Protein AF-A0A2V7U5W6-F1 (afdb_monomer)

Mean predicted aligned error: 21.58 Å

Secondary structure (DSSP, 8-state):
-PPP-PPPPP--PPPPHHHHHS-TT-TTSHHHHHHHHHHHHHHHHHHHHHHHHHH-STHHHHHHHHHHHHHHT--HHHHHHHHHHHHTTSHHHHHHHHHHHHHHHHHTT-HHHHHHHHHHHHHHHHHHHHHHHHH-PPPPS--SS---S--SS-HHHHHHHHHHHHHHHHHHHH-TT-HHHHHHHHHHHHHHHHHHHHHHHHTTSS-HHHHHHHHHHHHHHHHHHHHHHHHHHHHHHHHHHHHHHHHHHHHHHHHHHHHHTS-----------PPPPPP---PPPPPP-GGGEEEE--HHHHHHHHHSSS--TT-EEEEETT-TTHHHHHHHHHHTT-EEEEEEESTTS-TTSHHHHHHHHHHHHHHHHH-TTSEEEEE--HHHHHHHHTTT-TTT-SEEEESS---TT--TTSS-EEEEP-S-SSHHHHHHHHHHTTT-EEEEE---HHHHHHHHTTTTTS-TT-EE-TTSEEEEE-SSS--TTSSEEEEEEE-TTT--EEEEEEESSSS-EEEEESTTSEEEEEES-SS-TTS-EEEEEES---S-GGGS----------PPPHHHHHHHHHHHHHHHHHH-S-EEEEEEEEEEE--TT-SS-EEEEEEEEE-----------S-------PPPPSS-TTS--SS--EEEEEEEEEEETTEEEEEEEEEESSTTS-EEEEEEEEETTT--EEEEEEEEES--SSEEEEEEEEEEEEEEETTEEEEEEEEEEEEEEEEETTEEEEEEEEEEEEEEEES-TTHHHHHHHHHHSS---EEEETTEEEEEEE---TTPPSPPTTPPP--EEEPPP-SEEEEEEEEEE--TTSSS-EEEEEEEEEEEEETTTTEEEEEEEETTEEEEEEEES-STTSS-EEEEEEEEE--SS-SEEEEEEEEEEEEE-SSSEEEEEEEEEEEEEE---TTS-SS--PPP-EEEEEEEEEEEEEETTEEEEEEEEEEEES-------

Nearest PDB structures (foldseek):
  5jki-assembly1_A  TM=9.352E-01  e=6.582E-09  Bacillus subtilis subsp. subtilis str. 168
  7tt6-assembly1_A  TM=4.485E-01  e=2.209E-02  Escherichia coli
  8q0g-assembly1_A  TM=5.290E-01  e=1.185E-01  Escherichia coli
  7tt4-assembly1_A  TM=5.179E-01  e=2.174E-01  Escherichia coli
  7tt5-assembly1_A  TM=4.720E-01  e=2.386E-01  Escherichia coli

Foldseek 3Di:
DDDDDDDDDDPPPDPDPVVLADDPLHLNYDLLVVLVVQLVVLVVVLVVLLCCVQPHPPCVVVLVVLLVVLVVPDDPVVLVVLVVLLVCLDPVNLVVVLVVVLVVCVVVVVVLLNQLLCQLQVVLLVVQVVQQVASVADFFPQAQDDDDGHAAAPSSLLSLLSRLVSVLVCCPVPVPPDPVVSVVSNVVSVVSSVSNLSSCSSRRGHTNSNNSSSNSSSSSSSSCSNSVSSSVVSVVVVVVVVVVVVVVVVVVVVVVVVVVVPDDDDDDDDDDDDDDDDDDDPDAFFAFFLQLEAEEEEPVLLVVLLPDDAALAAHHYEYELVDPPCLVSVVSNVVSHYQYAYEYELPPDDALDLRSLLVLQVSLVVVCVSPVRHFYEYEDEPVRLLSSLVVQSLVSGQEYEYEDDDDDPPPSNVHAYEYEDDDDLAQVVNRVVCRVNRNHRYYYYSPDSVSSRVSSVCCQLRHPPWAWDVQKDKWKAAPDDDDIPPFWDKTWTQRPPPRWIKMWIFGPDLGTDMAIPPRPWDWDKAFSDPPDSRGIIMITTPDDDDDDPPDPPDDPDCPDDDDDFLVRLLSLLQVLVVVLCVQFVFKKFKDKKKKWKDDPPDPGIDIDMDIDIDGADDADDDDDDDFDDAPDDFFDQPDAPSYPDSDCQWDKGFPDWDDDPNFIWTKIWIDGPDPQGFYWGWIWTAGPPNRYTAKTWIWTPNTDAFWLTKIKIWGWDWDDGDPGTHTHTQKIWMWIWGRAFVDTMIMIMITGTPDMDGPDVCSVVVVLVVLLDPDWDWHQDSGGIFTKDFDDDPDDDPDDPPDDRRDIHTYDRCQKGKDWDWDWDDDPQFPDIHTWIWIWIWGCQVVVQRKTWTWIDIDQWIKIKIKRCDDVNDNKMKIKMWIWGRDDQRQKTKTKIKIWIKHDPDSFKIKIKIKMKMWIDGDAHPPHDPPFDIFPGWIKIKMKIKMKGDDRNDIDIDMDMDIDISDDDDGDD

Sequence (973 aa):
MPHPVTAPHEPAPRPSFYRRWLSPEGYLGLHLVIGFFVASACLIAFDFIADKVFATPDIRHVDAQAQMIARRLVSPRLTIIMQTISMFGTLPALVSLSLAVIAWLLKVKSHRRLYAFVATMAGGALLNGLMKLYYHRARPTSSLVLAHGYSFPSGHAMGSICFFASLAYVIFFTIERRHVLRIVAAIACGLTVLAIGASRVYLGVHYFTDVVAGYAAGLAWLAVCFTGVEAWVRWSDYRAARRKAGEKAAITRAGLLLLAAIGGARVAAATPPPYPLPQGGEGLPAAPCAECVAWETTVPQAEALLAADSELGGLDVLLPAASAAAGDLLHRLRQRGARPGLLLTTADAPAGTDAEAFLLKMRATELRSQHADVTIALDVPAARLSGLASRGLGVYFDVVVADGAAEPGASAMGLPVWHRYAGPPAIPPLLAATSDAAGARLLAPANDPALVLEIARLRDLLPSGLSPLPEVRVGCIAEATVAPGAACASAVFLNPRTLEAVAVVTPRTPQFSVAVTPPTARVERRSLDPGDPLAPFLLRISAWTGAEEGRFASEVDVTDTRSLSVEEVIARHQAAAARQRRQIRSLIASGTTVLTFQIPGLAAPMTISSEIRLNGLDYETENGGVPRLPIVEPERVSEPPLAISLTEAYRYRLEGREKRQGRDAYVVSFAPRAEGRSLFRGRAWIDASSFDMLRVDASQTALRGAVISSQQEDEFVPVPIAGGTAWLLGRSETHQVYAGAGHRTPIHRVLTLTAHEPNPPDFAARLEAAHASASVMLQETPAGFRYLKRTRSEGDRPASPGAASPARVAAGKAQRVRTIAAGVLVDPNIDHPLPFAGLSYLDFDFLRSGAQVNAFFGGAFAQLAFAVPSLGGTRLQLHGAGFAIYDEDVRQRPARFAIGLLQPLGPRWRARADYELSYTRYRRAGFADPAFVPPASTPVHGVRLALEAQEGPWSASLWWGAARRQRWPEWGR

Radius of gyration: 45.56 Å; Cα contacts (8 Å, |Δi|>4): 1710; chains: 1; bounding box: 123×90×122 Å

Solvent-accessible surface area (backbone atoms only — not comparable to full-atom values): 54189 Å² total; per-residue (Å²): 136,84,82,82,83,77,74,84,77,74,83,72,76,78,76,52,75,66,64,49,38,69,28,86,83,37,49,76,6,40,64,49,57,52,26,48,53,50,20,50,52,21,46,51,53,26,48,53,52,46,49,37,68,77,76,43,74,67,55,53,54,58,35,49,50,52,44,55,56,29,61,76,64,70,41,77,71,55,47,54,52,33,50,60,47,33,46,62,25,32,71,70,45,46,48,56,53,46,52,54,54,48,53,49,31,59,76,68,63,37,59,71,61,41,52,28,49,52,49,24,49,56,49,48,54,50,49,46,50,52,41,22,76,66,62,61,31,75,54,54,89,69,45,76,56,95,75,83,78,52,20,29,44,21,54,38,19,21,48,25,40,33,48,33,54,45,50,31,51,51,48,52,76,67,51,79,92,42,69,68,61,39,53,53,45,38,52,52,29,51,52,50,31,52,50,24,30,51,24,36,33,53,37,18,54,29,49,53,63,19,29,55,34,8,40,23,51,20,50,20,49,40,28,48,33,47,33,53,50,54,30,51,50,43,45,52,53,51,51,54,54,54,50,56,53,50,57,50,57,52,53,58,54,55,58,57,56,58,60,64,75,68,75,81,86,86,88,83,90,86,85,85,88,86,87,82,82,89,78,91,76,98,65,82,79,62,58,48,23,42,61,34,53,28,32,40,33,56,72,71,44,50,53,52,49,66,72,48,98,64,79,38,71,65,39,42,37,31,32,58,67,82,51,90,66,46,76,62,53,45,50,54,41,38,73,43,39,26,41,36,27,33,36,41,69,64,79,94,42,65,81,93,37,73,62,32,58,47,52,52,49,53,50,38,51,52,49,43,73,78,38,79,91,46,47,36,29,38,40,44,59,54,91,49,45,62,72,43,26,80,68,68,49,42,87,59,43,63,34,34,34,30,65,64,89,70,62,97,81,70,48,64,46,80,41,57,64,30,32,61,59,84,73,71,99,46,60,63,61,54,31,49,56,24,18,77,49,76,77,46,32,33,36,34,74,49,82,47,58,65,61,57,51,53,43,52,75,36,28,88,73,22,36,74,74,50,40,77,35,86,80,54,44,72,43,34,47,46,94,60,100,69,66,89,60,67,33,28,51,65,51,37,25,35,32,80,85,78,73,33,39,34,33,47,34,36,43,70,42,76,62,62,49,80,48,55,39,73,77,76,38,50,77,47,80,45,67,59,42,90,86,46,71,54,42,43,28,41,33,46,38,35,76,68,92,77,84,74,87,86,79,82,83,75,78,97,61,84,88,69,83,82,75,76,50,54,66,54,53,46,52,48,22,44,52,32,53,51,50,49,52,69,72,45,83,43,61,44,38,33,35,40,38,37,43,36,34,46,54,90,92,53,96,59,68,47,74,48,77,45,79,49,74,49,64,88,80,82,82,63,80,73,84,78,93,72,86,68,77,83,85,83,62,56,71,50,53,87,63,60,85,83,53,98,58,101,58,78,61,55,47,74,43,64,78,51,75,48,78,53,99,91,40,59,19,37,30,38,34,39,34,58,61,62,88,75,54,53,33,54,36,38,39,33,33,30,33,68,85,70,26,40,62,45,34,38,42,37,34,50,37,63,55,71,78,45,34,66,30,42,35,38,38,37,35,36,37,87,39,85,48,96,93,52,70,40,66,42,79,29,35,39,43,34,46,32,32,36,53,53,42,70,41,74,30,52,34,40,35,41,38,39,46,78,47,76,42,69,52,51,93,55,46,70,61,54,50,51,52,53,53,68,42,90,69,88,45,64,35,78,49,90,70,33,74,27,46,47,35,70,58,75,78,94,78,73,68,91,72,63,96,83,68,77,79,57,54,65,24,44,36,79,85,74,55,58,42,67,46,80,52,68,54,69,50,76,50,99,86,41,102,60,71,46,68,32,51,26,47,37,43,37,28,61,42,43,93,79,66,61,21,27,38,39,36,36,47,21,74,40,39,38,38,39,23,27,21,32,73,45,52,97,82,43,72,42,22,44,28,29,40,36,39,38,49,66,58,91,79,56,60,59,32,50,34,39,37,34,44,31,42,37,39,70,76,53,98,45,34,34,41,38,43,32,45,38,42,36,35,41,44,52,57,75,55,96,87,53,59,94,73,56,42,58,56,79,61,44,51,35,41,30,46,36,40,36,44,33,41,46,58,84,90,48,72,51,75,51,74,51,75,54,71,52,62,84,69,82,78,91,60,80,88

Structure (mmCIF, N/CA/C/O backbone):
data_AF-A0A2V7U5W6-F1
#
_entry.id   AF-A0A2V7U5W6-F1
#
loop_
_atom_site.group_PDB
_atom_site.id
_atom_site.type_symbol
_atom_site.label_atom_id
_atom_site.label_alt_id
_atom_site.label_comp_id
_atom_site.label_asym_id
_atom_site.label_entity_id
_atom_site.label_seq_id
_atom_site.pdbx_PDB_ins_code
_atom_site.Cartn_x
_atom_site.Cartn_y
_atom_site.Cartn_z
_atom_site.occupancy
_atom_site.B_iso_or_equiv
_atom_site.auth_seq_id
_atom_site.auth_comp_id
_atom_site.auth_asym_id
_atom_site.auth_atom_id
_atom_site.pdbx_PDB_model_num
ATOM 1 N N . MET A 1 1 ? -19.864 60.430 -6.471 1.00 33.66 1 MET A N 1
ATOM 2 C CA . MET A 1 1 ? -19.574 59.411 -7.505 1.00 33.66 1 MET A CA 1
ATOM 3 C C . MET A 1 1 ? -19.167 58.123 -6.803 1.00 33.66 1 MET A C 1
ATOM 5 O O . MET A 1 1 ? -18.296 58.213 -5.947 1.00 33.66 1 MET A O 1
ATOM 9 N N . PRO A 1 2 ? -19.774 56.964 -7.103 1.00 34.12 2 PRO A N 1
ATOM 10 C CA . PRO A 1 2 ? -19.266 55.671 -6.655 1.00 34.12 2 PRO A CA 1
ATOM 11 C C . PRO A 1 2 ? -18.179 55.158 -7.615 1.00 34.12 2 PRO A C 1
ATOM 13 O O . PRO A 1 2 ? -18.280 55.356 -8.826 1.00 34.12 2 PRO A O 1
ATOM 16 N N . HIS A 1 3 ? -17.159 54.469 -7.097 1.00 31.22 3 HIS A N 1
ATOM 17 C CA . HIS A 1 3 ? -16.262 53.684 -7.950 1.00 31.22 3 HIS A CA 1
ATOM 18 C C . HIS A 1 3 ? -17.005 52.437 -8.463 1.00 31.22 3 HIS A C 1
ATOM 20 O O . HIS A 1 3 ? -17.685 51.781 -7.669 1.00 31.22 3 HIS A O 1
ATOM 26 N N . PRO A 1 4 ? -16.890 52.077 -9.754 1.00 34.09 4 PRO A N 1
ATOM 27 C CA . PRO A 1 4 ? -17.518 50.870 -10.273 1.00 34.09 4 PRO A CA 1
ATOM 28 C C . PRO A 1 4 ? -16.824 49.630 -9.700 1.00 34.09 4 PRO A C 1
ATOM 30 O O . PRO A 1 4 ? -15.618 49.447 -9.866 1.00 34.09 4 PRO A O 1
ATOM 33 N N . VAL A 1 5 ? -17.596 48.760 -9.047 1.00 35.00 5 VAL A N 1
ATOM 34 C CA . VAL A 1 5 ? -17.122 47.435 -8.631 1.00 35.00 5 VAL A CA 1
ATOM 35 C C . VAL A 1 5 ? -16.878 46.608 -9.890 1.00 35.00 5 VAL A C 1
ATOM 37 O O . VAL A 1 5 ? -17.815 46.269 -10.611 1.00 35.00 5 VAL A O 1
ATOM 40 N N . THR A 1 6 ? -15.618 46.285 -10.171 1.00 33.41 6 THR A N 1
ATOM 41 C CA . THR A 1 6 ? -15.271 45.377 -11.264 1.00 33.41 6 THR A CA 1
ATOM 42 C C . THR A 1 6 ? -15.751 43.968 -10.933 1.00 33.41 6 THR A C 1
ATOM 44 O O . THR A 1 6 ? -15.380 43.387 -9.912 1.00 33.41 6 THR A O 1
ATOM 47 N N . ALA A 1 7 ? -16.591 43.410 -11.807 1.00 33.62 7 ALA A N 1
ATOM 48 C CA . ALA A 1 7 ? -17.049 42.031 -11.690 1.00 33.62 7 ALA A CA 1
ATOM 49 C C . ALA A 1 7 ? -15.850 41.057 -11.684 1.00 33.62 7 ALA A C 1
ATOM 51 O O . ALA A 1 7 ? -14.841 41.323 -12.348 1.00 33.62 7 ALA A O 1
ATOM 52 N N . PRO A 1 8 ? -15.933 39.920 -10.967 1.00 33.72 8 PRO A N 1
ATOM 53 C CA . PRO A 1 8 ? -14.878 38.916 -10.998 1.00 33.72 8 PRO A CA 1
ATOM 54 C C . PRO A 1 8 ? -14.697 38.404 -12.431 1.00 33.72 8 PRO A C 1
ATOM 56 O O . PRO A 1 8 ? -15.637 37.885 -13.029 1.00 33.72 8 PRO A O 1
ATOM 59 N N . HIS A 1 9 ? -13.487 38.548 -12.978 1.00 32.53 9 HIS A N 1
ATOM 60 C CA . HIS A 1 9 ? -13.160 38.058 -14.317 1.00 32.53 9 HIS A CA 1
ATOM 61 C C . HIS A 1 9 ? -13.518 36.574 -14.457 1.00 32.53 9 HIS A C 1
ATOM 63 O O . HIS A 1 9 ? -12.961 35.727 -13.750 1.00 32.53 9 HIS A O 1
ATOM 69 N N . GLU A 1 10 ? -14.377 36.252 -15.426 1.00 31.64 10 GLU A N 1
ATOM 70 C CA . GLU A 1 10 ? -14.547 34.871 -15.864 1.00 31.64 10 GLU A CA 1
ATOM 71 C C . GLU A 1 10 ? -13.189 34.286 -16.295 1.00 31.64 10 GLU A C 1
ATOM 73 O O . GLU A 1 10 ? -12.394 34.964 -16.961 1.00 31.64 10 GLU A O 1
ATOM 78 N N . PRO A 1 11 ? -12.888 33.022 -15.946 1.00 33.94 11 PRO A N 1
ATOM 79 C CA . PRO A 1 11 ? -11.664 32.377 -16.388 1.00 33.94 11 PRO A CA 1
ATOM 80 C C . PRO A 1 11 ? -11.718 32.174 -17.905 1.00 33.94 11 PRO A C 1
ATOM 82 O O . PRO A 1 11 ? -12.447 31.311 -18.393 1.00 33.94 11 PRO A O 1
ATOM 85 N N . ALA A 1 12 ? -10.923 32.966 -18.634 1.00 33.03 12 ALA A N 1
ATOM 86 C CA . ALA A 1 12 ? -10.910 33.007 -20.096 1.00 33.03 12 ALA A CA 1
ATOM 87 C C . ALA A 1 12 ? -10.946 31.598 -20.733 1.00 33.03 12 ALA A C 1
ATOM 89 O O . ALA A 1 12 ? -10.224 30.697 -20.278 1.00 33.03 12 ALA A O 1
ATOM 90 N N . PRO A 1 13 ? -11.767 31.387 -21.783 1.00 34.47 13 PRO A N 1
ATOM 91 C CA . PRO A 1 13 ? -12.071 30.059 -22.300 1.00 34.47 13 PRO A CA 1
ATOM 92 C C . PRO A 1 13 ? -10.798 29.304 -22.682 1.00 34.47 13 PRO A C 1
ATOM 94 O O . PRO A 1 13 ? -9.943 29.809 -23.414 1.00 34.47 13 PRO A O 1
ATOM 97 N N . ARG A 1 14 ? -10.671 28.070 -22.172 1.00 40.22 14 ARG A N 1
ATOM 98 C CA . ARG A 1 14 ? -9.480 27.226 -22.364 1.00 40.22 14 ARG A CA 1
ATOM 99 C C . ARG A 1 14 ? -9.154 27.148 -23.863 1.00 40.22 14 ARG A C 1
ATOM 101 O O . ARG A 1 14 ? -9.976 26.609 -24.606 1.00 40.22 14 ARG A O 1
ATOM 108 N N . PRO A 1 15 ? -7.972 27.605 -24.325 1.00 38.25 15 PRO A N 1
ATOM 109 C CA . PRO A 1 15 ? -7.668 27.641 -25.751 1.00 38.25 15 PRO A CA 1
ATOM 110 C C . PRO A 1 15 ? -7.774 26.239 -26.349 1.00 38.25 15 PRO A C 1
ATOM 112 O O . PRO A 1 15 ? -7.322 25.261 -25.736 1.00 38.25 15 PRO A O 1
ATOM 115 N N . SER A 1 16 ? -8.387 26.146 -27.531 1.00 45.19 16 SER A N 1
ATOM 116 C CA . SER A 1 16 ? -8.678 24.879 -28.207 1.00 45.19 16 SER A CA 1
ATOM 117 C C . SER A 1 16 ? -7.426 24.007 -28.358 1.00 45.19 16 SER A C 1
ATOM 119 O O . SER A 1 16 ? -6.297 24.503 -28.378 1.00 45.19 16 SER A O 1
ATOM 121 N N . PHE A 1 17 ? -7.628 22.689 -28.445 1.00 48.34 17 PHE A N 1
ATOM 122 C CA . PHE A 1 17 ? -6.553 21.693 -28.547 1.00 48.34 17 PHE A CA 1
ATOM 123 C C . PHE A 1 17 ? -5.499 22.085 -29.600 1.00 48.34 17 PHE A C 1
ATOM 125 O O . PHE A 1 17 ? -4.310 22.167 -29.294 1.00 48.34 17 PHE A O 1
ATOM 132 N N . TYR A 1 18 ? -5.959 22.475 -30.791 1.00 44.34 18 TYR A N 1
ATOM 133 C CA . TYR A 1 18 ? -5.126 22.898 -31.918 1.00 44.34 18 TYR A CA 1
ATOM 134 C C . TYR A 1 18 ? -4.287 24.162 -31.637 1.00 44.34 18 TYR A C 1
ATOM 136 O O . TYR A 1 18 ? -3.097 24.184 -31.956 1.00 44.34 18 TYR A O 1
ATOM 144 N N . ARG A 1 19 ? -4.839 25.185 -30.956 1.00 45.62 19 ARG A N 1
ATOM 145 C CA . ARG A 1 19 ? -4.077 26.398 -30.574 1.00 45.62 19 ARG A CA 1
ATOM 146 C C . ARG A 1 19 ? -2.947 26.120 -29.573 1.00 45.62 19 ARG A C 1
ATOM 148 O O . ARG A 1 19 ? -2.015 26.912 -29.497 1.00 45.62 19 ARG A O 1
ATOM 155 N N . ARG A 1 20 ? -3.002 25.012 -28.820 1.00 49.88 20 ARG A N 1
ATOM 156 C CA . ARG A 1 20 ? -1.922 24.578 -27.909 1.00 49.88 20 ARG A CA 1
ATOM 157 C C . ARG A 1 20 ? -0.854 23.702 -28.571 1.00 49.88 20 ARG A C 1
ATOM 159 O O . ARG A 1 20 ? 0.220 23.555 -27.998 1.00 49.88 20 ARG A O 1
ATOM 166 N N . TRP A 1 21 ? -1.134 23.142 -29.747 1.00 43.25 21 TRP A N 1
ATOM 167 C CA . TRP A 1 21 ? -0.174 22.362 -30.539 1.00 43.25 21 TRP A CA 1
ATOM 168 C C . TRP A 1 21 ? 0.696 23.262 -31.430 1.00 43.25 21 TRP A C 1
ATOM 170 O O . TRP A 1 21 ? 1.904 23.065 -31.535 1.00 43.25 21 TRP A O 1
ATOM 180 N N . LEU A 1 22 ? 0.085 24.289 -32.030 1.00 44.47 22 LEU A N 1
ATOM 181 C CA . LEU A 1 22 ? 0.743 25.189 -32.984 1.00 44.47 22 LEU A CA 1
ATOM 182 C C . LEU A 1 22 ? 1.450 26.399 -32.345 1.00 44.47 22 LEU A C 1
ATOM 184 O O . LEU A 1 22 ? 2.112 27.149 -33.059 1.00 44.47 22 LEU A O 1
ATOM 188 N N . SER A 1 23 ? 1.345 26.619 -31.028 1.00 47.09 23 SER A N 1
ATOM 189 C CA . SER A 1 23 ? 2.005 27.762 -30.382 1.00 47.09 23 SER A CA 1
ATOM 190 C C . SER A 1 23 ? 3.516 27.524 -30.174 1.00 47.09 23 SER A C 1
ATOM 192 O O . SER A 1 23 ? 3.901 26.497 -29.605 1.00 47.09 23 SER A O 1
ATOM 194 N N . PRO A 1 24 ? 4.398 28.473 -30.560 1.00 47.59 24 PRO A N 1
ATOM 195 C CA . PRO A 1 24 ? 5.842 28.377 -30.296 1.00 47.59 24 PRO A CA 1
ATOM 196 C C . PRO A 1 24 ? 6.196 28.338 -28.802 1.00 47.59 24 PRO A C 1
ATOM 198 O O . PRO A 1 24 ? 7.226 27.791 -28.413 1.00 47.59 24 PRO A O 1
ATOM 201 N N . GLU A 1 25 ? 5.330 28.904 -27.961 1.00 45.25 25 GLU A N 1
ATOM 202 C CA . GLU A 1 25 ? 5.499 29.036 -26.509 1.00 45.25 25 GLU A CA 1
ATOM 203 C C . GLU A 1 25 ? 5.035 27.793 -25.726 1.00 45.25 25 GLU A C 1
ATOM 205 O O . GLU A 1 25 ? 5.342 27.643 -24.544 1.00 45.25 25 GLU A O 1
ATOM 210 N N . GLY A 1 26 ? 4.310 26.867 -26.366 1.00 46.81 26 GLY A N 1
ATOM 211 C CA . GLY A 1 26 ? 3.821 25.654 -25.714 1.00 46.81 26 GLY A CA 1
ATOM 212 C C . GLY A 1 26 ? 4.956 24.727 -25.255 1.00 46.81 26 GLY A C 1
ATOM 213 O O . GLY A 1 26 ? 5.917 24.487 -25.988 1.00 46.81 26 GLY A O 1
ATOM 214 N N . TYR A 1 27 ? 4.821 24.129 -24.063 1.00 52.47 27 TYR A N 1
ATOM 215 C CA . TYR A 1 27 ? 5.746 23.081 -23.593 1.00 52.47 27 TYR A CA 1
ATOM 216 C C . TYR A 1 27 ? 5.615 21.764 -24.378 1.00 52.47 27 TYR A C 1
ATOM 218 O O . TYR A 1 27 ? 6.527 20.944 -24.363 1.00 52.47 27 TYR A O 1
ATOM 226 N N . LEU A 1 28 ? 4.486 21.586 -25.071 1.00 51.34 28 LEU A N 1
ATOM 227 C CA . LEU A 1 28 ? 4.162 20.449 -25.935 1.00 51.34 28 LEU A CA 1
ATOM 228 C C . LEU A 1 28 ? 4.010 20.873 -27.415 1.00 51.34 28 LEU A C 1
ATOM 230 O O . LEU A 1 28 ? 3.371 20.172 -28.192 1.00 51.34 28 LEU A O 1
ATOM 234 N N . GLY A 1 29 ? 4.502 22.070 -27.762 1.00 59.41 29 GLY A N 1
ATOM 235 C CA . GLY A 1 29 ? 4.214 22.747 -29.028 1.00 59.41 29 GLY A CA 1
ATOM 236 C C . GLY A 1 29 ? 5.130 22.365 -30.195 1.00 59.41 29 GLY A C 1
ATOM 237 O O . GLY A 1 29 ? 5.859 21.371 -30.160 1.00 59.41 29 GLY A O 1
ATOM 238 N N . LEU A 1 30 ? 5.115 23.224 -31.218 1.00 60.69 30 LEU A N 1
ATOM 239 C CA . LEU A 1 30 ? 5.687 23.034 -32.558 1.00 60.69 30 LEU A CA 1
ATOM 240 C C . LEU A 1 30 ? 7.075 22.360 -32.618 1.00 60.69 30 LEU A C 1
ATOM 242 O O . LEU A 1 30 ? 7.313 21.546 -33.506 1.00 60.69 30 LEU A O 1
ATOM 246 N N . HIS A 1 31 ? 7.989 22.647 -31.686 1.00 65.81 31 HIS A N 1
ATOM 247 C CA . HIS A 1 31 ? 9.329 22.040 -31.681 1.00 65.81 31 HIS A CA 1
ATOM 248 C C . HIS A 1 31 ? 9.307 20.512 -31.530 1.00 65.81 31 HIS A C 1
ATOM 250 O O . HIS A 1 31 ? 10.096 19.831 -32.182 1.00 65.81 31 HIS A O 1
ATOM 256 N N . LEU A 1 32 ? 8.405 19.971 -30.701 1.00 67.12 32 LEU A N 1
ATOM 257 C CA . LEU A 1 32 ? 8.271 18.525 -30.500 1.00 67.12 32 LEU A CA 1
ATOM 258 C C . LEU A 1 32 ? 7.669 17.857 -31.742 1.00 67.12 32 LEU A C 1
ATOM 260 O O . LEU A 1 32 ? 8.113 16.781 -32.127 1.00 67.12 32 LEU A O 1
ATOM 264 N N . VAL A 1 33 ? 6.736 18.535 -32.416 1.00 66.69 33 VAL A N 1
ATOM 265 C CA . VAL A 1 33 ? 6.154 18.094 -33.694 1.00 66.69 33 VAL A CA 1
ATOM 266 C C . VAL A 1 33 ? 7.222 18.053 -34.794 1.00 66.69 33 VAL A C 1
ATOM 268 O O . VAL A 1 33 ? 7.380 17.031 -35.458 1.00 66.69 33 VAL A O 1
ATOM 271 N N . ILE A 1 34 ? 8.012 19.124 -34.948 1.00 73.56 34 ILE A N 1
ATOM 272 C CA . ILE A 1 34 ? 9.103 19.192 -35.934 1.00 73.56 34 ILE A CA 1
ATOM 273 C C . ILE A 1 34 ? 10.151 18.107 -35.665 1.00 73.56 34 ILE A C 1
ATOM 275 O O . ILE A 1 34 ? 10.502 17.366 -36.578 1.00 73.56 34 ILE A O 1
ATOM 279 N N . GLY A 1 35 ? 10.645 17.979 -34.429 1.00 76.00 35 GLY A N 1
ATOM 280 C CA . GLY A 1 35 ? 11.670 16.980 -34.120 1.00 76.00 35 GLY A CA 1
ATOM 281 C C . GLY A 1 35 ? 11.160 15.539 -34.174 1.00 76.00 35 GLY A C 1
ATOM 282 O O . GLY A 1 35 ? 11.937 14.664 -34.540 1.00 76.00 35 GLY A O 1
ATOM 283 N N . PHE A 1 36 ? 9.870 15.291 -33.911 1.00 73.00 36 PHE A N 1
ATOM 284 C CA . PHE A 1 36 ? 9.237 14.000 -34.186 1.00 73.00 36 PHE A CA 1
ATOM 285 C C . PHE A 1 36 ? 9.288 13.677 -35.683 1.00 73.00 36 PHE A C 1
ATOM 287 O O . PHE A 1 36 ? 9.845 12.649 -36.053 1.00 73.00 36 PHE A O 1
ATOM 294 N N . PHE A 1 37 ? 8.809 14.572 -36.557 1.00 73.31 37 PHE A N 1
ATOM 295 C CA . PHE A 1 37 ? 8.847 14.332 -38.005 1.00 73.31 37 PHE A CA 1
ATOM 296 C C . PHE A 1 37 ? 10.274 14.208 -38.558 1.00 73.31 37 PHE A C 1
ATOM 298 O O . PHE A 1 37 ? 10.519 13.335 -39.386 1.00 73.31 37 PHE A O 1
ATOM 305 N N . VAL A 1 38 ? 11.230 15.013 -38.078 1.00 79.50 38 VAL A N 1
ATOM 306 C CA . VAL A 1 38 ? 12.649 14.894 -38.461 1.00 79.50 38 VAL A CA 1
ATOM 307 C C . VAL A 1 38 ? 13.234 13.559 -37.993 1.00 79.50 38 VAL A C 1
ATOM 309 O O . VAL A 1 38 ? 13.860 12.865 -38.790 1.00 79.50 38 VAL A O 1
ATOM 312 N N . ALA A 1 39 ? 12.993 13.148 -36.743 1.00 77.56 39 ALA A N 1
ATOM 313 C CA . ALA A 1 39 ? 13.458 11.859 -36.238 1.00 77.56 39 ALA A CA 1
ATOM 314 C C . ALA A 1 39 ? 12.837 10.689 -37.016 1.00 77.56 39 ALA A C 1
ATOM 316 O O . ALA A 1 39 ? 13.566 9.803 -37.452 1.00 77.56 39 ALA A O 1
ATOM 317 N N . SER A 1 40 ? 11.523 10.707 -37.257 1.00 66.69 40 SER A N 1
ATOM 318 C CA . SER A 1 40 ? 10.826 9.692 -38.052 1.00 66.69 40 SER A CA 1
ATOM 319 C C . SER A 1 40 ? 11.347 9.624 -39.487 1.00 66.69 40 SER A C 1
ATOM 321 O O . SER A 1 40 ? 11.644 8.532 -39.957 1.00 66.69 40 SER A O 1
ATOM 323 N N . ALA A 1 41 ? 11.529 10.757 -40.173 1.00 73.44 41 ALA A N 1
ATOM 324 C CA . ALA A 1 41 ? 12.073 10.782 -41.531 1.00 73.44 41 ALA A CA 1
ATOM 325 C C . ALA A 1 41 ? 13.511 10.236 -41.586 1.00 73.44 41 ALA A C 1
ATOM 327 O O . ALA A 1 41 ? 13.838 9.441 -42.466 1.00 73.44 41 ALA A O 1
ATOM 328 N N . CYS A 1 42 ? 14.360 10.600 -40.620 1.00 82.06 42 CYS A N 1
ATOM 329 C CA . CYS A 1 42 ? 15.720 10.075 -40.519 1.00 82.06 42 CYS A CA 1
ATOM 330 C C . CYS A 1 42 ? 15.759 8.577 -40.165 1.00 82.06 42 CYS A C 1
ATOM 332 O O . CYS A 1 42 ? 16.602 7.858 -40.698 1.00 82.06 42 CYS A O 1
ATOM 334 N N . LEU A 1 43 ? 14.842 8.081 -39.327 1.00 73.75 43 LEU A N 1
ATOM 335 C CA . LEU A 1 43 ? 14.712 6.652 -39.021 1.00 73.75 43 LEU A CA 1
ATOM 336 C C . LEU A 1 43 ? 14.199 5.852 -40.225 1.00 73.75 43 LEU A C 1
ATOM 338 O O . LEU A 1 43 ? 14.761 4.804 -40.516 1.00 73.75 43 LEU A O 1
ATOM 342 N N . ILE A 1 44 ? 13.208 6.360 -40.963 1.00 68.44 44 ILE A N 1
ATOM 343 C CA . ILE A 1 44 ? 12.708 5.740 -42.202 1.00 68.44 44 ILE A CA 1
ATOM 344 C C . ILE A 1 44 ? 13.817 5.691 -43.261 1.00 68.44 44 ILE A C 1
ATOM 346 O O . ILE A 1 44 ? 14.012 4.660 -43.899 1.00 68.44 44 ILE A O 1
ATOM 350 N N . ALA A 1 45 ? 14.597 6.767 -43.418 1.00 75.12 45 ALA A N 1
ATOM 351 C CA . ALA A 1 45 ? 15.745 6.780 -44.323 1.00 75.12 45 ALA A CA 1
ATOM 352 C C . ALA A 1 45 ? 16.839 5.782 -43.894 1.00 75.12 45 ALA A C 1
ATOM 354 O O . ALA A 1 45 ? 17.410 5.096 -44.740 1.00 75.12 45 ALA A O 1
ATOM 355 N N . PHE A 1 46 ? 17.118 5.668 -42.591 1.00 85.38 46 PHE A N 1
ATOM 356 C CA . PHE A 1 46 ? 18.066 4.689 -42.055 1.00 85.38 46 PHE A CA 1
ATOM 357 C C . PHE A 1 46 ? 17.603 3.243 -42.284 1.00 85.38 46 PHE A C 1
ATOM 359 O O . PHE A 1 46 ? 18.392 2.427 -42.756 1.00 85.38 46 PHE A O 1
ATOM 366 N N . ASP A 1 47 ? 16.338 2.944 -41.985 1.00 73.62 47 ASP A N 1
ATOM 367 C CA . ASP A 1 47 ? 15.735 1.617 -42.137 1.00 73.62 47 ASP A CA 1
ATOM 368 C C . ASP A 1 47 ? 15.666 1.200 -43.613 1.00 73.62 47 ASP A C 1
ATOM 370 O O . ASP A 1 47 ? 16.096 0.105 -43.961 1.00 73.62 47 ASP A O 1
ATOM 374 N N . PHE A 1 48 ? 15.276 2.113 -44.511 1.00 76.38 48 PHE A N 1
ATOM 375 C CA . PHE A 1 48 ? 15.319 1.890 -45.958 1.00 76.38 48 PHE A CA 1
ATOM 376 C C . PHE A 1 48 ? 16.738 1.586 -46.463 1.00 76.38 48 PHE A C 1
ATOM 378 O O . PHE A 1 48 ? 16.931 0.646 -47.233 1.00 76.38 48 PHE A O 1
ATOM 385 N N . ILE A 1 49 ? 17.756 2.340 -46.023 1.00 82.00 49 ILE A N 1
ATOM 386 C CA . ILE A 1 49 ? 19.152 2.059 -46.397 1.00 82.00 49 ILE A CA 1
ATOM 387 C C . ILE A 1 49 ? 19.599 0.704 -45.829 1.00 82.00 49 ILE A C 1
ATOM 389 O O . ILE A 1 49 ? 20.275 -0.050 -46.528 1.00 82.00 49 ILE A O 1
ATOM 393 N N . ALA A 1 50 ? 19.221 0.371 -44.593 1.00 80.31 50 ALA A N 1
ATOM 394 C CA . ALA A 1 50 ? 19.555 -0.903 -43.967 1.00 80.31 50 ALA A CA 1
ATOM 395 C C . ALA A 1 50 ? 18.905 -2.091 -44.700 1.00 80.31 50 ALA A C 1
ATOM 397 O O . ALA A 1 50 ? 19.623 -2.989 -45.140 1.00 80.31 50 ALA A O 1
ATOM 398 N N . ASP A 1 51 ? 17.585 -2.081 -44.907 1.00 73.25 51 ASP A N 1
ATOM 399 C CA . ASP A 1 51 ? 16.870 -3.109 -45.675 1.00 73.25 51 ASP A CA 1
ATOM 400 C C . ASP A 1 51 ? 17.508 -3.293 -47.057 1.00 73.25 51 ASP A C 1
ATOM 402 O O . ASP A 1 51 ? 17.922 -4.400 -47.411 1.00 73.25 51 ASP A O 1
ATOM 406 N N . LYS A 1 52 ? 17.748 -2.198 -47.793 1.00 76.88 52 LYS A N 1
ATOM 407 C CA . LYS A 1 52 ? 18.384 -2.289 -49.110 1.00 76.88 52 LYS A CA 1
ATOM 408 C C . LYS A 1 52 ? 19.798 -2.869 -49.073 1.00 76.88 52 LYS A C 1
ATOM 410 O O . LYS A 1 52 ? 20.136 -3.635 -49.974 1.00 76.88 52 LYS A O 1
ATOM 415 N N . VAL A 1 53 ? 20.608 -2.563 -48.055 1.00 81.62 53 VAL A N 1
ATOM 416 C CA . VAL A 1 53 ? 21.979 -3.094 -47.897 1.00 81.62 53 VAL A CA 1
ATOM 417 C C . VAL A 1 53 ? 21.998 -4.580 -47.513 1.00 81.62 53 VAL A C 1
ATOM 419 O O . VAL A 1 53 ? 22.893 -5.310 -47.953 1.00 81.62 53 VAL A O 1
ATOM 422 N N . PHE A 1 54 ? 21.044 -5.045 -46.699 1.00 75.88 54 PHE A N 1
ATOM 423 C CA . PHE A 1 54 ? 21.081 -6.390 -46.110 1.00 75.88 54 PHE A CA 1
ATOM 424 C C . PHE A 1 54 ? 20.126 -7.413 -46.744 1.00 75.88 54 PHE A C 1
ATOM 426 O O . PHE A 1 54 ? 20.403 -8.613 -46.600 1.00 75.88 54 PHE A O 1
ATOM 433 N N . ALA A 1 55 ? 19.081 -6.968 -47.456 1.00 65.06 55 ALA A N 1
ATOM 434 C CA . ALA A 1 55 ? 18.059 -7.808 -48.094 1.00 65.06 55 ALA A CA 1
ATOM 435 C C . ALA A 1 55 ? 18.106 -7.825 -49.639 1.00 65.06 55 ALA A C 1
ATOM 437 O O . ALA A 1 55 ? 17.823 -8.870 -50.221 1.00 65.06 55 ALA A O 1
ATOM 438 N N . THR A 1 56 ? 18.499 -6.736 -50.319 1.00 60.34 56 THR A N 1
ATOM 439 C CA . THR A 1 56 ? 18.573 -6.684 -51.802 1.00 60.34 56 THR A CA 1
ATOM 440 C C . THR A 1 56 ? 20.006 -6.614 -52.355 1.00 60.34 56 THR A C 1
ATOM 442 O O . THR A 1 56 ? 20.880 -6.022 -51.719 1.00 60.34 56 THR A O 1
ATOM 445 N N . PRO A 1 57 ? 20.290 -7.163 -53.556 1.00 57.81 57 PRO A N 1
ATOM 446 C CA . PRO A 1 57 ? 21.597 -7.005 -54.202 1.00 57.81 57 PRO A CA 1
ATOM 447 C C . PRO A 1 57 ? 21.879 -5.572 -54.683 1.00 57.81 57 PRO A C 1
ATOM 449 O O . PRO A 1 57 ? 23.027 -5.133 -54.659 1.00 57.81 57 PRO A O 1
ATOM 452 N N . ASP A 1 58 ? 20.847 -4.844 -55.114 1.00 60.97 58 ASP A N 1
ATOM 453 C CA . ASP A 1 58 ? 20.989 -3.720 -56.051 1.00 60.97 58 ASP A CA 1
ATOM 454 C C . ASP A 1 58 ? 21.830 -2.558 -55.520 1.00 60.97 58 ASP A C 1
ATOM 456 O O . ASP A 1 58 ? 22.686 -2.039 -56.238 1.00 60.97 58 ASP A O 1
ATOM 460 N N . ILE A 1 59 ? 21.664 -2.181 -54.247 1.00 70.06 59 ILE A N 1
ATOM 461 C CA . ILE A 1 59 ? 22.375 -1.031 -53.663 1.00 70.06 59 ILE A CA 1
ATOM 462 C C . ILE A 1 59 ? 23.897 -1.252 -53.568 1.00 70.06 59 ILE A C 1
ATOM 464 O O . ILE A 1 59 ? 24.660 -0.293 -53.445 1.00 70.06 59 ILE A O 1
ATOM 468 N N . ARG A 1 60 ? 24.367 -2.503 -53.706 1.00 68.62 60 ARG A N 1
ATOM 469 C CA . ARG A 1 60 ? 25.800 -2.821 -53.805 1.00 68.62 60 ARG A CA 1
ATOM 470 C C . ARG A 1 60 ? 26.440 -2.189 -55.045 1.00 68.62 60 ARG A C 1
ATOM 472 O O . ARG A 1 60 ? 27.626 -1.880 -54.999 1.00 68.62 60 ARG A O 1
ATOM 479 N N . HIS A 1 61 ? 25.673 -1.934 -56.110 1.00 77.50 61 HIS A N 1
ATOM 480 C CA . HIS A 1 61 ? 26.158 -1.213 -57.291 1.00 77.50 61 HIS A CA 1
ATOM 481 C C . HIS A 1 61 ? 26.478 0.253 -56.973 1.00 77.50 61 HIS A C 1
ATOM 483 O O . HIS A 1 61 ? 27.521 0.741 -57.396 1.00 77.50 61 HIS A O 1
ATOM 489 N N . VAL A 1 62 ? 25.646 0.930 -56.170 1.00 83.50 62 VAL A N 1
ATOM 490 C CA . VAL A 1 62 ? 25.887 2.319 -55.727 1.00 83.50 62 VAL A CA 1
ATOM 491 C C . VAL A 1 62 ? 27.163 2.396 -54.886 1.00 83.50 62 VAL A C 1
ATOM 493 O O . VAL A 1 62 ? 28.020 3.249 -55.109 1.00 83.50 62 VAL A O 1
ATOM 496 N N . ASP A 1 63 ? 27.330 1.453 -53.959 1.00 87.88 63 ASP A N 1
ATOM 497 C CA . ASP A 1 63 ? 28.536 1.340 -53.138 1.00 87.88 63 ASP A CA 1
ATOM 498 C C . ASP A 1 63 ? 29.799 1.022 -53.965 1.00 87.88 63 ASP A C 1
ATOM 500 O O . ASP A 1 63 ? 30.862 1.595 -53.713 1.00 87.88 63 ASP A O 1
ATOM 504 N N . ALA A 1 64 ? 29.692 0.156 -54.979 1.00 83.56 64 ALA A N 1
ATOM 505 C CA . ALA A 1 64 ? 30.789 -0.167 -55.891 1.00 83.56 64 ALA A CA 1
ATOM 506 C C . ALA A 1 64 ? 31.158 1.012 -56.810 1.00 83.56 64 ALA A C 1
ATOM 508 O O . ALA A 1 64 ? 32.342 1.287 -57.006 1.00 83.56 64 ALA A O 1
ATOM 509 N N . GLN A 1 65 ? 30.171 1.752 -57.328 1.00 87.69 65 GLN A N 1
ATOM 510 C CA . GLN A 1 65 ? 30.381 2.976 -58.108 1.00 87.69 65 GLN A CA 1
ATOM 511 C C . GLN A 1 65 ? 31.078 4.054 -57.269 1.00 87.69 65 GLN A C 1
ATOM 513 O O . GLN A 1 65 ? 32.088 4.608 -57.704 1.00 87.69 65 GLN A O 1
ATOM 518 N N . ALA A 1 66 ? 30.609 4.298 -56.041 1.00 87.69 66 ALA A N 1
ATOM 519 C CA . ALA A 1 66 ? 31.232 5.251 -55.124 1.00 87.69 66 ALA A CA 1
ATOM 520 C C . ALA A 1 66 ? 32.695 4.884 -54.814 1.00 87.69 66 ALA A C 1
ATOM 522 O O . ALA A 1 66 ? 33.562 5.758 -54.805 1.00 87.69 66 ALA A O 1
ATOM 523 N N . GLN A 1 67 ? 33.002 3.593 -54.635 1.00 86.56 67 GLN A N 1
ATOM 524 C CA . GLN A 1 67 ? 34.381 3.125 -54.463 1.00 86.56 67 GLN A CA 1
ATOM 525 C C . GLN A 1 67 ? 35.221 3.213 -55.740 1.00 86.56 67 GLN A C 1
ATOM 527 O O . GLN A 1 67 ? 36.408 3.522 -55.657 1.00 86.56 67 GLN A O 1
ATOM 532 N N . MET A 1 68 ? 34.643 2.988 -56.922 1.00 87.38 68 MET A N 1
ATOM 533 C CA . MET A 1 68 ? 35.356 3.162 -58.190 1.00 87.38 68 MET A CA 1
ATOM 534 C C . MET A 1 68 ? 35.744 4.630 -58.413 1.00 87.38 68 MET A C 1
ATOM 536 O O . MET A 1 68 ? 36.881 4.909 -58.790 1.00 87.38 68 MET A O 1
ATOM 540 N N . ILE A 1 69 ? 34.832 5.566 -58.124 1.00 88.81 69 ILE A N 1
ATOM 541 C CA . ILE A 1 69 ? 35.098 7.011 -58.165 1.00 88.81 69 ILE A CA 1
ATOM 542 C C . ILE A 1 69 ? 36.182 7.373 -57.142 1.00 88.81 69 ILE A C 1
ATOM 544 O O . ILE A 1 69 ? 37.172 8.002 -57.506 1.00 88.81 69 ILE A O 1
ATOM 548 N N . ALA A 1 70 ? 36.049 6.914 -55.893 1.00 87.44 70 ALA A N 1
ATOM 549 C CA . ALA A 1 70 ? 37.043 7.138 -54.845 1.00 87.44 70 ALA A CA 1
ATOM 550 C C . ALA A 1 70 ? 38.449 6.660 -55.250 1.00 87.44 70 ALA A C 1
ATOM 552 O O . ALA A 1 70 ? 39.405 7.422 -55.133 1.00 87.44 70 ALA A O 1
ATOM 553 N N . ARG A 1 71 ? 38.575 5.440 -55.799 1.00 85.69 71 ARG A N 1
ATOM 554 C CA . ARG A 1 71 ? 39.857 4.879 -56.264 1.00 85.69 71 ARG A CA 1
ATOM 555 C C . ARG A 1 71 ? 40.509 5.710 -57.373 1.00 85.69 71 ARG A C 1
ATOM 557 O O . ARG A 1 71 ? 41.725 5.858 -57.357 1.00 85.69 71 ARG A O 1
ATOM 564 N N . ARG A 1 72 ? 39.730 6.290 -58.298 1.00 89.25 72 ARG A N 1
ATOM 565 C CA . ARG A 1 72 ? 40.252 7.172 -59.367 1.00 89.25 72 ARG A CA 1
ATOM 566 C C . ARG A 1 72 ? 40.835 8.493 -58.848 1.00 89.25 72 ARG A C 1
ATOM 568 O O . ARG A 1 72 ? 41.589 9.132 -59.569 1.00 89.25 72 ARG A O 1
ATOM 575 N N . LEU A 1 73 ? 40.497 8.900 -57.623 1.00 89.69 73 LEU A N 1
ATOM 576 C CA . LEU A 1 73 ? 40.997 10.127 -56.992 1.00 89.69 73 LEU A CA 1
ATOM 577 C C . LEU A 1 73 ? 42.248 9.896 -56.123 1.00 89.69 73 LEU A C 1
ATOM 579 O O . LEU A 1 73 ? 42.805 10.861 -55.596 1.00 89.69 73 LEU A O 1
ATOM 583 N N . VAL A 1 74 ? 42.689 8.646 -55.931 1.00 89.88 74 VAL A N 1
ATOM 584 C CA . VAL A 1 74 ? 43.760 8.326 -54.975 1.00 89.88 74 VAL A CA 1
ATOM 585 C C . VAL A 1 74 ? 45.103 8.896 -55.431 1.00 89.88 74 VAL A C 1
ATOM 587 O O . VAL A 1 74 ? 45.657 8.499 -56.451 1.00 89.88 74 VAL A O 1
ATOM 590 N N . SER A 1 75 ? 45.665 9.797 -54.624 1.00 90.62 75 SER A N 1
ATOM 591 C CA . SER A 1 75 ? 47.019 10.336 -54.798 1.00 90.62 75 SER A CA 1
ATOM 592 C C . SER A 1 75 ? 47.683 10.585 -53.437 1.00 90.62 75 SER A C 1
ATOM 594 O O . SER A 1 75 ? 46.970 10.839 -52.464 1.00 90.62 75 SER A O 1
ATOM 596 N N . PRO A 1 76 ? 49.028 10.568 -53.319 1.00 89.38 76 PRO A N 1
ATOM 597 C CA . PRO A 1 76 ? 49.701 10.727 -52.025 1.00 89.38 76 PRO A CA 1
ATOM 598 C C . PRO A 1 76 ? 49.308 12.014 -51.284 1.00 89.38 76 PRO A C 1
ATOM 600 O O . PRO A 1 76 ? 48.982 11.972 -50.099 1.00 89.38 76 PRO A O 1
ATOM 603 N N . ARG A 1 77 ? 49.249 13.150 -51.998 1.00 91.69 77 ARG A N 1
ATOM 604 C CA . ARG A 1 77 ? 48.861 14.453 -51.430 1.00 91.69 77 ARG A CA 1
ATOM 605 C C . ARG A 1 77 ? 47.419 14.447 -50.913 1.00 91.69 77 ARG A C 1
ATOM 607 O O . ARG A 1 77 ? 47.178 14.869 -49.785 1.00 91.69 77 ARG A O 1
ATOM 614 N N . LEU A 1 78 ? 46.468 13.939 -51.704 1.00 90.69 78 LEU A N 1
ATOM 615 C CA . LEU A 1 78 ? 45.061 13.894 -51.296 1.00 90.69 78 LEU A CA 1
ATOM 616 C C . LEU A 1 78 ? 44.818 12.868 -50.178 1.00 90.69 78 LEU A C 1
ATOM 618 O O . LEU A 1 78 ? 43.980 13.104 -49.313 1.00 90.69 78 LEU A O 1
ATOM 622 N N . THR A 1 79 ? 45.594 11.782 -50.123 1.00 91.00 79 THR A N 1
ATOM 623 C CA . THR A 1 79 ? 45.514 10.798 -49.034 1.00 91.00 79 THR A CA 1
ATOM 624 C C . THR A 1 79 ? 45.940 11.384 -47.694 1.00 91.00 79 THR A C 1
ATOM 626 O O . THR A 1 79 ? 45.233 11.162 -46.715 1.00 91.00 79 THR A O 1
ATOM 629 N N . ILE A 1 80 ? 47.009 12.189 -47.642 1.00 90.50 80 ILE A N 1
ATOM 630 C CA . ILE A 1 80 ? 47.397 12.908 -46.415 1.00 90.50 80 ILE A CA 1
ATOM 631 C C . ILE A 1 80 ? 46.260 13.842 -45.973 1.00 90.50 80 ILE A C 1
ATOM 633 O O . ILE A 1 80 ? 45.805 13.758 -44.835 1.00 90.50 80 ILE A O 1
ATOM 637 N N . ILE A 1 81 ? 45.725 14.657 -46.890 1.00 92.12 81 ILE A N 1
ATOM 638 C CA . ILE A 1 81 ? 44.603 15.573 -46.612 1.00 92.12 81 ILE A CA 1
ATOM 639 C C . ILE A 1 81 ? 43.380 14.811 -46.070 1.00 92.12 81 ILE A C 1
ATOM 641 O O . ILE A 1 81 ? 42.792 15.212 -45.066 1.00 92.12 81 ILE A O 1
ATOM 645 N N . MET A 1 82 ? 43.014 13.682 -46.683 1.00 92.00 82 MET A N 1
ATOM 646 C CA . MET A 1 82 ? 41.873 12.864 -46.257 1.00 92.00 82 MET A CA 1
ATOM 647 C C . MET A 1 82 ? 42.117 12.146 -44.923 1.00 92.00 82 MET A C 1
ATOM 649 O O . MET A 1 82 ? 41.177 11.990 -44.144 1.00 92.00 82 MET A O 1
ATOM 653 N N . GLN A 1 83 ? 43.357 11.765 -44.602 1.00 89.75 83 GLN A N 1
ATOM 654 C CA . GLN A 1 83 ? 43.722 11.269 -43.270 1.00 89.75 83 GLN A CA 1
ATOM 655 C C . GLN A 1 83 ? 43.592 12.373 -42.208 1.00 89.75 83 GLN A C 1
ATOM 657 O O . GLN A 1 83 ? 42.962 12.139 -41.175 1.00 89.75 83 GLN A O 1
ATOM 662 N N . THR A 1 84 ? 44.085 13.590 -42.473 1.00 91.19 84 THR A N 1
ATOM 663 C CA . THR A 1 84 ? 43.941 14.744 -41.566 1.00 91.19 84 THR A CA 1
ATOM 664 C C . THR A 1 84 ? 42.474 15.115 -41.341 1.00 91.19 84 THR A C 1
ATOM 666 O O . THR A 1 84 ? 42.055 15.273 -40.196 1.00 91.19 84 THR A O 1
ATOM 669 N N . ILE A 1 85 ? 41.659 15.177 -42.400 1.00 92.31 85 ILE A N 1
ATOM 670 C CA . ILE A 1 85 ? 40.205 15.399 -42.296 1.00 92.31 85 ILE A CA 1
ATOM 671 C C . ILE A 1 85 ? 39.554 14.283 -41.469 1.00 92.31 85 ILE A C 1
ATOM 673 O O . ILE A 1 85 ? 38.794 14.559 -40.540 1.00 92.31 85 ILE A O 1
ATOM 677 N N . SER A 1 86 ? 39.893 13.019 -41.744 1.00 90.81 86 SER A N 1
ATOM 678 C CA . SER A 1 86 ? 39.364 11.882 -40.989 1.00 90.81 86 SER A CA 1
ATOM 679 C C . SER A 1 86 ? 39.759 11.899 -39.508 1.00 90.81 86 SER A C 1
ATOM 681 O O . SER A 1 86 ? 39.039 11.295 -38.710 1.00 90.81 86 SER A O 1
ATOM 683 N N . MET A 1 87 ? 40.860 12.557 -39.119 1.00 90.94 87 MET A N 1
ATOM 684 C CA . MET A 1 87 ? 41.318 12.623 -37.727 1.00 90.94 87 MET A CA 1
ATOM 685 C C . MET A 1 87 ? 40.262 13.263 -36.814 1.00 90.94 87 MET A C 1
ATOM 687 O O . MET A 1 87 ? 40.003 12.756 -35.723 1.00 90.94 87 MET A O 1
ATOM 691 N N . PHE A 1 88 ? 39.573 14.306 -37.291 1.00 89.12 88 PHE A N 1
ATOM 692 C CA . PHE A 1 88 ? 38.491 14.982 -36.563 1.00 89.12 88 PHE A CA 1
ATOM 693 C C . PHE A 1 88 ? 37.240 14.108 -36.357 1.00 89.12 88 PHE A C 1
ATOM 695 O O . PHE A 1 88 ? 36.424 14.408 -35.490 1.00 89.12 88 PHE A O 1
ATOM 702 N N . GLY A 1 89 ? 37.092 13.014 -37.113 1.00 87.56 89 GLY A N 1
ATOM 703 C CA . GLY A 1 89 ? 36.045 12.004 -36.916 1.00 87.56 89 GLY A CA 1
ATOM 704 C C . GLY A 1 89 ? 36.429 10.861 -35.966 1.00 87.56 89 GLY A C 1
ATOM 705 O O . GLY A 1 89 ? 35.611 9.970 -35.732 1.00 87.56 89 GLY A O 1
ATOM 706 N N . THR A 1 90 ? 37.660 10.838 -35.441 1.00 88.44 90 THR A N 1
ATOM 707 C CA . THR A 1 90 ? 38.125 9.771 -34.538 1.00 88.44 90 THR A CA 1
ATOM 708 C C . THR A 1 90 ? 37.557 9.926 -33.127 1.00 88.44 90 THR A C 1
ATOM 710 O O . THR A 1 90 ? 37.300 11.036 -32.662 1.00 88.44 90 THR A O 1
ATOM 713 N N . LEU A 1 91 ? 37.393 8.808 -32.409 1.00 85.44 91 LEU A N 1
ATOM 714 C CA . LEU A 1 91 ? 36.859 8.829 -31.043 1.00 85.44 91 LEU A CA 1
ATOM 715 C C . LEU A 1 91 ? 37.698 9.698 -30.077 1.00 85.44 91 LEU A C 1
ATOM 717 O O . LEU A 1 91 ? 37.083 10.497 -29.374 1.00 85.44 91 LEU A O 1
ATOM 721 N N . PRO A 1 92 ? 39.050 9.648 -30.057 1.00 86.81 92 PRO A N 1
ATOM 722 C CA . PRO A 1 92 ? 39.841 10.524 -29.188 1.00 86.81 92 PRO A CA 1
ATOM 723 C C . PRO A 1 92 ? 39.659 12.012 -29.513 1.00 86.81 92 PRO A C 1
ATOM 725 O O . PRO A 1 92 ? 39.480 12.813 -28.599 1.00 86.81 92 PRO A O 1
ATOM 728 N N . ALA A 1 93 ? 39.633 12.388 -30.799 1.00 89.88 93 ALA A N 1
ATOM 729 C CA . ALA A 1 93 ? 39.411 13.777 -31.201 1.00 89.88 93 ALA A CA 1
ATOM 730 C C . ALA A 1 93 ? 38.018 14.272 -30.780 1.00 89.88 93 ALA A C 1
ATOM 732 O O . ALA A 1 93 ? 37.899 15.324 -30.154 1.00 89.88 93 ALA A O 1
ATOM 733 N N . LEU A 1 94 ? 36.970 13.487 -31.054 1.00 91.25 94 LEU A N 1
ATOM 734 C CA . LEU A 1 94 ? 35.594 13.827 -30.684 1.00 91.25 94 LEU A CA 1
ATOM 735 C C . LEU A 1 94 ? 35.400 13.901 -29.161 1.00 91.25 94 LEU A C 1
ATOM 737 O O . LEU A 1 94 ? 34.664 14.770 -28.697 1.00 91.25 94 LEU A O 1
ATOM 741 N N . VAL A 1 95 ? 36.072 13.053 -28.372 1.00 89.88 95 VAL A N 1
ATOM 742 C CA . VAL A 1 95 ? 36.051 13.122 -26.898 1.00 89.88 95 VAL A CA 1
ATOM 743 C C . VAL A 1 95 ? 36.748 14.388 -26.397 1.00 89.88 95 VAL A C 1
ATOM 745 O O . VAL A 1 95 ? 36.135 15.146 -25.647 1.00 89.88 95 VAL A O 1
ATOM 748 N N . SER A 1 96 ? 37.973 14.678 -26.845 1.00 91.44 96 SER A N 1
ATOM 749 C CA . SER A 1 96 ? 38.714 15.878 -26.423 1.00 91.44 96 SER A CA 1
ATOM 750 C C . SER A 1 96 ? 37.983 17.176 -26.788 1.00 91.44 96 SER A C 1
ATOM 752 O O . SER A 1 96 ? 37.855 18.076 -25.956 1.00 91.44 96 SER A O 1
ATOM 754 N N . LEU A 1 97 ? 37.420 17.253 -27.998 1.00 93.69 97 LEU A N 1
ATOM 755 C CA . LEU A 1 97 ? 36.593 18.383 -28.427 1.00 93.69 97 LEU A CA 1
ATOM 756 C C . LEU A 1 97 ? 35.284 18.475 -27.622 1.00 93.69 97 LEU A C 1
ATOM 758 O O . LEU A 1 97 ? 34.859 19.573 -27.261 1.00 93.69 97 LEU A O 1
ATOM 762 N N . SER A 1 98 ? 34.665 17.342 -27.271 1.00 93.06 98 SER A N 1
ATOM 763 C CA . SER A 1 98 ? 33.472 17.315 -26.411 1.00 93.06 98 SER A CA 1
ATOM 764 C C . SER A 1 98 ? 33.759 17.819 -24.999 1.00 93.06 98 SER A C 1
ATOM 766 O O . SER A 1 98 ? 32.957 18.579 -24.463 1.00 93.06 98 SER A O 1
ATOM 768 N N . LEU A 1 99 ? 34.903 17.462 -24.408 1.00 93.62 99 LEU A N 1
ATOM 769 C CA . LEU A 1 99 ? 35.317 17.960 -23.092 1.00 93.62 99 LEU A CA 1
ATOM 770 C C . LEU A 1 99 ? 35.524 19.483 -23.101 1.00 93.62 99 LEU A C 1
ATOM 772 O O . LEU A 1 99 ? 35.073 20.160 -22.177 1.00 93.62 99 LEU A O 1
ATOM 776 N N . ALA A 1 100 ? 36.105 20.041 -24.168 1.00 94.75 100 ALA A N 1
ATOM 777 C CA . ALA A 1 100 ? 36.235 21.490 -24.334 1.00 94.75 100 ALA A CA 1
ATOM 778 C C . ALA A 1 100 ? 34.865 22.199 -24.428 1.00 94.75 100 ALA A C 1
ATOM 780 O O . ALA A 1 100 ? 34.645 23.217 -23.765 1.00 94.75 100 ALA A O 1
ATOM 781 N N . VAL A 1 101 ? 33.912 21.640 -25.185 1.00 93.12 101 VAL A N 1
ATOM 782 C CA . VAL A 1 101 ? 32.539 22.178 -25.283 1.00 93.12 101 VAL A CA 1
ATOM 783 C C . VAL A 1 101 ? 31.785 22.051 -23.953 1.00 93.12 101 VAL A C 1
ATOM 785 O O . VAL A 1 101 ? 31.092 22.986 -23.554 1.00 93.12 101 VAL A O 1
ATOM 788 N N . ILE A 1 102 ? 31.958 20.948 -23.220 1.00 92.69 102 ILE A N 1
ATOM 789 C CA . ILE A 1 102 ? 31.391 20.741 -21.878 1.00 92.69 102 ILE A CA 1
ATOM 790 C C . ILE A 1 102 ? 31.940 21.774 -20.884 1.00 92.69 102 ILE A C 1
ATOM 792 O O . ILE A 1 102 ? 31.158 22.408 -20.174 1.00 92.69 102 ILE A 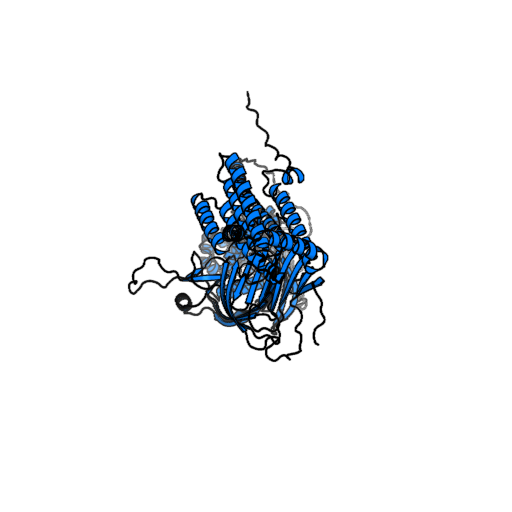O 1
ATOM 796 N N . ALA A 1 103 ? 33.255 22.009 -20.868 1.00 92.19 103 ALA A N 1
ATOM 797 C CA . ALA A 1 103 ? 33.883 23.019 -20.016 1.00 92.19 103 ALA A CA 1
ATOM 798 C C . ALA A 1 103 ? 33.386 24.442 -20.340 1.00 92.19 103 ALA A C 1
ATOM 800 O O . ALA A 1 103 ? 33.093 25.225 -19.432 1.00 92.19 103 ALA A O 1
ATOM 801 N N . TRP A 1 104 ? 33.210 24.769 -21.624 1.00 92.12 104 TRP A N 1
ATOM 802 C CA . TRP A 1 104 ? 32.610 26.036 -22.052 1.00 92.12 104 TRP A CA 1
ATOM 803 C C . TRP A 1 104 ? 31.143 26.172 -21.609 1.00 92.12 104 TRP A C 1
ATOM 805 O O . TRP A 1 104 ? 30.764 27.201 -21.048 1.00 92.12 104 TRP A O 1
ATOM 815 N N . LEU A 1 105 ? 30.328 25.127 -21.780 1.00 90.00 105 LEU A N 1
ATOM 816 C CA . LEU A 1 105 ? 28.922 25.105 -21.360 1.00 90.00 105 LEU A CA 1
ATOM 817 C C . LEU A 1 105 ? 28.749 25.241 -19.840 1.00 90.00 105 LEU A C 1
ATOM 819 O O . LEU A 1 105 ? 27.832 25.936 -19.393 1.00 90.00 105 LEU A O 1
ATOM 823 N N . LEU A 1 106 ? 29.647 24.635 -19.057 1.00 89.88 106 LEU A N 1
ATOM 824 C CA . LEU A 1 106 ? 29.737 24.815 -17.606 1.00 89.88 106 LEU A CA 1
ATOM 825 C C . LEU A 1 106 ? 30.118 26.259 -17.243 1.00 89.88 106 LEU A C 1
ATOM 827 O O . LEU A 1 106 ? 29.446 26.872 -16.415 1.00 89.88 106 LEU A O 1
ATOM 831 N N . LYS A 1 107 ? 31.126 26.845 -17.909 1.00 90.12 107 LYS A N 1
ATOM 832 C CA . LYS A 1 107 ? 31.545 28.246 -17.700 1.00 90.12 107 LYS A CA 1
ATOM 833 C C . LYS A 1 107 ? 30.425 29.251 -18.002 1.00 90.12 107 LYS A C 1
ATOM 835 O O . LYS A 1 107 ? 30.278 30.233 -17.282 1.00 90.12 107 LYS A O 1
ATOM 840 N N . VAL A 1 108 ? 29.609 28.989 -19.026 1.00 85.88 108 VAL A N 1
ATOM 841 C CA . VAL A 1 108 ? 28.434 29.807 -19.399 1.00 85.88 108 VAL A CA 1
ATOM 842 C C . VAL A 1 108 ? 27.172 29.416 -18.596 1.00 85.88 108 VAL A C 1
ATOM 844 O O . VAL A 1 108 ? 26.097 29.969 -18.811 1.00 85.88 108 VAL A O 1
ATOM 847 N N . LYS A 1 109 ? 27.277 28.477 -17.640 1.00 84.81 109 LYS A N 1
ATOM 848 C CA . LYS A 1 109 ? 26.183 27.980 -16.775 1.00 84.81 109 LYS A CA 1
ATOM 849 C C . LYS A 1 109 ? 24.944 27.490 -17.546 1.00 84.81 109 LYS A C 1
ATOM 851 O O . LYS A 1 109 ? 23.829 27.474 -17.026 1.00 84.81 109 LYS A O 1
ATOM 856 N N . SER A 1 110 ? 25.114 27.061 -18.799 1.00 81.62 110 SER A N 1
ATOM 857 C CA . SER A 1 110 ? 24.001 26.705 -19.688 1.00 81.62 110 SER A CA 1
ATOM 858 C C . SER A 1 110 ? 23.594 25.237 -19.520 1.00 81.62 110 SER A C 1
ATOM 860 O O . SER A 1 110 ? 23.705 24.422 -20.437 1.00 81.62 110 SER A O 1
ATOM 862 N N . HIS A 1 111 ? 23.121 24.888 -18.319 1.00 79.75 111 HIS A N 1
ATOM 863 C CA . HIS A 1 111 ? 22.816 23.507 -17.918 1.00 79.75 111 HIS A CA 1
ATOM 864 C C . HIS A 1 111 ? 21.885 22.774 -18.905 1.00 79.75 111 HIS A C 1
ATOM 866 O O . HIS A 1 111 ? 22.133 21.616 -19.228 1.00 79.75 111 HIS A O 1
ATOM 872 N N . ARG A 1 112 ? 20.875 23.455 -19.474 1.00 81.06 112 ARG A N 1
ATOM 873 C CA . ARG A 1 112 ? 19.975 22.860 -20.485 1.00 81.06 112 ARG A CA 1
ATOM 874 C C . ARG A 1 112 ? 20.724 22.404 -21.745 1.00 81.06 112 ARG A C 1
ATOM 876 O O . ARG A 1 112 ? 20.480 21.309 -22.241 1.00 81.06 112 ARG A O 1
ATOM 883 N N . ARG A 1 113 ? 21.663 23.219 -22.239 1.00 83.94 113 ARG A N 1
ATOM 884 C CA . ARG A 1 113 ? 22.483 22.904 -23.423 1.00 83.94 113 ARG A CA 1
ATOM 885 C C . ARG A 1 113 ? 23.527 21.831 -23.104 1.00 83.94 113 ARG A C 1
ATOM 887 O O . ARG A 1 113 ? 23.752 20.952 -23.928 1.00 83.94 113 ARG A O 1
ATOM 894 N N . LEU A 1 114 ? 24.084 21.846 -21.889 1.00 86.25 114 LEU A N 1
ATOM 895 C CA . LEU A 1 114 ? 24.978 20.801 -21.377 1.00 86.25 114 LEU A CA 1
ATOM 896 C C . LEU A 1 114 ? 24.313 19.416 -21.375 1.00 86.25 114 LEU A C 1
ATOM 898 O O . LEU A 1 114 ? 24.889 18.475 -21.916 1.00 86.25 114 LEU A O 1
ATOM 902 N N . TYR A 1 115 ? 23.103 19.283 -20.822 1.00 84.31 115 TYR A N 1
ATOM 903 C CA . TYR A 1 115 ? 22.405 17.992 -20.782 1.00 84.31 115 TYR A CA 1
ATOM 904 C C . TYR A 1 115 ? 22.081 17.461 -22.186 1.00 84.31 115 TYR A C 1
ATOM 906 O O . TYR A 1 115 ? 22.330 16.288 -22.460 1.00 84.31 115 TYR A O 1
ATOM 914 N N . ALA A 1 116 ? 21.606 18.322 -23.094 1.00 85.81 116 ALA A N 1
ATOM 915 C CA . ALA A 1 116 ? 21.353 17.948 -24.488 1.00 85.81 116 ALA A CA 1
ATOM 916 C C . ALA A 1 116 ? 22.635 17.497 -25.214 1.00 85.81 116 ALA A C 1
ATOM 918 O O . ALA A 1 116 ? 22.632 16.465 -25.886 1.00 85.81 116 ALA A O 1
ATOM 919 N N . PHE A 1 117 ? 23.743 18.226 -25.041 1.00 89.94 117 PHE A N 1
ATOM 920 C CA . PHE A 1 117 ? 25.035 17.900 -25.650 1.00 89.94 117 PHE A CA 1
ATOM 921 C C . PHE A 1 117 ? 25.585 16.553 -25.151 1.00 89.94 117 PHE A C 1
ATOM 923 O O . PHE A 1 117 ? 25.929 15.685 -25.954 1.00 89.94 117 PHE A O 1
ATOM 930 N N . VAL A 1 118 ? 25.605 16.336 -23.829 1.00 90.31 118 VAL A N 1
ATOM 931 C CA . VAL A 1 118 ? 26.106 15.091 -23.220 1.00 90.31 118 VAL A CA 1
ATOM 932 C C . VAL A 1 118 ? 25.247 13.886 -23.618 1.00 90.31 118 VAL A C 1
ATOM 934 O O . VAL A 1 118 ? 25.801 12.853 -23.993 1.00 90.31 118 VAL A O 1
ATOM 937 N N . ALA A 1 119 ? 23.914 14.014 -23.614 1.00 88.38 119 ALA A N 1
ATOM 938 C CA . ALA A 1 119 ? 23.012 12.949 -24.059 1.00 88.38 119 ALA A CA 1
ATOM 939 C C . ALA A 1 119 ? 23.209 12.599 -25.546 1.00 88.38 119 ALA A C 1
ATOM 941 O O . ALA A 1 119 ? 23.247 11.421 -25.910 1.00 88.38 119 ALA A O 1
ATOM 942 N N . THR A 1 120 ? 23.408 13.611 -26.398 1.00 92.44 120 THR A N 1
ATOM 943 C CA . THR A 1 120 ? 23.644 13.411 -27.836 1.00 92.44 120 THR A CA 1
ATOM 944 C C . THR A 1 120 ? 24.963 12.673 -28.079 1.00 92.44 120 THR A C 1
ATOM 946 O O . THR A 1 120 ? 24.980 11.681 -28.806 1.00 92.44 120 THR A O 1
ATOM 949 N N . MET A 1 121 ? 26.055 13.085 -27.423 1.00 93.06 121 MET A N 1
ATOM 950 C CA . MET A 1 121 ? 27.374 12.466 -27.609 1.00 93.06 121 MET A CA 1
ATOM 951 C C . MET A 1 121 ? 27.479 11.062 -26.999 1.00 93.06 121 MET A C 1
ATOM 953 O O . MET A 1 121 ? 27.876 10.126 -27.694 1.00 93.06 121 MET A O 1
ATOM 957 N N . ALA A 1 122 ? 27.103 10.886 -25.729 1.00 87.62 122 ALA A N 1
ATOM 958 C CA . ALA A 1 122 ? 27.209 9.589 -25.054 1.00 87.62 122 ALA A CA 1
ATOM 959 C C . ALA A 1 122 ? 26.225 8.562 -25.640 1.00 87.62 122 ALA A C 1
ATOM 961 O O . ALA A 1 122 ? 26.608 7.432 -25.946 1.00 87.62 122 ALA A O 1
ATOM 962 N N . GLY A 1 123 ? 24.972 8.975 -25.865 1.00 85.19 123 GLY A N 1
ATOM 963 C CA . GLY A 1 123 ? 23.955 8.132 -26.488 1.00 85.19 123 GLY A CA 1
ATOM 964 C C . GLY A 1 123 ? 24.274 7.800 -27.945 1.00 85.19 123 GLY A C 1
ATOM 965 O O . GLY A 1 123 ? 24.121 6.651 -28.345 1.00 85.19 123 GLY A O 1
ATOM 966 N N . GLY A 1 124 ? 24.804 8.752 -28.721 1.00 87.75 124 GLY A N 1
ATOM 967 C CA . GLY A 1 124 ? 25.189 8.525 -30.115 1.00 87.75 124 GLY A CA 1
ATOM 968 C C . GLY A 1 124 ? 26.355 7.543 -30.257 1.00 87.75 124 GLY A C 1
ATOM 969 O O . GLY A 1 124 ? 26.327 6.677 -31.132 1.00 87.75 124 GLY A O 1
ATOM 970 N N . ALA A 1 125 ? 27.349 7.619 -29.365 1.00 85.31 125 ALA A N 1
ATOM 971 C CA . ALA A 1 125 ? 28.455 6.663 -29.318 1.00 85.31 125 ALA A CA 1
ATOM 972 C C . ALA A 1 125 ? 27.974 5.241 -28.969 1.00 85.31 125 ALA A C 1
ATOM 974 O O . ALA A 1 125 ? 28.337 4.285 -29.663 1.00 85.31 125 ALA A O 1
ATOM 975 N N . LEU A 1 126 ? 27.115 5.113 -27.948 1.00 86.12 126 LEU A N 1
ATOM 976 C CA . LEU A 1 126 ? 26.493 3.847 -27.551 1.00 86.12 126 LEU A CA 1
ATOM 977 C C . LEU A 1 126 ? 25.628 3.263 -28.679 1.00 86.12 126 LEU A C 1
ATOM 979 O O . LEU A 1 126 ? 25.790 2.097 -29.032 1.00 86.12 126 LEU A O 1
ATOM 983 N N . LEU A 1 127 ? 24.758 4.076 -29.285 1.00 86.25 127 LEU A N 1
ATOM 984 C CA . LEU A 1 127 ? 23.848 3.663 -30.352 1.00 86.25 127 LEU A CA 1
ATOM 985 C C . LEU A 1 127 ? 24.609 3.195 -31.599 1.00 86.25 127 LEU A C 1
ATOM 987 O O . LEU A 1 127 ? 24.300 2.132 -32.128 1.00 86.25 127 LEU A O 1
ATOM 991 N N . ASN A 1 128 ? 25.662 3.907 -32.016 1.00 89.25 128 ASN A N 1
ATOM 992 C CA . ASN A 1 128 ? 26.570 3.446 -33.072 1.00 89.25 128 ASN A CA 1
ATOM 993 C C . ASN A 1 128 ? 27.236 2.099 -32.720 1.00 89.25 128 ASN A C 1
ATOM 995 O O . ASN A 1 128 ? 27.368 1.235 -33.587 1.00 89.25 128 ASN A O 1
ATOM 999 N N . GLY A 1 129 ? 27.656 1.908 -31.464 1.00 78.38 129 GLY A N 1
ATOM 1000 C CA . GLY A 1 129 ? 28.229 0.644 -30.993 1.00 78.38 129 GLY A CA 1
ATOM 1001 C C . GLY A 1 129 ? 27.235 -0.516 -31.101 1.00 78.38 129 GLY A C 1
ATOM 1002 O O . GLY A 1 129 ? 27.542 -1.538 -31.713 1.00 78.38 129 GLY A O 1
ATOM 1003 N N . LEU A 1 130 ? 26.019 -0.319 -30.587 1.00 76.81 130 LEU A N 1
ATOM 1004 C CA . LEU A 1 130 ? 24.923 -1.288 -30.662 1.00 76.81 130 LEU A CA 1
ATOM 1005 C C . LEU A 1 130 ? 24.521 -1.587 -32.114 1.00 76.81 130 LEU A C 1
ATOM 1007 O O . LEU A 1 130 ? 24.388 -2.751 -32.476 1.00 76.81 130 LEU A O 1
ATOM 1011 N N . MET A 1 131 ? 24.406 -0.572 -32.976 1.00 82.69 131 MET A N 1
ATOM 1012 C CA . MET A 1 131 ? 24.104 -0.760 -34.400 1.00 82.69 131 MET A CA 1
ATOM 1013 C C . MET A 1 131 ? 25.199 -1.556 -35.124 1.00 82.69 131 MET A C 1
ATOM 1015 O O . MET A 1 131 ? 24.881 -2.423 -35.935 1.00 82.69 131 MET A O 1
ATOM 1019 N N . LYS A 1 132 ? 26.482 -1.346 -34.808 1.00 80.38 132 LYS A N 1
ATOM 1020 C CA . LYS A 1 132 ? 27.572 -2.167 -35.364 1.00 80.38 132 LYS A CA 1
ATOM 1021 C C . LYS A 1 132 ? 27.505 -3.623 -34.911 1.00 80.38 132 LYS A C 1
ATOM 1023 O O . LYS A 1 132 ? 27.720 -4.517 -35.727 1.00 80.38 132 LYS A O 1
ATOM 1028 N N . LEU A 1 133 ? 27.183 -3.851 -33.637 1.00 73.69 133 LEU A N 1
ATOM 1029 C CA . LEU A 1 133 ? 26.941 -5.180 -33.062 1.00 73.69 133 LEU A CA 1
ATOM 1030 C C . LEU A 1 133 ? 25.611 -5.807 -33.516 1.00 73.69 133 LEU A C 1
ATOM 1032 O O . LEU A 1 133 ? 25.404 -6.996 -33.309 1.00 73.69 133 LEU A O 1
ATOM 1036 N N . TYR A 1 134 ? 24.730 -5.045 -34.158 1.00 72.56 134 TYR A N 1
ATOM 1037 C CA . TYR A 1 134 ? 23.532 -5.553 -34.818 1.00 72.56 134 TYR A CA 1
ATOM 1038 C C . TYR A 1 134 ? 23.865 -5.972 -36.258 1.00 72.56 134 TYR A C 1
ATOM 1040 O O . TYR A 1 134 ? 23.783 -7.147 -36.606 1.00 72.56 134 TYR A O 1
ATOM 1048 N N . TYR A 1 135 ? 24.335 -5.027 -37.077 1.00 79.38 135 TYR A N 1
ATOM 1049 C CA . TYR A 1 135 ? 24.438 -5.184 -38.531 1.00 79.38 135 TYR A CA 1
ATOM 1050 C C . TYR A 1 135 ? 25.642 -5.988 -39.038 1.00 79.38 135 TYR A C 1
ATOM 1052 O O . TYR A 1 135 ? 25.605 -6.452 -40.176 1.00 79.38 135 TYR A O 1
ATOM 1060 N N . HIS A 1 136 ? 26.715 -6.147 -38.250 1.00 80.12 136 HIS A N 1
ATOM 1061 C CA . HIS A 1 136 ? 27.855 -7.039 -38.550 1.00 80.12 136 HIS A CA 1
ATOM 1062 C C . HIS A 1 136 ? 28.545 -6.862 -39.929 1.00 80.12 136 HIS A C 1
ATOM 1064 O O . HIS A 1 136 ? 29.340 -7.708 -40.342 1.00 80.12 136 HIS A O 1
ATOM 1070 N N . ARG A 1 137 ? 28.287 -5.768 -40.663 1.00 82.00 137 ARG A N 1
ATOM 1071 C CA . ARG A 1 137 ? 28.766 -5.595 -42.046 1.00 82.00 137 ARG A C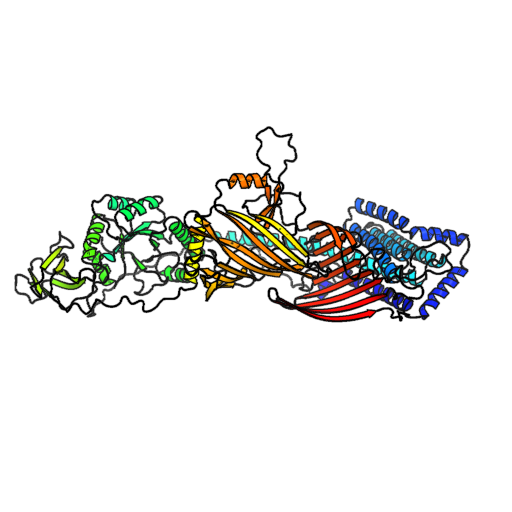A 1
ATOM 1072 C C . ARG A 1 137 ? 30.294 -5.624 -42.108 1.00 82.00 137 ARG A C 1
ATOM 1074 O O . ARG A 1 137 ? 30.954 -4.821 -41.441 1.00 82.00 137 ARG A O 1
ATOM 1081 N N . ALA A 1 138 ? 30.846 -6.496 -42.950 1.00 82.44 138 ALA A N 1
ATOM 1082 C CA . ALA A 1 138 ? 32.260 -6.471 -43.312 1.00 82.44 138 ALA A CA 1
ATOM 1083 C C . ALA A 1 138 ? 32.645 -5.112 -43.929 1.00 82.44 138 ALA A C 1
ATOM 1085 O O . ALA A 1 138 ? 31.798 -4.416 -44.489 1.00 82.44 138 ALA A O 1
ATOM 1086 N N . ARG A 1 139 ? 33.918 -4.725 -43.818 1.00 82.94 139 ARG A N 1
ATOM 1087 C CA . ARG A 1 139 ? 34.466 -3.515 -44.459 1.00 82.94 139 ARG A CA 1
ATOM 1088 C C . ARG A 1 139 ? 34.778 -3.759 -45.945 1.00 82.94 139 ARG A C 1
ATOM 1090 O O . ARG A 1 139 ? 34.757 -4.912 -46.382 1.00 82.94 139 ARG A O 1
ATOM 1097 N N . PRO A 1 140 ? 35.065 -2.713 -46.738 1.00 83.19 140 PRO A N 1
ATOM 1098 C CA . PRO A 1 140 ? 35.660 -2.888 -48.059 1.00 83.19 140 PRO A CA 1
ATOM 1099 C C . PRO A 1 140 ? 37.073 -3.481 -47.950 1.00 83.19 140 PRO A C 1
ATOM 1101 O O . PRO A 1 140 ? 37.773 -3.258 -46.964 1.00 83.19 140 PRO A O 1
ATOM 1104 N N . THR A 1 141 ? 37.507 -4.222 -48.969 1.00 74.38 141 THR A N 1
ATOM 1105 C CA . THR A 1 141 ? 38.822 -4.893 -48.982 1.00 74.38 141 THR A CA 1
ATOM 1106 C C . THR A 1 141 ? 39.982 -3.979 -49.387 1.00 74.38 141 THR A C 1
ATOM 1108 O O . THR A 1 141 ? 41.126 -4.260 -49.050 1.00 74.38 141 THR A O 1
ATOM 1111 N N . SER A 1 142 ? 39.716 -2.865 -50.076 1.00 67.06 142 SER A N 1
ATOM 1112 C CA . SER A 1 142 ? 40.739 -1.913 -50.541 1.00 67.06 142 SER A CA 1
ATOM 1113 C C . SER A 1 142 ? 40.970 -0.771 -49.547 1.00 67.06 142 SER A C 1
ATOM 1115 O O . SER A 1 142 ? 40.737 0.392 -49.880 1.00 67.06 142 SER A O 1
ATOM 1117 N N . SER A 1 143 ? 41.361 -1.100 -48.317 1.00 74.62 143 SER A N 1
ATOM 1118 C CA . SER A 1 143 ? 41.543 -0.116 -47.244 1.00 74.62 143 SER A CA 1
ATOM 1119 C C . SER A 1 143 ? 42.919 0.558 -47.314 1.00 74.62 143 SER A C 1
ATOM 1121 O O . SER A 1 143 ? 43.938 -0.125 -47.287 1.00 74.62 143 SER A O 1
ATOM 1123 N N . LEU A 1 144 ? 42.963 1.895 -47.346 1.00 73.12 144 LEU A N 1
ATOM 1124 C CA . LEU A 1 144 ? 44.208 2.687 -47.324 1.00 73.12 144 LEU A CA 1
ATOM 1125 C C . LEU A 1 144 ? 44.734 2.958 -45.900 1.00 73.12 144 LEU A C 1
ATOM 1127 O O . LEU A 1 144 ? 45.788 3.566 -45.731 1.00 73.12 144 LEU A O 1
ATOM 1131 N N . VAL A 1 145 ? 43.983 2.554 -44.870 1.00 71.81 145 VAL A N 1
ATOM 1132 C CA . VAL A 1 145 ? 44.324 2.690 -43.443 1.00 71.81 145 VAL A CA 1
ATOM 1133 C C . VAL A 1 145 ? 43.815 1.453 -42.697 1.00 71.81 145 VAL A C 1
ATOM 1135 O O . VAL A 1 145 ? 42.756 0.921 -43.035 1.00 71.81 145 VAL A O 1
ATOM 1138 N N . LEU A 1 146 ? 44.529 0.991 -41.668 1.00 68.00 146 LEU A N 1
ATOM 1139 C CA . LEU A 1 146 ? 44.076 -0.125 -40.832 1.00 68.00 146 LEU A CA 1
ATOM 1140 C C . LEU A 1 146 ? 42.824 0.274 -40.024 1.00 68.00 146 LEU A C 1
ATOM 1142 O O . LEU A 1 146 ? 42.803 1.315 -39.367 1.00 68.00 146 LEU A O 1
ATOM 1146 N N . ALA A 1 147 ? 41.762 -0.537 -40.074 1.00 64.25 147 ALA A N 1
ATOM 1147 C CA . ALA A 1 147 ? 40.501 -0.241 -39.391 1.00 64.25 147 ALA A CA 1
ATOM 1148 C C . ALA A 1 147 ? 39.794 -1.514 -38.898 1.00 64.25 147 ALA A C 1
ATOM 1150 O O . ALA A 1 147 ? 39.274 -2.300 -39.686 1.00 64.25 147 ALA A O 1
ATOM 1151 N N . HIS A 1 148 ? 39.719 -1.685 -37.578 1.00 66.06 148 HIS A N 1
ATOM 1152 C CA . HIS A 1 148 ? 39.106 -2.856 -36.941 1.00 66.06 148 HIS A CA 1
ATOM 1153 C C . HIS A 1 148 ? 37.580 -2.709 -36.758 1.00 66.06 148 HIS A C 1
ATOM 1155 O O . HIS A 1 148 ? 37.022 -1.607 -36.842 1.00 66.06 148 HIS A O 1
ATOM 1161 N N . GLY A 1 149 ? 36.894 -3.828 -36.500 1.00 74.50 149 GLY A N 1
ATOM 1162 C CA . GLY A 1 149 ? 35.445 -3.887 -36.254 1.00 74.50 149 GLY A CA 1
ATOM 1163 C C . GLY A 1 149 ? 34.562 -3.581 -37.473 1.00 74.50 149 GLY A C 1
ATOM 1164 O O . GLY A 1 149 ? 35.050 -3.252 -38.553 1.00 74.50 149 GLY A O 1
ATOM 1165 N N . TYR A 1 150 ? 33.243 -3.687 -37.290 1.00 83.75 150 TYR A N 1
ATOM 1166 C CA . TYR A 1 150 ? 32.255 -3.652 -38.379 1.00 83.75 150 TYR A CA 1
ATOM 1167 C C . TYR A 1 150 ? 32.086 -2.283 -39.053 1.00 83.75 150 TYR A C 1
ATOM 1169 O O . TYR A 1 150 ? 32.397 -1.229 -38.483 1.00 83.75 150 TYR A O 1
ATOM 1177 N N . SER A 1 151 ? 31.568 -2.311 -40.282 1.00 85.69 151 SER A N 1
ATOM 1178 C CA . SER A 1 151 ? 31.494 -1.163 -41.189 1.00 85.69 151 SER A CA 1
ATOM 1179 C C . SER A 1 151 ? 30.217 -0.327 -41.028 1.00 85.69 151 SER A C 1
ATOM 1181 O O . SER A 1 151 ? 30.307 0.899 -41.008 1.00 85.69 151 SER A O 1
ATOM 1183 N N . PHE A 1 152 ? 29.051 -0.955 -40.847 1.00 86.12 152 PHE A N 1
ATOM 1184 C CA . PHE A 1 152 ? 27.750 -0.269 -40.832 1.00 86.12 152 PHE A CA 1
ATOM 1185 C C . PHE A 1 152 ? 27.225 -0.033 -39.402 1.00 86.12 152 PHE A C 1
ATOM 1187 O O . PHE A 1 152 ? 27.201 -0.993 -38.629 1.00 86.12 152 PHE A O 1
ATOM 1194 N N . PRO A 1 153 ? 26.741 1.175 -39.051 1.00 92.38 153 PRO A N 1
ATOM 1195 C CA . PRO A 1 153 ? 26.934 2.450 -39.748 1.00 92.38 153 PRO A CA 1
ATOM 1196 C C . PRO A 1 153 ? 28.350 3.019 -39.531 1.00 92.38 153 PRO A C 1
ATOM 1198 O O . PRO A 1 153 ? 29.118 2.565 -38.678 1.00 92.38 153 PRO A O 1
ATOM 1201 N N . SER A 1 154 ? 28.725 4.050 -40.289 1.00 94.69 154 SER A N 1
ATOM 1202 C CA . SER A 1 154 ? 30.035 4.695 -40.153 1.00 94.69 154 SER A CA 1
ATOM 1203 C C . SER A 1 154 ? 30.105 5.567 -38.897 1.00 94.69 154 SER A C 1
ATOM 1205 O O . SER A 1 154 ? 29.630 6.699 -38.870 1.00 94.69 154 SER A O 1
ATOM 1207 N N . GLY A 1 155 ? 30.766 5.064 -37.852 1.00 90.00 155 GLY A N 1
ATOM 1208 C CA . GLY A 1 155 ? 30.918 5.785 -36.581 1.00 90.00 155 GLY A CA 1
ATOM 1209 C C . GLY A 1 155 ? 31.683 7.113 -36.656 1.00 90.00 155 GLY A C 1
ATOM 1210 O O . GLY A 1 155 ? 31.465 7.964 -35.804 1.00 90.00 155 GLY A O 1
ATOM 1211 N N . HIS A 1 156 ? 32.523 7.338 -37.677 1.00 91.62 156 HIS A N 1
ATOM 1212 C CA . HIS A 1 156 ? 33.097 8.674 -37.920 1.00 91.62 156 HIS A CA 1
ATOM 1213 C C . HIS A 1 156 ? 32.043 9.652 -38.464 1.00 91.62 156 HIS A C 1
ATOM 1215 O O . HIS A 1 156 ? 32.080 10.822 -38.111 1.00 91.62 156 HIS A O 1
ATOM 1221 N N . ALA A 1 157 ? 31.099 9.181 -39.289 1.00 94.12 157 ALA A N 1
ATOM 1222 C CA . ALA A 1 157 ? 30.009 9.989 -39.839 1.00 94.12 157 ALA A CA 1
ATOM 1223 C C . ALA A 1 157 ? 28.918 10.270 -38.787 1.00 94.12 157 ALA A C 1
ATOM 1225 O O . ALA A 1 157 ? 28.480 11.407 -38.630 1.00 94.12 157 ALA A O 1
ATOM 1226 N N . MET A 1 158 ? 28.532 9.249 -38.013 1.00 95.25 158 MET A N 1
ATOM 1227 C CA . MET A 1 158 ? 27.570 9.391 -36.915 1.00 95.25 158 MET A CA 1
ATOM 1228 C C . MET A 1 158 ? 28.151 10.207 -35.748 1.00 95.25 158 MET A C 1
ATOM 1230 O O . MET A 1 158 ? 27.474 11.068 -35.194 1.00 95.25 158 MET A O 1
ATOM 1234 N N . GLY A 1 159 ? 29.423 9.989 -35.400 1.00 93.06 159 GLY A N 1
ATOM 1235 C CA . GLY A 1 159 ? 30.115 10.765 -34.371 1.00 93.06 159 GLY A CA 1
ATOM 1236 C C . GLY A 1 159 ? 30.327 12.228 -34.767 1.00 93.06 159 GLY A C 1
ATOM 1237 O O . GLY A 1 159 ? 30.081 13.115 -33.949 1.00 93.06 159 GLY A O 1
ATOM 1238 N N . SER A 1 160 ? 30.719 12.499 -36.020 1.00 94.50 160 SER A N 1
ATOM 1239 C CA . SER A 1 160 ? 30.901 13.874 -36.492 1.00 94.50 160 SER A CA 1
ATOM 1240 C C . SER A 1 160 ? 29.577 14.628 -36.572 1.00 94.50 160 SER A C 1
ATOM 1242 O O . SER A 1 160 ? 29.523 15.758 -36.093 1.00 94.50 160 SER A O 1
ATOM 1244 N N . ILE A 1 161 ? 28.494 14.031 -37.090 1.00 94.88 161 ILE A N 1
ATOM 1245 C CA . ILE A 1 161 ? 27.207 14.736 -37.172 1.00 94.88 161 ILE A CA 1
ATOM 1246 C C . ILE A 1 161 ? 26.630 15.022 -35.780 1.00 94.88 161 ILE A C 1
ATOM 1248 O O . ILE A 1 161 ? 26.215 16.152 -35.531 1.00 94.88 161 ILE A O 1
ATOM 1252 N N . CYS A 1 162 ? 26.710 14.070 -34.839 1.00 94.69 162 CYS A N 1
ATOM 1253 C CA . CYS A 1 162 ? 26.323 14.298 -33.444 1.00 94.69 162 CYS A CA 1
ATOM 1254 C C . CYS A 1 162 ? 27.126 15.441 -32.804 1.00 94.69 162 CYS A C 1
ATOM 1256 O O . CYS A 1 162 ? 26.532 16.296 -32.147 1.00 94.69 162 CYS A O 1
ATOM 1258 N N . PHE A 1 163 ? 28.446 15.502 -33.016 1.00 95.44 163 PHE A N 1
ATOM 1259 C CA . PHE A 1 163 ? 29.289 16.555 -32.442 1.00 95.44 163 PHE A CA 1
ATOM 1260 C C . PHE A 1 163 ? 29.079 17.916 -33.114 1.00 95.44 163 PHE A C 1
ATOM 1262 O O . PHE A 1 163 ? 28.711 18.882 -32.448 1.00 95.44 163 PHE A O 1
ATOM 1269 N N . PHE A 1 164 ? 29.294 18.017 -34.427 1.00 94.19 164 PHE A N 1
ATOM 1270 C CA . PHE A 1 164 ? 29.337 19.298 -35.136 1.00 94.19 164 PHE A CA 1
ATOM 1271 C C . PHE A 1 164 ? 27.956 19.948 -35.275 1.00 94.19 164 PHE A C 1
ATOM 1273 O O . PHE A 1 164 ? 27.863 21.170 -35.166 1.00 94.19 164 PHE A O 1
ATOM 1280 N N . ALA A 1 165 ? 26.870 19.181 -35.427 1.00 91.44 165 ALA A N 1
ATOM 1281 C CA . ALA A 1 165 ? 25.526 19.765 -35.384 1.00 91.44 165 ALA A CA 1
ATOM 1282 C C . ALA A 1 165 ? 25.149 20.220 -33.961 1.00 91.44 165 ALA A C 1
ATOM 1284 O O . ALA A 1 165 ? 24.502 21.258 -33.804 1.00 91.44 165 ALA A O 1
ATOM 1285 N N . SER A 1 166 ? 25.624 19.530 -32.914 1.00 91.31 166 SER A N 1
ATOM 1286 C CA . SER A 1 166 ? 25.461 20.001 -31.531 1.00 91.31 166 SER A CA 1
ATOM 1287 C C . SER A 1 166 ? 26.304 21.237 -31.225 1.00 91.31 166 SER A C 1
ATOM 1289 O O . SER A 1 166 ? 25.822 22.149 -30.557 1.00 91.31 166 SER A O 1
ATOM 1291 N N . LEU A 1 167 ? 27.524 21.325 -31.756 1.00 91.62 167 LEU A N 1
ATOM 1292 C CA . LEU A 1 167 ? 28.358 22.521 -31.667 1.00 91.62 167 LEU A CA 1
ATOM 1293 C C . LEU A 1 167 ? 27.694 23.707 -32.383 1.00 91.62 167 LEU A C 1
ATOM 1295 O O . LEU A 1 167 ? 27.587 24.783 -31.797 1.00 91.62 167 LEU A O 1
ATOM 1299 N N . ALA A 1 168 ? 27.171 23.503 -33.597 1.00 89.19 168 ALA A N 1
ATOM 1300 C CA . ALA A 1 168 ? 26.417 24.517 -34.330 1.00 89.19 168 ALA A CA 1
ATOM 1301 C C . ALA A 1 168 ? 25.171 24.983 -33.553 1.00 89.19 168 ALA A C 1
ATOM 1303 O O . ALA A 1 168 ? 24.955 26.186 -33.422 1.00 89.19 168 ALA A O 1
ATOM 1304 N N . TYR A 1 169 ? 24.397 24.060 -32.967 1.00 86.31 169 TYR A N 1
ATOM 1305 C CA . TYR A 1 169 ? 23.259 24.377 -32.093 1.00 86.31 169 TYR A CA 1
ATOM 1306 C C . TYR A 1 169 ? 23.678 25.211 -30.871 1.00 86.31 169 TYR A C 1
ATOM 1308 O O . TYR A 1 169 ? 23.096 26.267 -30.609 1.00 86.31 169 TYR A O 1
ATOM 1316 N N . VAL A 1 170 ? 24.723 24.799 -30.145 1.00 87.06 170 VAL A N 1
ATOM 1317 C CA . VAL A 1 170 ? 25.214 25.547 -28.979 1.00 87.06 170 VAL A CA 1
ATOM 1318 C C . VAL A 1 170 ? 25.708 26.937 -29.390 1.00 87.06 170 VAL A C 1
ATOM 1320 O O . VAL A 1 170 ? 25.342 27.912 -28.735 1.00 87.06 170 VAL A O 1
ATOM 1323 N N . ILE A 1 171 ? 26.463 27.071 -30.484 1.00 85.19 171 ILE A N 1
ATOM 1324 C CA . ILE A 1 171 ? 26.893 28.372 -31.028 1.00 85.19 171 ILE A CA 1
ATOM 1325 C C . ILE A 1 171 ? 25.678 29.242 -31.373 1.00 85.19 171 ILE A C 1
ATOM 1327 O O . ILE A 1 171 ? 25.611 30.398 -30.946 1.00 85.19 171 ILE A O 1
ATOM 1331 N N . PHE A 1 172 ? 24.693 28.685 -32.084 1.00 82.62 172 PHE A N 1
ATOM 1332 C CA . PHE A 1 172 ? 23.513 29.409 -32.550 1.00 82.62 172 PHE A CA 1
ATOM 1333 C C . PHE A 1 172 ? 22.695 30.011 -31.401 1.00 82.62 172 PHE A C 1
ATOM 1335 O O . PHE A 1 172 ? 22.226 31.142 -31.515 1.00 82.62 172 PHE A O 1
ATOM 1342 N N . PHE A 1 173 ? 22.548 29.278 -30.293 1.00 77.06 173 PHE A N 1
ATOM 1343 C CA . PHE A 1 173 ? 21.787 29.728 -29.125 1.00 77.06 173 PHE A CA 1
ATOM 1344 C C . PHE A 1 173 ? 22.630 30.430 -28.046 1.00 77.06 173 PHE A C 1
ATOM 1346 O O . PHE A 1 173 ? 22.058 30.969 -27.104 1.00 77.06 173 PHE A O 1
ATOM 1353 N N . THR A 1 174 ? 23.965 30.444 -28.147 1.00 76.06 174 THR A N 1
ATOM 1354 C CA . THR A 1 174 ? 24.849 31.081 -27.142 1.00 76.06 174 THR A CA 1
ATOM 1355 C C . THR A 1 174 ? 25.502 32.376 -27.639 1.00 76.06 174 THR A C 1
ATOM 1357 O O . THR A 1 174 ? 25.886 33.207 -26.822 1.00 76.06 174 THR A O 1
ATOM 1360 N N . ILE A 1 175 ? 25.597 32.603 -28.956 1.00 77.06 175 ILE A N 1
ATOM 1361 C CA . ILE A 1 175 ? 26.172 33.832 -29.536 1.00 77.06 175 ILE A CA 1
ATOM 1362 C C . ILE A 1 175 ? 25.056 34.706 -30.125 1.00 77.06 175 ILE A C 1
ATOM 1364 O O . ILE A 1 175 ? 24.800 34.745 -31.334 1.00 77.06 175 ILE A O 1
ATOM 1368 N N . GLU A 1 176 ? 24.358 35.416 -29.241 1.00 66.69 176 GLU A N 1
ATOM 1369 C CA . GLU A 1 176 ? 23.082 36.054 -29.578 1.00 66.69 176 GLU A CA 1
ATOM 1370 C C . GLU A 1 176 ? 23.210 37.251 -30.541 1.00 66.69 176 GLU A C 1
ATOM 1372 O O . GLU A 1 176 ? 22.357 37.417 -31.405 1.00 66.69 176 GLU A O 1
ATOM 1377 N N . ARG A 1 177 ? 24.300 38.032 -30.500 1.00 70.75 177 ARG A N 1
ATOM 1378 C CA . ARG A 1 177 ? 24.417 39.304 -31.255 1.00 70.75 177 ARG A CA 1
ATOM 1379 C C . ARG A 1 177 ? 25.134 39.239 -32.621 1.00 70.75 177 ARG A C 1
ATOM 1381 O O . ARG A 1 177 ? 25.482 40.283 -33.160 1.00 70.75 177 ARG A O 1
ATOM 1388 N N . ARG A 1 178 ? 25.415 38.056 -33.192 1.00 76.56 178 ARG A N 1
ATOM 1389 C CA . ARG A 1 178 ? 26.188 37.925 -34.458 1.00 76.56 178 ARG A CA 1
ATOM 1390 C C . ARG A 1 178 ? 25.584 36.911 -35.442 1.00 76.56 178 ARG A C 1
ATOM 1392 O O . ARG A 1 178 ? 26.088 35.802 -35.581 1.00 76.56 178 ARG A O 1
ATOM 1399 N N . HIS A 1 179 ? 24.520 37.296 -36.150 1.00 75.50 179 HIS A N 1
ATOM 1400 C CA . HIS A 1 179 ? 23.770 36.405 -37.056 1.00 75.50 179 HIS A CA 1
ATOM 1401 C C . HIS A 1 179 ? 24.629 35.770 -38.165 1.00 75.50 179 HIS A C 1
ATOM 1403 O O . HIS A 1 179 ? 24.596 34.551 -38.325 1.00 75.50 179 HIS A O 1
ATOM 1409 N N . VAL A 1 180 ? 25.454 36.561 -38.865 1.00 82.12 180 VAL A N 1
ATOM 1410 C CA . VAL A 1 180 ? 26.362 36.062 -39.923 1.00 82.12 180 VAL A CA 1
ATOM 1411 C C . VAL A 1 180 ? 27.296 34.973 -39.387 1.00 82.12 180 VAL A C 1
ATOM 1413 O O . VAL A 1 180 ? 27.433 33.919 -40.001 1.00 82.12 180 VAL A O 1
ATOM 1416 N N . LEU A 1 181 ? 27.869 35.174 -38.194 1.00 80.00 181 LEU A N 1
ATOM 1417 C CA . LEU A 1 181 ? 28.768 34.206 -37.559 1.00 80.00 181 LEU A CA 1
ATOM 1418 C C . LEU A 1 181 ? 28.069 32.873 -37.250 1.00 80.00 181 LEU A C 1
ATOM 1420 O O . LEU A 1 181 ? 28.696 31.826 -37.381 1.00 80.00 181 LEU A O 1
ATOM 1424 N N . ARG A 1 182 ? 26.775 32.883 -36.890 1.00 81.81 182 ARG A N 1
ATOM 1425 C CA . ARG A 1 182 ? 26.000 31.644 -36.690 1.00 81.81 182 ARG A CA 1
ATOM 1426 C C . ARG A 1 182 ? 25.814 30.873 -38.000 1.00 81.81 182 ARG A C 1
ATOM 1428 O O . ARG A 1 182 ? 25.960 29.656 -38.004 1.00 81.81 182 ARG A O 1
ATOM 1435 N N . ILE A 1 183 ? 25.501 31.575 -39.092 1.00 82.44 183 ILE A N 1
ATOM 1436 C CA . ILE A 1 183 ? 25.290 30.974 -40.420 1.00 82.44 183 ILE A CA 1
ATOM 1437 C C . ILE A 1 183 ? 26.607 30.381 -40.936 1.00 82.44 183 ILE A C 1
ATOM 1439 O O . ILE A 1 183 ? 26.648 29.208 -41.299 1.00 82.44 183 ILE A O 1
ATOM 1443 N N . VAL A 1 184 ? 27.703 31.145 -40.869 1.00 87.00 184 VAL A N 1
ATOM 1444 C CA . VAL A 1 184 ? 29.050 30.676 -41.234 1.00 87.00 184 VAL A CA 1
ATOM 1445 C C . VAL A 1 184 ? 29.473 29.475 -40.380 1.00 87.00 184 VAL A C 1
ATOM 1447 O O . VAL A 1 184 ? 29.953 28.487 -40.928 1.00 87.00 184 VAL A O 1
ATOM 1450 N N . ALA A 1 185 ? 29.240 29.500 -39.062 1.00 85.94 185 ALA A N 1
ATOM 1451 C CA . ALA A 1 185 ? 29.556 28.372 -38.185 1.00 85.94 185 ALA A CA 1
ATOM 1452 C C . ALA A 1 185 ? 28.732 27.114 -38.513 1.00 85.94 185 ALA A C 1
ATOM 1454 O O . ALA A 1 185 ? 29.285 26.016 -38.526 1.00 85.94 185 ALA A O 1
ATOM 1455 N N . ALA A 1 186 ? 27.437 27.255 -38.817 1.00 86.25 186 ALA A N 1
ATOM 1456 C CA . ALA A 1 186 ? 26.582 26.137 -39.212 1.00 86.25 186 ALA A CA 1
ATOM 1457 C C . ALA A 1 186 ? 27.014 25.524 -40.557 1.00 86.25 186 ALA A C 1
ATOM 1459 O O . ALA A 1 186 ? 27.122 24.302 -40.661 1.00 86.25 186 ALA A O 1
ATOM 1460 N N . ILE A 1 187 ? 27.337 26.359 -41.552 1.00 89.50 187 ILE A N 1
ATOM 1461 C CA . ILE A 1 187 ? 27.865 25.920 -42.853 1.00 89.50 187 ILE A CA 1
ATOM 1462 C C . ILE A 1 187 ? 29.215 25.210 -42.672 1.00 89.50 187 ILE A C 1
ATOM 1464 O O . ILE A 1 187 ? 29.385 24.099 -43.166 1.00 89.50 187 ILE A O 1
ATOM 1468 N N . ALA A 1 188 ? 30.149 25.789 -41.910 1.00 91.88 188 ALA A N 1
ATOM 1469 C CA . ALA A 1 188 ? 31.453 25.184 -41.634 1.00 91.88 188 ALA A CA 1
ATOM 1470 C C . ALA A 1 188 ? 31.332 23.834 -40.905 1.00 91.88 188 ALA A C 1
ATOM 1472 O O . ALA A 1 188 ? 32.015 22.875 -41.266 1.00 91.88 188 ALA A O 1
ATOM 1473 N N . CYS A 1 189 ? 30.425 23.722 -39.929 1.00 92.75 189 CYS A N 1
ATOM 1474 C CA . CYS A 1 189 ? 30.115 22.455 -39.267 1.00 92.75 189 CYS A CA 1
ATOM 1475 C C . CYS A 1 189 ? 29.558 21.422 -40.261 1.00 92.75 189 CYS A C 1
ATOM 1477 O O . CYS A 1 189 ? 30.043 20.293 -40.294 1.00 92.75 189 CYS A O 1
ATOM 1479 N N . GLY A 1 190 ? 28.598 21.805 -41.112 1.00 91.69 190 GLY A N 1
ATOM 1480 C CA . GLY A 1 190 ? 28.018 20.918 -42.127 1.00 91.69 190 GLY A CA 1
ATOM 1481 C C . GLY A 1 190 ? 29.042 20.423 -43.153 1.00 91.69 190 GLY A C 1
ATOM 1482 O O . GLY A 1 190 ? 29.144 19.221 -43.393 1.00 91.69 190 GLY A O 1
ATOM 1483 N N . LEU A 1 191 ? 29.864 21.326 -43.696 1.00 93.12 191 LEU A N 1
ATOM 1484 C CA . LEU A 1 191 ? 30.962 20.984 -44.607 1.00 93.12 191 LEU A CA 1
ATOM 1485 C C . LEU A 1 191 ? 31.993 20.060 -43.940 1.00 93.12 191 LEU A C 1
ATOM 1487 O O . LEU A 1 191 ? 32.447 19.108 -44.569 1.00 93.12 191 LEU A O 1
ATOM 1491 N N . THR A 1 192 ? 32.314 20.284 -42.661 1.00 93.25 192 THR A N 1
ATOM 1492 C CA . THR A 1 192 ? 33.236 19.425 -41.897 1.00 93.25 192 THR A CA 1
ATOM 1493 C C . THR A 1 192 ? 32.679 18.011 -41.720 1.00 93.25 192 THR A C 1
ATOM 1495 O O . THR A 1 192 ? 33.399 17.037 -41.935 1.00 93.25 192 THR A O 1
ATOM 1498 N N . VAL A 1 193 ? 31.386 17.874 -41.398 1.00 95.00 193 VAL A N 1
ATOM 1499 C CA . VAL A 1 193 ? 30.701 16.570 -41.324 1.00 95.00 193 VAL A CA 1
ATOM 1500 C C . VAL A 1 193 ? 30.786 15.841 -42.664 1.00 95.00 193 VAL A C 1
ATOM 1502 O O . VAL A 1 193 ? 31.255 14.702 -42.700 1.00 95.00 193 VAL A O 1
ATOM 1505 N N . LEU A 1 194 ? 30.410 16.511 -43.761 1.00 94.75 194 LEU A N 1
ATOM 1506 C CA . LEU A 1 194 ? 30.433 15.946 -45.113 1.00 94.75 194 LEU A CA 1
ATOM 1507 C C . LEU A 1 194 ? 31.843 15.516 -45.546 1.00 94.75 194 LEU A C 1
ATOM 1509 O O . LEU A 1 194 ? 32.009 14.399 -46.042 1.00 94.75 194 LEU A O 1
ATOM 1513 N N . ALA A 1 195 ? 32.857 16.352 -45.304 1.00 93.75 195 ALA A N 1
ATOM 1514 C CA . ALA A 1 195 ? 34.255 16.046 -45.598 1.00 93.75 195 ALA A CA 1
ATOM 1515 C C . ALA A 1 195 ? 34.765 14.838 -44.791 1.00 93.75 195 ALA A C 1
ATOM 1517 O O . ALA A 1 195 ? 35.425 13.957 -45.349 1.00 93.75 195 ALA A O 1
ATOM 1518 N N . ILE A 1 196 ? 34.401 14.736 -43.505 1.00 95.06 196 ILE A N 1
ATOM 1519 C CA . ILE A 1 196 ? 34.712 13.563 -42.678 1.00 95.06 196 ILE A CA 1
ATOM 1520 C C . ILE A 1 196 ? 34.104 12.301 -43.297 1.00 95.06 196 ILE A C 1
ATOM 1522 O O . ILE A 1 196 ? 34.834 11.330 -43.482 1.00 95.06 196 ILE A O 1
ATOM 1526 N N . GLY A 1 197 ? 32.824 12.281 -43.682 1.00 93.12 197 GLY A N 1
ATOM 1527 C CA . GLY A 1 197 ? 32.237 11.095 -44.319 1.00 93.12 197 GLY A CA 1
ATOM 1528 C C . GLY A 1 197 ? 32.865 10.749 -45.671 1.00 93.12 197 GLY A C 1
ATOM 1529 O O . GLY A 1 197 ? 33.186 9.582 -45.903 1.00 93.12 197 GLY A O 1
ATOM 1530 N N . ALA A 1 198 ? 33.119 11.747 -46.523 1.00 93.19 198 ALA A N 1
ATOM 1531 C CA . ALA A 1 198 ? 33.795 11.561 -47.809 1.00 93.19 198 ALA A CA 1
ATOM 1532 C C . ALA A 1 198 ? 35.183 10.920 -47.635 1.00 93.19 198 ALA A C 1
ATOM 1534 O O . ALA A 1 198 ? 35.511 9.962 -48.339 1.00 93.19 198 ALA A O 1
ATOM 1535 N N . SER A 1 199 ? 35.953 11.351 -46.626 1.00 94.31 199 SER A N 1
ATOM 1536 C CA . SER A 1 199 ? 37.255 10.752 -46.304 1.00 94.31 199 SER A CA 1
ATOM 1537 C C . SER A 1 199 ? 37.166 9.255 -45.971 1.00 94.31 199 SER A C 1
ATOM 1539 O O . SER A 1 199 ? 38.081 8.501 -46.291 1.00 94.31 199 SER A O 1
ATOM 1541 N N . ARG A 1 200 ? 36.055 8.774 -45.390 1.00 93.69 200 ARG A N 1
ATOM 1542 C CA . ARG A 1 200 ? 35.884 7.347 -45.047 1.00 93.69 200 ARG A CA 1
ATOM 1543 C C . ARG A 1 200 ? 35.590 6.465 -46.262 1.00 93.69 200 ARG A C 1
ATOM 1545 O O . ARG A 1 200 ? 35.944 5.288 -46.230 1.00 93.69 200 ARG A O 1
ATOM 1552 N N . VAL A 1 201 ? 34.990 7.026 -47.313 1.00 92.62 201 VAL A N 1
ATOM 1553 C CA . VAL A 1 201 ? 34.823 6.344 -48.608 1.00 92.62 201 VAL A CA 1
ATOM 1554 C C . VAL A 1 201 ? 36.135 6.400 -49.398 1.00 92.62 201 VAL A C 1
ATOM 1556 O O . VAL A 1 201 ? 36.589 5.369 -49.885 1.00 92.62 201 VAL A O 1
ATOM 1559 N N . TYR A 1 202 ? 36.798 7.565 -49.440 1.00 92.31 202 TYR A N 1
ATOM 1560 C CA . TYR A 1 202 ? 38.111 7.745 -50.077 1.00 92.31 202 TYR A CA 1
ATOM 1561 C C . TYR A 1 202 ? 39.173 6.786 -49.514 1.00 92.31 202 TYR A C 1
ATOM 1563 O O . TYR A 1 202 ? 39.863 6.108 -50.269 1.00 92.31 202 TYR A O 1
ATOM 1571 N N . LEU A 1 203 ? 39.279 6.676 -48.185 1.00 90.31 203 LEU A N 1
ATOM 1572 C CA . LEU A 1 203 ? 40.253 5.804 -47.518 1.00 90.31 203 LEU A CA 1
ATOM 1573 C C . LEU A 1 203 ? 39.884 4.306 -47.583 1.00 90.31 203 LEU A C 1
ATOM 1575 O O . LEU A 1 203 ? 40.580 3.490 -46.981 1.00 90.31 203 LEU A O 1
ATOM 1579 N N . GLY A 1 204 ? 38.797 3.927 -48.269 1.00 87.62 204 GLY A N 1
ATOM 1580 C CA . GLY A 1 204 ? 38.393 2.529 -48.476 1.00 87.62 204 GLY A CA 1
ATOM 1581 C C . GLY A 1 204 ? 37.950 1.781 -4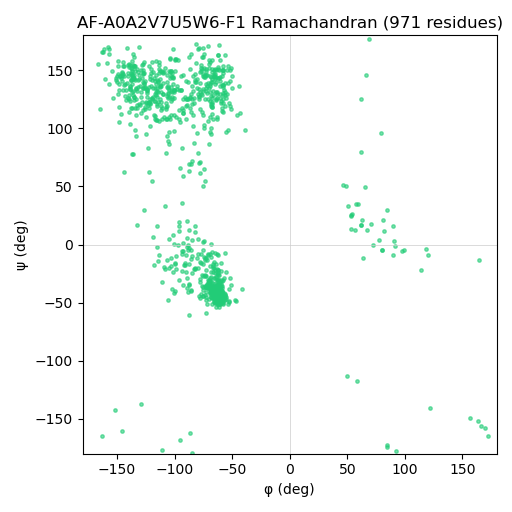7.213 1.00 87.62 204 GLY A C 1
ATOM 1582 O O . GLY A 1 204 ? 37.818 0.563 -47.226 1.00 87.62 204 GLY A O 1
ATOM 1583 N N . VAL A 1 205 ? 37.715 2.501 -46.115 1.00 88.06 205 VAL A N 1
ATOM 1584 C CA . VAL A 1 205 ? 37.423 1.947 -44.781 1.00 88.06 205 VAL A CA 1
ATOM 1585 C C . VAL A 1 205 ? 35.927 1.747 -44.525 1.00 88.06 205 VAL A C 1
ATOM 1587 O O . VAL A 1 205 ? 35.569 1.023 -43.594 1.00 88.06 205 VAL A O 1
ATOM 1590 N N . HIS A 1 206 ? 35.062 2.394 -45.309 1.00 91.88 206 HIS A N 1
ATOM 1591 C CA . HIS A 1 206 ? 33.601 2.315 -45.230 1.00 91.88 206 HIS A CA 1
ATOM 1592 C C . HIS A 1 206 ? 32.962 2.375 -46.626 1.00 91.88 206 HIS A C 1
ATOM 1594 O O . HIS A 1 206 ? 33.517 2.957 -47.558 1.00 91.88 206 HIS A O 1
ATOM 1600 N N . TYR A 1 207 ? 31.771 1.798 -46.753 1.00 92.25 207 TYR A N 1
ATOM 1601 C CA . TYR A 1 207 ? 30.898 1.959 -47.915 1.00 92.25 207 TYR A CA 1
ATOM 1602 C C . TYR A 1 207 ? 30.193 3.329 -47.897 1.00 92.25 207 TYR A C 1
ATOM 1604 O O . TYR A 1 207 ? 30.098 3.972 -46.849 1.00 92.25 207 TYR A O 1
ATOM 1612 N N . PHE A 1 208 ? 29.672 3.786 -49.040 1.00 93.00 208 PHE A N 1
ATOM 1613 C CA . PHE A 1 208 ? 28.940 5.056 -49.116 1.00 93.00 208 PHE A CA 1
ATOM 1614 C C . PHE A 1 208 ? 27.640 4.984 -48.305 1.00 93.00 208 PHE A C 1
ATOM 1616 O O . PHE A 1 208 ? 27.354 5.871 -47.499 1.00 93.00 208 PHE A O 1
ATOM 1623 N N . THR A 1 209 ? 26.912 3.872 -48.415 1.00 92.12 209 THR A N 1
ATOM 1624 C CA . THR A 1 209 ? 25.709 3.610 -47.611 1.00 92.12 209 THR A CA 1
ATOM 1625 C C . THR A 1 209 ? 25.985 3.570 -46.101 1.00 92.12 209 THR A C 1
ATOM 1627 O O . THR A 1 209 ? 25.141 4.035 -45.339 1.00 92.12 209 THR A O 1
ATOM 1630 N N . ASP A 1 210 ? 27.167 3.122 -45.640 1.00 93.12 210 ASP A N 1
ATOM 1631 C CA . ASP A 1 210 ? 27.544 3.182 -44.212 1.00 93.12 210 ASP A CA 1
ATOM 1632 C C . ASP A 1 210 ? 27.599 4.633 -43.707 1.00 93.12 210 ASP A C 1
ATOM 1634 O O . ASP A 1 210 ? 27.255 4.915 -42.557 1.00 93.12 210 ASP A O 1
ATOM 1638 N N . VAL A 1 211 ? 28.087 5.549 -44.550 1.00 95.31 211 VAL A N 1
ATOM 1639 C CA . VAL A 1 211 ? 28.244 6.973 -44.231 1.00 95.31 211 VAL A CA 1
ATOM 1640 C C . VAL A 1 211 ? 26.883 7.661 -44.198 1.00 95.31 211 VAL A C 1
ATOM 1642 O O . VAL A 1 211 ? 26.574 8.319 -43.206 1.00 95.31 211 VAL A O 1
ATOM 1645 N N . VAL A 1 212 ? 26.040 7.447 -45.214 1.00 94.69 212 VAL A N 1
ATOM 1646 C CA . VAL A 1 212 ? 24.685 8.025 -45.257 1.00 94.69 212 VAL A CA 1
ATOM 1647 C C . VAL A 1 212 ? 23.811 7.480 -44.119 1.00 94.69 212 VAL A C 1
ATOM 1649 O O . VAL A 1 212 ? 23.144 8.258 -43.439 1.00 94.69 212 VAL A O 1
ATOM 1652 N N . ALA A 1 213 ? 23.881 6.177 -43.823 1.00 90.69 213 ALA A N 1
ATOM 1653 C CA . ALA A 1 213 ? 23.206 5.590 -42.665 1.00 90.69 213 ALA A CA 1
ATOM 1654 C C . ALA A 1 213 ? 23.733 6.159 -41.332 1.00 90.69 213 ALA A C 1
ATOM 1656 O O . ALA A 1 213 ? 22.950 6.433 -40.425 1.00 90.69 213 ALA A O 1
ATOM 1657 N N . GLY A 1 214 ? 25.044 6.404 -41.217 1.00 93.56 214 GLY A N 1
ATOM 1658 C CA . GLY A 1 214 ? 25.633 7.073 -40.053 1.00 93.56 214 GLY A CA 1
ATOM 1659 C C . GLY A 1 214 ? 25.090 8.487 -39.835 1.00 93.56 214 GLY A C 1
ATOM 1660 O O . GLY A 1 214 ? 24.791 8.857 -38.699 1.00 93.56 214 GLY A O 1
ATOM 1661 N N . TYR A 1 215 ? 24.890 9.256 -40.909 1.00 95.62 215 TYR A N 1
ATOM 1662 C CA . TYR A 1 215 ? 24.239 10.565 -40.821 1.00 95.62 215 TYR A CA 1
ATOM 1663 C C . TYR A 1 215 ? 22.766 10.461 -40.419 1.00 95.62 215 TYR A C 1
ATOM 1665 O O . TYR A 1 215 ? 22.336 11.183 -39.522 1.00 95.62 215 TYR A O 1
ATOM 1673 N N . ALA A 1 216 ? 22.006 9.551 -41.033 1.00 92.00 216 ALA A N 1
ATOM 1674 C CA . ALA A 1 216 ? 20.587 9.359 -40.738 1.00 92.00 216 ALA A CA 1
ATOM 1675 C C . ALA A 1 216 ? 20.355 8.958 -39.267 1.00 92.00 216 ALA A C 1
ATOM 1677 O O . ALA A 1 216 ? 19.569 9.597 -38.568 1.00 92.00 216 ALA A O 1
ATOM 1678 N N . ALA A 1 217 ? 21.108 7.978 -38.755 1.00 90.31 217 ALA A N 1
ATOM 1679 C CA . ALA A 1 217 ? 21.045 7.571 -37.350 1.00 90.31 217 ALA A CA 1
ATOM 1680 C C . ALA A 1 217 ? 21.470 8.693 -36.382 1.00 90.31 217 ALA A C 1
ATOM 1682 O O . ALA A 1 217 ? 20.837 8.885 -35.342 1.00 90.31 217 ALA A O 1
ATOM 1683 N N . GLY A 1 218 ? 22.515 9.458 -36.721 1.00 93.19 218 GLY A N 1
ATOM 1684 C CA . GLY A 1 218 ? 22.980 10.583 -35.905 1.00 93.19 218 GLY A CA 1
ATOM 1685 C C . GLY A 1 218 ? 21.979 11.742 -35.842 1.00 93.19 218 GLY A C 1
ATOM 1686 O O . GLY A 1 218 ? 21.723 12.270 -34.762 1.00 93.19 218 GLY A O 1
ATOM 1687 N N . LEU A 1 219 ? 21.357 12.099 -36.972 1.00 92.75 219 LEU A N 1
ATOM 1688 C CA . LEU A 1 219 ? 20.311 13.128 -37.034 1.00 92.75 219 LEU A CA 1
ATOM 1689 C C . LEU A 1 219 ? 19.039 12.708 -36.291 1.00 92.75 219 LEU A C 1
ATOM 1691 O O . LEU A 1 219 ? 18.482 13.518 -35.552 1.00 92.75 219 LEU A O 1
ATOM 1695 N N . ALA A 1 220 ? 18.619 11.445 -36.424 1.00 88.75 220 ALA A N 1
ATOM 1696 C CA . ALA A 1 220 ? 17.497 10.903 -35.660 1.00 88.75 220 ALA A CA 1
ATOM 1697 C C . ALA A 1 220 ? 17.743 11.002 -34.145 1.00 88.75 220 ALA A C 1
ATOM 1699 O O . ALA A 1 220 ? 16.890 11.499 -33.409 1.00 88.75 220 ALA A O 1
ATOM 1700 N N . TRP A 1 221 ? 18.928 10.585 -33.682 1.00 93.19 221 TRP A N 1
ATOM 1701 C CA . TRP A 1 221 ? 19.297 10.660 -32.267 1.00 93.19 221 TRP A CA 1
ATOM 1702 C C . TRP A 1 221 ? 19.344 12.105 -31.750 1.00 93.19 221 TRP A C 1
ATOM 1704 O O . TRP A 1 221 ? 18.760 12.415 -30.711 1.00 93.19 221 TRP A O 1
ATOM 1714 N N . LEU A 1 222 ? 19.970 13.012 -32.503 1.00 90.81 222 LEU A N 1
ATOM 1715 C CA . LEU A 1 222 ? 20.079 14.429 -32.154 1.00 90.81 222 LEU A CA 1
ATOM 1716 C C . LEU A 1 222 ? 18.705 15.122 -32.075 1.00 90.81 222 LEU A C 1
ATOM 1718 O O . LEU A 1 222 ? 18.455 15.878 -31.134 1.00 90.81 222 LEU A O 1
ATOM 1722 N N . ALA A 1 223 ? 17.788 14.827 -33.003 1.00 87.06 223 ALA A N 1
ATOM 1723 C CA . ALA A 1 223 ? 16.420 15.350 -32.977 1.00 87.06 223 ALA A CA 1
ATOM 1724 C C . ALA A 1 223 ? 15.647 14.903 -31.717 1.00 87.06 223 ALA A C 1
ATOM 1726 O O . ALA A 1 223 ? 14.970 15.721 -31.080 1.00 87.06 223 ALA A O 1
ATOM 1727 N N . VAL A 1 224 ? 15.805 13.637 -31.309 1.00 86.25 224 VAL A N 1
ATOM 1728 C CA . VAL A 1 224 ? 15.232 13.095 -30.064 1.00 86.25 224 VAL A CA 1
ATOM 1729 C C . VAL A 1 224 ? 15.850 13.758 -28.828 1.00 86.25 224 VAL A C 1
ATOM 1731 O O . VAL A 1 224 ? 15.115 14.246 -27.968 1.00 86.25 224 VAL A O 1
ATOM 1734 N N . CYS A 1 225 ? 17.182 13.845 -28.736 1.00 87.81 225 CYS A N 1
ATOM 1735 C CA . CYS A 1 225 ? 17.850 14.476 -27.595 1.00 87.81 225 CYS A CA 1
ATOM 1736 C C . CYS A 1 225 ? 17.459 15.950 -27.420 1.00 87.81 225 CYS A C 1
ATOM 1738 O O . CYS A 1 225 ? 17.203 16.385 -26.295 1.00 87.81 225 CYS A O 1
ATOM 1740 N N . PHE A 1 226 ? 17.387 16.723 -28.507 1.00 85.25 226 PHE A N 1
ATOM 1741 C CA . PHE A 1 226 ? 17.086 18.152 -28.411 1.00 85.25 226 PHE A CA 1
ATOM 1742 C C . PHE A 1 226 ? 15.619 18.401 -28.053 1.00 85.25 226 PHE A C 1
ATOM 1744 O O . PHE A 1 226 ? 15.354 19.179 -27.137 1.00 85.25 226 PHE A O 1
ATOM 1751 N N . THR A 1 227 ? 14.664 17.715 -28.691 1.00 81.88 227 THR A N 1
ATOM 1752 C CA . THR A 1 227 ? 13.241 17.873 -28.337 1.00 81.88 227 THR A CA 1
ATOM 1753 C C . THR A 1 227 ? 12.909 17.356 -26.943 1.00 81.88 227 THR A C 1
ATOM 1755 O O . THR A 1 227 ? 12.151 18.015 -26.232 1.00 81.88 227 THR A O 1
ATOM 1758 N N . GLY A 1 228 ? 13.509 16.242 -26.509 1.00 79.81 228 GLY A N 1
ATOM 1759 C CA . GLY A 1 228 ? 13.312 15.705 -25.162 1.00 79.81 228 GLY A CA 1
ATOM 1760 C C . GLY A 1 228 ? 13.745 16.687 -24.071 1.00 79.81 228 GLY A C 1
ATOM 1761 O O . GLY A 1 228 ? 12.986 16.950 -23.138 1.00 79.81 228 GLY A O 1
ATOM 1762 N N . VAL A 1 229 ? 14.930 17.292 -24.207 1.00 77.81 229 VAL A N 1
ATOM 1763 C CA . VAL A 1 229 ? 15.441 18.273 -23.231 1.00 77.81 229 VAL A CA 1
ATOM 1764 C C . VAL A 1 229 ? 14.694 19.612 -23.308 1.00 77.81 229 VAL A C 1
ATOM 1766 O O . VAL A 1 229 ? 14.435 20.228 -22.272 1.00 77.81 229 VAL A O 1
ATOM 1769 N N . GLU A 1 230 ? 14.299 20.054 -24.505 1.00 73.50 230 GLU A N 1
ATOM 1770 C CA . GLU A 1 230 ? 13.493 21.267 -24.702 1.00 73.50 230 GLU A CA 1
ATOM 1771 C C . GLU A 1 230 ? 12.113 21.140 -24.029 1.00 73.50 230 GLU A C 1
ATOM 1773 O O . GLU A 1 230 ? 11.699 22.032 -23.284 1.00 73.50 230 GLU A O 1
ATOM 1778 N N . ALA A 1 231 ? 11.427 20.009 -24.229 1.00 72.25 231 ALA A N 1
ATOM 1779 C CA . ALA A 1 231 ? 10.127 19.725 -23.623 1.00 72.25 231 ALA A CA 1
ATOM 1780 C C . ALA A 1 231 ? 10.220 19.519 -22.101 1.00 72.25 231 ALA A C 1
ATOM 1782 O O . ALA A 1 231 ? 9.380 20.036 -21.362 1.00 72.25 231 ALA A O 1
ATOM 1783 N N . TRP A 1 232 ? 11.254 18.818 -21.614 1.00 72.00 232 TRP A N 1
ATOM 1784 C CA . TRP A 1 232 ? 11.458 18.558 -20.182 1.00 72.00 232 TRP A CA 1
ATOM 1785 C C . TRP A 1 232 ? 11.551 19.846 -19.356 1.00 72.00 232 TRP A C 1
ATOM 1787 O O . TRP A 1 232 ? 10.878 19.958 -18.330 1.00 72.00 232 TRP A O 1
ATOM 1797 N N . VAL A 1 233 ? 12.319 20.839 -19.821 1.00 69.88 233 VAL A N 1
ATOM 1798 C CA . VAL A 1 233 ? 12.486 22.107 -19.089 1.00 69.88 233 VAL A CA 1
ATOM 1799 C C . VAL A 1 233 ? 11.236 22.983 -19.177 1.00 69.88 233 VAL A C 1
ATOM 1801 O O . VAL A 1 233 ? 10.750 23.460 -18.154 1.00 69.88 233 VAL A O 1
ATOM 1804 N N . ARG A 1 234 ? 10.614 23.114 -20.358 1.00 68.81 234 ARG A N 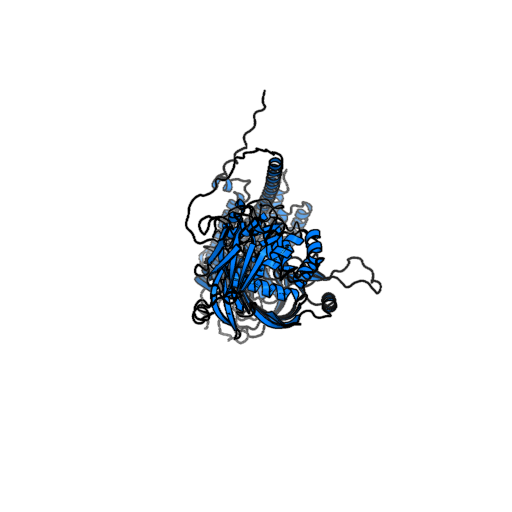1
ATOM 1805 C CA . ARG A 1 234 ? 9.337 23.848 -20.470 1.00 68.81 234 ARG A CA 1
ATOM 1806 C C . ARG A 1 234 ? 8.239 23.223 -19.590 1.00 68.81 234 ARG A C 1
ATOM 1808 O O . ARG A 1 234 ? 7.380 23.933 -19.067 1.00 68.81 234 ARG A O 1
ATOM 1815 N N . TRP A 1 235 ? 8.281 21.905 -19.372 1.00 65.69 235 TRP A N 1
ATOM 1816 C CA . TRP A 1 235 ? 7.395 21.199 -18.442 1.00 65.69 235 TRP A CA 1
ATOM 1817 C C . TRP A 1 235 ? 7.758 21.406 -16.960 1.00 65.69 235 TRP A C 1
ATOM 1819 O O . TRP A 1 235 ? 6.846 21.523 -16.134 1.00 65.69 235 TRP A O 1
ATOM 1829 N N . SER A 1 236 ? 9.044 21.498 -16.589 1.00 68.50 236 SER A N 1
ATOM 1830 C CA . SER A 1 236 ? 9.430 21.863 -15.215 1.00 68.50 236 SER A CA 1
ATOM 1831 C C . SER A 1 236 ? 8.995 23.284 -14.864 1.00 68.50 236 SER A C 1
ATOM 1833 O O . SER A 1 236 ? 8.447 23.501 -13.782 1.00 68.50 236 SER A O 1
ATOM 1835 N N . ASP A 1 237 ? 9.141 24.218 -15.803 1.00 67.50 237 ASP A N 1
ATOM 1836 C CA . ASP A 1 237 ? 8.762 25.620 -15.625 1.00 67.50 237 ASP A CA 1
ATOM 1837 C C . ASP A 1 237 ? 7.233 25.756 -15.502 1.00 67.50 237 ASP A C 1
ATOM 1839 O O . ASP A 1 237 ? 6.727 26.412 -14.587 1.00 67.50 237 ASP A O 1
ATOM 1843 N N . TYR A 1 238 ? 6.478 25.022 -16.332 1.00 63.59 238 TYR A N 1
ATOM 1844 C CA . TYR A 1 238 ? 5.022 24.899 -16.212 1.00 63.59 238 TYR A CA 1
ATOM 1845 C C . TYR A 1 238 ? 4.580 24.305 -14.858 1.00 63.59 238 TYR A C 1
ATOM 1847 O O . TYR A 1 238 ? 3.655 24.835 -14.230 1.00 63.59 238 TYR A O 1
ATOM 1855 N N . ARG A 1 239 ? 5.242 23.246 -14.354 1.00 65.38 239 ARG A N 1
ATOM 1856 C CA . ARG A 1 239 ? 4.957 22.700 -13.009 1.00 65.38 239 ARG A CA 1
ATOM 1857 C C . ARG A 1 239 ? 5.248 23.725 -11.908 1.00 65.38 239 ARG A C 1
ATOM 1859 O O . ARG A 1 239 ? 4.432 23.865 -10.997 1.00 65.38 239 ARG A O 1
ATOM 1866 N N . ALA A 1 240 ? 6.359 24.457 -11.994 1.00 66.12 240 ALA A N 1
ATOM 1867 C CA . ALA A 1 240 ? 6.730 25.476 -11.012 1.00 66.12 240 ALA A CA 1
ATOM 1868 C C . ALA A 1 240 ? 5.724 26.642 -10.974 1.00 66.12 240 ALA A C 1
ATOM 1870 O O . ALA A 1 240 ? 5.283 27.042 -9.893 1.00 66.12 240 ALA A O 1
ATOM 1871 N N . ALA A 1 241 ? 5.296 27.138 -12.140 1.00 61.81 241 ALA A N 1
ATOM 1872 C CA . ALA A 1 241 ? 4.269 28.173 -12.246 1.00 61.81 241 ALA A CA 1
ATOM 1873 C C . ALA A 1 241 ? 2.917 27.704 -11.674 1.00 61.81 241 ALA A C 1
ATOM 1875 O O . ALA A 1 241 ? 2.299 28.407 -10.870 1.00 61.81 241 ALA A O 1
ATOM 1876 N N . ARG A 1 242 ? 2.480 26.484 -12.021 1.00 58.59 242 ARG A N 1
ATOM 1877 C CA . ARG A 1 242 ? 1.210 25.921 -11.534 1.00 58.59 242 ARG A CA 1
ATOM 1878 C C . ARG A 1 242 ? 1.208 25.674 -10.022 1.00 58.59 242 ARG A C 1
ATOM 1880 O O . ARG A 1 242 ? 0.171 25.867 -9.392 1.00 58.59 242 ARG A O 1
ATOM 1887 N N . ARG A 1 243 ? 2.348 25.300 -9.428 1.00 59.72 243 ARG A N 1
ATOM 1888 C CA . ARG A 1 243 ? 2.490 25.177 -7.969 1.00 59.72 243 ARG A CA 1
ATOM 1889 C C . ARG A 1 243 ? 2.277 26.527 -7.270 1.00 59.72 243 ARG A C 1
ATOM 1891 O O . ARG A 1 243 ? 1.422 26.607 -6.393 1.00 59.72 243 ARG A O 1
ATOM 1898 N N . LYS A 1 244 ? 2.957 27.590 -7.723 1.00 57.19 244 LYS A N 1
ATOM 1899 C CA . LYS A 1 244 ? 2.790 28.954 -7.177 1.00 57.19 244 LYS A CA 1
ATOM 1900 C C . LYS A 1 244 ? 1.353 29.479 -7.304 1.00 57.19 244 LYS A C 1
ATOM 1902 O O . LYS A 1 244 ? 0.878 30.200 -6.430 1.00 57.19 244 LYS A O 1
ATOM 1907 N N . ALA A 1 245 ? 0.642 29.108 -8.372 1.00 49.91 245 ALA A N 1
ATOM 1908 C CA . ALA A 1 245 ? -0.775 29.442 -8.533 1.00 49.91 245 ALA A CA 1
ATOM 1909 C C . ALA A 1 245 ? -1.677 28.717 -7.511 1.00 49.91 245 ALA A C 1
ATOM 1911 O O . ALA A 1 245 ? -2.602 29.325 -6.975 1.00 49.91 245 ALA A O 1
ATOM 1912 N N . GLY A 1 246 ? -1.388 27.447 -7.201 1.00 41.00 246 GLY A N 1
ATOM 1913 C CA . GLY A 1 246 ? -2.092 26.689 -6.159 1.00 41.00 246 GLY A CA 1
ATOM 1914 C C . GLY A 1 246 ? -1.854 27.243 -4.751 1.00 41.00 246 GLY A C 1
ATOM 1915 O O . GLY A 1 246 ? -2.807 27.413 -3.996 1.00 41.00 246 GLY A O 1
ATOM 1916 N N . GLU A 1 247 ? -0.604 27.596 -4.432 1.00 54.81 247 GLU A N 1
ATOM 1917 C CA . GLU A 1 247 ? -0.225 28.227 -3.157 1.00 54.81 247 GLU A CA 1
ATOM 1918 C C . GLU A 1 247 ? -0.990 29.551 -2.941 1.00 54.81 247 GLU A C 1
ATOM 1920 O O . GLU A 1 247 ? -1.576 29.754 -1.878 1.00 54.81 247 GLU A O 1
ATOM 1925 N N . LYS A 1 248 ? -1.107 30.409 -3.971 1.00 47.78 248 LYS A N 1
ATOM 1926 C CA . LYS A 1 248 ? -1.936 31.630 -3.898 1.00 47.78 248 LYS A CA 1
ATOM 1927 C C . LYS A 1 248 ? -3.427 31.341 -3.679 1.00 47.78 248 LYS A C 1
ATOM 1929 O O . LYS A 1 248 ? -4.047 31.984 -2.837 1.00 47.78 248 LYS A O 1
ATOM 1934 N N . ALA A 1 249 ? -4.003 30.380 -4.405 1.00 45.00 249 ALA A N 1
ATOM 1935 C CA . ALA A 1 249 ? -5.433 30.070 -4.317 1.00 45.00 249 ALA A CA 1
ATOM 1936 C C . ALA A 1 249 ? -5.861 29.524 -2.938 1.00 45.00 249 ALA A C 1
ATOM 1938 O O . ALA A 1 249 ? -7.001 29.738 -2.521 1.00 45.00 249 ALA A O 1
ATOM 1939 N N . ALA A 1 250 ? -4.958 28.849 -2.218 1.00 46.00 250 ALA A N 1
ATOM 1940 C CA . ALA A 1 250 ? -5.195 28.417 -0.841 1.00 46.00 250 ALA A CA 1
ATOM 1941 C C . ALA A 1 250 ? -5.283 29.612 0.128 1.00 46.00 250 ALA A C 1
ATOM 1943 O O . ALA A 1 250 ? -6.227 29.701 0.912 1.00 46.00 250 ALA A O 1
ATOM 1944 N N . ILE A 1 251 ? -4.351 30.568 0.017 1.00 54.69 251 ILE A N 1
ATOM 1945 C CA . ILE A 1 251 ? -4.294 31.769 0.868 1.00 54.69 251 ILE A CA 1
ATOM 1946 C C . ILE A 1 251 ? -5.565 32.621 0.706 1.00 54.69 251 ILE A C 1
ATOM 1948 O O . ILE A 1 251 ? -6.161 33.033 1.699 1.00 54.69 251 ILE A O 1
ATOM 1952 N N . THR A 1 252 ? -6.042 32.826 -0.528 1.00 45.69 252 THR A N 1
ATOM 1953 C CA . THR A 1 252 ? -7.277 33.593 -0.782 1.00 45.69 252 THR A CA 1
ATOM 1954 C C . THR A 1 252 ? -8.518 32.941 -0.157 1.00 45.69 252 THR A C 1
ATOM 1956 O O . THR A 1 252 ? -9.400 33.650 0.322 1.00 45.69 252 THR A O 1
ATOM 1959 N N . ARG A 1 253 ? -8.591 31.602 -0.106 1.00 41.16 253 ARG A N 1
ATOM 1960 C CA . ARG A 1 253 ? -9.706 30.890 0.548 1.00 41.16 253 ARG A CA 1
ATOM 1961 C C . ARG A 1 253 ? -9.657 30.983 2.074 1.00 41.16 253 ARG A C 1
ATOM 1963 O O . ARG A 1 253 ? -10.710 31.126 2.687 1.00 41.16 253 ARG A O 1
ATOM 1970 N N . ALA A 1 254 ? -8.467 30.950 2.674 1.00 46.34 254 ALA A N 1
ATOM 1971 C CA . ALA A 1 254 ? -8.309 31.126 4.119 1.00 46.34 254 ALA A CA 1
ATOM 1972 C C . ALA A 1 254 ? -8.765 32.524 4.581 1.00 46.34 254 ALA A C 1
ATOM 1974 O O . ALA A 1 254 ? -9.514 32.636 5.549 1.00 46.34 254 ALA A O 1
ATOM 1975 N N . GLY A 1 255 ? -8.393 33.581 3.846 1.00 42.22 255 GLY A N 1
ATOM 1976 C CA . GLY A 1 255 ? -8.818 34.951 4.161 1.00 42.22 255 GLY A CA 1
ATOM 1977 C C . GLY A 1 255 ? -10.334 35.172 4.064 1.00 42.22 255 GLY A C 1
ATOM 1978 O O . GLY A 1 255 ? -10.900 35.901 4.875 1.00 42.22 255 GLY A O 1
ATOM 1979 N N . LEU A 1 256 ? -11.010 34.509 3.117 1.00 43.84 256 LEU A N 1
ATOM 1980 C CA . LEU A 1 256 ? -12.461 34.644 2.942 1.00 43.84 256 LEU A CA 1
ATOM 1981 C C . LEU A 1 256 ? -13.260 33.993 4.086 1.00 43.84 256 LEU A C 1
ATOM 1983 O O . LEU A 1 256 ? -14.296 34.516 4.486 1.00 43.84 256 LEU A O 1
ATOM 1987 N N . LEU A 1 257 ? -12.762 32.881 4.640 1.00 43.78 257 LEU A N 1
ATOM 1988 C CA . LEU A 1 257 ? -13.369 32.212 5.798 1.00 43.78 257 LEU A CA 1
ATOM 1989 C C . LEU A 1 257 ? -13.213 33.028 7.090 1.00 43.78 257 LEU A C 1
ATOM 1991 O O . LEU A 1 257 ? -14.120 33.031 7.917 1.00 43.78 257 LEU A O 1
ATOM 1995 N N . LEU A 1 258 ? -12.103 33.758 7.246 1.00 42.19 258 LEU A N 1
ATOM 1996 C CA . LEU A 1 258 ? -11.858 34.596 8.424 1.00 42.19 258 LEU A CA 1
ATOM 1997 C C . LEU A 1 258 ? -12.852 35.769 8.524 1.00 42.19 258 LEU A C 1
ATOM 1999 O O . LEU A 1 258 ? -13.300 36.105 9.616 1.00 42.19 258 LEU A O 1
ATOM 2003 N N . LEU A 1 259 ? -13.243 36.355 7.387 1.00 44.56 259 LEU A N 1
ATOM 2004 C CA . LEU A 1 259 ? -14.240 37.433 7.331 1.00 44.56 259 LEU A CA 1
ATOM 2005 C C . LEU A 1 259 ? -15.659 36.958 7.685 1.00 44.56 259 LEU A C 1
ATOM 2007 O O . LEU A 1 259 ? -16.429 37.719 8.267 1.00 44.56 259 LEU A O 1
ATOM 2011 N N . ALA A 1 260 ? -15.999 35.701 7.385 1.00 45.25 260 ALA A N 1
ATOM 2012 C CA . ALA A 1 260 ? -17.311 35.135 7.700 1.00 45.25 260 ALA A CA 1
ATOM 2013 C C . ALA A 1 260 ? -17.545 34.953 9.214 1.00 45.25 260 ALA A C 1
ATOM 2015 O O . ALA A 1 260 ? -18.688 34.955 9.661 1.00 45.25 260 ALA A O 1
ATOM 2016 N N . ALA A 1 261 ? -16.477 34.840 10.012 1.00 41.78 261 ALA A N 1
ATOM 2017 C CA . ALA A 1 261 ? -16.552 34.625 11.459 1.00 41.78 261 ALA A CA 1
ATOM 2018 C C . ALA A 1 261 ? -16.895 35.887 12.281 1.00 41.78 261 ALA A C 1
ATOM 2020 O O . ALA A 1 261 ? -17.105 35.788 13.487 1.00 41.78 261 ALA A O 1
ATOM 2021 N N . ILE A 1 262 ? -16.931 37.071 11.656 1.00 44.41 262 ILE A N 1
ATOM 2022 C CA . ILE A 1 262 ? -17.067 38.369 12.348 1.00 44.41 262 ILE A CA 1
ATOM 2023 C C . ILE A 1 262 ? -18.525 38.886 12.325 1.00 44.41 262 ILE A C 1
ATOM 2025 O O . ILE A 1 262 ? -18.921 39.687 13.169 1.00 44.41 262 ILE A O 1
ATOM 2029 N N . GLY A 1 263 ? -19.353 38.412 11.387 1.00 35.31 263 GLY A N 1
ATOM 2030 C CA . GLY A 1 263 ? -20.736 38.868 11.184 1.00 35.31 263 GLY A CA 1
ATOM 2031 C C . GLY A 1 263 ? -21.770 38.176 12.079 1.00 35.31 263 GLY A C 1
ATOM 2032 O O . GLY A 1 263 ? -22.558 37.371 11.591 1.00 35.31 263 GLY A O 1
ATOM 2033 N N . GLY A 1 264 ? -21.783 38.481 13.378 1.00 34.38 264 GLY A N 1
ATOM 2034 C CA . GLY A 1 264 ? -22.776 37.942 14.317 1.00 34.38 264 GLY A CA 1
ATOM 2035 C C . GLY A 1 264 ? -24.149 38.631 14.243 1.00 34.38 264 GLY A C 1
ATOM 2036 O O . GLY A 1 264 ? -24.229 39.856 14.188 1.00 34.38 264 GLY A O 1
ATOM 2037 N N . ALA A 1 265 ? -25.233 37.852 14.327 1.00 28.69 265 ALA A N 1
ATOM 2038 C CA . ALA A 1 265 ? -26.606 38.346 14.477 1.00 28.69 265 ALA A CA 1
ATOM 2039 C C . ALA A 1 265 ? -27.388 37.496 15.496 1.00 28.69 265 ALA A C 1
ATOM 2041 O O . ALA A 1 265 ? -27.234 36.276 15.542 1.00 28.69 265 ALA A O 1
ATOM 2042 N N . ARG A 1 266 ? -28.232 38.139 16.315 1.00 30.14 266 ARG A N 1
ATOM 2043 C CA . ARG A 1 266 ? -29.148 37.496 17.277 1.00 30.14 266 ARG A CA 1
ATOM 2044 C C . ARG A 1 266 ? -30.600 37.787 16.891 1.00 30.14 266 ARG A C 1
ATOM 2046 O O . ARG A 1 266 ? -30.903 38.895 16.463 1.00 30.14 266 ARG A O 1
ATOM 2053 N N . VAL A 1 267 ? -31.488 36.828 17.142 1.00 27.45 267 VAL A N 1
ATOM 2054 C CA . VAL A 1 267 ? -32.954 36.993 17.184 1.00 27.45 267 VAL A CA 1
ATOM 2055 C C . VAL A 1 267 ? -33.446 36.304 18.464 1.00 27.45 267 VAL A C 1
ATOM 2057 O O . VAL A 1 267 ? -32.778 35.389 18.947 1.00 27.45 267 VAL A O 1
ATOM 2060 N N . ALA A 1 268 ? -34.549 36.767 19.059 1.00 27.62 268 ALA A N 1
ATOM 2061 C CA . ALA A 1 268 ? -34.961 36.371 20.407 1.00 27.62 268 ALA A CA 1
ATOM 2062 C C . ALA A 1 268 ? -36.457 36.029 20.532 1.00 27.62 268 ALA A C 1
ATOM 2064 O O . ALA A 1 268 ? -37.281 36.608 19.834 1.00 27.62 268 ALA A O 1
ATOM 2065 N N . ALA A 1 269 ? -36.736 35.167 21.518 1.00 28.19 269 ALA A N 1
ATOM 2066 C CA . ALA A 1 269 ? -37.981 34.985 22.277 1.00 28.19 269 ALA A CA 1
ATOM 2067 C C . ALA A 1 269 ? -39.287 34.561 21.563 1.00 28.19 269 ALA A C 1
ATOM 2069 O O . ALA A 1 269 ? -39.833 35.276 20.731 1.00 28.19 269 ALA A O 1
ATOM 2070 N N . ALA A 1 270 ? -39.875 33.467 22.067 1.00 25.70 270 ALA A N 1
ATOM 2071 C CA . ALA A 1 270 ? -41.322 33.294 22.232 1.00 25.70 270 ALA A CA 1
ATOM 2072 C C . ALA A 1 270 ? -41.613 32.231 23.317 1.00 25.70 270 ALA A C 1
ATOM 2074 O O . ALA A 1 270 ? -40.976 31.180 23.335 1.00 25.70 270 ALA A O 1
ATOM 2075 N N . THR A 1 271 ? -42.593 32.488 24.185 1.00 36.00 271 THR A N 1
ATOM 2076 C CA . THR A 1 271 ? -43.244 31.522 25.095 1.00 36.00 271 THR A CA 1
ATOM 2077 C C . THR A 1 271 ? -44.761 31.668 24.948 1.00 36.00 271 THR A C 1
ATOM 2079 O O . THR A 1 271 ? -45.233 32.783 24.716 1.00 36.00 271 THR A O 1
ATOM 2082 N N . PRO A 1 272 ? -45.529 30.563 25.001 1.00 29.08 272 PRO A N 1
ATOM 2083 C CA . PRO A 1 272 ? -46.760 30.522 25.814 1.00 29.08 272 PRO A CA 1
ATOM 2084 C C . PRO A 1 272 ? -46.978 29.091 26.427 1.00 29.08 272 PRO A C 1
ATOM 2086 O O . PRO A 1 272 ? -45.972 28.414 26.627 1.00 29.08 272 PRO A O 1
ATOM 2089 N N . PRO A 1 273 ? -48.176 28.640 26.887 1.00 30.70 273 PRO A N 1
ATOM 2090 C CA . PRO A 1 273 ? -48.453 28.637 28.328 1.00 30.70 273 PRO A CA 1
ATOM 2091 C C . PRO A 1 273 ? -48.977 27.241 28.831 1.00 30.70 273 PRO A C 1
ATOM 2093 O O . PRO A 1 273 ? -48.322 26.266 28.472 1.00 30.70 273 PRO A O 1
ATOM 2096 N N . PRO A 1 274 ? -50.002 27.034 29.708 1.00 30.64 274 PRO A N 1
ATOM 2097 C CA . PRO A 1 274 ? -49.980 25.911 30.660 1.00 30.64 274 PRO A CA 1
ATOM 2098 C C . PRO A 1 274 ? -50.831 24.678 30.279 1.00 30.64 274 PRO A C 1
ATOM 2100 O O . PRO A 1 274 ? -51.685 24.722 29.394 1.00 30.64 274 PRO A O 1
ATOM 2103 N N . TYR A 1 275 ? -50.613 23.580 31.012 1.00 26.75 275 TYR A N 1
ATOM 2104 C CA . TYR A 1 275 ? -51.306 22.292 30.868 1.00 26.75 275 TYR A CA 1
ATOM 2105 C C . TYR A 1 275 ? -52.801 22.329 31.256 1.00 26.75 275 TYR A C 1
ATOM 2107 O O . TYR A 1 275 ? -53.144 22.912 32.287 1.00 26.75 275 TYR A O 1
ATOM 2115 N N . PRO A 1 276 ? -53.674 21.602 30.531 1.00 29.36 276 PRO A N 1
ATOM 2116 C CA . PRO A 1 276 ? -54.954 21.118 31.041 1.00 29.36 276 PRO A CA 1
ATOM 2117 C C . PRO A 1 276 ? -54.801 19.764 31.767 1.00 29.36 276 PRO A C 1
ATOM 2119 O O . PRO A 1 276 ? -53.955 18.946 31.407 1.00 29.36 276 PRO A O 1
ATOM 2122 N N . LEU A 1 277 ? -55.663 19.498 32.753 1.00 29.94 277 LEU A N 1
ATOM 2123 C CA . LEU A 1 277 ? -55.801 18.176 33.379 1.00 29.94 277 LEU A CA 1
ATOM 2124 C C . LEU A 1 277 ? -56.681 17.253 32.509 1.00 29.94 277 LEU A C 1
ATOM 2126 O O . LEU A 1 277 ? -57.761 17.690 32.099 1.00 29.94 277 LEU A O 1
ATOM 2130 N N . PRO A 1 278 ? -56.303 15.983 32.272 1.00 32.69 278 PRO A N 1
ATOM 2131 C CA . PRO A 1 278 ? -57.205 14.994 31.687 1.00 32.69 278 PRO A CA 1
ATOM 2132 C C . PRO A 1 278 ? -58.317 14.608 32.673 1.00 32.69 278 PRO A C 1
ATOM 2134 O O . PRO A 1 278 ? -58.051 14.317 33.839 1.00 32.69 278 PRO A O 1
ATOM 2137 N N . GLN A 1 279 ? -59.561 14.546 32.197 1.00 29.30 279 GLN A N 1
ATOM 2138 C CA . GLN A 1 279 ? -60.662 13.879 32.898 1.00 29.30 279 GLN A CA 1
ATOM 2139 C C . GLN A 1 279 ? -60.950 12.519 32.253 1.00 29.30 279 GLN A C 1
ATOM 2141 O O . GLN A 1 279 ? -60.945 12.414 31.031 1.00 29.30 279 GLN A O 1
ATOM 2146 N N . GLY A 1 280 ? -61.321 11.534 33.076 1.00 28.95 280 GLY A N 1
ATOM 2147 C CA . GLY A 1 280 ? -62.163 10.406 32.661 1.00 28.95 280 GLY A CA 1
ATOM 2148 C C . GLY A 1 280 ? -61.479 9.271 31.892 1.00 28.95 280 GLY A C 1
ATOM 2149 O O . GLY A 1 280 ? -61.425 9.276 30.667 1.00 28.95 280 GLY A O 1
ATOM 2150 N N . GLY A 1 281 ? -61.091 8.221 32.618 1.00 28.23 281 GLY A N 1
ATOM 2151 C CA . GLY A 1 281 ? -60.791 6.906 32.052 1.00 28.23 281 GLY A CA 1
ATOM 2152 C C . GLY A 1 281 ? -60.741 5.848 33.152 1.00 28.23 281 GLY A C 1
ATOM 2153 O O . GLY A 1 281 ? -59.897 5.933 34.039 1.00 28.23 281 GLY A O 1
ATOM 2154 N N . GLU A 1 282 ? -61.639 4.860 33.114 1.00 38.88 282 GLU A N 1
ATOM 2155 C CA . GLU A 1 282 ? -61.675 3.753 34.085 1.00 38.88 282 GLU A CA 1
ATOM 2156 C C . GLU A 1 282 ? -60.610 2.692 33.753 1.00 38.88 282 GLU A C 1
ATOM 2158 O O . GLU A 1 282 ? -60.904 1.587 33.300 1.00 38.88 282 GLU A O 1
ATOM 2163 N N . GLY A 1 283 ? -59.340 3.054 33.948 1.00 45.22 283 GLY A N 1
ATOM 2164 C CA . GLY A 1 283 ? -58.219 2.114 33.985 1.00 45.22 283 GLY A CA 1
ATOM 2165 C C . GLY A 1 283 ? -57.988 1.555 35.393 1.00 45.22 283 GLY A C 1
ATOM 2166 O O . GLY A 1 283 ? -58.412 2.151 36.385 1.00 45.22 283 GLY A O 1
ATOM 2167 N N . LEU A 1 284 ? -57.274 0.428 35.501 1.00 56.91 284 LEU A N 1
ATOM 2168 C CA . LEU A 1 284 ? -56.762 -0.017 36.803 1.00 56.91 284 LEU A CA 1
ATOM 2169 C C . LEU A 1 284 ? -55.769 1.027 37.356 1.00 56.91 284 LEU A C 1
ATOM 2171 O O . LEU A 1 284 ? -55.006 1.599 36.574 1.00 56.91 284 LEU A O 1
ATOM 2175 N N . PRO A 1 285 ? -55.746 1.274 38.680 1.00 63.75 285 PRO A N 1
ATOM 2176 C CA . PRO A 1 285 ? -54.851 2.263 39.271 1.00 63.75 285 PRO A CA 1
ATOM 2177 C C . PRO A 1 285 ? -53.386 1.870 39.052 1.00 63.75 285 PRO A C 1
ATOM 2179 O O . PRO A 1 285 ? -52.985 0.744 39.353 1.00 63.75 285 PRO A O 1
ATOM 2182 N N . ALA A 1 286 ? -52.583 2.807 38.550 1.00 70.12 286 ALA A N 1
ATOM 2183 C CA . ALA A 1 286 ? -51.148 2.614 38.395 1.00 70.12 286 ALA A CA 1
ATOM 2184 C C . ALA A 1 286 ? -50.454 2.560 39.767 1.00 70.12 286 ALA A C 1
ATOM 2186 O O . ALA A 1 286 ? -50.778 3.331 40.674 1.00 70.12 286 ALA A O 1
ATOM 2187 N N . ALA A 1 287 ? -49.501 1.642 39.926 1.00 79.38 287 ALA A N 1
ATOM 2188 C CA . ALA A 1 287 ? -48.823 1.426 41.199 1.00 79.38 287 ALA A CA 1
ATOM 2189 C C . ALA A 1 287 ? -47.648 2.407 41.398 1.00 79.38 287 ALA A C 1
ATOM 2191 O O . ALA A 1 287 ? -46.814 2.532 40.497 1.00 79.38 287 ALA A O 1
ATOM 2192 N N . PRO A 1 288 ? -47.526 3.075 42.562 1.00 85.69 288 PRO A N 1
ATOM 2193 C CA . PRO A 1 288 ? -46.358 3.891 42.876 1.00 85.69 288 PRO A CA 1
ATOM 2194 C C . PRO A 1 288 ? -45.141 3.011 43.191 1.00 85.69 288 PRO A C 1
ATOM 2196 O O . PRO A 1 288 ? -45.264 1.943 43.788 1.00 85.69 288 PRO A O 1
ATOM 2199 N N . CYS A 1 289 ? -43.948 3.474 42.822 1.00 86.88 289 CYS A N 1
ATOM 2200 C CA . CYS A 1 289 ? -42.721 2.683 42.828 1.00 86.88 289 CYS A CA 1
ATOM 2201 C C . CYS A 1 289 ? -41.561 3.470 43.463 1.00 86.88 289 CYS A C 1
ATOM 2203 O O . CYS A 1 289 ? -40.891 4.260 42.797 1.00 86.88 289 CYS A O 1
ATOM 2205 N N . ALA A 1 290 ? -41.265 3.221 44.743 1.00 88.00 290 ALA A N 1
ATOM 2206 C CA . ALA A 1 290 ? -40.148 3.871 45.442 1.00 88.00 290 ALA A CA 1
ATOM 2207 C C . ALA A 1 290 ? -38.783 3.502 44.824 1.00 88.00 290 ALA A C 1
ATOM 2209 O O . ALA A 1 290 ? -37.856 4.305 44.803 1.00 88.00 290 ALA A O 1
ATOM 2210 N N . GLU A 1 291 ? -38.672 2.300 44.254 1.00 86.00 291 GLU A N 1
ATOM 2211 C CA . GLU A 1 291 ? -37.488 1.835 43.519 1.00 86.00 291 GLU A CA 1
ATOM 2212 C C . GLU A 1 291 ? -37.306 2.481 42.128 1.00 86.00 291 GLU A C 1
ATOM 2214 O O . GLU A 1 291 ? -36.247 2.349 41.508 1.00 86.00 291 GLU A O 1
ATOM 2219 N N . CYS A 1 292 ? -38.318 3.188 41.623 1.00 87.62 292 CYS A N 1
ATOM 2220 C CA . CYS A 1 292 ? -38.259 3.893 40.345 1.00 87.62 292 CYS A CA 1
ATOM 2221 C C . CYS A 1 292 ? -37.702 5.322 40.486 1.00 87.62 292 CYS A C 1
ATOM 2223 O O . CYS A 1 292 ? -37.518 6.000 39.474 1.00 87.62 292 CYS A O 1
ATOM 2225 N N . VAL A 1 293 ? -37.402 5.766 41.715 1.00 89.50 293 VAL A N 1
ATOM 2226 C CA . VAL A 1 293 ? -36.757 7.051 42.015 1.00 89.50 293 VAL A CA 1
ATOM 2227 C C . VAL A 1 293 ? -35.239 6.868 42.102 1.00 89.50 293 VAL A C 1
ATOM 2229 O O . VAL A 1 293 ? -34.720 6.222 43.013 1.00 89.50 293 VAL A O 1
ATOM 2232 N N . ALA A 1 294 ? -34.528 7.468 41.152 1.00 91.81 294 ALA A N 1
ATOM 2233 C CA . ALA A 1 294 ? -33.087 7.673 41.180 1.00 91.81 294 ALA A CA 1
ATOM 2234 C C . ALA A 1 294 ? -32.756 9.107 41.624 1.00 91.81 294 ALA A C 1
ATOM 2236 O O . ALA A 1 294 ? -33.587 10.012 41.518 1.00 91.81 294 ALA A O 1
ATOM 2237 N N . TRP A 1 295 ? -31.528 9.325 42.088 1.00 92.69 295 TRP A N 1
ATOM 2238 C CA . TRP A 1 295 ? -31.126 10.563 42.754 1.00 92.69 295 TRP A CA 1
ATOM 2239 C C . TRP A 1 295 ? -29.956 11.255 42.058 1.00 92.69 295 TRP A C 1
ATOM 2241 O O . TRP A 1 295 ? -28.883 10.677 41.920 1.00 92.69 295 TRP A O 1
ATOM 2251 N N . GLU A 1 296 ? -30.135 12.509 41.652 1.00 91.81 296 GLU A N 1
ATOM 2252 C CA . GLU A 1 296 ? -29.048 13.385 41.205 1.00 91.81 296 GLU A CA 1
ATOM 2253 C C . GLU A 1 296 ? -28.439 14.094 42.418 1.00 91.81 296 GLU A C 1
ATOM 2255 O O . GLU A 1 296 ? -29.158 14.718 43.199 1.00 91.81 296 GLU A O 1
ATOM 2260 N N . THR A 1 297 ? -27.119 14.005 42.590 1.00 89.75 297 THR A N 1
ATOM 2261 C CA . THR A 1 297 ? -26.425 14.534 43.770 1.00 89.75 297 THR A CA 1
ATOM 2262 C C . THR A 1 297 ? -25.162 15.304 43.406 1.00 89.75 297 THR A C 1
ATOM 2264 O O . THR A 1 297 ? -24.378 14.908 42.546 1.00 89.75 297 THR A O 1
ATOM 2267 N N . THR A 1 298 ? -24.901 16.392 44.126 1.00 89.25 298 THR A N 1
ATOM 2268 C CA . THR A 1 298 ? -23.574 17.019 44.174 1.00 89.25 298 THR A CA 1
ATOM 2269 C C . THR A 1 298 ? -22.636 16.248 45.114 1.00 89.25 298 THR A C 1
ATOM 2271 O O . THR A 1 298 ? -23.071 15.380 45.875 1.00 89.25 298 THR A O 1
ATOM 2274 N N . VAL A 1 299 ? -21.337 16.571 45.092 1.00 85.81 299 VAL A N 1
ATOM 2275 C CA . VAL A 1 299 ? -20.342 15.966 46.002 1.00 85.81 299 VAL A CA 1
ATOM 2276 C C . VAL A 1 299 ? -20.683 16.205 47.489 1.00 85.81 299 VAL A C 1
ATOM 2278 O O . VAL A 1 299 ? -20.707 15.223 48.226 1.00 85.81 299 VAL A O 1
ATOM 2281 N N . PRO A 1 300 ? -21.028 17.428 47.958 1.00 86.44 300 PRO A N 1
ATOM 2282 C CA . PRO A 1 300 ? -21.413 17.638 49.360 1.00 86.44 300 PRO A CA 1
ATOM 2283 C C . PRO A 1 300 ? -22.671 16.868 49.788 1.00 86.44 300 PRO A C 1
ATOM 2285 O O . PRO A 1 300 ? -22.724 16.361 50.905 1.00 86.44 300 PRO A O 1
ATOM 2288 N N . GLN A 1 301 ? -23.666 16.742 48.904 1.00 89.19 301 GLN A N 1
ATOM 2289 C CA . GLN A 1 301 ? -24.885 15.964 49.168 1.00 89.19 301 GLN A CA 1
ATOM 2290 C C . GLN A 1 301 ? -24.587 14.457 49.277 1.00 89.19 301 GLN A C 1
ATOM 2292 O O . GLN A 1 301 ? -25.121 13.785 50.155 1.00 89.19 301 GLN A O 1
ATOM 2297 N N . ALA A 1 302 ? -23.671 13.936 48.455 1.00 87.75 302 ALA A N 1
ATOM 2298 C CA . ALA A 1 302 ? -23.245 12.539 48.518 1.00 87.75 302 ALA A CA 1
ATOM 2299 C C . ALA A 1 302 ? -22.450 12.222 49.799 1.00 87.75 302 ALA A C 1
ATOM 2301 O O . ALA A 1 302 ? -22.658 11.171 50.402 1.00 87.75 302 ALA A O 1
ATOM 2302 N N . GLU A 1 303 ? -21.588 13.136 50.257 1.00 88.38 303 GLU A N 1
ATOM 2303 C CA . GLU A 1 303 ? -20.909 13.004 51.555 1.00 88.38 303 GLU A CA 1
ATOM 2304 C C . GLU A 1 303 ? -21.907 13.072 52.728 1.00 88.38 303 GLU A C 1
ATOM 2306 O O . GLU A 1 303 ? -21.799 12.295 53.676 1.00 88.38 303 GLU A O 1
ATOM 2311 N N . ALA A 1 304 ? -22.938 13.923 52.647 1.00 87.44 304 ALA A N 1
ATOM 2312 C CA . ALA A 1 304 ? -24.003 13.978 53.653 1.00 87.44 304 ALA A CA 1
ATOM 2313 C C . ALA A 1 304 ? -24.836 12.678 53.716 1.00 87.44 304 ALA A C 1
ATOM 2315 O O . ALA A 1 304 ? -25.197 12.235 54.806 1.00 87.44 304 ALA A O 1
ATOM 2316 N N . LEU A 1 305 ? -25.086 12.026 52.573 1.00 86.50 305 LEU A N 1
ATOM 2317 C CA . LEU A 1 305 ? -25.724 10.702 52.512 1.00 86.50 305 LEU A CA 1
ATOM 2318 C C . LEU A 1 305 ? -24.848 9.594 53.122 1.00 86.50 305 LEU A C 1
ATOM 2320 O O . LEU A 1 305 ? -25.372 8.685 53.765 1.00 86.50 305 LEU A O 1
ATOM 2324 N N . LEU A 1 306 ? -23.523 9.669 52.958 1.00 85.81 306 LEU A N 1
ATOM 2325 C CA . LEU A 1 306 ? -22.579 8.729 53.578 1.00 85.81 306 LEU A CA 1
ATOM 2326 C C . LEU A 1 306 ? -22.451 8.920 55.098 1.00 85.81 306 LEU A C 1
ATOM 2328 O O . LEU A 1 306 ? -22.206 7.945 55.811 1.00 85.81 306 LEU A O 1
ATOM 2332 N N . ALA A 1 307 ? -22.629 10.149 55.591 1.00 85.06 307 ALA A N 1
ATOM 2333 C CA . ALA A 1 307 ? -22.531 10.496 57.010 1.00 85.06 307 ALA A CA 1
ATOM 2334 C C . ALA A 1 307 ? -23.741 10.054 57.860 1.00 85.06 307 ALA A C 1
ATOM 2336 O O . ALA A 1 307 ? -23.638 10.009 59.085 1.00 85.06 307 ALA A O 1
ATOM 2337 N N . ALA A 1 308 ? -24.878 9.726 57.241 1.00 79.38 308 ALA A N 1
ATOM 2338 C CA . ALA A 1 308 ? -26.050 9.203 57.943 1.00 79.38 308 ALA A CA 1
ATOM 2339 C C . ALA A 1 308 ? -25.860 7.737 58.375 1.00 79.38 308 ALA A C 1
ATOM 2341 O O . ALA A 1 308 ? -25.170 6.970 57.703 1.00 79.38 308 ALA A O 1
ATOM 2342 N N . ASP A 1 309 ? -26.520 7.310 59.453 1.00 67.88 309 ASP A N 1
ATOM 2343 C CA . ASP A 1 309 ? -26.414 5.945 59.994 1.00 67.88 309 ASP A CA 1
ATOM 2344 C C . ASP A 1 309 ? -27.545 5.033 59.465 1.00 67.88 309 ASP A C 1
ATOM 2346 O O . ASP A 1 309 ? -28.492 4.676 60.166 1.00 67.88 309 ASP A O 1
ATOM 2350 N N . SER A 1 310 ? -27.545 4.768 58.153 1.00 75.00 310 SER A N 1
ATOM 2351 C CA . SER A 1 310 ? -28.539 3.920 57.463 1.00 75.00 310 SER A CA 1
ATOM 2352 C C . SER A 1 310 ? -28.022 3.417 56.107 1.00 75.00 310 SER A C 1
ATOM 2354 O O . SER A 1 310 ? -27.345 4.147 55.382 1.00 75.00 310 SER A O 1
ATOM 2356 N N . GLU A 1 311 ? -28.336 2.176 55.734 1.00 72.81 311 GLU A N 1
ATOM 2357 C CA . GLU A 1 311 ? -27.915 1.598 54.448 1.00 72.81 311 GLU A CA 1
ATOM 2358 C C . GLU A 1 311 ? -28.560 2.300 53.239 1.00 72.81 311 GLU A C 1
ATOM 2360 O O . GLU A 1 311 ? -29.722 2.700 53.277 1.00 72.81 311 GLU A O 1
ATOM 2365 N N . LEU A 1 312 ? -27.819 2.409 52.130 1.00 79.75 312 LEU A N 1
ATOM 2366 C CA . LEU A 1 312 ? -28.266 3.059 50.887 1.00 79.75 312 LEU A CA 1
ATOM 2367 C C . LEU A 1 312 ? -28.867 2.042 49.895 1.00 79.75 312 LEU A C 1
ATOM 2369 O O . LEU A 1 312 ? -28.655 2.147 48.685 1.00 79.75 312 LEU A O 1
ATOM 2373 N N . GLY A 1 313 ? -29.568 1.029 50.420 1.00 70.94 313 GLY A N 1
ATOM 2374 C CA . GLY A 1 313 ? -29.949 -0.226 49.755 1.00 70.94 313 GLY A CA 1
ATOM 2375 C C . GLY A 1 313 ? -30.357 -0.101 48.282 1.00 70.94 313 GLY A C 1
ATOM 2376 O O . GLY A 1 313 ? -31.490 0.246 47.949 1.00 70.94 313 GLY A O 1
ATOM 2377 N N . GLY A 1 314 ? -29.414 -0.398 47.383 1.00 75.75 314 GLY A N 1
ATOM 2378 C CA . GLY A 1 314 ? -29.603 -0.422 45.935 1.00 75.75 314 GLY A CA 1
ATOM 2379 C C . GLY A 1 314 ? -29.994 0.912 45.292 1.00 75.75 314 GLY A C 1
ATOM 2380 O O . GLY A 1 314 ? -30.548 0.880 44.191 1.00 75.75 314 GLY A O 1
ATOM 2381 N N . LEU A 1 315 ? -29.826 2.060 45.965 1.00 87.44 315 LEU A N 1
ATOM 2382 C CA . LEU A 1 315 ? -30.212 3.387 45.455 1.00 87.44 315 LEU A CA 1
ATOM 2383 C C . LEU A 1 315 ? -29.403 3.760 44.213 1.00 87.44 315 LEU A C 1
ATOM 2385 O O . LEU A 1 315 ? -28.178 3.803 44.278 1.00 87.44 315 LEU A O 1
ATOM 2389 N N . ASP A 1 316 ? -30.075 4.080 43.109 1.00 90.56 316 ASP A N 1
ATOM 2390 C CA . ASP A 1 316 ? -29.425 4.624 41.915 1.00 90.56 316 ASP A CA 1
ATOM 2391 C C . ASP A 1 316 ? -29.072 6.108 42.164 1.00 90.56 316 ASP A C 1
ATOM 2393 O O . ASP A 1 316 ? -29.967 6.934 42.353 1.00 90.56 316 ASP A O 1
ATOM 2397 N N . VAL A 1 317 ? -27.775 6.445 42.218 1.00 91.25 317 VAL A N 1
ATOM 2398 C CA . VAL A 1 317 ? -27.259 7.767 42.645 1.00 91.25 317 VAL A CA 1
ATOM 2399 C C . VAL A 1 317 ? -26.269 8.322 41.616 1.00 91.25 317 VAL A C 1
ATOM 2401 O O . VAL A 1 317 ? -25.177 7.780 41.452 1.00 91.25 317 VAL A O 1
ATOM 2404 N N . LEU A 1 318 ? -26.623 9.411 40.930 1.00 91.81 318 LEU A N 1
ATOM 2405 C CA . LEU A 1 318 ? -25.843 10.019 39.848 1.00 91.81 318 LEU A CA 1
ATOM 2406 C C . LEU A 1 318 ? -25.073 11.271 40.303 1.00 91.81 318 LEU A C 1
ATOM 2408 O O . LEU A 1 318 ? -25.665 12.238 40.781 1.00 91.81 318 LEU A O 1
ATOM 2412 N N . LEU A 1 319 ? -23.758 11.275 40.075 1.00 90.88 319 LEU A N 1
ATOM 2413 C CA . LEU A 1 319 ? -22.844 12.402 40.307 1.00 90.88 319 LEU A CA 1
ATOM 2414 C C . LEU A 1 319 ? -22.451 13.086 38.978 1.00 90.88 319 LEU A C 1
ATOM 2416 O O . LEU A 1 319 ? -22.214 12.390 37.991 1.00 90.88 319 LEU A O 1
ATOM 2420 N N . PRO A 1 320 ? -22.291 14.421 38.909 1.00 88.88 320 PRO A N 1
ATOM 2421 C CA . PRO A 1 320 ? -21.792 15.094 37.709 1.00 88.88 320 PRO A CA 1
ATOM 2422 C C . PRO A 1 320 ? -20.401 14.604 37.269 1.00 88.88 320 PRO A C 1
ATOM 2424 O O . PRO A 1 320 ? -19.436 14.646 38.037 1.00 88.88 320 PRO A O 1
ATOM 2427 N N . ALA A 1 321 ? -20.263 14.228 35.995 1.00 82.75 321 ALA A N 1
ATOM 2428 C CA . ALA A 1 321 ? -19.042 13.671 35.394 1.00 82.75 321 ALA A CA 1
ATOM 2429 C C . ALA A 1 321 ? -17.845 14.648 35.268 1.00 82.75 321 ALA A C 1
ATOM 2431 O O . ALA A 1 321 ? -16.780 14.281 34.758 1.00 82.75 321 ALA A O 1
ATOM 2432 N N . ALA A 1 322 ? -18.017 15.892 35.724 1.00 72.62 322 ALA A N 1
ATOM 2433 C CA . ALA A 1 322 ? -16.965 16.897 35.881 1.00 72.62 322 ALA A CA 1
ATOM 2434 C C . ALA A 1 322 ? -16.342 16.911 37.297 1.00 72.62 322 ALA A C 1
ATOM 2436 O O . ALA A 1 322 ? -15.381 17.640 37.540 1.00 72.62 322 ALA A O 1
ATOM 2437 N N . SER A 1 323 ? -16.873 16.132 38.248 1.00 67.25 323 SER A N 1
ATOM 2438 C CA . SER A 1 323 ? -16.400 16.129 39.638 1.00 67.25 323 SER A CA 1
ATOM 2439 C C . SER A 1 323 ? -15.066 15.382 39.805 1.00 67.25 323 SER A C 1
ATOM 2441 O O . SER A 1 323 ? -14.985 14.160 39.712 1.00 67.25 323 SER A O 1
ATOM 2443 N N . ALA A 1 324 ? -13.995 16.121 40.114 1.00 52.81 324 ALA A N 1
ATOM 2444 C CA . ALA A 1 324 ? -12.647 15.561 40.287 1.00 52.81 324 ALA A CA 1
ATOM 2445 C C . ALA A 1 324 ? -12.511 14.573 41.471 1.00 52.81 324 ALA A C 1
ATOM 2447 O O . ALA A 1 324 ? -11.554 13.807 41.523 1.00 52.81 324 ALA A O 1
ATOM 2448 N N . ALA A 1 325 ? -13.467 14.573 42.407 1.00 55.19 325 ALA A N 1
ATOM 2449 C CA . ALA A 1 325 ? -13.494 13.699 43.584 1.00 55.19 325 ALA A CA 1
ATOM 2450 C C . ALA A 1 325 ? -14.185 12.335 43.351 1.00 55.19 325 ALA A C 1
ATOM 2452 O O . ALA A 1 325 ? -14.275 11.532 44.278 1.00 55.19 325 ALA A O 1
ATOM 2453 N N . ALA A 1 326 ? -14.690 12.061 42.141 1.00 63.00 326 ALA A N 1
ATOM 2454 C CA . ALA A 1 326 ? -15.596 10.938 41.893 1.00 63.00 326 ALA A CA 1
ATOM 2455 C C . ALA A 1 326 ? -15.045 9.558 42.311 1.00 63.00 326 ALA A C 1
ATOM 2457 O O . ALA A 1 326 ? -15.778 8.773 42.901 1.00 63.00 326 ALA A O 1
ATOM 2458 N N . GLY A 1 327 ? -13.773 9.244 42.040 1.00 67.75 327 GLY A N 1
ATOM 2459 C CA . GLY A 1 327 ? -13.258 7.869 42.152 1.00 67.75 327 GLY A CA 1
ATOM 2460 C C . GLY A 1 327 ? -13.407 7.207 43.529 1.00 67.75 327 GLY A C 1
ATOM 2461 O O . GLY A 1 327 ? -13.843 6.059 43.604 1.00 67.75 327 GLY A O 1
ATOM 2462 N N . ASP A 1 328 ? -13.082 7.925 44.604 1.00 80.44 328 ASP A N 1
ATOM 2463 C CA . ASP A 1 328 ? -13.229 7.434 45.983 1.00 80.44 328 ASP A CA 1
ATOM 2464 C C . ASP A 1 328 ? -14.695 7.478 46.453 1.00 80.44 328 ASP A C 1
ATOM 2466 O O . ASP A 1 328 ? -15.215 6.509 47.009 1.00 80.44 328 ASP A O 1
ATOM 2470 N N . LEU A 1 329 ? -15.396 8.570 46.140 1.00 85.25 329 LEU A N 1
ATOM 2471 C CA . LEU A 1 329 ? -16.790 8.795 46.522 1.00 85.25 329 LEU A CA 1
ATOM 2472 C C . LEU A 1 329 ? -17.738 7.734 45.934 1.00 85.25 329 LEU A C 1
ATOM 2474 O O . LEU A 1 329 ? -18.557 7.166 46.655 1.00 85.25 329 LEU A O 1
ATOM 2478 N N . LEU A 1 330 ? -17.581 7.403 44.646 1.00 86.81 330 LEU A N 1
ATOM 2479 C CA . LEU A 1 330 ? -18.309 6.316 43.978 1.00 86.81 330 LEU A CA 1
ATOM 2480 C C . LEU A 1 330 ? -18.042 4.966 44.675 1.00 86.81 330 LEU A C 1
ATOM 2482 O O . LEU A 1 330 ? -18.955 4.152 44.816 1.00 86.81 330 LEU A O 1
ATOM 2486 N N . HIS A 1 331 ? -16.813 4.720 45.145 1.00 85.06 331 HIS A N 1
ATOM 2487 C CA . HIS A 1 331 ? -16.472 3.483 45.847 1.00 85.06 331 HIS A CA 1
ATOM 2488 C C . HIS A 1 331 ? -17.132 3.407 47.232 1.00 85.06 331 HIS A C 1
ATOM 2490 O O . HIS A 1 331 ? -17.760 2.394 47.543 1.00 85.06 331 HIS A O 1
ATOM 2496 N N . ARG A 1 332 ? -17.071 4.482 48.033 1.00 88.44 332 ARG A N 1
ATOM 2497 C CA . ARG A 1 332 ? -17.728 4.554 49.353 1.00 88.44 332 ARG A CA 1
ATOM 2498 C C . ARG A 1 332 ? -19.254 4.438 49.255 1.00 88.44 332 ARG A C 1
ATOM 2500 O O . ARG A 1 332 ? -19.852 3.693 50.029 1.00 88.44 332 ARG A O 1
ATOM 2507 N N . LEU A 1 333 ? -19.879 5.066 48.254 1.00 87.88 333 LEU A N 1
ATOM 2508 C CA . LEU A 1 333 ? -21.309 4.887 47.957 1.00 87.88 333 LEU A CA 1
ATOM 2509 C C . LEU A 1 333 ? -21.652 3.417 47.660 1.00 87.88 333 LEU A C 1
ATOM 2511 O O . LEU A 1 333 ? -22.620 2.895 48.216 1.00 87.88 333 LEU A O 1
ATOM 2515 N N . ARG A 1 334 ? -20.837 2.716 46.855 1.00 88.19 334 ARG A N 1
ATOM 2516 C CA . ARG A 1 334 ? -21.059 1.288 46.561 1.00 88.19 334 ARG A CA 1
ATOM 2517 C C . ARG A 1 334 ? -20.853 0.389 47.782 1.00 88.19 334 ARG A C 1
ATOM 2519 O O . ARG A 1 334 ? -21.608 -0.563 47.952 1.00 88.19 334 ARG A O 1
ATOM 2526 N N . GLN A 1 335 ? -19.878 0.687 48.647 1.00 86.00 335 GLN A N 1
ATOM 2527 C CA . GLN A 1 335 ? -19.691 -0.033 49.917 1.00 86.00 335 GLN A CA 1
ATOM 2528 C C . GLN A 1 335 ? -20.910 0.100 50.845 1.00 86.00 335 GLN A C 1
ATOM 2530 O O . GLN A 1 335 ? -21.256 -0.853 51.533 1.00 86.00 335 GLN A O 1
ATOM 2535 N N . ARG A 1 336 ? -21.596 1.251 50.825 1.00 86.38 336 ARG A N 1
ATOM 2536 C CA . ARG A 1 336 ? -22.842 1.502 51.574 1.00 86.38 336 ARG A CA 1
ATOM 2537 C C . ARG A 1 336 ? -24.114 0.982 50.884 1.00 86.38 336 ARG A C 1
ATOM 2539 O O . ARG A 1 336 ? -25.216 1.296 51.332 1.00 86.38 336 ARG A O 1
ATOM 2546 N N . GLY A 1 337 ? -23.971 0.184 49.824 1.00 84.31 337 GLY A N 1
ATOM 2547 C CA . GLY A 1 337 ? -25.065 -0.513 49.140 1.00 84.31 337 GLY A CA 1
ATOM 2548 C C . GLY A 1 337 ? -25.700 0.237 47.966 1.00 84.31 337 GLY A C 1
ATOM 2549 O O . GLY A 1 337 ? -26.592 -0.318 47.324 1.00 84.31 337 GLY A O 1
ATOM 2550 N N . ALA A 1 338 ? -25.260 1.459 47.650 1.00 88.44 338 ALA A N 1
ATOM 2551 C CA . ALA A 1 338 ? -25.802 2.224 46.528 1.00 88.44 338 ALA A CA 1
ATOM 2552 C C . ALA A 1 338 ? -25.321 1.695 45.161 1.00 88.44 338 ALA A C 1
ATOM 2554 O O . ALA A 1 338 ? -24.318 0.987 45.042 1.00 88.44 338 ALA A O 1
ATOM 2555 N N . ARG A 1 339 ? -26.026 2.109 44.107 1.00 90.38 339 ARG A N 1
ATOM 2556 C CA . ARG A 1 339 ? -25.683 1.956 42.689 1.00 90.38 339 ARG A CA 1
ATOM 2557 C C . ARG A 1 339 ? -25.206 3.312 42.149 1.00 90.38 339 ARG A C 1
ATOM 2559 O O . ARG A 1 339 ? -26.012 4.107 41.664 1.00 90.38 339 ARG A O 1
ATOM 2566 N N . PRO A 1 340 ? -23.911 3.630 42.293 1.00 90.56 340 PRO A N 1
ATOM 2567 C CA . PRO A 1 340 ? -23.378 4.915 41.872 1.00 90.56 340 PRO A CA 1
ATOM 2568 C C . PRO A 1 340 ? -23.289 5.026 40.342 1.00 90.56 340 PRO A C 1
ATOM 2570 O O . PRO A 1 340 ? -22.955 4.065 39.642 1.00 90.56 340 PRO A O 1
ATOM 2573 N N . GLY A 1 341 ? -23.515 6.233 39.834 1.00 90.62 341 GLY A N 1
ATOM 2574 C CA . GLY A 1 341 ? -23.417 6.584 38.424 1.00 90.62 341 GLY A CA 1
ATOM 2575 C C . GLY A 1 341 ? -22.805 7.964 38.187 1.00 90.62 341 GLY A C 1
ATOM 2576 O O . GLY A 1 341 ? -22.637 8.764 39.107 1.00 90.62 341 GLY A O 1
ATOM 2577 N N . LEU A 1 342 ? -22.480 8.243 36.927 1.00 91.62 342 LEU A N 1
ATOM 2578 C CA . LEU A 1 342 ? -21.944 9.511 36.451 1.00 91.62 342 LEU A CA 1
ATOM 2579 C C . LEU A 1 342 ? -22.842 10.101 35.364 1.00 91.62 342 LEU A C 1
ATOM 2581 O O . LEU A 1 342 ? -23.068 9.471 34.331 1.00 91.62 342 LEU A O 1
ATOM 2585 N N . LEU A 1 343 ? -23.318 11.325 35.591 1.00 90.81 343 LEU A N 1
ATOM 2586 C CA . LEU A 1 343 ? -24.144 12.083 34.657 1.00 90.81 343 LEU A CA 1
ATOM 2587 C C . LEU A 1 343 ? -23.266 12.993 33.790 1.00 90.81 343 LEU A C 1
ATOM 2589 O O . LEU A 1 343 ? -22.578 13.884 34.297 1.00 90.81 343 LEU A O 1
ATOM 2593 N N . LEU A 1 344 ? -23.283 12.761 32.479 1.00 89.50 344 LEU A N 1
ATOM 2594 C CA . LEU A 1 344 ? -22.601 13.566 31.469 1.00 89.50 344 LEU A CA 1
ATOM 2595 C C . LEU A 1 344 ? -23.619 14.465 30.762 1.00 89.50 344 LEU A C 1
ATOM 2597 O O . LEU A 1 344 ? -24.605 13.958 30.241 1.00 89.50 344 LEU A O 1
ATOM 2601 N N . THR A 1 345 ? -23.381 15.775 30.699 1.00 85.06 345 THR A N 1
ATOM 2602 C CA . THR A 1 345 ? -24.313 16.727 30.072 1.00 85.06 345 THR A CA 1
ATOM 2603 C C . THR A 1 345 ? -23.885 17.115 28.654 1.00 85.06 345 THR A C 1
ATOM 2605 O O . THR A 1 345 ? -22.719 17.019 28.274 1.00 85.06 345 THR A O 1
ATOM 2608 N N . THR A 1 346 ? -24.838 17.599 27.856 1.00 75.56 346 THR A N 1
ATOM 2609 C CA . THR A 1 346 ? -24.617 18.112 26.485 1.00 75.56 346 THR A CA 1
ATOM 2610 C C . THR A 1 346 ? -24.276 19.617 26.428 1.00 75.56 346 THR A C 1
ATOM 2612 O O . THR A 1 346 ? -24.452 20.263 25.389 1.00 75.56 346 THR A O 1
ATOM 2615 N N . ALA A 1 347 ? -23.807 20.194 27.543 1.00 66.19 347 ALA A N 1
ATOM 2616 C CA . ALA A 1 347 ? -23.639 21.641 27.720 1.00 66.19 347 ALA A CA 1
ATOM 2617 C C . ALA A 1 347 ? -22.462 22.247 26.928 1.00 66.19 347 ALA A C 1
ATOM 2619 O O . ALA A 1 347 ? -22.612 23.314 26.336 1.00 66.19 347 ALA A O 1
ATOM 2620 N N . ASP A 1 348 ? -21.318 21.559 26.873 1.00 54.34 348 ASP A N 1
ATOM 2621 C CA . ASP A 1 348 ? -20.057 22.107 26.338 1.00 54.34 348 ASP A CA 1
ATOM 2622 C C . ASP A 1 348 ? -19.862 21.902 24.818 1.00 54.34 348 ASP A C 1
ATOM 2624 O O . ASP A 1 348 ? -18.793 22.189 24.274 1.00 54.34 348 ASP A O 1
ATOM 2628 N N . ALA A 1 349 ? -20.868 21.371 24.112 1.00 58.91 349 ALA A N 1
ATOM 2629 C CA . ALA A 1 349 ? -20.731 20.890 22.735 1.00 58.91 349 ALA A CA 1
ATOM 2630 C C . ALA A 1 349 ? -21.609 21.649 21.711 1.00 58.91 349 ALA A C 1
ATOM 2632 O O . ALA A 1 349 ? -22.758 21.991 22.003 1.00 58.91 349 ALA A O 1
ATOM 2633 N N . PRO A 1 350 ? -21.121 21.875 20.470 1.00 59.81 350 PRO A N 1
ATOM 2634 C CA . PRO A 1 350 ? -21.905 22.506 19.408 1.00 59.81 350 PRO A CA 1
ATOM 2635 C C . PRO A 1 350 ? -23.015 21.566 18.906 1.00 59.81 350 PRO A C 1
ATOM 2637 O O . PRO A 1 350 ? -22.757 20.592 18.193 1.00 59.81 350 PRO A O 1
ATOM 2640 N N . ALA A 1 351 ? -24.252 21.887 19.287 1.00 60.50 351 ALA A N 1
ATOM 2641 C CA . ALA A 1 351 ? -25.437 21.045 19.137 1.00 60.50 351 ALA A CA 1
ATOM 2642 C C . ALA A 1 351 ? -25.705 20.535 17.705 1.00 60.50 351 ALA A C 1
ATOM 2644 O O . ALA A 1 351 ? -25.613 21.276 16.727 1.00 60.50 351 ALA A O 1
ATOM 2645 N N . GLY A 1 352 ? -26.112 19.268 17.597 1.00 58.00 352 GLY A N 1
ATOM 2646 C CA . GLY A 1 352 ? -26.546 18.609 16.362 1.00 58.00 352 GLY A CA 1
ATOM 2647 C C . GLY A 1 352 ? -25.415 18.180 15.422 1.00 58.00 352 GLY A C 1
ATOM 2648 O O . GLY A 1 352 ? -25.690 17.685 14.323 1.00 58.00 352 GLY A O 1
ATOM 2649 N N . THR A 1 353 ? -24.154 18.358 15.825 1.00 67.56 353 THR A N 1
ATOM 2650 C CA . THR A 1 353 ? -22.973 18.094 14.991 1.00 67.56 353 THR A CA 1
ATOM 2651 C C . THR A 1 353 ? -22.331 16.737 15.277 1.00 67.56 353 THR A C 1
ATOM 2653 O O . THR A 1 353 ? -22.459 16.163 16.358 1.00 67.56 353 THR A O 1
ATOM 2656 N N . ASP A 1 354 ? -21.546 16.240 14.322 1.00 70.56 354 ASP A N 1
ATOM 2657 C CA . ASP A 1 354 ? -20.745 15.025 14.522 1.00 70.56 354 ASP A CA 1
ATOM 2658 C C . ASP A 1 354 ? -19.637 15.239 15.578 1.00 70.56 354 ASP A C 1
ATOM 2660 O O . ASP A 1 354 ? -19.162 14.278 16.178 1.00 70.56 354 ASP A O 1
ATOM 2664 N N . ALA A 1 355 ? -19.268 16.499 15.855 1.00 71.19 355 ALA A N 1
ATOM 2665 C CA . ALA A 1 355 ? -18.334 16.872 16.915 1.00 71.19 355 ALA A CA 1
ATOM 2666 C C . ALA A 1 355 ? -18.939 16.704 18.323 1.00 71.19 355 ALA A C 1
ATOM 2668 O O . ALA A 1 355 ? -18.241 16.234 19.218 1.00 71.19 355 ALA A O 1
ATOM 2669 N N . GLU A 1 356 ? -20.229 17.009 18.515 1.00 80.00 356 GLU A N 1
ATOM 2670 C CA . GLU A 1 356 ? -20.957 16.706 19.760 1.00 80.00 356 GLU A CA 1
ATOM 2671 C C . GLU A 1 356 ? -20.964 15.193 20.019 1.00 80.00 356 GLU A C 1
ATOM 2673 O O . GLU A 1 356 ? -20.503 14.736 21.065 1.00 80.00 356 GLU A O 1
ATOM 2678 N N . ALA A 1 357 ? -21.368 14.394 19.026 1.00 78.38 357 ALA A N 1
ATOM 2679 C CA . ALA A 1 357 ? -21.363 12.937 19.150 1.00 78.38 357 ALA A CA 1
ATOM 2680 C C . ALA A 1 357 ? -19.953 12.347 19.363 1.00 78.38 357 ALA A C 1
ATOM 2682 O O . ALA A 1 357 ? -19.805 11.364 20.087 1.00 78.38 357 ALA A O 1
ATOM 2683 N N . PHE A 1 358 ? -18.912 12.941 18.773 1.00 74.69 358 PHE A N 1
ATOM 2684 C CA . PHE A 1 358 ? -17.517 12.560 19.010 1.00 74.69 358 PHE A CA 1
ATOM 2685 C C . PHE A 1 358 ? -17.072 12.829 20.458 1.00 74.69 358 PHE A C 1
ATOM 2687 O O . PHE A 1 358 ? -16.549 11.920 21.106 1.00 74.69 358 PHE A O 1
ATOM 2694 N N . LEU A 1 359 ? -17.301 14.040 20.980 1.00 79.62 359 LEU A N 1
ATOM 2695 C CA . LEU A 1 359 ? -16.902 14.421 22.340 1.00 79.62 359 LEU A CA 1
ATOM 2696 C C . LEU A 1 359 ? -17.603 13.557 23.398 1.00 79.62 359 LEU A C 1
ATOM 2698 O O . LEU A 1 359 ? -16.947 13.049 24.308 1.00 79.62 359 LEU A O 1
ATOM 2702 N N . LEU A 1 360 ? -18.908 13.315 23.230 1.00 84.12 360 LEU A N 1
ATOM 2703 C CA . LEU A 1 360 ? -19.691 12.452 24.117 1.00 84.12 360 LEU A CA 1
ATOM 2704 C C . LEU A 1 360 ? -19.163 11.006 24.124 1.00 84.12 360 LEU A C 1
ATOM 2706 O O . LEU A 1 360 ? -18.961 10.441 25.198 1.00 84.12 360 LEU A O 1
ATOM 2710 N N . LYS A 1 361 ? -18.855 10.422 22.953 1.00 85.38 361 LYS A N 1
ATOM 2711 C CA . LYS A 1 361 ? -18.249 9.076 22.859 1.00 85.38 361 LYS A CA 1
ATOM 2712 C C . LYS A 1 361 ? -16.878 9.010 23.522 1.00 85.38 361 LYS A C 1
ATOM 2714 O O . LYS A 1 361 ? -16.605 8.052 24.246 1.00 85.38 361 LYS A O 1
ATOM 2719 N N . MET A 1 362 ? -16.023 10.009 23.295 1.00 79.62 362 MET A N 1
ATOM 2720 C CA . MET A 1 362 ? -14.699 10.079 23.918 1.00 79.62 362 MET A CA 1
ATOM 2721 C C . MET A 1 362 ? -14.807 10.123 25.441 1.00 79.62 362 MET A C 1
ATOM 2723 O O . MET A 1 362 ? -14.196 9.290 26.108 1.00 79.62 362 MET A O 1
ATOM 2727 N N . ARG A 1 363 ? -15.620 11.034 25.990 1.00 82.31 363 ARG A N 1
ATOM 2728 C CA . ARG A 1 363 ? -15.746 11.201 27.442 1.00 82.31 363 ARG A CA 1
ATOM 2729 C C . ARG A 1 363 ? -16.428 10.002 28.104 1.00 82.31 363 ARG A C 1
ATOM 2731 O O . ARG A 1 363 ? -15.935 9.537 29.122 1.00 82.31 363 ARG A O 1
ATOM 2738 N N . ALA A 1 364 ? -17.475 9.426 27.511 1.00 83.69 364 ALA A N 1
ATOM 2739 C CA . ALA A 1 364 ? -18.082 8.192 28.023 1.00 83.69 364 ALA A CA 1
ATOM 2740 C C . ALA A 1 364 ? -17.097 7.006 28.019 1.00 83.69 364 ALA A C 1
ATOM 2742 O O . ALA A 1 364 ? -17.012 6.264 28.998 1.00 83.69 364 ALA A O 1
ATOM 2743 N N . THR A 1 365 ? -16.291 6.864 26.959 1.00 78.88 365 THR A N 1
ATOM 2744 C CA . THR A 1 365 ? -15.236 5.836 26.887 1.00 78.88 365 THR A CA 1
ATOM 2745 C C . THR A 1 365 ? -14.161 6.064 27.952 1.00 78.88 365 THR A C 1
ATOM 2747 O O . THR A 1 365 ? -13.735 5.113 28.603 1.00 78.88 365 THR A O 1
ATOM 2750 N N . GLU A 1 366 ? -13.736 7.312 28.163 1.00 79.88 366 GLU A N 1
ATOM 2751 C CA . GLU A 1 366 ? -12.763 7.693 29.192 1.00 79.88 366 GLU A CA 1
ATOM 2752 C C . GLU A 1 366 ? -13.273 7.353 30.602 1.00 79.88 366 GLU A C 1
ATOM 2754 O O . GLU A 1 366 ? -12.579 6.665 31.354 1.00 79.88 366 GLU A O 1
ATOM 2759 N N . LEU A 1 367 ? -14.507 7.748 30.926 1.00 82.88 367 LEU A N 1
ATOM 2760 C CA . LEU A 1 367 ? -15.142 7.479 32.217 1.00 82.88 367 LEU A CA 1
ATOM 2761 C C . LEU A 1 367 ? -15.308 5.976 32.458 1.00 82.88 367 LEU A C 1
ATOM 2763 O O . LEU A 1 367 ? -14.915 5.496 33.516 1.00 82.88 367 LEU A O 1
ATOM 2767 N N . ARG A 1 368 ? -15.766 5.198 31.464 1.00 82.62 368 ARG A N 1
ATOM 2768 C CA . ARG A 1 368 ? -15.823 3.725 31.565 1.00 82.62 368 ARG A CA 1
ATOM 2769 C C . ARG A 1 368 ? -14.438 3.103 31.746 1.00 82.62 368 ARG A C 1
ATOM 2771 O O . ARG A 1 368 ? -14.286 2.062 32.380 1.00 82.62 368 ARG A O 1
ATOM 2778 N N . SER A 1 369 ? -13.404 3.736 31.191 1.00 76.81 369 SER A N 1
ATOM 2779 C CA . SER A 1 369 ? -12.023 3.282 31.344 1.00 76.81 369 SER A CA 1
ATOM 2780 C C . SER A 1 369 ? -11.512 3.456 32.785 1.00 76.81 369 SER A C 1
ATOM 2782 O O . SER A 1 369 ? -10.706 2.636 33.237 1.00 76.81 369 SER A O 1
ATOM 2784 N N . GLN A 1 370 ? -11.990 4.485 33.492 1.00 76.94 370 GLN A N 1
ATOM 2785 C CA . GLN A 1 370 ? -11.651 4.816 34.880 1.00 76.94 370 GLN A CA 1
ATOM 2786 C C . GLN A 1 370 ? -12.563 4.078 35.881 1.00 76.94 370 GLN A C 1
ATOM 2788 O O . GLN A 1 370 ? -12.101 3.641 36.934 1.00 76.94 370 GLN A O 1
ATOM 2793 N N . HIS A 1 371 ? -13.834 3.876 35.523 1.00 81.19 371 HIS A N 1
ATOM 2794 C CA . HIS A 1 371 ? -14.885 3.309 36.365 1.00 81.19 371 HIS A CA 1
ATOM 2795 C C . HIS A 1 371 ? -15.663 2.232 35.588 1.00 81.19 371 HIS A C 1
ATOM 2797 O O . HIS A 1 371 ? -16.607 2.525 34.856 1.00 81.19 371 HIS A O 1
ATOM 2803 N N . ALA A 1 372 ? -15.244 0.971 35.726 1.00 67.94 372 ALA A N 1
ATOM 2804 C CA . ALA A 1 372 ? -15.808 -0.142 34.953 1.00 67.94 372 ALA A CA 1
ATOM 2805 C C . ALA A 1 372 ? -17.255 -0.498 35.353 1.00 67.94 372 ALA A C 1
ATOM 2807 O O . ALA A 1 372 ? -18.069 -0.805 34.485 1.00 67.94 372 ALA A O 1
ATOM 2808 N N . ASP A 1 373 ? -17.570 -0.401 36.649 1.00 75.81 373 ASP A N 1
ATOM 2809 C CA . ASP A 1 373 ? -18.806 -0.909 37.264 1.00 75.81 373 ASP A CA 1
ATOM 2810 C C . ASP A 1 373 ? -19.772 0.227 37.680 1.00 75.81 373 ASP A C 1
ATOM 2812 O O . ASP A 1 373 ? -20.421 0.149 38.725 1.00 75.81 373 ASP A O 1
ATOM 2816 N N . VAL A 1 374 ? -19.793 1.333 36.931 1.00 85.56 374 VAL A N 1
ATOM 2817 C CA . VAL A 1 374 ? -20.522 2.571 37.270 1.00 85.56 374 VAL A CA 1
ATOM 2818 C C . VAL A 1 374 ? -21.446 2.958 36.118 1.00 85.56 374 VAL A C 1
ATOM 2820 O O . VAL A 1 374 ? -21.030 2.925 34.958 1.00 85.56 374 VAL A O 1
ATOM 2823 N N . THR A 1 375 ? -22.688 3.327 36.440 1.00 89.12 375 THR A N 1
ATOM 2824 C CA . THR A 1 375 ? -23.720 3.709 35.463 1.00 89.12 375 THR A CA 1
ATOM 2825 C C . THR A 1 375 ? -23.352 5.025 34.779 1.00 89.12 375 THR A C 1
ATOM 2827 O O . THR A 1 375 ? -23.266 6.048 35.449 1.00 89.12 375 THR A O 1
ATOM 2830 N N . ILE A 1 376 ? -23.163 5.048 33.460 1.00 90.62 376 ILE A N 1
ATOM 2831 C CA . ILE A 1 376 ? -22.893 6.285 32.709 1.00 90.62 376 ILE A CA 1
ATOM 2832 C C . ILE A 1 376 ? -24.194 6.771 32.069 1.00 90.62 376 ILE A C 1
ATOM 2834 O O . ILE A 1 376 ? -24.704 6.156 31.131 1.00 90.62 376 ILE A O 1
ATOM 2838 N N . ALA A 1 377 ? -24.719 7.883 32.576 1.00 90.06 377 ALA A N 1
ATOM 2839 C CA . ALA A 1 377 ? -25.949 8.510 32.111 1.00 90.06 377 ALA A CA 1
ATOM 2840 C C . ALA A 1 377 ? -25.655 9.727 31.216 1.00 90.06 377 ALA A C 1
ATOM 2842 O O . ALA A 1 377 ? -24.716 10.482 31.479 1.00 90.06 377 ALA A O 1
ATOM 2843 N N . LEU A 1 378 ? -26.465 9.934 30.175 1.00 90.06 378 LEU A N 1
ATOM 2844 C CA . LEU A 1 378 ? -26.395 11.105 29.292 1.00 90.06 378 LEU A CA 1
ATOM 2845 C C . LEU A 1 378 ? -27.575 12.049 29.546 1.00 90.06 378 LEU A C 1
ATOM 2847 O O . LEU A 1 378 ? -28.706 11.665 29.270 1.00 90.06 378 LEU A O 1
ATOM 2851 N N . ASP A 1 379 ? -27.313 13.275 29.996 1.00 88.38 379 ASP A N 1
ATOM 2852 C CA . ASP A 1 379 ? -28.308 14.350 30.085 1.00 88.38 379 ASP A CA 1
ATOM 2853 C C . ASP A 1 379 ? -28.411 15.107 28.751 1.00 88.38 379 ASP A C 1
ATOM 2855 O O . ASP A 1 379 ? -27.456 15.751 28.282 1.00 88.38 379 ASP A O 1
ATOM 2859 N N . VAL A 1 380 ? -29.570 14.981 28.106 1.00 82.38 380 VAL A N 1
ATOM 2860 C CA . VAL A 1 380 ? -29.813 15.455 26.746 1.00 82.38 380 VAL A CA 1
ATOM 2861 C C . VAL A 1 380 ? -31.231 16.028 26.602 1.00 82.38 380 VAL A C 1
ATOM 2863 O O . VAL A 1 380 ? -32.214 15.314 26.809 1.00 82.38 380 VAL A O 1
ATOM 2866 N N . PRO A 1 381 ? -31.380 17.290 26.149 1.00 79.94 381 PRO A N 1
ATOM 2867 C CA . PRO A 1 381 ? -32.690 17.849 25.832 1.00 79.94 381 PRO A CA 1
ATOM 2868 C C . PRO A 1 381 ? -33.410 16.986 24.791 1.00 79.94 381 PRO A C 1
ATOM 2870 O O . PRO A 1 381 ? -32.823 16.661 23.754 1.00 79.94 381 PRO A O 1
ATOM 2873 N N . ALA A 1 382 ? -34.688 16.664 25.018 1.00 72.69 382 ALA A N 1
ATOM 2874 C CA . ALA A 1 382 ? -35.448 15.712 24.197 1.00 72.69 382 ALA A CA 1
ATOM 2875 C C . ALA A 1 382 ? -35.387 16.009 22.680 1.00 72.69 382 ALA A C 1
ATOM 2877 O O . ALA A 1 382 ? -35.278 15.095 21.864 1.00 72.69 382 ALA A O 1
ATOM 2878 N N . ALA A 1 383 ? -35.336 17.288 22.292 1.00 72.25 383 ALA A N 1
ATOM 2879 C CA . ALA A 1 383 ? -35.195 17.725 20.899 1.00 72.25 383 ALA A CA 1
ATOM 2880 C C . ALA A 1 383 ? -33.873 17.307 20.206 1.00 72.25 383 ALA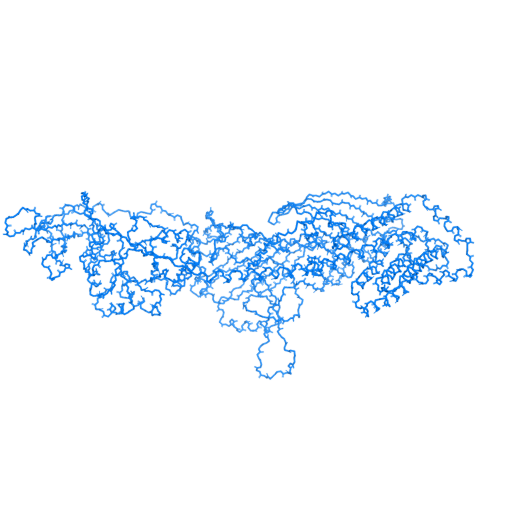 A C 1
ATOM 2882 O O . ALA A 1 383 ? -33.820 17.275 18.978 1.00 72.25 383 ALA A O 1
ATOM 2883 N N . ARG A 1 384 ? -32.802 16.981 20.951 1.00 75.62 384 ARG A N 1
ATOM 2884 C CA . ARG A 1 384 ? -31.534 16.451 20.399 1.00 75.62 384 ARG A CA 1
ATOM 2885 C C . ARG A 1 384 ? -31.496 14.917 20.343 1.00 75.62 384 ARG A C 1
ATOM 2887 O O . ARG A 1 384 ? -30.672 14.362 19.615 1.00 75.62 384 ARG A O 1
ATOM 2894 N N . LEU A 1 385 ? -32.375 14.235 21.085 1.00 73.88 385 LEU A N 1
ATOM 2895 C CA . LEU A 1 385 ? -32.340 12.787 21.333 1.00 73.88 385 LEU A CA 1
ATOM 2896 C C . LEU A 1 385 ? -32.259 11.960 20.035 1.00 73.88 385 LEU A C 1
ATOM 2898 O O . LEU A 1 385 ? -31.385 11.107 19.891 1.00 73.88 385 LEU A O 1
ATOM 2902 N N . SER A 1 386 ? -33.121 12.254 19.058 1.00 71.50 386 SER A N 1
ATOM 2903 C CA . SER A 1 386 ? -33.196 11.552 17.765 1.00 71.50 386 SER A CA 1
ATOM 2904 C C . SER A 1 386 ? -31.999 11.832 16.839 1.00 71.50 386 SER A C 1
ATOM 2906 O O . SER A 1 386 ? -31.527 10.943 16.124 1.00 71.50 386 SER A O 1
ATOM 2908 N N . GLY A 1 387 ? -31.457 13.053 16.876 1.00 72.38 387 GLY A N 1
ATOM 2909 C CA . GLY A 1 387 ? -30.265 13.450 16.116 1.00 72.38 387 GLY A CA 1
ATOM 2910 C C . GLY A 1 387 ? -28.958 12.862 16.663 1.00 72.38 387 GLY A C 1
ATOM 2911 O O . GLY A 1 387 ? -27.975 12.756 15.928 1.00 72.38 387 GLY A O 1
ATOM 2912 N N . LEU A 1 388 ? -28.949 12.462 17.935 1.00 73.94 388 LEU A N 1
ATOM 2913 C CA . LEU A 1 388 ? -27.838 11.770 18.591 1.00 73.94 388 LEU A CA 1
ATOM 2914 C C . LEU A 1 388 ? -27.995 10.240 18.501 1.00 73.94 388 LEU A C 1
ATOM 2916 O O . LEU A 1 388 ? -27.013 9.534 18.263 1.00 73.94 388 LEU A O 1
ATOM 2920 N N . ALA A 1 389 ? -29.228 9.730 18.554 1.00 72.69 389 ALA A N 1
ATOM 2921 C CA . ALA A 1 389 ? -29.557 8.328 18.299 1.00 72.69 389 ALA A CA 1
ATOM 2922 C C . ALA A 1 389 ? -29.024 7.816 16.952 1.00 72.69 389 ALA A C 1
ATOM 2924 O O . ALA A 1 389 ? -28.288 6.828 16.907 1.00 72.69 389 ALA A O 1
ATOM 2925 N N . SER A 1 390 ? -29.309 8.540 15.863 1.00 74.69 390 SER A N 1
ATOM 2926 C CA . SER A 1 390 ? -28.864 8.193 14.502 1.00 74.69 390 SER A CA 1
ATOM 2927 C C . SER A 1 390 ? -27.338 8.190 14.310 1.00 74.69 390 SER A C 1
ATOM 2929 O O . SER A 1 390 ? -26.847 7.721 13.286 1.00 74.69 390 SER A O 1
ATOM 2931 N N . ARG A 1 391 ? -26.575 8.661 15.307 1.00 77.31 391 ARG A N 1
ATOM 2932 C CA . ARG A 1 391 ? -25.105 8.666 15.334 1.00 77.31 391 ARG A CA 1
ATOM 2933 C C . ARG A 1 391 ? -24.502 7.545 16.187 1.00 77.31 391 ARG A C 1
ATOM 2935 O O . ARG A 1 391 ? -23.287 7.530 16.401 1.00 77.31 391 ARG A O 1
ATOM 2942 N N . GLY A 1 392 ? -25.310 6.601 16.674 1.00 74.75 392 GLY A N 1
ATOM 2943 C CA . GLY A 1 392 ? -24.833 5.406 17.379 1.00 74.75 392 GLY A CA 1
ATOM 2944 C C . GLY A 1 392 ? -24.157 5.725 18.715 1.00 74.75 392 GLY A C 1
ATOM 2945 O O . GLY A 1 392 ? -23.031 5.292 18.960 1.00 74.75 392 GLY A O 1
ATOM 2946 N N . LEU A 1 393 ? -24.809 6.541 19.547 1.00 77.31 393 LEU A N 1
ATOM 2947 C CA . LEU A 1 393 ? -24.355 6.869 20.906 1.00 77.31 393 LEU A CA 1
ATOM 2948 C C . LEU A 1 393 ? -24.791 5.835 21.960 1.00 77.31 393 LEU A C 1
ATOM 2950 O O . LEU A 1 393 ? -24.085 5.665 22.949 1.00 77.31 393 LEU A O 1
ATOM 2954 N N . GLY A 1 394 ? -25.876 5.087 21.723 1.00 75.94 394 GLY A N 1
ATOM 2955 C CA . GLY A 1 394 ? -26.465 4.154 22.698 1.00 75.94 394 GLY A CA 1
ATOM 2956 C C . GLY A 1 394 ? -25.561 3.015 23.196 1.00 75.94 394 GLY A C 1
ATOM 2957 O O . GLY A 1 394 ? -25.841 2.436 24.232 1.00 75.94 394 GLY A O 1
ATOM 2958 N N . VAL A 1 395 ? -24.447 2.713 22.519 1.00 79.19 395 VAL A N 1
ATOM 2959 C CA . VAL A 1 395 ? -23.481 1.675 22.953 1.00 79.19 395 VAL A CA 1
ATOM 2960 C C . VAL A 1 395 ? -22.516 2.185 24.045 1.00 79.19 395 VAL A C 1
ATOM 2962 O O . VAL A 1 395 ? -21.785 1.403 24.645 1.00 79.19 395 VAL A O 1
ATOM 2965 N N . TYR A 1 396 ? -22.482 3.497 24.303 1.00 81.00 396 TYR A N 1
ATOM 2966 C CA . TYR A 1 396 ? -21.506 4.134 25.203 1.00 81.00 396 TYR A CA 1
ATOM 2967 C C . TYR A 1 396 ? -22.078 4.495 26.586 1.00 81.00 396 TYR A C 1
ATOM 2969 O O . TYR A 1 396 ? -21.311 4.677 27.534 1.00 81.00 396 TYR A O 1
ATOM 2977 N N . PHE A 1 397 ? -23.404 4.567 26.704 1.00 87.25 397 PHE A N 1
ATOM 2978 C CA . PHE A 1 397 ? -24.149 4.974 27.898 1.00 87.25 397 PHE A CA 1
ATOM 2979 C C . PHE A 1 397 ? -25.061 3.836 28.363 1.00 87.25 397 PHE A C 1
ATOM 2981 O O . PHE A 1 397 ? -25.425 2.982 27.564 1.00 87.25 397 PHE A O 1
ATOM 2988 N N . ASP A 1 398 ? -25.444 3.841 29.637 1.00 86.06 398 ASP A N 1
ATOM 2989 C CA . ASP A 1 398 ? -26.371 2.852 30.212 1.00 86.06 398 ASP A CA 1
ATOM 2990 C C . ASP A 1 398 ? -27.791 3.410 30.370 1.00 86.06 398 ASP A C 1
ATOM 2992 O O . ASP A 1 398 ? -28.759 2.659 30.450 1.00 86.06 398 ASP A O 1
ATOM 2996 N N . VAL A 1 399 ? -27.903 4.738 30.461 1.00 87.19 399 VAL A N 1
ATOM 2997 C CA . VAL A 1 399 ? -29.120 5.488 30.790 1.00 87.19 399 VAL A CA 1
ATOM 2998 C C . VAL A 1 399 ? -29.129 6.789 29.994 1.00 87.19 399 VAL A C 1
ATOM 3000 O O . VAL A 1 399 ? -28.081 7.401 29.775 1.00 87.19 399 VAL A O 1
ATOM 3003 N N . VAL A 1 400 ? -30.316 7.249 29.605 1.00 87.44 400 VAL A N 1
ATOM 3004 C CA . VAL A 1 400 ? -30.514 8.595 29.060 1.00 87.44 400 VAL A CA 1
ATOM 3005 C C . VAL A 1 400 ? -31.444 9.378 29.980 1.00 87.44 400 VAL A C 1
ATOM 3007 O O . VAL A 1 400 ? -32.509 8.889 30.338 1.00 87.44 400 VAL A O 1
ATOM 3010 N N . VAL A 1 401 ? -31.045 10.586 30.361 1.00 87.00 401 VAL A N 1
ATOM 3011 C CA . VAL A 1 401 ? -31.862 11.535 31.123 1.00 87.00 401 VAL A CA 1
ATOM 3012 C C . VAL A 1 401 ? -32.420 12.565 30.148 1.00 87.00 401 VAL A C 1
ATOM 3014 O O . VAL A 1 401 ? -31.678 13.088 29.314 1.00 87.00 401 VAL A O 1
ATOM 3017 N N . ALA A 1 402 ? -33.725 12.825 30.227 1.00 79.19 402 ALA A N 1
ATOM 3018 C CA . ALA A 1 402 ? -34.412 13.751 29.334 1.00 79.19 402 ALA A CA 1
ATOM 3019 C C . ALA A 1 402 ? -35.377 14.681 30.084 1.00 79.19 402 ALA A C 1
ATOM 3021 O O . ALA A 1 402 ? -36.072 14.275 31.022 1.00 79.19 402 ALA A O 1
ATOM 3022 N N . ASP A 1 403 ? -35.448 15.926 29.614 1.00 71.12 403 ASP A N 1
ATOM 3023 C CA . ASP A 1 403 ? -36.421 16.916 30.070 1.00 71.12 403 ASP A CA 1
ATOM 3024 C C . ASP A 1 403 ? -37.800 16.678 29.435 1.00 71.12 403 ASP A C 1
ATOM 3026 O O . ASP A 1 403 ? -37.948 16.686 28.209 1.00 71.12 403 ASP A O 1
ATOM 3030 N N . GLY A 1 404 ? -38.824 16.550 30.282 1.00 60.25 404 GLY A N 1
ATOM 3031 C CA . GLY A 1 404 ? -40.231 16.494 29.880 1.00 60.25 404 GLY A CA 1
ATOM 3032 C C . GLY A 1 404 ? -40.748 15.113 29.455 1.00 60.25 404 GLY A C 1
ATOM 3033 O O . GLY A 1 404 ? -40.094 14.079 29.609 1.00 60.25 404 GLY A O 1
ATOM 3034 N N . ALA A 1 405 ? -41.979 15.106 28.941 1.00 49.41 405 ALA A N 1
ATOM 3035 C CA . ALA A 1 405 ? -42.678 13.906 28.496 1.00 49.41 405 ALA A CA 1
ATOM 3036 C C . ALA A 1 405 ? -42.274 13.526 27.060 1.00 49.41 405 ALA A C 1
ATOM 3038 O O . ALA A 1 405 ? -42.918 13.920 26.089 1.00 49.41 405 ALA A O 1
ATOM 3039 N N . ALA A 1 406 ? -41.203 12.742 26.925 1.00 48.28 406 ALA A N 1
ATOM 3040 C CA . ALA A 1 406 ? -41.049 11.870 25.761 1.00 48.28 406 ALA A CA 1
ATOM 3041 C C . ALA A 1 406 ? -42.115 10.758 25.821 1.00 48.28 406 ALA A C 1
ATOM 3043 O O . ALA A 1 406 ? -42.445 10.297 26.914 1.00 48.28 406 ALA A O 1
ATOM 3044 N N . GLU A 1 407 ? -42.658 10.331 24.676 1.00 47.31 407 GLU A N 1
ATOM 3045 C CA . GLU A 1 407 ? -43.741 9.335 24.656 1.00 47.31 407 GLU A CA 1
ATOM 3046 C C . GLU A 1 407 ? -43.319 7.994 25.295 1.00 47.31 407 GLU A C 1
ATOM 3048 O O . GLU A 1 407 ? -42.188 7.536 25.078 1.00 47.31 407 GLU A O 1
ATOM 3053 N N . PRO A 1 408 ? -44.212 7.327 26.055 1.00 41.25 408 PRO A N 1
ATOM 3054 C CA . PRO A 1 408 ? -43.920 6.039 26.677 1.00 41.25 408 PRO A CA 1
ATOM 3055 C C . PRO A 1 408 ? -43.646 4.978 25.602 1.00 41.25 408 PRO A C 1
ATOM 3057 O O . PRO A 1 408 ? -44.542 4.542 24.884 1.00 41.25 408 PRO A O 1
ATOM 3060 N N . GLY A 1 409 ? -42.375 4.580 25.485 1.00 46.16 409 GLY A N 1
ATOM 3061 C CA . GLY A 1 409 ? -41.870 3.691 24.431 1.00 46.16 409 GLY A CA 1
ATOM 3062 C C . GLY A 1 409 ? -40.767 4.299 23.552 1.00 46.16 409 GLY A C 1
ATOM 3063 O O . GLY A 1 409 ? -40.126 3.568 22.798 1.00 46.16 409 GLY A O 1
ATOM 3064 N N . ALA A 1 410 ? -40.475 5.600 23.671 1.00 48.16 410 ALA A N 1
ATOM 3065 C CA . ALA A 1 410 ? -39.481 6.318 22.865 1.00 48.16 410 ALA A CA 1
ATOM 3066 C C . ALA A 1 410 ? -38.004 5.999 23.217 1.00 48.16 410 ALA A C 1
ATOM 3068 O O . ALA A 1 410 ? -37.195 6.898 23.460 1.00 48.16 410 ALA A O 1
ATOM 3069 N N . SER A 1 411 ? -37.606 4.720 23.198 1.00 55.41 411 SER A N 1
ATOM 3070 C CA . SER A 1 411 ? -36.210 4.282 23.380 1.00 55.41 411 SER A CA 1
ATOM 3071 C C . SER A 1 411 ? -35.359 4.560 22.129 1.00 55.41 411 SER A C 1
ATOM 3073 O O . SER A 1 411 ? -34.855 3.661 21.457 1.00 55.41 411 SER A O 1
ATOM 3075 N N . ALA A 1 412 ? -35.182 5.842 21.800 1.00 56.53 412 ALA A N 1
ATOM 3076 C CA . ALA A 1 412 ? -34.505 6.292 20.583 1.00 56.53 412 ALA A CA 1
ATOM 3077 C C . ALA A 1 412 ? -33.062 5.765 20.449 1.00 56.53 412 ALA A C 1
ATOM 3079 O O . ALA A 1 412 ? -32.579 5.582 19.336 1.00 56.53 412 ALA A O 1
ATOM 3080 N N . MET A 1 413 ? -32.375 5.506 21.568 1.00 63.03 413 MET A N 1
ATOM 3081 C CA . MET A 1 413 ? -31.014 4.949 21.606 1.00 63.03 413 MET A CA 1
ATOM 3082 C C . MET A 1 413 ? -30.940 3.462 21.999 1.00 63.03 413 MET A C 1
ATOM 3084 O O . MET A 1 413 ? -29.834 2.949 22.144 1.00 63.03 413 MET A O 1
ATOM 3088 N N . GLY A 1 414 ? -32.071 2.767 22.176 1.00 68.62 414 GLY A N 1
ATOM 3089 C CA . GLY A 1 414 ? -32.098 1.397 22.715 1.00 68.62 414 GLY A CA 1
ATOM 3090 C C . GLY A 1 414 ? -31.741 1.306 24.207 1.00 68.62 414 GLY A C 1
ATOM 3091 O O . GLY A 1 414 ? -31.385 0.236 24.692 1.00 68.62 414 GLY A O 1
ATOM 3092 N N . LEU A 1 415 ? -31.810 2.436 24.918 1.00 75.88 415 LEU A N 1
ATOM 3093 C CA . LEU A 1 415 ? -31.493 2.594 26.338 1.00 75.88 415 LEU A CA 1
ATOM 3094 C C . LEU A 1 415 ? -32.749 2.949 27.157 1.00 75.88 415 LEU A C 1
ATOM 3096 O O . LEU A 1 415 ? -33.705 3.499 26.593 1.00 75.88 415 LEU A O 1
ATOM 3100 N N . PRO A 1 416 ? -32.756 2.684 28.478 1.00 77.75 416 PRO A N 1
ATOM 3101 C CA . PRO A 1 416 ? -33.774 3.205 29.383 1.00 77.75 416 PRO A CA 1
ATOM 3102 C C . PRO A 1 416 ? -33.694 4.735 29.480 1.00 77.75 416 PRO A C 1
ATOM 3104 O O . PRO A 1 416 ? -32.606 5.311 29.585 1.00 77.75 416 PRO A O 1
ATOM 3107 N N . VAL A 1 417 ? -34.861 5.380 29.481 1.00 80.62 417 VAL A N 1
ATOM 3108 C CA . VAL A 1 417 ? -35.013 6.831 29.659 1.00 80.62 417 VAL A CA 1
ATOM 3109 C C . VAL A 1 417 ? -35.466 7.114 31.091 1.00 80.62 417 VAL A C 1
ATOM 3111 O O . VAL A 1 417 ? -36.381 6.457 31.590 1.00 80.62 417 VAL A O 1
ATOM 3114 N N . TRP A 1 418 ? -34.805 8.052 31.766 1.00 86.50 418 TRP A N 1
ATOM 3115 C CA . TRP A 1 418 ? -35.194 8.571 33.079 1.00 86.50 418 TRP A CA 1
ATOM 3116 C C . TRP A 1 418 ? -35.622 10.037 32.920 1.00 86.50 418 TRP A C 1
ATOM 3118 O O . TRP A 1 418 ? -34.959 10.811 32.227 1.00 86.50 418 TRP A O 1
ATOM 3128 N N . HIS A 1 419 ? -36.719 10.429 33.561 1.00 84.00 419 HIS A N 1
ATOM 3129 C CA . HIS A 1 419 ? -37.291 11.770 33.428 1.00 84.00 419 HIS A CA 1
ATOM 3130 C C . HIS A 1 419 ? -36.912 12.637 34.630 1.00 84.00 419 HIS A C 1
ATOM 3132 O O . HIS A 1 419 ? -37.023 12.206 35.780 1.00 84.00 419 HIS A O 1
ATOM 3138 N N . ARG A 1 420 ? -36.465 13.869 34.378 1.00 86.75 420 ARG A N 1
ATOM 3139 C CA . ARG A 1 420 ? -36.088 14.823 35.431 1.00 86.75 420 ARG A CA 1
ATOM 3140 C C . ARG A 1 420 ? -37.331 15.277 36.215 1.00 86.75 420 ARG A C 1
ATOM 3142 O O . ARG A 1 420 ? -38.255 15.849 35.638 1.00 86.75 420 ARG A O 1
ATOM 3149 N N . TYR A 1 421 ? -37.370 15.014 37.523 1.00 86.62 421 TYR A N 1
ATOM 3150 C CA . TYR A 1 421 ? -38.505 15.362 38.386 1.00 86.62 421 TYR A CA 1
ATOM 3151 C C . TYR A 1 421 ? -38.514 16.860 38.724 1.00 86.62 421 TYR A C 1
ATOM 3153 O O . TYR A 1 421 ? -37.509 17.410 39.172 1.00 86.62 421 TYR A O 1
ATOM 3161 N N . ALA A 1 422 ? -39.669 17.505 38.531 1.00 80.38 422 ALA A N 1
ATOM 3162 C CA . ALA A 1 422 ? -39.861 18.951 38.695 1.00 80.38 422 ALA A CA 1
ATOM 3163 C C . ALA A 1 422 ? -40.893 19.333 39.781 1.00 80.38 422 ALA A C 1
ATOM 3165 O O . ALA A 1 422 ? -41.255 20.502 39.903 1.00 80.38 422 ALA A O 1
ATOM 3166 N N . GLY A 1 423 ? -41.399 18.358 40.544 1.00 78.81 423 GLY A N 1
ATOM 3167 C CA . GLY A 1 423 ? -42.353 18.590 41.633 1.00 78.81 423 GLY A CA 1
ATOM 3168 C C . GLY A 1 423 ? -41.685 18.962 42.969 1.00 78.81 423 GLY A C 1
ATOM 3169 O O . GLY A 1 423 ? -40.457 19.027 43.064 1.00 78.81 423 GLY A O 1
ATOM 3170 N N . PRO A 1 424 ? -42.474 19.190 44.034 1.00 79.94 424 PRO A N 1
ATOM 3171 C CA . PRO A 1 424 ? -41.940 19.466 45.367 1.00 79.94 424 PRO A CA 1
ATOM 3172 C C . PRO A 1 424 ? -41.189 18.244 45.945 1.00 79.94 424 PRO A C 1
ATOM 3174 O O . PRO A 1 424 ? -41.606 17.104 45.710 1.00 79.94 424 PRO A O 1
ATOM 3177 N N . PRO A 1 425 ? -40.102 18.444 46.714 1.00 76.81 425 PRO A N 1
ATOM 3178 C CA . PRO A 1 425 ? -39.305 17.362 47.293 1.00 76.81 425 PRO A CA 1
ATOM 3179 C C . PRO A 1 425 ? -39.980 16.795 48.554 1.00 76.81 425 PRO A C 1
ATOM 3181 O O . PRO A 1 425 ? -39.607 17.122 49.675 1.00 76.81 425 PRO A O 1
ATOM 3184 N N . ALA A 1 426 ? -40.998 15.957 48.364 1.00 83.56 426 ALA A N 1
ATOM 3185 C CA . ALA A 1 426 ? -41.719 15.269 49.435 1.00 83.56 426 ALA A CA 1
ATOM 3186 C C . ALA A 1 426 ? -42.150 13.862 48.989 1.00 83.56 426 ALA A C 1
ATOM 3188 O O . ALA A 1 426 ? -42.290 13.600 47.791 1.00 83.56 426 ALA A O 1
ATOM 3189 N N . ILE A 1 427 ? -42.379 12.959 49.950 1.00 84.19 427 ILE A N 1
ATOM 3190 C CA . ILE A 1 427 ? -42.636 11.535 49.676 1.00 84.19 427 ILE A CA 1
ATOM 3191 C C . ILE A 1 427 ? -43.913 11.312 48.841 1.00 84.19 427 ILE A C 1
ATOM 3193 O O . ILE A 1 427 ? -43.807 10.644 47.808 1.00 84.19 427 ILE A O 1
ATOM 3197 N N . PRO A 1 428 ? -45.101 11.862 49.186 1.00 83.88 428 PRO A N 1
ATOM 3198 C CA . PRO A 1 428 ? -46.307 11.587 48.404 1.00 83.88 428 PRO A CA 1
ATOM 3199 C C . PRO A 1 428 ? -46.245 12.122 46.956 1.00 83.88 428 PRO A C 1
ATOM 3201 O O . PRO A 1 428 ? -46.568 11.353 46.052 1.00 83.88 428 PRO A O 1
ATOM 3204 N N . PRO A 1 429 ? -45.773 13.361 46.679 1.00 83.44 429 PRO A N 1
ATOM 3205 C CA . PRO A 1 429 ? -45.583 13.857 45.310 1.00 83.44 429 PRO A CA 1
ATOM 3206 C C . PRO A 1 429 ? -44.582 13.053 44.466 1.00 83.44 429 PRO A C 1
ATOM 3208 O O . PRO A 1 429 ? -44.851 12.802 43.291 1.00 83.44 429 PRO A O 1
ATOM 3211 N N . LEU A 1 430 ? -43.463 12.601 45.051 1.00 84.44 430 LEU A N 1
ATOM 3212 C CA . LEU A 1 430 ? -42.498 11.740 44.354 1.00 84.44 430 LEU A CA 1
ATOM 3213 C C . LEU A 1 430 ? -43.124 10.398 43.955 1.00 84.44 430 LEU A C 1
ATOM 3215 O O . LEU A 1 430 ? -42.966 9.957 42.818 1.00 84.44 430 LEU A O 1
ATOM 3219 N N . LEU A 1 431 ? -43.859 9.762 44.871 1.00 84.75 431 LEU A N 1
ATOM 3220 C CA . LEU A 1 431 ? -44.517 8.483 44.606 1.00 84.75 431 LEU A CA 1
ATOM 3221 C C . LEU A 1 431 ? -45.658 8.624 43.587 1.00 84.75 431 LEU A C 1
ATOM 3223 O O . LEU A 1 431 ? -45.730 7.811 42.666 1.00 84.75 431 LEU A O 1
ATOM 3227 N N . ALA A 1 432 ? -46.480 9.673 43.680 1.00 81.25 432 ALA A N 1
ATOM 3228 C CA . ALA A 1 432 ? -47.542 9.957 42.709 1.00 81.25 432 ALA A CA 1
ATOM 3229 C C . ALA A 1 432 ? -46.994 10.132 41.279 1.00 81.25 432 ALA A C 1
ATOM 3231 O O . ALA A 1 432 ? -47.502 9.530 40.334 1.00 81.25 432 ALA A O 1
ATOM 3232 N N . ALA A 1 433 ? -45.878 10.852 41.124 1.00 80.56 433 ALA A N 1
ATOM 3233 C CA . ALA A 1 433 ? -45.233 11.016 39.824 1.00 80.56 433 ALA A CA 1
ATOM 3234 C C . ALA A 1 433 ? -44.712 9.689 39.223 1.00 80.56 433 ALA A C 1
ATOM 3236 O O . ALA A 1 433 ? -44.606 9.580 38.002 1.00 80.56 433 ALA A O 1
ATOM 3237 N N . THR A 1 434 ? -44.410 8.667 40.041 1.00 81.31 434 THR A N 1
ATOM 3238 C CA . THR A 1 434 ? -44.047 7.326 39.527 1.00 81.31 434 THR A CA 1
ATOM 3239 C C . THR A 1 434 ? -45.252 6.502 39.066 1.00 81.31 434 THR A C 1
ATOM 3241 O O . THR A 1 434 ? -45.102 5.703 38.142 1.00 81.31 434 THR A O 1
ATOM 3244 N N . SER A 1 435 ? -46.440 6.703 39.651 1.00 74.75 435 SER A N 1
ATOM 3245 C CA . SER A 1 435 ? -47.676 6.065 39.174 1.00 74.75 435 SER A CA 1
ATOM 3246 C C . SER A 1 435 ? -48.203 6.726 37.897 1.00 74.75 435 SER A C 1
ATOM 3248 O O . SER A 1 435 ? -48.520 6.021 36.939 1.00 74.75 435 SER A O 1
ATOM 3250 N N . ASP A 1 436 ? -48.228 8.061 37.834 1.00 68.44 436 ASP A N 1
ATOM 3251 C CA . ASP A 1 436 ? -48.789 8.809 36.696 1.00 68.44 436 ASP A CA 1
ATOM 3252 C C . ASP A 1 436 ? -48.036 8.539 35.379 1.00 68.44 436 ASP A C 1
ATOM 3254 O O . ASP A 1 436 ? -48.620 8.564 34.296 1.00 68.44 436 ASP A O 1
ATOM 3258 N N . ALA A 1 437 ? -46.735 8.243 35.470 1.00 58.78 437 ALA A N 1
ATOM 3259 C CA . ALA A 1 437 ? -45.847 8.016 34.332 1.00 58.78 437 ALA A CA 1
ATOM 3260 C C . ALA A 1 437 ? -45.663 6.527 33.952 1.00 58.78 437 ALA A C 1
ATOM 3262 O O . ALA A 1 437 ? -44.696 6.183 33.272 1.00 58.78 437 ALA A O 1
ATOM 3263 N N . ALA A 1 438 ? -46.571 5.640 34.383 1.00 57.12 438 ALA A N 1
ATOM 3264 C CA . ALA A 1 438 ? -46.727 4.263 33.887 1.00 57.12 438 ALA A CA 1
ATOM 3265 C C . ALA A 1 438 ? -45.417 3.444 33.752 1.00 57.12 438 ALA A C 1
ATOM 3267 O O . ALA A 1 438 ? -45.136 2.847 32.711 1.00 57.12 438 ALA A O 1
ATOM 3268 N N . GLY A 1 439 ? -44.607 3.407 34.816 1.00 56.69 439 GLY A N 1
ATOM 3269 C CA . GLY A 1 439 ? -43.352 2.640 34.860 1.00 56.69 439 GLY A CA 1
ATOM 3270 C C . GLY A 1 439 ? -42.101 3.405 34.410 1.00 56.69 439 GLY A C 1
ATOM 3271 O O . GLY A 1 439 ? -41.009 2.832 34.399 1.00 56.69 439 GLY A O 1
ATOM 3272 N N . ALA A 1 440 ? -42.220 4.694 34.082 1.00 67.44 440 ALA A N 1
ATOM 3273 C CA . ALA A 1 440 ? -41.065 5.567 33.911 1.00 67.44 440 ALA A CA 1
ATOM 3274 C C . ALA A 1 440 ? -40.232 5.671 35.203 1.00 67.44 440 ALA A C 1
ATOM 3276 O O . ALA A 1 440 ? -40.757 5.713 36.318 1.00 67.44 440 ALA A O 1
ATOM 3277 N N . ARG A 1 441 ? -38.909 5.768 35.045 1.00 83.94 441 ARG A N 1
ATOM 3278 C CA . ARG A 1 441 ? -37.992 6.102 36.141 1.00 83.94 441 ARG A CA 1
ATOM 3279 C C . ARG A 1 441 ? -37.828 7.612 36.250 1.00 83.94 441 ARG A C 1
ATOM 3281 O O . ARG A 1 441 ? -37.711 8.299 35.234 1.00 83.94 441 ARG A O 1
ATOM 3288 N N . LEU A 1 442 ? -37.783 8.115 37.478 1.00 87.75 442 LEU A N 1
ATOM 3289 C CA . LEU A 1 442 ? -37.611 9.534 37.778 1.00 87.75 442 LEU A CA 1
ATOM 3290 C C . LEU A 1 442 ? -36.206 9.800 38.309 1.00 87.75 442 LEU A C 1
ATOM 3292 O O . LEU A 1 442 ? -35.703 9.038 39.131 1.00 87.75 442 LEU A O 1
ATOM 3296 N N . LEU A 1 443 ? -35.599 10.905 37.880 1.00 90.50 443 LEU A N 1
ATOM 3297 C CA . LEU A 1 443 ? -34.381 11.449 38.472 1.00 90.50 443 LEU A CA 1
ATOM 3298 C C . LEU A 1 443 ? -34.750 12.668 39.327 1.00 90.50 443 LEU A C 1
ATOM 3300 O O . LEU A 1 443 ? -35.119 13.715 38.791 1.00 90.50 443 LEU A O 1
ATOM 3304 N N . ALA A 1 444 ? -34.673 12.517 40.648 1.00 90.56 444 ALA A N 1
ATOM 3305 C CA . ALA A 1 444 ? -34.995 13.548 41.632 1.00 90.56 444 ALA A CA 1
ATOM 3306 C C . ALA A 1 444 ? -33.723 14.174 42.240 1.00 90.56 444 ALA A C 1
ATOM 3308 O O . ALA A 1 444 ? -32.711 13.485 42.384 1.00 90.56 444 ALA A O 1
ATOM 3309 N N . PRO A 1 445 ? -33.737 15.463 42.625 1.00 89.56 445 PRO A N 1
ATOM 3310 C CA . PRO A 1 445 ? -32.578 16.106 43.238 1.00 89.56 445 PRO A CA 1
ATOM 3311 C C . PRO A 1 445 ? -32.415 15.687 44.708 1.00 89.56 445 PRO A C 1
ATOM 3313 O O . PRO A 1 445 ? -33.342 15.828 45.508 1.00 89.56 445 PRO A O 1
ATOM 3316 N N . ALA A 1 446 ? -31.220 15.231 45.091 1.00 86.81 446 ALA A N 1
ATOM 3317 C CA . ALA A 1 446 ? -30.853 14.812 46.450 1.00 86.81 446 ALA A CA 1
ATOM 3318 C C . ALA A 1 446 ? -30.633 16.006 47.408 1.00 86.81 446 ALA A C 1
ATOM 3320 O O . ALA A 1 446 ? -29.599 16.128 48.066 1.00 86.81 446 ALA A O 1
ATOM 3321 N N . ASN A 1 447 ? -31.598 16.928 47.456 1.00 84.50 447 ASN A N 1
ATOM 3322 C CA . ASN A 1 447 ? -31.500 18.178 48.214 1.00 84.50 447 ASN A CA 1
ATOM 3323 C C . ASN A 1 447 ? -31.626 17.992 49.732 1.00 84.50 447 ASN A C 1
ATOM 3325 O O . ASN A 1 447 ? -31.058 18.787 50.475 1.00 84.50 447 ASN A O 1
ATOM 3329 N N . ASP A 1 448 ? -32.325 16.947 50.174 1.00 86.31 448 ASP A N 1
ATOM 3330 C CA . ASP A 1 448 ? -32.456 16.560 51.578 1.00 86.31 448 ASP A CA 1
ATOM 3331 C C . ASP A 1 448 ? -32.076 15.076 51.758 1.00 86.31 448 ASP A C 1
ATOM 3333 O O . ASP A 1 448 ? -32.775 14.203 51.234 1.00 86.31 448 ASP A O 1
ATOM 3337 N N . PRO A 1 449 ? -30.997 14.758 52.500 1.00 85.31 449 PRO A N 1
ATOM 3338 C CA . PRO A 1 449 ? -30.632 13.382 52.827 1.00 85.31 449 PRO A CA 1
ATOM 3339 C C . PRO A 1 449 ? -31.717 12.599 53.583 1.00 85.31 449 PRO A C 1
ATOM 3341 O O . PRO A 1 449 ? -31.797 11.383 53.411 1.00 85.31 449 PRO A O 1
ATOM 3344 N N . ALA A 1 450 ? -32.561 13.248 54.396 1.00 84.94 450 ALA A N 1
ATOM 3345 C CA . ALA A 1 450 ? -33.606 12.554 55.151 1.00 84.94 450 ALA A CA 1
ATOM 3346 C C . ALA A 1 450 ? -34.698 11.999 54.219 1.00 84.94 450 ALA A C 1
ATOM 3348 O O . ALA A 1 450 ? -35.046 10.819 54.315 1.00 84.94 450 ALA A O 1
ATOM 3349 N N . LEU A 1 451 ? -35.157 12.803 53.254 1.00 87.56 451 LEU A N 1
ATOM 3350 C CA . LEU A 1 451 ? -36.064 12.378 52.184 1.00 87.56 451 LEU A CA 1
ATOM 3351 C C . LEU A 1 451 ? -35.524 11.177 51.385 1.00 87.56 451 LEU A C 1
ATOM 3353 O O . LEU A 1 451 ? -36.263 10.223 51.136 1.00 87.56 451 LEU A O 1
ATOM 3357 N N . VAL A 1 452 ? -34.240 11.198 51.006 1.00 88.50 452 VAL A N 1
ATOM 3358 C CA . VAL A 1 452 ? -33.596 10.096 50.261 1.00 88.50 452 VAL A CA 1
ATOM 3359 C C . VAL A 1 452 ? -33.636 8.790 51.062 1.00 88.50 452 VAL A C 1
ATOM 3361 O O . VAL A 1 452 ? -33.948 7.730 50.514 1.00 88.50 452 VAL A O 1
ATOM 3364 N N . LEU A 1 453 ? -33.349 8.861 52.365 1.00 87.25 453 LEU A N 1
ATOM 3365 C CA . LEU A 1 453 ? -33.302 7.699 53.252 1.00 87.25 453 LEU A CA 1
ATOM 3366 C C . LEU A 1 453 ? -34.695 7.142 53.577 1.00 87.25 453 LEU A C 1
ATOM 3368 O O . LEU A 1 453 ? -34.852 5.923 53.635 1.00 87.25 453 LEU A O 1
ATOM 3372 N N . GLU A 1 454 ? -35.726 7.978 53.728 1.00 85.75 454 GLU A N 1
ATOM 3373 C CA . GLU A 1 454 ? -37.100 7.474 53.869 1.00 85.75 454 GLU A CA 1
ATOM 3374 C C . GLU A 1 454 ? -37.614 6.822 52.579 1.00 85.75 454 GLU A C 1
ATOM 3376 O O . GLU A 1 454 ? -38.172 5.727 52.646 1.00 85.75 454 GLU A O 1
ATOM 3381 N N . ILE A 1 455 ? -37.347 7.397 51.398 1.00 86.50 455 ILE A N 1
ATOM 3382 C CA . ILE A 1 455 ? -37.667 6.741 50.116 1.00 86.50 455 ILE A CA 1
ATOM 3383 C C . ILE A 1 455 ? -36.944 5.388 49.994 1.00 86.50 455 ILE A C 1
ATOM 3385 O O . ILE A 1 455 ? -37.559 4.408 49.572 1.00 86.50 455 ILE A O 1
ATOM 3389 N N . ALA A 1 456 ? -35.684 5.285 50.434 1.00 85.88 456 ALA A N 1
ATOM 3390 C CA . ALA A 1 456 ? -34.964 4.010 50.484 1.00 85.88 456 ALA A CA 1
ATOM 3391 C C . ALA A 1 456 ? -35.684 2.972 51.365 1.00 85.88 456 ALA A C 1
ATOM 3393 O O . ALA A 1 456 ? -35.929 1.851 50.921 1.00 85.88 456 ALA A O 1
ATOM 3394 N N . ARG A 1 457 ? -36.112 3.374 52.571 1.00 86.56 457 ARG A N 1
ATOM 3395 C CA . ARG A 1 457 ? -36.866 2.540 53.529 1.00 86.56 457 ARG A CA 1
ATOM 3396 C C . ARG A 1 457 ? -38.287 2.176 53.068 1.00 86.56 457 ARG A C 1
ATOM 3398 O O . ARG A 1 457 ? -38.960 1.425 53.774 1.00 86.56 457 ARG A O 1
ATOM 3405 N N . LEU A 1 458 ? -38.775 2.716 51.949 1.00 87.69 458 LEU A N 1
ATOM 3406 C CA . LEU A 1 458 ? -40.075 2.379 51.352 1.00 87.69 458 LEU A CA 1
ATOM 3407 C C . LEU A 1 458 ? -39.966 1.368 50.198 1.00 87.69 458 LEU A C 1
ATOM 3409 O O . LEU A 1 458 ? -40.990 0.846 49.764 1.00 87.69 458 LEU A O 1
ATOM 3413 N N . ARG A 1 459 ? -38.757 1.044 49.719 1.00 85.12 459 ARG A N 1
ATOM 3414 C CA . ARG A 1 459 ? -38.539 0.150 48.563 1.00 85.12 459 ARG A CA 1
ATOM 3415 C C . ARG A 1 459 ? -38.999 -1.289 48.767 1.00 85.12 459 ARG A C 1
ATOM 3417 O O . ARG A 1 459 ? -39.357 -1.937 47.790 1.00 85.12 459 ARG A O 1
ATOM 3424 N N . ASP A 1 460 ? -39.006 -1.773 50.004 1.00 83.38 460 ASP A N 1
ATOM 3425 C CA . ASP A 1 460 ? -39.481 -3.124 50.319 1.00 83.38 460 ASP A CA 1
ATOM 3426 C C . ASP A 1 460 ? -41.014 -3.210 50.300 1.00 83.38 460 ASP A C 1
ATOM 3428 O O . ASP A 1 460 ? -41.568 -4.264 50.000 1.00 83.38 460 ASP A O 1
ATOM 3432 N N . LEU A 1 461 ? -41.701 -2.086 50.550 1.00 85.38 461 LEU A N 1
ATOM 3433 C CA . LEU A 1 461 ? -43.159 -1.957 50.446 1.00 85.38 461 LEU A CA 1
ATOM 3434 C C . LEU A 1 461 ? -43.606 -1.616 49.016 1.00 85.38 461 LEU A C 1
ATOM 3436 O O . LEU A 1 461 ? -44.615 -2.138 48.552 1.00 85.38 461 LEU A O 1
ATOM 3440 N N . LEU A 1 462 ? -42.853 -0.752 48.325 1.00 88.19 462 LEU A N 1
ATOM 3441 C CA . LEU A 1 462 ? -43.134 -0.249 46.977 1.00 88.19 462 LEU A CA 1
ATOM 3442 C C . LEU A 1 462 ? -41.982 -0.563 45.990 1.00 88.19 462 LEU A C 1
ATOM 3444 O O . LEU A 1 462 ? -41.335 0.364 45.479 1.00 88.19 462 LEU A O 1
ATOM 3448 N N . PRO A 1 463 ? -41.684 -1.853 45.728 1.00 86.44 463 PRO A N 1
ATOM 3449 C CA . PRO A 1 463 ? -40.711 -2.257 44.716 1.00 86.44 463 PRO A CA 1
ATOM 3450 C C . PRO A 1 463 ? -41.245 -2.006 43.298 1.00 86.44 463 PRO A C 1
ATOM 3452 O O . PRO A 1 463 ? -42.430 -1.743 43.085 1.00 86.44 463 PRO A O 1
ATOM 3455 N N . SER A 1 464 ? -40.378 -2.152 42.297 1.00 83.88 464 SER A N 1
ATOM 3456 C CA . SER A 1 464 ? -40.837 -2.259 40.909 1.00 83.88 464 SER A CA 1
ATOM 3457 C C . SER A 1 464 ? -41.657 -3.546 40.687 1.00 83.88 464 SER A C 1
ATOM 3459 O O . SER A 1 464 ? -41.364 -4.588 41.273 1.00 83.88 464 SER A O 1
ATOM 3461 N N . GLY A 1 465 ? -42.696 -3.475 39.842 1.00 77.12 465 GLY A N 1
ATOM 3462 C CA . GLY A 1 465 ? -43.528 -4.633 39.469 1.00 77.12 465 GLY A CA 1
ATOM 3463 C C . GLY A 1 465 ? -44.751 -4.924 40.355 1.00 77.12 465 GLY A C 1
ATOM 3464 O O . GLY A 1 465 ? -45.299 -6.022 40.275 1.00 77.12 465 GLY A O 1
ATOM 3465 N N . LEU A 1 466 ? -45.197 -3.974 41.187 1.00 80.62 466 LEU A N 1
ATOM 3466 C CA . LEU A 1 466 ? -46.467 -4.081 41.919 1.00 80.62 466 LEU A CA 1
ATOM 3467 C C . LEU A 1 466 ? -47.656 -4.329 40.971 1.00 80.62 466 LEU A C 1
ATOM 3469 O O . LEU A 1 466 ? -47.889 -3.558 40.041 1.00 80.62 466 LEU A O 1
ATOM 3473 N N . SER A 1 467 ? -48.432 -5.383 41.237 1.00 79.69 467 SER A N 1
ATOM 3474 C CA . SER A 1 467 ? -49.625 -5.753 40.452 1.00 79.69 467 SER A CA 1
ATOM 3475 C C . SER A 1 467 ? -50.913 -5.412 41.212 1.00 79.69 467 SER A C 1
ATOM 3477 O O . SER A 1 467 ? -50.980 -5.739 42.394 1.00 79.69 467 SER A O 1
ATOM 3479 N N . PRO A 1 468 ? -51.945 -4.796 40.603 1.00 81.81 468 PRO A N 1
ATOM 3480 C CA . PRO A 1 468 ? -53.225 -4.548 41.277 1.00 81.81 468 PRO A CA 1
ATOM 3481 C C . PRO A 1 468 ? -53.881 -5.841 41.793 1.00 81.81 468 PRO A C 1
ATOM 3483 O O . PRO A 1 468 ? -53.941 -6.827 41.063 1.00 81.81 468 PRO A O 1
ATOM 3486 N N . LEU A 1 469 ? -54.391 -5.823 43.030 1.00 77.94 469 LEU A N 1
ATOM 3487 C CA . LEU A 1 469 ? -54.953 -6.991 43.726 1.00 77.94 469 LEU A CA 1
ATOM 3488 C C . LEU A 1 469 ? -56.412 -6.717 44.165 1.00 77.94 469 LEU A C 1
ATOM 3490 O O . LEU A 1 469 ? -56.638 -6.280 45.296 1.00 77.94 469 LEU A O 1
ATOM 3494 N N . PRO A 1 470 ? -57.412 -6.900 43.278 1.00 72.56 470 PRO A N 1
ATOM 3495 C CA . PRO A 1 470 ? -58.802 -6.472 43.503 1.00 72.56 470 PRO A CA 1
ATOM 3496 C C . PRO A 1 470 ? -59.589 -7.303 44.536 1.00 72.56 470 PRO A C 1
ATOM 3498 O O . PRO A 1 470 ? -60.682 -6.900 44.954 1.00 72.56 470 PRO A O 1
ATOM 3501 N N . GLU A 1 471 ? -59.076 -8.465 44.939 1.00 73.12 471 GLU A N 1
ATOM 3502 C CA . GLU A 1 471 ? -59.681 -9.354 45.933 1.00 73.12 471 GLU A CA 1
ATOM 3503 C C . GLU A 1 471 ? -59.540 -8.808 47.362 1.00 73.12 471 GLU A C 1
ATOM 3505 O O . GLU A 1 471 ? -60.462 -8.952 48.169 1.00 73.12 471 GLU A O 1
ATOM 3510 N N . VAL A 1 472 ? -58.412 -8.156 47.673 1.00 75.44 472 VAL A N 1
ATOM 3511 C CA . VAL A 1 472 ? -58.173 -7.523 48.977 1.00 75.44 472 VAL A CA 1
ATOM 3512 C C . VAL A 1 472 ? -58.788 -6.131 48.970 1.00 75.44 472 VAL A C 1
ATOM 3514 O O . VAL A 1 472 ? -58.410 -5.271 48.178 1.00 75.44 472 VAL A O 1
ATOM 3517 N N . ARG A 1 473 ? -59.726 -5.876 49.886 1.00 79.25 473 ARG A N 1
ATOM 3518 C CA . ARG A 1 473 ? -60.409 -4.577 49.987 1.00 79.25 473 ARG A CA 1
ATOM 3519 C C . ARG A 1 473 ? -60.080 -3.883 51.295 1.00 79.25 473 ARG A C 1
ATOM 3521 O O . ARG A 1 473 ? -60.203 -4.478 52.364 1.00 79.25 473 ARG A O 1
ATOM 3528 N N . VAL A 1 474 ? -59.723 -2.606 51.197 1.00 80.81 474 VAL A N 1
ATOM 3529 C CA . VAL A 1 474 ? -59.499 -1.711 52.334 1.00 80.81 474 VAL A CA 1
ATOM 3530 C C . VAL A 1 474 ? -60.612 -0.669 52.340 1.00 80.81 474 VAL A C 1
ATOM 3532 O O . VAL A 1 474 ? -60.765 0.085 51.388 1.00 80.81 474 VAL A O 1
ATOM 3535 N N . GLY A 1 475 ? -61.423 -0.645 53.393 1.00 77.75 475 GLY A N 1
ATOM 3536 C CA . GLY A 1 475 ? -62.471 0.354 53.586 1.00 77.75 475 GLY A CA 1
ATOM 3537 C C . GLY A 1 475 ? -62.146 1.256 54.768 1.00 77.75 475 GLY A C 1
ATOM 3538 O O . GLY A 1 475 ? -61.741 0.761 55.818 1.00 77.75 475 GLY A O 1
ATOM 3539 N N . CYS A 1 476 ? -62.362 2.564 54.627 1.00 74.88 476 CYS A N 1
ATOM 3540 C CA . CYS A 1 476 ? -62.331 3.487 55.761 1.00 74.88 476 CYS A CA 1
ATOM 3541 C C . CYS A 1 476 ? -63.753 3.827 56.218 1.00 74.88 476 CYS A C 1
ATOM 3543 O O . CYS A 1 476 ? -64.613 4.157 55.396 1.00 74.88 476 CYS A O 1
ATOM 3545 N N . ILE A 1 477 ? -63.982 3.767 57.528 1.00 71.31 477 ILE A N 1
ATOM 3546 C CA . ILE A 1 477 ? -65.264 4.040 58.181 1.00 71.31 477 ILE A CA 1
ATOM 3547 C C . ILE A 1 477 ? -65.106 5.330 58.990 1.00 71.31 477 ILE A C 1
ATOM 3549 O O . ILE A 1 477 ? -64.307 5.371 59.926 1.00 71.31 477 ILE A O 1
ATOM 3553 N N . ALA A 1 478 ? -65.844 6.382 58.635 1.00 65.44 478 ALA A N 1
ATOM 3554 C CA . ALA A 1 478 ? -65.924 7.600 59.442 1.00 65.44 478 ALA A CA 1
ATOM 3555 C C . ALA A 1 478 ? -66.870 7.393 60.638 1.00 65.44 478 ALA A C 1
ATOM 3557 O O . ALA A 1 478 ? -67.857 6.669 60.531 1.00 65.44 478 ALA A O 1
ATOM 3558 N N . GLU A 1 479 ? -66.604 8.063 61.761 1.00 58.50 479 GLU A N 1
ATOM 3559 C CA . GLU A 1 479 ? -67.388 7.915 63.004 1.00 58.50 479 GLU A CA 1
ATOM 3560 C C . GLU A 1 479 ? -68.766 8.616 62.966 1.00 58.50 479 GLU A C 1
ATOM 3562 O O . GLU A 1 479 ? -69.524 8.555 63.931 1.00 58.50 479 GLU A O 1
ATOM 3567 N N . ALA A 1 480 ? -69.129 9.237 61.837 1.00 55.94 480 ALA A N 1
ATOM 3568 C CA . ALA A 1 480 ? -70.456 9.789 61.572 1.00 55.94 480 ALA A CA 1
ATOM 3569 C C . ALA A 1 480 ? -70.976 9.339 60.195 1.00 55.94 480 ALA A C 1
ATOM 3571 O O . ALA A 1 480 ? -70.215 9.169 59.243 1.00 55.94 480 ALA A O 1
ATOM 3572 N N . THR A 1 481 ? -72.292 9.147 60.102 1.00 54.69 481 THR A N 1
ATOM 3573 C CA . THR A 1 481 ? -73.021 8.475 59.011 1.00 54.69 481 THR A CA 1
ATOM 3574 C C . THR A 1 481 ? -72.745 9.017 57.599 1.00 54.69 481 THR A C 1
ATOM 3576 O O . THR A 1 481 ? -73.399 9.961 57.154 1.00 54.69 481 THR A O 1
ATOM 3579 N N . VAL A 1 482 ? -71.860 8.351 56.849 1.00 52.09 482 VAL A N 1
ATOM 3580 C CA . VAL A 1 482 ? -71.708 8.494 55.388 1.00 52.09 482 VAL A CA 1
ATOM 3581 C C . VAL A 1 482 ? -71.463 7.110 54.763 1.00 52.09 482 VAL A C 1
ATOM 3583 O O . VAL A 1 482 ? -70.962 6.203 55.426 1.00 52.09 482 VAL A O 1
ATOM 3586 N N . ALA A 1 483 ? -71.847 6.925 53.497 1.00 54.91 483 ALA A N 1
ATOM 3587 C CA . ALA A 1 483 ? -71.734 5.657 52.772 1.00 54.91 483 ALA A CA 1
ATOM 3588 C C . ALA A 1 483 ? -70.281 5.118 52.672 1.00 54.91 483 ALA A C 1
ATOM 3590 O O . ALA A 1 483 ? -69.330 5.909 52.609 1.00 54.91 483 ALA A O 1
ATOM 3591 N N . PRO A 1 484 ? -70.088 3.782 52.611 1.00 50.62 484 PRO A N 1
ATOM 3592 C CA . PRO A 1 484 ? -68.762 3.175 52.481 1.00 50.62 484 PRO A CA 1
ATOM 3593 C C . PRO A 1 484 ? -68.039 3.668 51.219 1.00 50.62 484 PRO A C 1
ATOM 3595 O O . PRO A 1 484 ? -68.602 3.658 50.127 1.00 50.62 484 PRO A O 1
ATOM 3598 N N . GLY A 1 485 ? -66.786 4.104 51.383 1.00 53.62 485 GLY A N 1
ATOM 3599 C CA . GLY A 1 485 ? -65.971 4.722 50.324 1.00 53.62 485 GLY A CA 1
ATOM 3600 C C . GLY A 1 485 ? -65.912 6.258 50.354 1.00 53.62 485 GLY A C 1
ATOM 3601 O O . GLY A 1 485 ? -65.156 6.853 49.591 1.00 53.62 485 GLY A O 1
ATOM 3602 N N . ALA A 1 486 ? -66.656 6.929 51.243 1.00 61.97 486 ALA A N 1
ATOM 3603 C CA . ALA A 1 486 ? -66.593 8.389 51.363 1.00 61.97 486 ALA A CA 1
ATOM 3604 C C . ALA A 1 486 ? -65.361 8.910 52.138 1.00 61.97 486 ALA A C 1
ATOM 3606 O O . ALA A 1 486 ? -64.860 9.988 51.822 1.00 61.97 486 ALA A O 1
ATOM 3607 N N . ALA A 1 487 ? -64.869 8.159 53.132 1.00 68.31 487 ALA A N 1
ATOM 3608 C CA . ALA A 1 487 ? -63.867 8.627 54.103 1.00 68.31 487 ALA A CA 1
ATOM 3609 C C . ALA A 1 487 ? -62.400 8.538 53.631 1.00 68.31 487 ALA A C 1
ATOM 3611 O O . ALA A 1 487 ? -61.537 9.232 54.167 1.00 68.31 487 ALA A O 1
ATOM 3612 N N . CYS A 1 488 ? -62.096 7.704 52.634 1.00 75.38 488 CYS A N 1
ATOM 3613 C CA . CYS A 1 488 ? -60.772 7.602 52.016 1.00 75.38 488 CYS A CA 1
ATOM 3614 C C . CYS A 1 488 ? -60.877 7.028 50.597 1.00 75.38 488 CYS A C 1
ATOM 3616 O O . CYS A 1 488 ? -61.890 6.425 50.241 1.00 75.38 488 CYS A O 1
ATOM 3618 N N . ALA A 1 489 ? -59.818 7.183 49.805 1.00 82.19 489 ALA A N 1
ATOM 3619 C CA . ALA A 1 489 ? -59.565 6.348 48.633 1.00 82.19 489 ALA A CA 1
ATOM 3620 C C . ALA A 1 489 ? -58.476 5.317 48.968 1.00 82.19 489 ALA A C 1
ATOM 3622 O O . ALA A 1 489 ? -57.581 5.606 49.761 1.00 82.19 489 ALA A O 1
ATOM 3623 N N . SER A 1 490 ? -58.526 4.135 48.354 1.00 83.06 490 SER A N 1
ATOM 3624 C CA . SER A 1 490 ? -57.526 3.082 48.554 1.00 83.06 490 SER A CA 1
ATOM 3625 C C . SER A 1 490 ? -57.248 2.315 47.264 1.00 83.06 490 SER A C 1
ATOM 3627 O O . SER A 1 490 ? -58.194 1.912 46.587 1.00 83.06 490 SER A O 1
ATOM 3629 N N . ALA A 1 491 ? -55.979 2.037 46.980 1.00 85.62 491 ALA A N 1
ATOM 3630 C CA . ALA A 1 491 ? -55.553 1.101 45.941 1.00 85.62 491 ALA A CA 1
ATOM 3631 C C . ALA A 1 491 ? -54.691 0.002 46.577 1.00 85.62 491 ALA A C 1
ATOM 3633 O O . ALA A 1 491 ? -53.839 0.305 47.412 1.00 85.62 491 ALA A O 1
ATOM 3634 N N . VAL A 1 492 ? -54.928 -1.261 46.213 1.00 84.81 492 VAL A N 1
ATOM 3635 C CA . VAL A 1 492 ? -54.240 -2.424 46.797 1.00 84.81 492 VAL A CA 1
ATOM 3636 C C . VAL A 1 492 ? -53.461 -3.166 45.720 1.00 84.81 492 VAL A C 1
ATOM 3638 O O . VAL A 1 492 ? -53.973 -3.409 44.626 1.00 84.81 492 VAL A O 1
ATOM 3641 N N . PHE A 1 493 ? -52.224 -3.524 46.048 1.00 86.31 493 PHE A N 1
ATOM 3642 C CA . PHE A 1 493 ? -51.277 -4.160 45.145 1.00 86.31 493 PHE A CA 1
ATOM 3643 C C . PHE A 1 493 ? -50.636 -5.387 45.800 1.00 86.31 493 PHE A C 1
ATOM 3645 O O . PHE A 1 493 ? -50.419 -5.408 47.010 1.00 86.31 493 PHE A O 1
ATOM 3652 N N . LEU A 1 494 ? -50.295 -6.395 45.003 1.00 83.19 494 LEU A N 1
ATOM 3653 C CA . LEU A 1 494 ? -49.481 -7.533 45.412 1.00 83.19 494 LEU A CA 1
ATOM 3654 C C . LEU A 1 494 ? -47.994 -7.185 45.276 1.00 83.19 494 LEU A C 1
ATOM 3656 O O . LEU A 1 494 ? -47.552 -6.730 44.216 1.00 83.19 494 LEU A O 1
ATOM 3660 N N . ASN A 1 495 ? -47.219 -7.430 46.332 1.00 84.31 495 ASN A N 1
ATOM 3661 C CA . ASN A 1 495 ? -45.771 -7.269 46.326 1.00 84.31 495 ASN A CA 1
ATOM 3662 C C . ASN A 1 495 ? -45.094 -8.460 45.613 1.00 84.31 495 ASN A C 1
ATOM 3664 O O . ASN A 1 495 ? -45.173 -9.580 46.119 1.00 84.31 495 ASN A O 1
ATOM 3668 N N . PRO A 1 496 ? -44.382 -8.264 44.485 1.00 76.88 496 PRO A N 1
ATOM 3669 C CA . PRO A 1 496 ? -43.779 -9.365 43.727 1.00 76.88 496 PRO A CA 1
ATOM 3670 C C . PRO A 1 496 ? -42.573 -10.021 44.424 1.00 76.88 496 PRO A C 1
ATOM 3672 O O . PRO A 1 496 ? -42.068 -11.026 43.931 1.00 76.88 496 PRO A O 1
ATOM 3675 N N . ARG A 1 497 ? -42.075 -9.458 45.537 1.00 80.44 497 ARG A N 1
ATOM 3676 C CA . ARG A 1 497 ? -40.932 -9.987 46.305 1.00 80.44 497 ARG A CA 1
ATOM 3677 C C . ARG A 1 497 ? -41.353 -10.726 47.571 1.00 80.44 497 ARG A C 1
ATOM 3679 O O . ARG A 1 497 ? -40.728 -11.725 47.905 1.00 80.44 497 ARG A O 1
ATOM 3686 N N . THR A 1 498 ? -42.375 -10.236 48.277 1.00 81.38 498 THR A N 1
ATOM 3687 C CA . THR A 1 498 ? -42.837 -10.828 49.550 1.00 81.38 498 THR A CA 1
ATOM 3688 C C . THR A 1 498 ? -44.164 -11.579 49.443 1.00 81.38 498 THR A C 1
ATOM 3690 O O . THR A 1 498 ? -44.519 -12.296 50.374 1.00 81.38 498 THR A O 1
ATOM 3693 N N . LEU A 1 499 ? -44.902 -11.417 48.336 1.00 74.75 499 LEU A N 1
ATOM 3694 C CA . LEU A 1 499 ? -46.285 -11.883 48.141 1.00 74.75 499 LEU A CA 1
ATOM 3695 C C . LEU A 1 499 ? -47.290 -11.348 49.188 1.00 74.75 499 LEU A C 1
ATOM 3697 O O . LEU A 1 499 ? -48.432 -11.799 49.253 1.00 74.75 499 LEU A O 1
ATOM 3701 N N . GLU A 1 500 ? -46.897 -10.345 49.980 1.00 83.00 500 GLU A N 1
ATOM 3702 C CA . GLU A 1 500 ? -47.797 -9.593 50.857 1.00 83.00 500 GLU A CA 1
ATOM 3703 C C . GLU A 1 500 ? -48.615 -8.579 50.041 1.00 83.00 500 GLU A C 1
ATOM 3705 O O . GLU A 1 500 ? -48.161 -8.061 49.015 1.00 83.00 500 GLU A O 1
ATOM 3710 N N . ALA A 1 501 ? -49.815 -8.250 50.518 1.00 83.19 501 ALA A N 1
ATOM 3711 C CA . ALA A 1 501 ? -50.606 -7.172 49.943 1.00 83.19 501 ALA A CA 1
ATOM 3712 C C . ALA A 1 501 ? -50.179 -5.827 50.555 1.00 83.19 501 ALA A C 1
ATOM 3714 O O . ALA A 1 501 ? -49.986 -5.705 51.766 1.00 83.19 501 ALA A O 1
ATOM 3715 N N . VAL A 1 502 ? -50.041 -4.798 49.723 1.00 88.31 502 VAL A N 1
ATOM 3716 C CA . VAL A 1 502 ? -49.695 -3.433 50.132 1.00 88.31 502 VAL A CA 1
ATOM 3717 C C . VAL A 1 502 ? -50.779 -2.491 49.631 1.00 88.31 502 VAL A C 1
ATOM 3719 O O . VAL A 1 502 ? -51.032 -2.406 48.430 1.00 88.31 502 VAL A O 1
ATOM 3722 N N . ALA A 1 503 ? -51.435 -1.785 50.551 1.00 86.69 503 ALA A N 1
ATOM 3723 C CA . ALA A 1 503 ? -52.457 -0.803 50.215 1.00 86.69 503 ALA A CA 1
ATOM 3724 C C . ALA A 1 503 ? -51.939 0.624 50.402 1.00 86.69 503 ALA A C 1
ATOM 3726 O O . ALA A 1 503 ? -51.440 0.976 51.470 1.00 86.69 503 ALA A O 1
ATOM 3727 N N . VAL A 1 504 ? -52.114 1.450 49.374 1.00 87.31 504 VAL A N 1
ATOM 3728 C CA . VAL A 1 504 ? -51.951 2.904 49.438 1.00 87.31 504 VAL A CA 1
ATOM 3729 C C . VAL A 1 504 ? -53.311 3.487 49.799 1.00 87.31 504 VAL A C 1
ATOM 3731 O O . VAL A 1 504 ? -54.277 3.280 49.064 1.00 87.31 504 VAL A O 1
ATOM 3734 N N . VAL A 1 505 ? -53.403 4.190 50.927 1.00 85.44 505 VAL A N 1
ATOM 3735 C CA . VAL A 1 505 ? -54.657 4.765 51.429 1.00 85.44 505 VAL A CA 1
ATOM 3736 C C . VAL A 1 505 ? -54.515 6.275 51.570 1.00 85.44 505 VAL A C 1
ATOM 3738 O O . VAL A 1 505 ? -53.632 6.757 52.274 1.00 85.44 505 VAL A O 1
ATOM 3741 N N . THR A 1 506 ? -55.416 7.016 50.931 1.00 85.50 506 THR A N 1
ATOM 3742 C CA . THR A 1 506 ? -55.474 8.482 50.950 1.00 85.50 506 THR A CA 1
ATOM 3743 C C . THR A 1 506 ? -56.712 8.923 51.735 1.00 85.50 506 THR A C 1
ATOM 3745 O O . THR A 1 506 ? -57.830 8.746 51.232 1.00 85.50 506 THR A O 1
ATOM 3748 N N . PRO A 1 507 ? -56.558 9.470 52.957 1.00 80.25 507 PRO A N 1
ATOM 3749 C CA . PRO A 1 507 ? -57.664 10.034 53.724 1.00 80.25 507 PRO A CA 1
ATOM 3750 C C . PRO A 1 507 ? -58.448 11.104 52.955 1.00 80.25 507 PRO A C 1
ATOM 3752 O O . PRO A 1 507 ? -57.904 11.842 52.137 1.00 80.25 507 PRO A O 1
ATOM 3755 N N . ARG A 1 508 ? -59.740 11.221 53.264 1.00 81.12 508 ARG A N 1
ATOM 3756 C CA . ARG A 1 508 ? -60.581 12.386 52.930 1.00 81.12 508 ARG A CA 1
ATOM 3757 C C . ARG A 1 508 ? -61.112 13.088 54.183 1.00 81.12 508 ARG A C 1
ATOM 3759 O O . ARG A 1 508 ? -61.520 14.242 54.108 1.00 81.12 508 ARG A O 1
ATOM 3766 N N . THR A 1 509 ? -61.079 12.410 55.329 1.00 75.62 509 THR A N 1
ATOM 3767 C CA . THR A 1 509 ? -61.361 12.954 56.664 1.00 75.62 509 THR A CA 1
ATOM 3768 C C . THR A 1 509 ? -60.197 12.629 57.609 1.00 75.62 509 THR A C 1
ATOM 3770 O O . THR A 1 509 ? -59.557 11.595 57.433 1.00 75.62 509 THR A O 1
ATOM 3773 N N . PRO A 1 510 ? -59.906 13.462 58.628 1.00 70.19 510 PRO A N 1
ATOM 3774 C CA . PRO A 1 510 ? -58.829 13.192 59.589 1.00 70.19 510 PRO A CA 1
ATOM 3775 C C . PRO A 1 510 ? -59.212 12.139 60.647 1.00 70.19 510 PRO A C 1
ATOM 3777 O O . PRO A 1 510 ? -58.346 11.602 61.331 1.00 70.19 510 PRO A O 1
ATOM 3780 N N . GLN A 1 511 ? -60.509 11.841 60.789 1.00 73.56 511 GLN A N 1
ATOM 3781 C CA . GLN A 1 511 ? -61.050 10.811 61.678 1.00 73.56 511 GLN A CA 1
ATOM 3782 C C . GLN A 1 511 ? -61.715 9.713 60.842 1.00 73.56 511 GLN A C 1
ATOM 3784 O O . GLN A 1 511 ? -62.639 9.979 60.065 1.00 73.56 511 GLN A O 1
ATOM 3789 N N . PHE A 1 512 ? -61.199 8.491 60.978 1.00 74.00 512 PHE A N 1
ATOM 3790 C CA . PHE A 1 512 ? -61.709 7.258 60.381 1.00 74.00 512 PHE A CA 1
ATOM 3791 C C . PHE A 1 512 ? -61.043 6.044 61.051 1.00 74.00 512 PHE A C 1
ATOM 3793 O O . PHE A 1 512 ? -59.914 6.128 61.536 1.00 74.00 512 PHE A O 1
ATOM 3800 N N . SER A 1 513 ? -61.711 4.894 61.011 1.00 74.69 513 SER A N 1
ATOM 3801 C CA . SER A 1 513 ? -61.105 3.578 61.247 1.00 74.69 513 SER A CA 1
ATOM 3802 C C . SER A 1 513 ? -60.915 2.834 59.921 1.00 74.69 513 SER A C 1
ATOM 3804 O O . SER A 1 513 ? -61.536 3.185 58.916 1.00 74.69 513 SER A O 1
ATOM 3806 N N . VAL A 1 514 ? -60.039 1.826 59.894 1.00 76.50 514 VAL A N 1
ATOM 3807 C CA . VAL A 1 514 ? -59.749 1.020 58.696 1.00 76.50 514 VAL A CA 1
ATOM 3808 C C . VAL A 1 514 ? -60.208 -0.418 58.911 1.00 76.50 514 VAL A C 1
ATOM 3810 O O . VAL A 1 514 ? -59.840 -1.042 59.903 1.00 76.50 514 VAL A O 1
ATOM 3813 N N . ALA A 1 515 ? -60.948 -0.959 57.946 1.00 79.00 515 ALA A N 1
ATOM 3814 C CA . ALA A 1 515 ? -61.313 -2.366 57.860 1.00 79.00 515 ALA A CA 1
ATOM 3815 C C . ALA A 1 515 ? -60.676 -3.003 56.616 1.00 79.00 515 ALA A C 1
ATOM 3817 O O . ALA A 1 515 ? -60.743 -2.443 55.521 1.00 79.00 515 ALA A O 1
ATOM 3818 N N . VAL A 1 516 ? -60.087 -4.190 56.775 1.00 77.06 516 VAL A N 1
ATOM 3819 C CA . VAL A 1 516 ? -59.523 -4.990 55.677 1.00 77.06 516 VAL A CA 1
ATOM 3820 C C . VAL A 1 516 ? -60.368 -6.248 55.489 1.00 77.06 516 VAL A C 1
ATOM 3822 O O . VAL A 1 516 ? -60.768 -6.886 56.459 1.00 77.06 516 VAL A O 1
ATOM 3825 N N . THR A 1 517 ? -60.663 -6.591 54.237 1.00 72.25 517 THR A N 1
ATOM 3826 C CA . THR A 1 517 ? -61.370 -7.821 53.855 1.00 72.25 517 THR A CA 1
ATOM 3827 C C . THR A 1 517 ? -60.461 -8.664 52.952 1.00 72.25 517 THR A C 1
ATOM 3829 O O . THR A 1 517 ? -59.996 -8.121 51.947 1.00 72.25 517 THR A O 1
ATOM 3832 N N . PRO A 1 518 ? -60.218 -9.957 53.256 1.00 63.47 518 PRO A N 1
ATOM 3833 C CA . PRO A 1 518 ? -60.717 -10.720 54.411 1.00 63.47 518 PRO A CA 1
ATOM 3834 C C . PRO A 1 518 ? -60.090 -10.287 55.761 1.00 63.47 518 PRO A C 1
ATOM 3836 O O . PRO A 1 518 ? -58.951 -9.823 55.787 1.00 63.47 518 PRO A O 1
ATOM 3839 N N . PRO A 1 519 ? -60.803 -10.456 56.894 1.00 61.75 519 PRO A N 1
ATOM 3840 C CA . PRO A 1 519 ? -60.420 -9.886 58.195 1.00 61.75 519 PRO A CA 1
ATOM 3841 C C . PRO A 1 519 ? -59.334 -10.666 58.962 1.00 61.75 519 PRO A C 1
ATOM 3843 O O . PRO A 1 519 ? -59.037 -10.331 60.104 1.00 61.75 519 PRO A O 1
ATOM 3846 N N . THR A 1 520 ? -58.760 -11.724 58.383 1.00 57.41 520 THR A N 1
ATOM 3847 C CA . THR A 1 520 ? -57.751 -12.583 59.035 1.00 57.41 520 THR A CA 1
ATOM 3848 C C . THR A 1 520 ? -56.315 -12.065 58.919 1.00 57.41 520 THR A C 1
ATOM 3850 O O . THR A 1 520 ? -55.422 -12.598 59.577 1.00 57.41 520 THR A O 1
ATOM 3853 N N . ALA A 1 521 ? -56.077 -11.044 58.092 1.00 64.69 521 ALA A N 1
ATOM 3854 C CA . ALA A 1 521 ? -54.743 -10.519 57.827 1.00 64.69 521 ALA A CA 1
ATOM 3855 C C . ALA A 1 521 ? -54.195 -9.659 58.982 1.00 64.69 521 ALA A C 1
ATOM 3857 O O . ALA A 1 521 ? -54.922 -8.904 59.630 1.00 64.69 521 ALA A O 1
ATOM 3858 N N . ARG A 1 522 ? -52.875 -9.710 59.194 1.00 76.25 522 ARG A N 1
ATOM 3859 C CA . ARG A 1 522 ? -52.160 -8.742 60.036 1.00 76.25 522 ARG A CA 1
ATOM 3860 C C . ARG A 1 522 ? -51.945 -7.456 59.246 1.00 76.25 522 ARG A C 1
ATOM 3862 O O . ARG A 1 522 ? -51.510 -7.508 58.099 1.00 76.25 522 ARG A O 1
ATOM 3869 N N . VAL A 1 523 ? -52.229 -6.317 59.873 1.00 79.00 523 VAL A N 1
ATOM 3870 C CA . VAL A 1 523 ? -52.167 -4.994 59.240 1.00 79.00 523 VAL A CA 1
ATOM 3871 C C . VAL A 1 523 ? -51.180 -4.104 59.992 1.00 79.00 523 VAL A C 1
ATOM 3873 O O . VAL A 1 523 ? -51.355 -3.841 61.179 1.00 79.00 523 VAL A O 1
ATOM 3876 N N . GLU A 1 524 ? -50.158 -3.618 59.293 1.00 84.06 524 GLU A N 1
ATOM 3877 C CA . GLU A 1 524 ? -49.154 -2.678 59.802 1.00 84.06 524 GLU A CA 1
ATOM 3878 C C . GLU A 1 524 ? -49.271 -1.347 59.044 1.00 84.06 524 GLU A C 1
ATOM 3880 O O . GLU A 1 524 ? -49.253 -1.336 57.813 1.00 84.06 524 GLU A O 1
ATOM 3885 N N . ARG A 1 525 ? -49.407 -0.223 59.763 1.00 84.44 525 ARG A N 1
ATOM 3886 C CA . ARG A 1 525 ? -49.601 1.118 59.181 1.00 84.44 525 ARG A CA 1
ATOM 3887 C C . ARG A 1 525 ? -48.313 1.939 59.222 1.00 84.44 525 ARG A C 1
ATOM 3889 O O . ARG A 1 525 ? -47.729 2.102 60.288 1.00 84.44 525 ARG A O 1
ATOM 3896 N N . ARG A 1 526 ? -47.949 2.560 58.095 1.00 84.75 526 ARG A N 1
ATOM 3897 C CA . ARG A 1 526 ? -46.848 3.532 57.989 1.00 84.75 526 ARG A CA 1
ATOM 3898 C C . ARG A 1 526 ? -47.317 4.796 57.269 1.00 84.75 526 ARG A C 1
ATOM 3900 O O . ARG A 1 526 ? -47.743 4.715 56.121 1.00 84.75 526 ARG A O 1
ATOM 3907 N N . SER A 1 527 ? -47.253 5.954 57.927 1.00 82.12 527 SER A N 1
ATOM 3908 C CA . SER A 1 527 ? -47.574 7.235 57.273 1.00 82.12 527 SER A CA 1
ATOM 3909 C C . SER A 1 527 ? -46.485 7.631 56.277 1.00 82.12 527 SER A C 1
ATOM 3911 O O . SER A 1 527 ? -45.313 7.350 56.527 1.00 82.12 527 SER A O 1
ATOM 3913 N N . LEU A 1 528 ? -46.858 8.284 55.171 1.00 82.19 528 LEU A N 1
ATOM 3914 C CA . LEU A 1 528 ? -45.896 8.876 54.228 1.00 82.19 528 LEU A CA 1
ATOM 3915 C C . LEU A 1 528 ? -45.559 10.338 54.575 1.00 82.19 528 LEU A C 1
ATOM 3917 O O . LEU A 1 528 ? -44.539 10.850 54.126 1.00 82.19 528 LEU A O 1
ATOM 3921 N N . ASP A 1 529 ? -46.379 10.972 55.416 1.00 79.06 529 ASP A N 1
ATOM 3922 C CA . ASP A 1 529 ? -46.041 12.161 56.202 1.00 79.06 529 ASP A CA 1
ATOM 3923 C C . ASP A 1 529 ? -46.640 11.979 57.619 1.00 79.06 529 ASP A C 1
ATOM 3925 O O . ASP A 1 529 ? -47.833 11.676 57.732 1.00 79.06 529 ASP A O 1
ATOM 3929 N N . PRO A 1 530 ? -45.854 12.050 58.712 1.00 67.38 530 PRO A N 1
ATOM 3930 C CA . PRO A 1 530 ? -46.382 11.978 60.079 1.00 67.38 530 PRO A CA 1
ATOM 3931 C C . PRO A 1 530 ? -47.033 13.277 60.590 1.00 67.38 530 PRO A C 1
ATOM 3933 O O . PRO A 1 530 ? -47.683 13.240 61.634 1.00 67.38 530 PRO A O 1
ATOM 3936 N N . GLY A 1 531 ? -46.812 14.416 59.925 1.00 70.56 531 GLY A N 1
ATOM 3937 C CA . GLY A 1 531 ? -47.242 15.744 60.375 1.00 70.56 531 GLY A CA 1
ATOM 3938 C C . GLY A 1 531 ? -48.632 16.176 59.896 1.00 70.56 531 GLY A C 1
ATOM 3939 O O . GLY A 1 531 ? -49.260 17.007 60.550 1.00 70.56 531 GLY A O 1
ATOM 3940 N N . ASP A 1 532 ? -49.129 15.607 58.795 1.00 76.31 532 ASP A N 1
ATOM 3941 C CA . ASP A 1 532 ? -50.453 15.904 58.232 1.00 76.31 532 ASP A CA 1
ATOM 3942 C C . ASP A 1 532 ? -51.437 14.729 58.457 1.00 76.31 532 ASP A C 1
ATOM 3944 O O . ASP A 1 532 ? -51.215 13.632 57.938 1.00 76.31 532 ASP A O 1
ATOM 3948 N N . PRO A 1 533 ? -52.554 14.915 59.194 1.00 68.81 533 PRO A N 1
ATOM 3949 C CA . PRO A 1 533 ? -53.553 13.864 59.412 1.00 68.81 533 PRO A CA 1
ATOM 3950 C C . PRO A 1 533 ? -54.352 13.477 58.152 1.00 68.81 533 PRO A C 1
ATOM 3952 O O . PRO A 1 533 ? -55.073 12.478 58.185 1.00 68.81 533 PRO A O 1
ATOM 3955 N N . LEU A 1 534 ? -54.248 14.239 57.057 1.00 76.19 534 LEU A N 1
ATOM 3956 C CA . LEU A 1 534 ? -54.805 13.898 55.744 1.00 76.19 534 LEU A CA 1
ATOM 3957 C C . LEU A 1 534 ? -53.779 13.246 54.799 1.00 76.19 534 LEU A C 1
ATOM 3959 O O . LEU A 1 534 ? -54.141 12.864 53.683 1.00 76.19 534 LEU A O 1
ATOM 3963 N N . ALA A 1 535 ? -52.529 13.064 55.235 1.00 79.00 535 ALA A N 1
ATOM 3964 C CA . ALA A 1 535 ? -51.484 12.469 54.415 1.00 79.00 535 ALA A CA 1
ATOM 3965 C C . ALA A 1 535 ? -51.813 11.024 53.989 1.00 79.00 535 ALA A C 1
ATOM 3967 O O . ALA A 1 535 ? -52.330 10.232 54.791 1.00 79.00 535 ALA A O 1
ATOM 3968 N N . PRO A 1 536 ? -51.449 10.623 52.756 1.00 84.19 536 PRO A N 1
ATOM 3969 C CA . PRO A 1 536 ? -51.492 9.226 52.360 1.00 84.19 536 PRO A CA 1
ATOM 3970 C C . PRO A 1 536 ? -50.615 8.352 53.265 1.00 84.19 536 PRO A C 1
ATOM 3972 O O . PRO A 1 536 ? -49.535 8.749 53.709 1.00 84.19 536 PRO A O 1
ATOM 3975 N N . PHE A 1 537 ? -51.060 7.127 53.515 1.00 86.00 537 PHE A N 1
ATOM 3976 C CA . PHE A 1 537 ? -50.329 6.145 54.308 1.00 86.00 537 PHE A CA 1
ATOM 3977 C C . PHE A 1 537 ? -50.370 4.769 53.647 1.00 86.00 537 PHE A C 1
ATOM 3979 O O . PHE A 1 537 ? -51.287 4.438 52.895 1.00 86.00 537 PHE A O 1
ATOM 3986 N N . LEU A 1 538 ? -49.357 3.960 53.944 1.00 88.38 538 LEU A N 1
ATOM 3987 C CA . LEU A 1 538 ? -49.273 2.574 53.513 1.00 88.38 538 LEU A CA 1
ATOM 3988 C C . LEU A 1 538 ? -49.817 1.644 54.595 1.00 88.38 538 LEU A C 1
ATOM 3990 O O . LEU A 1 538 ? -49.610 1.865 55.793 1.00 88.38 538 LEU A O 1
ATOM 3994 N N . LEU A 1 539 ? -50.460 0.570 54.149 1.00 86.94 539 LEU A N 1
ATOM 3995 C CA . LEU A 1 539 ? -50.761 -0.606 54.951 1.00 86.94 539 LEU A CA 1
ATOM 3996 C C . LEU A 1 539 ? -50.033 -1.808 54.359 1.00 86.94 539 LEU A C 1
ATOM 3998 O O . LEU A 1 539 ? -50.266 -2.147 53.199 1.00 86.94 539 LEU A O 1
ATOM 4002 N N . ARG A 1 540 ? -49.204 -2.478 55.160 1.00 87.44 540 ARG A N 1
ATOM 4003 C CA . ARG A 1 540 ? -48.726 -3.829 54.854 1.00 87.44 540 ARG A CA 1
ATOM 4004 C C . ARG A 1 540 ? -49.726 -4.831 55.418 1.00 87.44 540 ARG A C 1
ATOM 4006 O O . ARG A 1 540 ? -50.060 -4.765 56.599 1.00 87.44 540 ARG A O 1
ATOM 4013 N N . ILE A 1 541 ? -50.223 -5.714 54.560 1.00 83.81 541 ILE A N 1
ATOM 4014 C CA . ILE A 1 541 ? -51.305 -6.661 54.830 1.00 83.81 541 ILE A CA 1
ATOM 4015 C C . ILE A 1 541 ? -50.745 -8.069 54.597 1.00 83.81 541 ILE A C 1
ATOM 4017 O O . ILE A 1 541 ? -50.571 -8.508 53.458 1.00 83.81 541 ILE A O 1
ATOM 4021 N N . SER A 1 542 ? -50.424 -8.769 55.685 1.00 75.12 542 SER A N 1
ATOM 4022 C CA . SER A 1 542 ? -49.755 -10.074 55.662 1.00 75.12 542 SER A CA 1
ATOM 4023 C C . SER A 1 542 ? -50.631 -11.192 56.235 1.00 75.12 542 SER A C 1
ATOM 4025 O O . SER A 1 542 ? -51.575 -10.946 56.985 1.00 75.12 542 SER A O 1
ATOM 4027 N N . ALA A 1 543 ? -50.333 -12.439 55.853 1.00 65.94 543 ALA A N 1
ATOM 4028 C CA . ALA A 1 543 ? -51.126 -13.632 56.181 1.00 65.94 543 ALA A CA 1
ATOM 4029 C C . ALA A 1 543 ? -52.593 -13.614 55.679 1.00 65.94 543 ALA A C 1
ATOM 4031 O O . ALA A 1 543 ? -53.481 -14.172 56.325 1.00 65.94 543 ALA A O 1
ATOM 4032 N N . TRP A 1 544 ? -52.860 -13.015 54.510 1.00 64.12 544 TRP A N 1
ATOM 4033 C CA . TRP A 1 544 ? -54.106 -13.285 53.778 1.00 64.12 544 TRP A CA 1
ATOM 4034 C C . TRP A 1 544 ? -54.035 -14.660 53.088 1.00 64.12 544 TRP A C 1
ATOM 4036 O O . TRP A 1 544 ? -52.969 -15.078 52.639 1.00 64.12 544 TRP A O 1
ATOM 4046 N N . THR A 1 545 ? -55.160 -15.370 53.004 1.00 55.12 545 THR A N 1
ATOM 4047 C CA . THR A 1 545 ? -55.262 -16.682 52.341 1.00 55.12 545 THR A CA 1
ATOM 4048 C C . THR A 1 545 ? -55.980 -16.534 51.001 1.00 55.12 545 THR A C 1
ATOM 4050 O O . THR A 1 545 ? -57.208 -16.626 50.950 1.00 55.12 545 THR A O 1
ATOM 4053 N N . GLY A 1 546 ? -55.227 -16.272 49.928 1.00 46.09 546 GLY A N 1
ATOM 4054 C CA . GLY A 1 546 ? -55.771 -16.017 48.592 1.00 46.09 546 GLY A CA 1
ATOM 4055 C C . GLY A 1 546 ? -54.985 -16.701 47.470 1.00 46.09 546 GLY A C 1
ATOM 4056 O O . GLY A 1 546 ? -53.836 -16.350 47.228 1.00 46.09 546 GLY A O 1
ATOM 4057 N N . ALA A 1 547 ? -55.670 -17.611 46.764 1.00 42.03 547 ALA A N 1
ATOM 4058 C CA . ALA A 1 547 ? -55.190 -18.468 45.670 1.00 42.03 547 ALA A CA 1
ATOM 4059 C C . ALA A 1 547 ? -54.129 -19.532 46.042 1.00 42.03 547 ALA A C 1
ATOM 4061 O O . ALA A 1 547 ? -53.301 -19.356 46.928 1.00 42.03 547 ALA A O 1
ATOM 4062 N N . GLU A 1 548 ? -54.204 -20.678 45.360 1.00 41.69 548 GLU A N 1
ATOM 4063 C CA . GLU A 1 548 ? -53.337 -21.844 45.579 1.00 41.69 548 GLU A CA 1
ATOM 4064 C C . GLU A 1 548 ? -51.909 -21.607 45.054 1.00 41.69 548 GLU A C 1
ATOM 4066 O O . GLU A 1 548 ? -51.708 -20.947 44.033 1.00 41.69 548 GLU A O 1
ATOM 4071 N N . GLU A 1 549 ? -50.918 -22.228 45.701 1.00 40.59 549 GLU A N 1
ATOM 4072 C CA . GLU A 1 549 ? -49.473 -22.045 45.451 1.00 40.59 549 GLU A CA 1
ATOM 4073 C C . GLU A 1 549 ? -49.006 -22.446 44.027 1.00 40.59 549 GLU A C 1
ATOM 4075 O O . GLU A 1 549 ? -47.875 -22.173 43.630 1.00 40.59 549 GLU A O 1
ATOM 4080 N N . GLY A 1 550 ? -49.871 -23.075 43.225 1.00 43.88 550 GLY A N 1
ATOM 4081 C CA . GLY A 1 550 ? -49.537 -23.714 41.947 1.00 43.88 550 GLY A CA 1
ATOM 4082 C C . GLY A 1 550 ? -49.559 -22.842 40.683 1.00 43.88 550 GLY A C 1
ATOM 4083 O O . GLY A 1 550 ? -49.561 -23.410 39.594 1.00 43.88 550 GLY A O 1
ATOM 4084 N N . ARG A 1 551 ? -49.625 -21.500 40.766 1.00 42.22 551 ARG A N 1
ATOM 4085 C CA . ARG A 1 551 ? -49.782 -20.624 39.572 1.00 42.22 551 ARG A CA 1
ATOM 4086 C C . ARG A 1 551 ? -48.626 -19.689 39.203 1.00 42.22 551 ARG A C 1
ATOM 4088 O O . ARG A 1 551 ? -48.689 -19.107 38.126 1.00 42.22 551 ARG A O 1
ATOM 4095 N N . PHE A 1 552 ? -47.596 -19.539 40.035 1.00 43.69 552 PHE A N 1
ATOM 4096 C CA . PHE A 1 552 ? -46.487 -18.597 39.774 1.00 43.69 552 PHE A CA 1
ATOM 4097 C C . PHE A 1 552 ? -45.077 -19.188 39.972 1.00 43.69 552 PHE A C 1
ATOM 4099 O O . PHE A 1 552 ? -44.096 -18.454 40.054 1.00 43.69 552 PHE A O 1
ATOM 4106 N N . ALA A 1 553 ? -44.963 -20.519 40.007 1.00 41.00 553 ALA A N 1
ATOM 4107 C CA . ALA A 1 553 ? -43.706 -21.245 40.208 1.00 41.00 553 ALA A CA 1
ATOM 4108 C C . ALA A 1 553 ? -43.359 -22.161 39.015 1.00 41.00 553 ALA A C 1
ATOM 4110 O O . ALA A 1 553 ? -43.139 -23.360 39.182 1.00 41.00 553 ALA A O 1
ATOM 4111 N N . SER A 1 554 ? -43.311 -21.602 37.802 1.00 35.72 554 SER A N 1
ATOM 4112 C CA . SER A 1 554 ? -42.902 -22.325 36.589 1.00 35.72 554 SER A CA 1
ATOM 4113 C C . SER A 1 554 ? -42.076 -21.451 35.641 1.00 35.72 554 SER A C 1
ATOM 4115 O O . SER A 1 554 ? -42.480 -20.342 35.308 1.00 35.72 554 SER A O 1
ATOM 4117 N N . GLU A 1 555 ? -40.960 -22.014 35.171 1.00 37.16 555 GLU A N 1
ATOM 4118 C CA . GLU A 1 555 ? -40.266 -21.652 33.924 1.00 37.16 555 GLU A CA 1
ATOM 4119 C C . GLU A 1 555 ? -39.705 -20.220 33.803 1.00 37.16 555 GLU A C 1
ATOM 4121 O O . GLU A 1 555 ? -40.160 -19.394 33.015 1.00 37.16 555 GLU A O 1
ATOM 4126 N N . VAL A 1 556 ? -38.534 -20.010 34.421 1.00 40.81 556 VAL A N 1
ATOM 4127 C CA . VAL A 1 556 ? -37.433 -19.361 33.679 1.00 40.81 556 VAL A CA 1
ATOM 4128 C C . VAL A 1 556 ? -36.811 -20.422 32.766 1.00 40.81 556 VAL A C 1
ATOM 4130 O O . VAL A 1 556 ? -35.721 -20.928 33.028 1.00 40.81 556 VAL A O 1
ATOM 4133 N N . ASP A 1 557 ? -37.549 -20.815 31.727 1.00 35.38 557 ASP A N 1
ATOM 4134 C CA . ASP A 1 557 ? -36.999 -21.632 30.648 1.00 35.38 557 ASP A CA 1
ATOM 4135 C C . ASP A 1 557 ? -36.235 -20.736 29.661 1.00 35.38 557 ASP A C 1
ATOM 4137 O O . ASP A 1 557 ? -36.641 -19.605 29.371 1.00 35.38 557 ASP A O 1
ATOM 4141 N N . VAL A 1 558 ? -35.113 -21.227 29.132 1.00 43.06 558 VAL A N 1
ATOM 4142 C CA . VAL A 1 558 ? -34.305 -20.490 28.146 1.00 43.06 558 VAL A CA 1
ATOM 4143 C C . VAL A 1 558 ? -34.877 -20.768 26.758 1.00 43.06 558 VAL A C 1
ATOM 4145 O O . VAL A 1 558 ? -34.272 -21.439 25.925 1.00 43.06 558 VAL A O 1
ATOM 4148 N N . THR A 1 559 ? -36.075 -20.228 26.539 1.00 43.53 559 THR A N 1
ATOM 4149 C CA . THR A 1 559 ? -36.904 -20.442 25.342 1.00 43.53 559 THR A CA 1
ATOM 4150 C C . THR A 1 559 ? -36.236 -20.014 24.032 1.00 43.53 559 THR A C 1
ATOM 4152 O O . THR A 1 559 ? -36.587 -20.540 22.977 1.00 43.53 559 THR A O 1
ATOM 4155 N N . ASP A 1 560 ? -35.251 -19.107 24.074 1.00 37.62 560 ASP A N 1
ATOM 4156 C CA . ASP A 1 560 ? -34.387 -18.794 22.932 1.00 37.62 560 ASP A CA 1
ATOM 4157 C C . ASP A 1 560 ? -32.976 -18.353 23.371 1.00 37.62 560 ASP A C 1
ATOM 4159 O O . ASP A 1 560 ? -32.791 -17.559 24.299 1.00 37.62 560 ASP A O 1
ATOM 4163 N N . THR A 1 561 ? -31.952 -18.816 22.652 1.00 46.25 561 THR A N 1
ATOM 4164 C CA . THR A 1 561 ? -30.576 -18.321 22.771 1.00 46.25 561 THR A CA 1
ATOM 4165 C C . THR A 1 561 ? -30.312 -17.229 21.738 1.00 46.25 561 THR A C 1
ATOM 4167 O O . THR A 1 561 ? -29.705 -17.487 20.694 1.00 46.25 561 THR A O 1
ATOM 4170 N N . ARG A 1 562 ? -30.708 -15.986 22.056 1.00 67.31 562 ARG A N 1
ATOM 4171 C CA . ARG A 1 562 ? -30.438 -14.787 21.236 1.00 67.31 562 ARG A CA 1
ATOM 4172 C C . ARG A 1 562 ? -28.998 -14.780 20.706 1.00 67.31 562 ARG A C 1
ATOM 4174 O O . ARG A 1 562 ? -28.036 -14.588 21.455 1.00 67.31 562 ARG A O 1
ATOM 4181 N N . SER A 1 563 ? -28.850 -14.908 19.389 1.00 71.19 563 SER A N 1
ATOM 4182 C CA . SER A 1 563 ? -27.572 -14.702 18.708 1.00 71.19 563 SER A CA 1
ATOM 4183 C C . SER A 1 563 ? -27.118 -13.250 18.865 1.00 71.19 563 SER A C 1
ATOM 4185 O O . SER A 1 563 ? -27.897 -12.335 18.594 1.00 71.19 563 SER A O 1
ATOM 4187 N N . LEU A 1 564 ? -25.859 -13.030 19.254 1.00 80.25 564 LEU A N 1
ATOM 4188 C CA . LEU A 1 564 ? -25.287 -11.683 19.328 1.00 80.25 564 LEU A CA 1
ATOM 4189 C C . LEU A 1 564 ? -25.299 -11.004 17.952 1.00 80.25 564 LEU A C 1
ATOM 4191 O O . LEU A 1 564 ? -24.910 -11.608 16.950 1.00 80.25 564 LEU A O 1
ATOM 4195 N N . SER A 1 565 ? -25.686 -9.731 17.929 1.00 85.25 565 SER A N 1
ATOM 4196 C CA . SER A 1 565 ? -25.510 -8.841 16.778 1.00 85.25 565 SER A CA 1
ATOM 4197 C C . SER A 1 565 ? -24.028 -8.642 16.435 1.00 85.25 565 SER A C 1
ATOM 4199 O O . SER A 1 565 ? -23.136 -8.897 17.253 1.00 85.25 565 SER A O 1
ATOM 4201 N N . VAL A 1 566 ? -23.738 -8.158 15.221 1.00 85.06 566 VAL A N 1
ATOM 4202 C CA . VAL A 1 566 ? -22.346 -7.881 14.831 1.00 85.06 566 VAL A CA 1
ATOM 4203 C C . VAL A 1 566 ? -21.758 -6.749 15.682 1.00 85.06 566 VAL A C 1
ATOM 4205 O O . VAL A 1 566 ? -20.593 -6.805 16.064 1.00 85.06 566 VAL A O 1
ATOM 4208 N N . GLU A 1 567 ? -22.589 -5.785 16.071 1.00 81.31 567 GLU A N 1
ATOM 4209 C CA . GLU A 1 567 ? -22.279 -4.690 16.984 1.00 81.31 567 GLU A CA 1
ATOM 4210 C C . GLU A 1 567 ? -21.886 -5.206 18.379 1.00 81.31 567 GLU A C 1
ATOM 4212 O O . GLU A 1 567 ? -20.857 -4.792 18.911 1.00 81.31 567 GLU A O 1
ATOM 4217 N N . GLU A 1 568 ? -22.635 -6.157 18.951 1.00 80.31 568 GLU A N 1
ATOM 4218 C CA . GLU A 1 568 ? -22.302 -6.784 20.241 1.00 80.31 568 GLU A CA 1
ATOM 4219 C C . GLU A 1 568 ? -21.002 -7.595 20.185 1.00 80.31 568 GLU A C 1
ATOM 4221 O O . GLU A 1 568 ? -20.193 -7.517 21.113 1.00 80.31 568 GLU A O 1
ATOM 4226 N N . VAL A 1 569 ? -20.771 -8.358 19.109 1.00 82.69 569 VAL A N 1
ATOM 4227 C CA . VAL A 1 569 ? -19.516 -9.110 18.920 1.00 82.69 569 VAL A CA 1
ATOM 4228 C C . VAL A 1 569 ? -18.327 -8.149 18.824 1.00 82.69 569 VAL A C 1
ATOM 4230 O O . VAL A 1 569 ? -17.306 -8.374 19.476 1.00 82.69 569 VAL A O 1
ATOM 4233 N N . ILE A 1 570 ? -18.465 -7.045 18.081 1.00 85.19 570 ILE A N 1
ATOM 4234 C CA . ILE A 1 570 ? -17.427 -6.012 17.944 1.00 85.19 570 ILE A CA 1
ATOM 4235 C C . ILE A 1 570 ? -17.177 -5.293 19.274 1.00 85.19 570 ILE A C 1
ATOM 4237 O O . ILE A 1 570 ? -16.021 -5.141 19.663 1.00 85.19 570 ILE A O 1
ATOM 4241 N N . ALA A 1 571 ? -18.220 -4.890 20.002 1.00 78.38 571 ALA A N 1
ATOM 4242 C CA . ALA A 1 571 ? -18.077 -4.207 21.288 1.00 78.38 571 ALA A CA 1
ATOM 4243 C C . ALA A 1 571 ? -17.393 -5.102 22.338 1.00 78.38 571 ALA A C 1
ATOM 4245 O O . ALA A 1 571 ? -16.464 -4.667 23.026 1.00 78.38 571 ALA A O 1
ATOM 4246 N N . ARG A 1 572 ? -17.780 -6.384 22.420 1.00 83.25 572 ARG A N 1
ATOM 4247 C CA . ARG A 1 572 ? -17.138 -7.364 23.315 1.00 83.25 572 ARG A CA 1
ATOM 4248 C C . ARG A 1 572 ? -15.690 -7.650 22.910 1.00 83.25 572 ARG A C 1
ATOM 4250 O O . ARG A 1 572 ? -14.834 -7.732 23.791 1.00 83.25 572 ARG A O 1
ATOM 4257 N N . HIS A 1 573 ? -15.395 -7.711 21.609 1.00 89.00 573 HIS A N 1
ATOM 4258 C CA . HIS A 1 573 ? -14.028 -7.826 21.093 1.00 89.00 573 HIS A CA 1
ATOM 4259 C C . HIS A 1 573 ? -13.165 -6.605 21.435 1.00 89.00 573 HIS A C 1
ATOM 4261 O O . HIS A 1 573 ? -12.043 -6.748 21.920 1.00 89.00 573 HIS A O 1
ATOM 4267 N N . GLN A 1 574 ? -13.691 -5.391 21.260 1.00 85.06 574 GLN A N 1
ATOM 4268 C CA . GLN A 1 574 ? -12.996 -4.158 21.633 1.00 85.06 574 GLN A CA 1
ATOM 4269 C C . GLN A 1 574 ? -12.726 -4.099 23.142 1.00 85.06 574 GLN A C 1
ATOM 4271 O O . GLN A 1 574 ? -11.632 -3.704 23.547 1.00 85.06 574 GLN A O 1
ATOM 4276 N N . ALA A 1 575 ? -13.662 -4.568 23.974 1.00 80.12 575 ALA A N 1
ATOM 4277 C CA . ALA A 1 575 ? -13.455 -4.710 25.412 1.00 80.12 575 ALA A CA 1
ATOM 4278 C C . ALA A 1 575 ? -12.380 -5.764 25.759 1.00 80.12 575 ALA A C 1
ATOM 4280 O O . ALA A 1 575 ? -11.555 -5.516 26.639 1.00 80.12 575 ALA A O 1
ATOM 4281 N N . ALA A 1 576 ? -12.333 -6.906 25.061 1.00 82.50 576 ALA A N 1
ATOM 4282 C CA . ALA A 1 576 ? -11.279 -7.915 25.222 1.00 82.50 576 ALA A CA 1
ATOM 4283 C C . ALA A 1 576 ? -9.896 -7.362 24.842 1.00 82.50 576 ALA A C 1
ATOM 4285 O O . ALA A 1 576 ? -8.978 -7.354 25.666 1.00 82.50 576 ALA A O 1
ATOM 4286 N N . ALA A 1 577 ? -9.778 -6.760 23.656 1.00 83.94 577 ALA A N 1
ATOM 4287 C CA . ALA A 1 577 ? -8.557 -6.105 23.198 1.00 83.94 577 ALA A CA 1
ATOM 4288 C C . ALA A 1 577 ? -8.109 -4.966 24.138 1.00 83.94 577 ALA A C 1
ATOM 4290 O O . ALA A 1 577 ? -6.911 -4.778 24.354 1.00 83.94 577 ALA A O 1
ATOM 4291 N N . ALA A 1 578 ? -9.044 -4.218 24.736 1.00 80.25 578 ALA A N 1
ATOM 4292 C CA . ALA A 1 578 ? -8.737 -3.193 25.733 1.00 80.25 578 ALA A CA 1
ATOM 4293 C C . ALA A 1 578 ? -8.216 -3.783 27.057 1.00 80.25 578 ALA A C 1
ATOM 4295 O O . ALA A 1 578 ? -7.267 -3.235 27.622 1.00 80.25 578 ALA A O 1
ATOM 4296 N N . ARG A 1 579 ? -8.767 -4.912 27.535 1.00 81.06 579 ARG A N 1
ATOM 4297 C CA . ARG A 1 579 ? -8.231 -5.649 28.698 1.00 81.06 579 ARG A CA 1
ATOM 4298 C C . ARG A 1 579 ? -6.807 -6.142 28.424 1.00 81.06 579 ARG A C 1
ATOM 4300 O O . ARG A 1 579 ? -5.900 -5.814 29.188 1.00 81.06 579 ARG A O 1
ATOM 4307 N N . GLN A 1 580 ? -6.582 -6.802 27.286 1.00 85.88 580 GLN A N 1
ATOM 4308 C CA . GLN A 1 580 ? -5.259 -7.296 26.895 1.00 85.88 580 GLN A CA 1
ATOM 4309 C C . GLN A 1 580 ? -4.217 -6.165 26.794 1.00 85.88 580 GLN A C 1
ATOM 4311 O O . GLN A 1 580 ? -3.102 -6.314 27.288 1.00 85.88 580 GLN A O 1
ATOM 4316 N N . ARG A 1 581 ? -4.575 -5.000 26.231 1.00 82.06 581 ARG A N 1
ATOM 4317 C CA . ARG A 1 581 ? -3.690 -3.815 26.162 1.00 82.06 581 ARG A CA 1
ATOM 4318 C C . ARG A 1 581 ? -3.378 -3.181 27.525 1.00 82.06 581 ARG A C 1
ATOM 4320 O O . ARG A 1 581 ? -2.359 -2.515 27.653 1.00 82.06 581 ARG A O 1
ATOM 4327 N N . ARG A 1 582 ? -4.225 -3.365 28.546 1.00 82.56 582 ARG A N 1
ATOM 4328 C CA . ARG A 1 582 ? -3.918 -2.946 29.931 1.00 82.56 582 ARG A CA 1
ATOM 4329 C C . ARG A 1 582 ? -2.935 -3.899 30.606 1.00 82.56 582 ARG A C 1
ATOM 4331 O O . ARG A 1 582 ? -2.099 -3.452 31.391 1.00 82.56 582 ARG A O 1
ATOM 4338 N N . GLN A 1 583 ? -3.051 -5.192 30.301 1.00 82.50 583 GLN A N 1
ATOM 4339 C CA . GLN A 1 583 ? -2.176 -6.239 30.825 1.00 82.50 583 GLN A CA 1
ATOM 4340 C C . GLN A 1 583 ? -0.801 -6.237 30.146 1.00 82.50 583 GLN A C 1
ATOM 4342 O O . GLN A 1 583 ? 0.197 -6.425 30.832 1.00 82.50 583 GLN A O 1
ATOM 4347 N N . ILE A 1 584 ? -0.718 -5.995 28.833 1.00 84.75 584 ILE A N 1
ATOM 4348 C CA . ILE A 1 584 ? 0.535 -5.973 28.061 1.00 84.75 584 ILE A CA 1
ATOM 4349 C C . ILE A 1 584 ? 0.926 -4.526 27.748 1.00 84.75 584 ILE A C 1
ATOM 4351 O O . ILE A 1 584 ? 0.451 -3.933 26.781 1.00 84.75 584 ILE A O 1
ATOM 4355 N N . ARG A 1 585 ? 1.816 -3.969 28.576 1.00 83.12 585 ARG A N 1
ATOM 4356 C CA . ARG A 1 585 ? 2.376 -2.613 28.435 1.00 83.12 585 ARG A CA 1
ATOM 4357 C C . ARG A 1 585 ? 3.610 -2.588 27.538 1.00 83.12 585 ARG A C 1
ATOM 4359 O O . ARG A 1 585 ? 3.829 -1.618 26.820 1.00 83.12 585 ARG A O 1
ATOM 4366 N N . SER A 1 586 ? 4.405 -3.653 27.575 1.00 83.38 586 SER A N 1
ATOM 4367 C CA . SER A 1 586 ? 5.520 -3.882 26.659 1.00 83.38 586 SER A CA 1
ATOM 4368 C C . SER A 1 586 ? 5.509 -5.325 26.161 1.00 83.38 586 SER A C 1
ATOM 4370 O O . SER A 1 586 ? 4.983 -6.227 26.813 1.00 83.38 586 SER A O 1
ATOM 4372 N N . LEU A 1 587 ? 6.066 -5.538 24.975 1.00 84.81 587 LEU A N 1
ATOM 4373 C CA . LEU A 1 587 ? 6.184 -6.842 24.336 1.00 84.81 587 LEU A CA 1
ATOM 4374 C C . LEU A 1 587 ? 7.502 -6.866 23.571 1.00 84.81 587 LEU A C 1
ATOM 4376 O O . LEU A 1 587 ? 7.794 -5.934 22.822 1.00 84.81 587 LEU A O 1
ATOM 4380 N N . ILE A 1 588 ? 8.268 -7.937 23.736 1.00 85.62 588 ILE A N 1
ATOM 4381 C CA . ILE A 1 588 ? 9.320 -8.315 22.796 1.00 85.62 588 ILE A CA 1
ATOM 4382 C C . ILE A 1 588 ? 8.836 -9.577 22.095 1.00 85.62 588 ILE A C 1
ATOM 4384 O O . ILE A 1 588 ? 8.447 -10.539 22.750 1.00 85.62 588 ILE A O 1
ATOM 4388 N N . ALA A 1 589 ? 8.877 -9.593 20.768 1.00 83.94 589 ALA A N 1
ATOM 4389 C CA . ALA A 1 589 ? 8.666 -10.811 19.994 1.00 83.94 589 ALA A CA 1
ATOM 4390 C C . ALA A 1 589 ? 9.888 -11.089 19.119 1.00 83.94 589 ALA A C 1
ATOM 4392 O O . ALA A 1 589 ? 10.498 -10.154 18.585 1.00 83.94 589 ALA A O 1
ATOM 4393 N N . SER A 1 590 ? 10.241 -12.364 18.975 1.00 85.44 590 SER A N 1
ATOM 4394 C CA . SER A 1 590 ? 11.302 -12.838 18.085 1.00 85.44 590 SER A CA 1
ATOM 4395 C C . SER A 1 590 ? 10.791 -13.938 17.160 1.00 85.44 590 SER A C 1
ATOM 4397 O O . SER A 1 590 ? 9.796 -14.611 17.439 1.00 85.44 590 SER A O 1
ATOM 4399 N N . GLY A 1 591 ? 11.455 -14.091 16.019 1.00 83.12 591 GLY A N 1
ATOM 4400 C CA . GLY A 1 591 ? 11.074 -15.068 15.009 1.00 83.12 591 GLY A CA 1
ATOM 4401 C C . GLY A 1 591 ? 11.772 -14.823 13.681 1.00 83.12 591 GLY A C 1
ATOM 4402 O O . GLY A 1 591 ? 12.824 -14.186 13.627 1.00 83.12 591 GLY A O 1
ATOM 4403 N N . THR A 1 592 ? 11.175 -15.310 12.601 1.00 77.00 592 THR A N 1
ATOM 4404 C CA . THR A 1 592 ? 11.724 -15.226 11.245 1.00 77.00 592 THR A CA 1
ATOM 4405 C C . THR A 1 592 ? 10.783 -14.480 10.307 1.00 77.00 592 THR A C 1
ATOM 4407 O O . THR A 1 592 ? 9.560 -14.489 10.460 1.00 77.00 592 THR A O 1
ATOM 4410 N N . THR A 1 593 ? 11.363 -13.826 9.303 1.00 77.56 593 THR A N 1
ATOM 4411 C CA . THR A 1 593 ? 10.631 -13.327 8.140 1.00 77.56 593 THR A CA 1
ATOM 4412 C C . THR A 1 593 ? 11.242 -13.901 6.870 1.00 77.56 593 THR A C 1
ATOM 4414 O O . THR A 1 593 ? 12.462 -13.878 6.685 1.00 77.56 593 THR A O 1
ATOM 4417 N N . VAL A 1 594 ? 10.384 -14.447 6.013 1.00 73.75 594 VAL A N 1
ATOM 4418 C CA . VAL A 1 594 ? 10.732 -15.032 4.719 1.00 73.75 594 VAL A CA 1
ATOM 4419 C C . VAL A 1 594 ? 10.073 -14.189 3.637 1.00 73.75 594 VAL A C 1
ATOM 4421 O O . VAL A 1 594 ? 8.854 -14.037 3.622 1.00 73.75 594 VAL A O 1
ATOM 4424 N N . LEU A 1 595 ? 10.876 -13.628 2.737 1.00 73.44 595 LEU A N 1
ATOM 4425 C CA . LEU A 1 595 ? 10.445 -12.767 1.642 1.00 73.44 595 LEU A CA 1
ATOM 4426 C C . LEU A 1 595 ? 10.782 -13.432 0.305 1.00 73.44 595 LEU A C 1
ATOM 4428 O O . LEU A 1 595 ? 11.945 -13.468 -0.097 1.00 73.44 595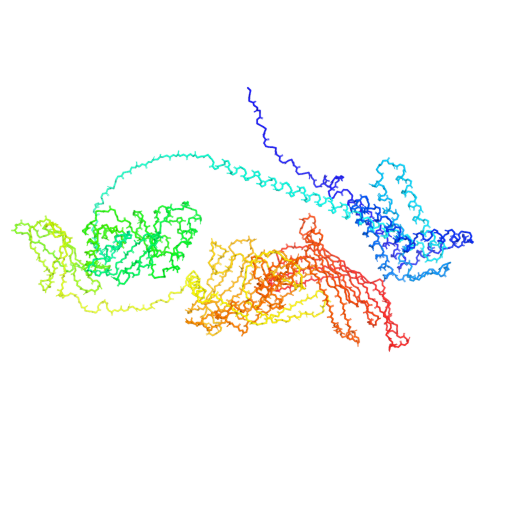 LEU A O 1
ATOM 4432 N N . THR A 1 596 ? 9.760 -13.915 -0.393 1.00 73.44 596 THR A N 1
ATOM 4433 C CA . THR A 1 596 ? 9.866 -14.530 -1.720 1.00 73.44 596 THR A CA 1
ATOM 4434 C C . THR A 1 596 ? 9.332 -13.570 -2.781 1.00 73.44 596 THR A C 1
ATOM 4436 O O . THR A 1 596 ? 8.208 -13.082 -2.681 1.00 73.44 596 THR A O 1
ATOM 4439 N N . PHE A 1 597 ? 10.124 -13.279 -3.811 1.00 67.06 597 PHE A N 1
ATOM 4440 C CA . PHE A 1 597 ? 9.757 -12.352 -4.884 1.00 67.06 597 PHE A CA 1
ATOM 4441 C C . PHE A 1 597 ? 10.414 -12.738 -6.211 1.00 67.06 597 PHE A C 1
ATOM 4443 O O . PHE A 1 597 ? 11.544 -13.225 -6.249 1.00 67.06 597 PHE A O 1
ATOM 4450 N N . GLN A 1 598 ? 9.730 -12.489 -7.329 1.00 63.38 598 GLN A N 1
ATOM 4451 C CA . GLN A 1 598 ? 10.306 -12.730 -8.654 1.00 63.38 598 GLN A CA 1
ATOM 4452 C C . GLN A 1 598 ? 10.977 -11.468 -9.209 1.00 63.38 598 GLN A C 1
ATOM 4454 O O . GLN A 1 598 ? 10.311 -10.469 -9.507 1.00 63.38 598 GLN A O 1
ATOM 4459 N N . ILE A 1 599 ? 12.298 -11.523 -9.406 1.00 56.16 599 ILE A N 1
ATOM 4460 C CA . ILE A 1 599 ? 13.011 -10.516 -10.201 1.00 56.16 599 ILE A CA 1
ATOM 4461 C C . ILE A 1 599 ? 12.624 -10.710 -11.676 1.00 56.16 599 ILE A C 1
ATOM 4463 O O . ILE A 1 599 ? 12.797 -11.814 -12.200 1.00 56.16 599 ILE A O 1
ATOM 4467 N N . PRO A 1 600 ? 12.122 -9.674 -12.376 1.00 48.84 600 PRO A N 1
ATOM 4468 C CA . PRO A 1 600 ? 11.816 -9.777 -13.798 1.00 48.84 600 PRO A CA 1
ATOM 4469 C C . PRO A 1 600 ? 13.038 -10.252 -14.591 1.00 48.84 600 PRO A C 1
ATOM 4471 O O .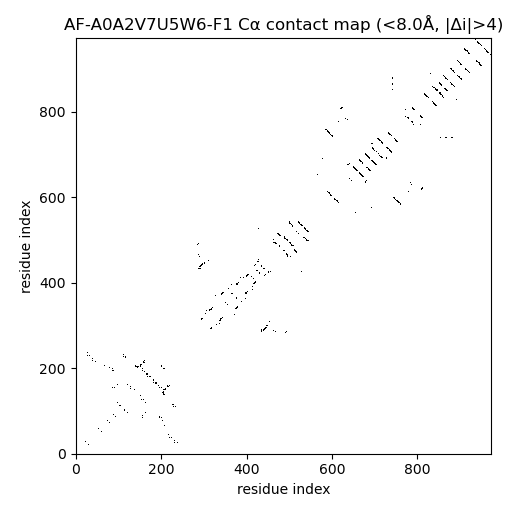 PRO A 1 600 ? 14.112 -9.680 -14.452 1.00 48.84 600 PRO A O 1
ATOM 4474 N N . GLY A 1 601 ? 12.883 -11.274 -15.431 1.00 44.69 601 GLY A N 1
ATOM 4475 C CA . GLY A 1 601 ? 13.978 -11.821 -16.242 1.00 44.69 601 GLY A CA 1
ATOM 4476 C C . GLY A 1 601 ? 14.789 -12.950 -15.594 1.00 44.69 601 GLY A C 1
ATOM 4477 O O . GLY A 1 601 ? 15.541 -13.598 -16.316 1.00 44.69 601 GLY A O 1
ATOM 4478 N N . LEU A 1 602 ? 14.605 -13.251 -14.301 1.00 44.81 602 LEU A N 1
ATOM 4479 C CA . LEU A 1 602 ? 15.061 -14.520 -13.720 1.00 44.81 602 LEU A CA 1
ATOM 4480 C C . LEU A 1 602 ? 13.963 -15.591 -13.834 1.00 44.81 602 LEU A C 1
ATOM 4482 O O . LEU A 1 602 ? 12.773 -15.309 -13.666 1.00 44.81 602 LEU A O 1
ATOM 4486 N N . ALA A 1 603 ? 14.376 -16.827 -14.128 1.00 41.69 603 ALA A N 1
ATOM 4487 C CA . ALA A 1 603 ? 13.471 -17.961 -14.327 1.00 41.69 603 ALA A CA 1
ATOM 4488 C C . ALA A 1 603 ? 12.858 -18.494 -13.017 1.00 41.69 603 ALA A C 1
ATOM 4490 O O . ALA A 1 603 ? 11.760 -19.043 -13.039 1.00 41.69 603 ALA A O 1
ATOM 4491 N N . ALA A 1 604 ? 13.544 -18.303 -11.887 1.00 46.91 604 ALA A N 1
ATOM 4492 C CA . ALA A 1 604 ? 13.105 -18.715 -10.557 1.00 46.91 604 ALA A CA 1
ATOM 4493 C C . ALA A 1 604 ? 12.832 -17.492 -9.654 1.00 46.91 604 ALA A C 1
ATOM 4495 O O . ALA A 1 604 ? 13.471 -16.447 -9.831 1.00 46.91 604 ALA A O 1
ATOM 4496 N N . PRO A 1 605 ? 11.909 -17.593 -8.679 1.00 59.19 605 PRO A N 1
ATOM 4497 C CA . PRO A 1 605 ? 11.780 -16.594 -7.624 1.00 59.19 605 PRO A CA 1
ATOM 4498 C C . PRO A 1 605 ? 13.014 -16.610 -6.711 1.00 59.19 605 PRO A C 1
ATOM 4500 O O . PRO A 1 605 ? 13.649 -17.646 -6.519 1.00 59.19 605 PRO A O 1
ATOM 4503 N N . MET A 1 606 ? 13.335 -15.463 -6.116 1.00 56.75 606 MET A N 1
ATOM 4504 C CA . MET A 1 606 ? 14.326 -15.369 -5.046 1.00 56.75 606 MET A CA 1
ATOM 4505 C C . MET A 1 606 ? 13.626 -15.352 -3.693 1.00 56.75 606 MET A C 1
ATOM 4507 O O . MET A 1 606 ? 12.656 -14.618 -3.511 1.00 56.75 606 MET A O 1
ATOM 4511 N N . THR A 1 607 ? 14.166 -16.103 -2.737 1.00 63.06 607 THR A N 1
ATOM 4512 C CA . THR A 1 607 ? 13.724 -16.105 -1.341 1.00 63.06 607 THR A CA 1
ATOM 4513 C C . THR A 1 607 ? 14.846 -15.587 -0.450 1.00 63.06 607 THR A C 1
ATOM 4515 O O . THR A 1 607 ? 15.974 -16.071 -0.515 1.00 63.06 607 THR A O 1
ATOM 4518 N N . ILE A 1 608 ? 14.533 -14.604 0.391 1.00 58.81 608 ILE A N 1
ATOM 4519 C CA . ILE A 1 608 ? 15.400 -14.096 1.456 1.00 58.81 608 ILE A CA 1
ATOM 4520 C C . ILE A 1 608 ? 14.776 -14.516 2.786 1.00 58.81 608 ILE A C 1
ATOM 4522 O O . ILE A 1 608 ? 13.595 -14.266 3.006 1.00 58.81 608 ILE A O 1
ATOM 4526 N N . SER A 1 609 ? 15.560 -15.124 3.674 1.00 59.41 609 SER A N 1
ATOM 4527 C CA . SER A 1 609 ? 15.160 -15.406 5.056 1.00 59.41 609 SER A CA 1
ATOM 4528 C C . SER A 1 609 ? 16.024 -14.589 6.013 1.00 59.41 609 SER A C 1
ATOM 4530 O O . SER A 1 609 ? 17.225 -14.437 5.780 1.00 59.41 609 SER A O 1
ATOM 4532 N N . SER A 1 610 ? 15.426 -14.055 7.075 1.00 59.31 610 SER A N 1
ATOM 4533 C CA . SER A 1 610 ? 16.147 -13.356 8.142 1.00 59.31 610 SER A CA 1
ATOM 4534 C C . SER A 1 610 ? 15.429 -13.474 9.482 1.00 59.31 610 SER A C 1
ATOM 4536 O O . SER A 1 610 ? 14.203 -13.363 9.545 1.00 59.31 610 SER A O 1
ATOM 4538 N N . GLU A 1 611 ? 16.200 -13.630 10.554 1.00 64.31 611 GLU A N 1
ATOM 4539 C CA . GLU A 1 611 ? 15.725 -13.468 11.930 1.00 64.31 611 GLU A CA 1
ATOM 4540 C C . GLU A 1 611 ? 15.315 -12.016 12.206 1.00 64.31 611 GLU A C 1
ATOM 4542 O O . GLU A 1 611 ? 15.914 -11.075 11.676 1.00 64.31 611 GLU A O 1
ATOM 4547 N N . ILE A 1 612 ? 14.306 -11.824 13.059 1.00 58.25 612 ILE A N 1
ATOM 4548 C CA . ILE A 1 612 ? 13.839 -10.504 13.489 1.00 58.25 612 ILE A CA 1
ATOM 4549 C C . ILE A 1 612 ? 13.543 -10.447 14.993 1.00 58.25 612 ILE A C 1
ATOM 4551 O O . ILE A 1 612 ? 13.240 -11.453 15.637 1.00 58.25 612 ILE A O 1
ATOM 4555 N N . ARG A 1 613 ? 13.565 -9.224 15.532 1.00 59.22 613 ARG A N 1
ATOM 4556 C CA . ARG A 1 613 ? 13.097 -8.872 16.879 1.00 59.22 613 ARG A CA 1
ATOM 4557 C C . ARG A 1 613 ? 12.331 -7.550 16.813 1.00 59.22 613 ARG A C 1
ATOM 4559 O O . ARG A 1 613 ? 12.797 -6.618 16.157 1.00 59.22 613 ARG A O 1
ATOM 4566 N N . LEU A 1 614 ? 11.167 -7.475 17.456 1.00 52.31 614 LEU A N 1
ATOM 4567 C CA . LEU A 1 614 ? 10.258 -6.320 17.400 1.00 52.31 614 LEU A CA 1
ATOM 4568 C C . LEU A 1 614 ? 10.265 -5.529 18.718 1.00 52.31 614 LEU A C 1
ATOM 4570 O O . LEU A 1 614 ? 9.926 -6.080 19.762 1.00 52.31 614 LEU A O 1
ATOM 4574 N N . ASN A 1 615 ? 10.604 -4.236 18.626 1.00 53.81 615 ASN A N 1
ATOM 4575 C CA . ASN A 1 615 ? 10.652 -3.243 19.710 1.00 53.81 615 ASN A CA 1
ATOM 4576 C C . ASN A 1 615 ? 10.022 -1.910 19.211 1.00 53.81 615 ASN A C 1
ATOM 4578 O O . ASN A 1 615 ? 10.181 -1.581 18.035 1.00 53.81 615 ASN A O 1
ATOM 4582 N N . GLY A 1 616 ? 9.342 -1.129 20.068 1.00 39.09 616 GLY A N 1
ATOM 4583 C CA . GLY A 1 616 ? 8.648 0.131 19.700 1.00 39.09 616 GLY A CA 1
ATOM 4584 C C . GLY A 1 616 ? 9.365 1.427 20.131 1.00 39.09 616 GLY A C 1
ATOM 4585 O O . GLY A 1 616 ? 10.062 1.414 21.143 1.00 39.09 616 GLY A O 1
ATOM 4586 N N . LEU A 1 617 ? 9.206 2.523 19.362 1.00 36.69 617 LEU A N 1
ATOM 4587 C CA . LEU A 1 617 ? 9.946 3.804 19.484 1.00 36.69 617 LEU A CA 1
ATOM 4588 C C . LEU A 1 617 ? 9.213 5.020 18.865 1.00 36.69 617 LEU A C 1
ATOM 4590 O O . LEU A 1 617 ? 8.292 4.831 18.069 1.00 36.69 617 LEU A O 1
ATOM 4594 N N . ASP A 1 618 ? 9.736 6.233 19.121 1.00 30.42 618 ASP A N 1
ATOM 4595 C CA . ASP A 1 618 ? 9.371 7.537 18.511 1.00 30.42 618 ASP A CA 1
ATOM 4596 C C . ASP A 1 618 ? 10.475 8.130 17.583 1.00 30.42 618 ASP A C 1
ATOM 4598 O O . ASP A 1 618 ? 11.440 7.437 17.256 1.00 30.42 618 ASP A O 1
ATOM 4602 N N . TYR A 1 619 ? 10.298 9.343 17.027 1.00 28.98 619 TYR A N 1
ATOM 4603 C CA . TYR A 1 619 ? 10.950 9.802 15.776 1.00 28.98 619 TYR A CA 1
ATOM 4604 C C . TYR A 1 619 ? 11.472 11.258 15.781 1.00 28.98 619 TYR A C 1
ATOM 4606 O O . TYR A 1 619 ? 10.713 12.167 16.095 1.00 28.98 619 TYR A O 1
ATOM 4614 N N . GLU A 1 620 ? 12.697 11.481 15.271 1.00 30.14 620 GLU A N 1
ATOM 4615 C CA . GLU A 1 620 ? 13.123 12.687 14.514 1.00 30.14 620 GLU A CA 1
ATOM 4616 C C . GLU A 1 620 ? 14.438 12.417 13.725 1.00 30.14 620 GLU A C 1
ATOM 4618 O O . GLU A 1 620 ? 15.058 11.385 13.938 1.00 30.14 620 GLU A O 1
ATOM 4623 N N . THR A 1 621 ? 14.843 13.254 12.753 1.00 33.47 621 THR A N 1
ATOM 4624 C CA . THR A 1 621 ? 15.732 12.899 11.594 1.00 33.47 621 THR A CA 1
ATOM 4625 C C . THR A 1 621 ? 17.203 13.375 11.675 1.00 33.47 621 THR A C 1
ATOM 4627 O O . THR A 1 621 ? 17.449 14.380 12.323 1.00 33.47 621 THR A O 1
ATOM 4630 N N . GLU A 1 622 ? 18.239 12.865 10.970 1.00 31.62 622 GLU A N 1
ATOM 4631 C CA . GLU A 1 622 ? 18.484 11.712 10.047 1.00 31.62 622 GLU A CA 1
ATOM 4632 C C . GLU A 1 622 ? 20.005 11.311 10.179 1.00 31.62 622 GLU A C 1
ATOM 4634 O O . GLU A 1 622 ? 20.511 11.346 11.292 1.00 31.62 622 GLU A O 1
ATOM 4639 N N . ASN A 1 623 ? 20.890 10.900 9.243 1.00 34.09 623 ASN A N 1
ATOM 4640 C CA . ASN A 1 623 ? 20.926 10.571 7.802 1.00 34.09 623 ASN A CA 1
ATOM 4641 C C . ASN A 1 623 ? 21.936 9.422 7.525 1.00 34.09 623 ASN A C 1
ATOM 4643 O O . ASN A 1 623 ? 22.989 9.364 8.164 1.00 34.09 623 ASN A O 1
ATOM 4647 N N . GLY A 1 624 ? 21.681 8.557 6.532 1.00 33.09 624 GLY A N 1
ATOM 4648 C CA . GLY A 1 624 ? 22.696 7.667 5.916 1.00 33.09 624 GLY A CA 1
ATOM 4649 C C . GLY A 1 624 ? 22.994 6.322 6.619 1.00 33.09 624 GLY A C 1
ATOM 4650 O O . GLY A 1 624 ? 22.336 5.964 7.589 1.00 33.09 624 GLY A O 1
ATOM 4651 N N . GLY A 1 625 ? 23.989 5.563 6.128 1.00 44.34 625 GLY A N 1
ATOM 4652 C CA . GLY A 1 625 ? 24.803 4.655 6.968 1.00 44.34 625 GLY A CA 1
ATOM 4653 C C . GLY A 1 625 ? 24.750 3.120 6.804 1.00 44.34 625 GLY A C 1
ATOM 4654 O O . GLY A 1 625 ? 25.712 2.483 7.214 1.00 44.34 625 GLY A O 1
ATOM 4655 N N . VAL A 1 626 ? 23.707 2.500 6.234 1.00 34.44 626 VAL A N 1
ATOM 4656 C CA . VAL A 1 626 ? 23.606 1.022 6.053 1.00 34.44 626 VAL A CA 1
ATOM 4657 C C . VAL A 1 626 ? 22.847 0.717 4.748 1.00 34.44 626 VAL A C 1
ATOM 4659 O O . VAL A 1 626 ? 21.910 1.464 4.446 1.00 34.44 626 VAL A O 1
ATOM 4662 N N . PRO A 1 627 ? 23.189 -0.329 3.960 1.00 41.66 627 PRO A N 1
ATOM 4663 C CA . PRO A 1 627 ? 22.362 -0.765 2.832 1.00 41.66 627 PRO A CA 1
ATOM 4664 C C . PRO A 1 627 ? 20.952 -1.152 3.304 1.00 41.66 627 PRO A C 1
ATOM 4666 O O . PRO A 1 627 ? 20.762 -2.094 4.067 1.00 41.66 627 PRO A O 1
ATOM 4669 N N . ARG A 1 628 ? 19.954 -0.390 2.849 1.00 48.72 628 ARG A N 1
ATOM 4670 C CA . ARG A 1 628 ? 18.535 -0.586 3.172 1.00 48.72 628 ARG A CA 1
ATOM 4671 C C . ARG A 1 628 ? 17.921 -1.539 2.146 1.00 48.72 628 ARG A C 1
ATOM 4673 O O . ARG A 1 628 ? 17.982 -1.246 0.951 1.00 48.72 628 ARG A O 1
ATOM 4680 N N . LEU A 1 629 ? 17.302 -2.634 2.593 1.00 49.94 629 LEU A N 1
ATOM 4681 C CA . LEU A 1 629 ? 16.410 -3.408 1.723 1.00 49.94 629 LEU A CA 1
ATOM 4682 C C . LEU A 1 629 ? 15.201 -2.522 1.351 1.00 49.94 629 LEU A C 1
ATOM 4684 O O . LEU A 1 629 ? 14.826 -1.628 2.119 1.00 49.94 629 LEU A O 1
ATOM 4688 N N . PRO A 1 630 ? 14.586 -2.702 0.174 1.00 47.62 630 PRO A N 1
ATOM 4689 C CA . PRO A 1 630 ? 13.380 -1.962 -0.160 1.00 47.62 630 PRO A CA 1
ATOM 4690 C C . PRO A 1 630 ? 12.223 -2.449 0.724 1.00 47.62 630 PRO A C 1
ATOM 4692 O O . PRO A 1 630 ? 11.723 -3.555 0.542 1.00 47.62 630 PRO A O 1
ATOM 4695 N N . ILE A 1 631 ? 11.771 -1.607 1.661 1.00 59.81 631 ILE A N 1
ATOM 4696 C CA . ILE A 1 631 ? 10.502 -1.811 2.378 1.00 59.81 631 ILE A CA 1
ATOM 4697 C C . ILE A 1 631 ? 9.372 -1.570 1.369 1.00 59.81 631 ILE A C 1
ATOM 4699 O O . ILE A 1 631 ? 8.893 -0.444 1.184 1.00 59.81 631 ILE A O 1
ATOM 4703 N N . VAL A 1 632 ? 9.024 -2.633 0.646 1.00 59.03 632 VAL A N 1
ATOM 4704 C CA . VAL A 1 632 ? 7.870 -2.679 -0.246 1.00 59.03 632 VAL A CA 1
ATOM 4705 C C . VAL A 1 632 ? 6.660 -3.020 0.607 1.00 59.03 632 VAL A C 1
ATOM 4707 O O . VAL A 1 632 ? 6.469 -4.160 1.012 1.00 59.03 632 VAL A O 1
ATOM 4710 N N . GLU A 1 633 ? 5.881 -1.991 0.913 1.00 63.25 633 GLU A N 1
ATOM 4711 C CA . GLU A 1 633 ? 4.626 -2.084 1.648 1.00 63.25 633 GLU A CA 1
ATOM 4712 C C . GLU A 1 633 ? 3.602 -1.125 1.027 1.00 63.25 633 GLU A C 1
ATOM 4714 O O . GLU A 1 633 ? 3.996 -0.119 0.408 1.00 63.25 633 GLU A O 1
ATOM 4719 N N . PRO A 1 634 ? 2.296 -1.411 1.181 1.00 64.94 634 PRO A N 1
ATOM 4720 C CA . PRO A 1 634 ? 1.243 -0.451 0.891 1.00 64.94 634 PRO A CA 1
ATOM 4721 C C . PRO A 1 634 ? 1.347 0.797 1.784 1.00 64.94 634 PRO A C 1
ATOM 4723 O O . PRO A 1 634 ? 2.129 0.875 2.733 1.00 64.94 634 PRO A O 1
ATOM 4726 N N . GLU A 1 635 ? 0.539 1.810 1.478 1.00 66.75 635 GLU A N 1
ATOM 4727 C CA . GLU A 1 635 ? 0.284 2.895 2.429 1.00 66.75 635 GLU A CA 1
ATOM 4728 C C . GLU A 1 635 ? -0.436 2.346 3.675 1.00 66.75 635 GLU A C 1
ATOM 4730 O O . GLU A 1 635 ? -1.262 1.442 3.565 1.00 66.75 635 GLU A O 1
ATOM 4735 N N . ARG A 1 636 ? -0.139 2.868 4.870 1.00 72.75 636 ARG A N 1
ATOM 4736 C CA . ARG A 1 636 ? -0.804 2.411 6.098 1.00 72.75 636 ARG A CA 1
ATOM 4737 C C . ARG A 1 636 ? -2.284 2.801 6.065 1.00 72.75 636 ARG A C 1
ATOM 4739 O O . ARG A 1 636 ? -2.613 3.962 5.824 1.00 72.75 636 ARG A O 1
ATOM 4746 N N . VAL A 1 637 ? -3.165 1.853 6.372 1.00 71.31 637 VAL A N 1
ATOM 4747 C CA . VAL A 1 637 ? -4.591 2.129 6.587 1.00 71.31 637 VAL A CA 1
ATOM 4748 C C . VAL A 1 637 ? -4.761 2.961 7.865 1.00 71.31 637 VAL A C 1
ATOM 4750 O O . VAL A 1 637 ? -4.347 2.535 8.942 1.00 71.31 637 VAL A O 1
ATOM 4753 N N . SER A 1 638 ? -5.349 4.157 7.745 1.00 68.19 638 SER A N 1
ATOM 4754 C CA . SER A 1 638 ? -5.496 5.111 8.862 1.00 68.19 638 SER A CA 1
ATOM 4755 C C . SER A 1 638 ? -6.539 4.696 9.900 1.00 68.19 638 SER A C 1
ATOM 4757 O O . SER A 1 638 ? -6.426 5.062 11.064 1.00 68.19 638 SER A O 1
ATOM 4759 N N . GLU A 1 639 ? -7.541 3.926 9.481 1.00 77.31 639 GLU A N 1
ATOM 4760 C CA . GLU A 1 639 ? -8.616 3.395 10.319 1.00 77.31 639 GLU A CA 1
ATOM 4761 C C . GLU A 1 639 ? -8.651 1.871 10.146 1.00 77.31 639 GLU A C 1
ATOM 4763 O O . GLU A 1 639 ? -9.225 1.389 9.167 1.00 77.31 639 GLU A O 1
ATOM 4768 N N . PRO A 1 640 ? -7.999 1.084 11.021 1.00 82.38 640 PRO A N 1
ATOM 4769 C CA . PRO A 1 640 ? -8.056 -0.375 10.955 1.00 82.38 640 PRO A CA 1
ATOM 4770 C C . PRO A 1 640 ? -9.481 -0.899 11.217 1.00 82.38 640 PRO A C 1
ATOM 4772 O O . PRO A 1 640 ? -10.203 -0.298 12.017 1.00 82.38 640 PRO A O 1
ATOM 4775 N N . PRO A 1 641 ? -9.906 -2.011 10.589 1.00 81.94 641 PRO A N 1
ATOM 4776 C CA . PRO A 1 641 ? -11.176 -2.652 10.915 1.00 81.94 641 PRO A CA 1
ATOM 4777 C C . PRO A 1 641 ? -11.174 -3.130 12.370 1.00 81.94 641 PRO A C 1
ATOM 4779 O O . PRO A 1 641 ? -10.125 -3.449 12.929 1.00 81.94 641 PRO A O 1
ATOM 4782 N N . LEU A 1 642 ? -12.361 -3.177 12.979 1.00 82.56 642 LEU A N 1
ATOM 4783 C CA . LEU A 1 642 ? -12.637 -3.647 14.348 1.00 82.56 642 LEU A CA 1
ATOM 4784 C C . LEU A 1 642 ? -11.983 -2.826 15.477 1.00 82.56 642 LEU A C 1
ATOM 4786 O O . LEU A 1 642 ? -12.386 -2.953 16.631 1.00 82.56 642 LEU A O 1
ATOM 4790 N N . ALA A 1 643 ? -11.053 -1.922 15.169 1.00 73.81 643 ALA A N 1
ATOM 4791 C CA . ALA A 1 643 ? -10.540 -0.931 16.104 1.00 73.81 643 ALA A CA 1
ATOM 4792 C C . ALA A 1 643 ? -11.591 0.143 16.442 1.00 73.81 643 ALA A C 1
ATOM 4794 O O . ALA A 1 643 ? -12.479 0.452 15.643 1.00 73.81 643 ALA A O 1
ATOM 4795 N N . ILE A 1 644 ? -11.436 0.765 17.615 1.00 62.25 644 ILE A N 1
ATOM 4796 C CA . ILE A 1 644 ? -12.197 1.957 18.007 1.00 62.25 644 ILE A CA 1
ATOM 4797 C C . ILE A 1 644 ? -11.740 3.112 17.106 1.00 62.25 644 ILE A C 1
ATOM 4799 O O . ILE A 1 644 ? -10.674 3.691 17.311 1.00 62.25 644 ILE A O 1
ATOM 4803 N N . SER A 1 645 ? -12.533 3.403 16.078 1.00 57.31 645 SER A N 1
ATOM 4804 C CA . SER A 1 645 ? -12.335 4.518 15.152 1.00 57.31 645 SER A CA 1
ATOM 4805 C C . SER A 1 645 ? -13.417 5.570 15.368 1.00 57.31 645 SER A C 1
ATOM 4807 O O . SER A 1 645 ? -14.554 5.264 15.718 1.00 57.31 645 SER A O 1
ATOM 4809 N N . LEU A 1 646 ? -13.055 6.834 15.156 1.00 46.25 646 LEU A N 1
ATOM 4810 C CA . LEU A 1 646 ? -13.929 7.995 15.363 1.00 46.25 646 LEU A CA 1
ATOM 4811 C C . LEU A 1 646 ? -14.861 8.249 14.158 1.00 46.25 646 LEU A C 1
ATOM 4813 O O . LEU A 1 646 ? -15.392 9.342 13.987 1.00 46.25 646 LEU A O 1
ATOM 4817 N N . THR A 1 647 ? -14.994 7.254 13.281 1.00 55.03 647 THR A N 1
ATOM 4818 C CA . THR A 1 647 ? -15.528 7.356 11.921 1.00 55.03 647 THR A CA 1
ATOM 4819 C C . THR A 1 647 ? -16.198 6.046 11.516 1.00 55.03 647 THR A C 1
ATOM 4821 O O . THR A 1 647 ? -15.715 4.958 11.823 1.00 55.03 647 THR A O 1
ATOM 4824 N N . GLU A 1 648 ? -17.280 6.117 10.738 1.00 70.19 648 GLU A N 1
ATOM 4825 C CA . GLU A 1 648 ? -17.901 4.925 10.148 1.00 70.19 648 GLU A CA 1
ATOM 4826 C C . GLU A 1 648 ? -17.115 4.428 8.914 1.00 70.19 648 GLU A C 1
ATOM 4828 O O . GLU A 1 648 ? -17.621 4.412 7.792 1.00 70.19 648 GLU A O 1
ATOM 4833 N N . ALA A 1 649 ? -15.845 4.048 9.086 1.00 80.56 649 ALA A N 1
ATOM 4834 C CA . ALA A 1 649 ? -14.970 3.646 7.978 1.00 80.56 649 ALA A CA 1
ATOM 4835 C C . ALA A 1 649 ? -15.468 2.391 7.226 1.00 80.56 649 ALA A C 1
ATOM 4837 O O . ALA A 1 649 ? -15.274 2.263 6.011 1.00 80.56 649 ALA A O 1
ATOM 4838 N N . TYR A 1 650 ? -16.147 1.487 7.938 1.00 87.69 650 TYR A N 1
ATOM 4839 C CA . TYR A 1 650 ? -16.566 0.172 7.455 1.00 87.69 650 TYR A CA 1
ATOM 4840 C C . TYR A 1 650 ? -18.070 -0.070 7.637 1.00 87.69 650 TYR A C 1
ATOM 4842 O O . TYR A 1 650 ? -18.727 0.525 8.492 1.00 87.69 650 TYR A O 1
ATOM 4850 N N . ARG A 1 651 ? -18.608 -0.983 6.826 1.00 89.19 651 ARG A N 1
ATOM 4851 C CA . ARG A 1 651 ? -19.819 -1.757 7.121 1.00 89.19 651 ARG A CA 1
ATOM 4852 C C . ARG A 1 651 ? -19.352 -3.109 7.644 1.00 89.19 651 ARG A C 1
ATOM 4854 O O . ARG A 1 651 ? -18.466 -3.706 7.027 1.00 89.19 651 ARG A O 1
ATOM 4861 N N . TYR A 1 652 ? -19.947 -3.575 8.733 1.00 91.06 652 TYR A N 1
ATOM 4862 C CA . TYR A 1 652 ? -19.695 -4.902 9.284 1.00 91.06 652 TYR A CA 1
ATOM 4863 C C . TYR A 1 652 ? -20.903 -5.806 9.044 1.00 91.06 652 TYR A C 1
ATOM 4865 O O . TYR A 1 652 ? -22.031 -5.324 8.943 1.00 91.06 652 TYR A O 1
ATOM 4873 N N . ARG A 1 653 ? -20.672 -7.115 8.946 1.00 91.88 653 ARG A N 1
ATOM 4874 C CA . ARG A 1 653 ? -21.736 -8.125 8.936 1.00 91.88 653 ARG A CA 1
ATOM 4875 C C . ARG A 1 653 ? -21.223 -9.418 9.553 1.00 91.88 653 ARG A C 1
ATOM 4877 O O . ARG A 1 653 ? -20.187 -9.931 9.131 1.00 91.88 653 ARG A O 1
ATOM 4884 N N . LEU A 1 654 ? -21.980 -9.959 10.504 1.00 91.81 654 LEU A N 1
ATOM 4885 C CA . LEU A 1 654 ? -21.787 -11.319 10.994 1.00 91.81 654 LEU A CA 1
ATOM 4886 C C . LEU A 1 654 ? -22.180 -12.298 9.874 1.00 91.81 654 LEU A C 1
ATOM 4888 O O . LEU A 1 654 ? -23.301 -12.247 9.364 1.00 91.81 654 LEU A O 1
ATOM 4892 N N . GLU A 1 655 ? -21.243 -13.142 9.453 1.00 90.00 655 GLU A N 1
ATOM 4893 C CA . GLU A 1 655 ? -21.471 -14.184 8.442 1.00 90.00 655 GLU A CA 1
ATOM 4894 C C . GLU A 1 655 ? -21.940 -15.499 9.081 1.00 90.00 655 GLU A C 1
ATOM 4896 O O . GLU A 1 655 ? -22.700 -16.239 8.463 1.00 90.00 655 GLU A O 1
ATOM 4901 N N . GLY A 1 656 ? -21.540 -15.766 10.329 1.00 89.44 656 GLY A N 1
ATOM 4902 C CA . GLY A 1 656 ? -21.947 -16.946 11.092 1.00 89.44 656 GLY A CA 1
ATOM 4903 C C . GLY A 1 656 ? -20.949 -17.300 12.196 1.00 89.44 656 GLY A C 1
ATOM 4904 O O . GLY A 1 656 ? -20.264 -16.423 12.733 1.00 89.44 656 GLY A O 1
ATOM 4905 N N . ARG A 1 657 ? -20.847 -18.597 12.511 1.00 90.50 657 ARG A N 1
ATOM 4906 C CA . ARG A 1 657 ? -19.769 -19.174 13.329 1.00 90.50 657 ARG A CA 1
ATOM 4907 C C . ARG A 1 657 ? -18.990 -20.226 12.531 1.00 90.50 657 ARG A C 1
ATOM 4909 O O . ARG A 1 657 ? -19.589 -21.011 11.805 1.00 90.50 657 ARG A O 1
ATOM 4916 N N . GLU A 1 658 ? -17.673 -20.266 12.711 1.00 93.38 658 GLU A N 1
ATOM 4917 C CA . GLU A 1 658 ? -16.757 -21.294 12.193 1.00 93.38 658 GLU A CA 1
ATOM 4918 C C . GLU A 1 658 ? -15.892 -21.846 13.336 1.00 93.38 658 GLU A C 1
ATOM 4920 O O . GLU A 1 658 ? -15.592 -21.120 14.285 1.00 93.38 658 GLU A O 1
ATOM 4925 N N . LYS A 1 659 ? -15.400 -23.088 13.220 1.00 90.81 659 LYS A N 1
ATOM 4926 C CA . LYS A 1 659 ? -14.345 -23.596 14.112 1.00 90.81 659 LYS A CA 1
ATOM 4927 C C . LYS A 1 659 ? -12.952 -23.244 13.591 1.00 90.81 659 LYS A C 1
ATOM 4929 O O . LYS A 1 659 ? -12.600 -23.584 12.463 1.00 90.81 659 LYS A O 1
ATOM 4934 N N . ARG A 1 660 ? -12.130 -22.606 14.430 1.00 87.62 660 ARG A N 1
ATOM 4935 C CA . ARG A 1 660 ? -10.719 -22.270 14.163 1.00 87.62 660 ARG A CA 1
ATOM 4936 C C . ARG A 1 660 ? -9.854 -22.630 15.364 1.00 87.62 660 ARG A C 1
ATOM 4938 O O . ARG A 1 660 ? -10.233 -22.378 16.498 1.00 87.62 660 ARG A O 1
ATOM 4945 N N . GLN A 1 661 ? -8.705 -23.263 15.113 1.00 83.00 661 GLN A N 1
ATOM 4946 C CA . GLN A 1 661 ? -7.803 -23.776 16.160 1.00 83.00 661 GLN A CA 1
ATOM 4947 C C . GLN A 1 661 ? -8.524 -24.646 17.226 1.00 83.00 661 GLN A C 1
ATOM 4949 O O . GLN A 1 661 ? -8.185 -24.620 18.404 1.00 83.00 661 GLN A O 1
ATOM 4954 N N . GLY A 1 662 ? -9.563 -25.391 16.819 1.00 85.38 662 GLY A N 1
ATOM 4955 C CA . GLY A 1 662 ? -10.407 -26.206 17.710 1.00 85.38 662 GLY A CA 1
ATOM 4956 C C . GLY A 1 662 ? -11.496 -25.445 18.484 1.00 85.38 662 GLY A C 1
ATOM 4957 O O . GLY A 1 662 ? -12.316 -26.078 19.143 1.00 85.38 662 GLY A O 1
ATOM 4958 N N . ARG A 1 663 ? -11.540 -24.112 18.383 1.00 89.81 663 ARG A N 1
ATOM 4959 C CA . ARG A 1 663 ? -12.434 -23.211 19.126 1.00 89.81 663 ARG A CA 1
ATOM 4960 C C . ARG A 1 663 ? -13.540 -22.671 18.215 1.00 89.81 663 ARG A C 1
ATOM 4962 O O . ARG A 1 663 ? -13.305 -22.456 17.027 1.00 89.81 663 ARG A O 1
ATOM 4969 N N . ASP A 1 664 ? -14.740 -22.459 18.748 1.00 93.38 664 ASP A N 1
ATOM 4970 C CA . ASP A 1 664 ? -15.835 -21.806 18.018 1.00 93.38 664 ASP A CA 1
ATOM 4971 C C . ASP A 1 664 ? -15.599 -20.290 17.936 1.00 93.38 664 ASP A C 1
ATOM 4973 O O . ASP A 1 664 ? -15.262 -19.654 18.934 1.00 93.38 664 ASP A O 1
ATOM 4977 N N . ALA A 1 665 ? -15.783 -19.702 16.752 1.00 95.56 665 ALA A N 1
ATOM 4978 C CA . ALA A 1 665 ? -15.483 -18.300 16.480 1.00 95.56 665 ALA A CA 1
ATOM 4979 C C . ALA A 1 665 ? -16.579 -17.630 15.643 1.00 95.56 665 ALA A C 1
ATOM 4981 O O . ALA A 1 665 ? -17.058 -18.202 14.666 1.00 95.56 665 ALA A O 1
ATOM 4982 N N . TYR A 1 666 ? -16.948 -16.398 15.989 1.00 94.94 666 TYR A N 1
ATOM 4983 C CA . TYR A 1 666 ? -17.794 -15.537 15.163 1.00 94.94 666 TYR A CA 1
ATOM 4984 C C . TYR A 1 666 ? -17.012 -15.048 13.939 1.00 94.94 666 TYR A C 1
ATOM 4986 O O . TYR A 1 666 ? -15.907 -14.519 14.081 1.00 94.94 666 TYR A O 1
ATOM 4994 N N . VAL A 1 667 ? -17.599 -15.177 12.747 1.00 96.31 667 VAL A N 1
ATOM 4995 C CA . VAL A 1 667 ? -17.011 -14.676 11.495 1.00 96.31 667 VAL A CA 1
ATOM 4996 C C . VAL A 1 667 ? -17.590 -13.299 11.190 1.00 96.31 667 VAL A C 1
ATOM 4998 O O . VAL A 1 667 ? -18.747 -13.177 10.786 1.00 96.31 667 VAL A O 1
ATOM 5001 N N . VAL A 1 668 ? -16.799 -12.247 11.397 1.00 95.56 668 VAL A N 1
ATOM 5002 C CA . VAL A 1 668 ? -17.198 -10.856 11.143 1.00 95.56 668 VAL A CA 1
ATOM 5003 C C . VAL A 1 668 ? -16.537 -10.360 9.864 1.00 95.56 668 VAL A C 1
ATOM 5005 O O . VAL A 1 668 ? -15.330 -10.123 9.818 1.00 95.56 668 VAL A O 1
ATOM 5008 N N . SER A 1 669 ? -17.342 -10.168 8.823 1.00 94.94 669 SER A N 1
ATOM 5009 C CA . SER A 1 669 ? -16.919 -9.496 7.594 1.00 94.94 669 SER A CA 1
ATOM 5010 C C . SER A 1 669 ? -16.864 -7.976 7.772 1.00 94.94 669 SER A C 1
ATOM 5012 O O . SER A 1 669 ? -17.639 -7.394 8.537 1.00 94.94 669 SER A O 1
ATOM 5014 N N . PHE A 1 670 ? -15.956 -7.326 7.043 1.00 93.62 670 PHE A N 1
ATOM 5015 C CA . PHE A 1 670 ? -15.820 -5.871 6.985 1.00 93.62 670 PHE A CA 1
ATOM 5016 C C . PHE A 1 670 ? -15.557 -5.397 5.551 1.00 93.62 670 PHE A C 1
ATOM 5018 O O . PHE A 1 670 ? -14.743 -5.964 4.819 1.00 93.62 670 PHE A O 1
ATOM 5025 N N . ALA A 1 671 ? -16.228 -4.319 5.143 1.00 90.25 671 ALA A N 1
ATOM 5026 C CA . ALA A 1 671 ? -16.044 -3.692 3.834 1.00 90.25 671 ALA A CA 1
ATOM 5027 C C . ALA A 1 671 ? -16.079 -2.153 3.935 1.00 90.25 671 ALA A C 1
ATOM 5029 O O . ALA A 1 671 ? -16.852 -1.630 4.738 1.00 90.25 671 ALA A O 1
ATOM 5030 N N . PRO A 1 672 ? -15.297 -1.402 3.133 1.00 88.75 672 PRO A N 1
ATOM 5031 C CA . PRO A 1 672 ? -15.270 0.061 3.201 1.00 88.75 672 PRO A CA 1
ATOM 5032 C C . PRO A 1 672 ? -16.645 0.690 2.942 1.00 88.75 672 PRO A C 1
ATOM 5034 O O . PRO A 1 672 ? -17.346 0.291 2.009 1.00 88.75 672 PRO A O 1
ATOM 5037 N N . ARG A 1 673 ? -17.024 1.706 3.729 1.00 82.81 673 ARG A N 1
ATOM 5038 C CA . ARG A 1 673 ? -18.278 2.453 3.513 1.00 82.81 673 ARG A CA 1
ATOM 5039 C C . ARG A 1 673 ? -18.221 3.381 2.300 1.00 82.81 673 ARG A C 1
ATOM 5041 O O . ARG A 1 673 ? -19.237 3.506 1.614 1.00 82.81 673 ARG A O 1
ATOM 5048 N N . ALA A 1 674 ? -17.061 3.995 2.057 1.00 69.00 674 ALA A N 1
ATOM 5049 C CA . ALA A 1 674 ? -16.816 4.994 1.017 1.00 69.00 674 ALA A CA 1
ATOM 5050 C C . ALA A 1 674 ? -15.626 4.603 0.125 1.00 69.00 674 ALA A C 1
ATOM 5052 O O . ALA A 1 674 ? -14.589 4.149 0.613 1.00 69.00 674 ALA A O 1
ATOM 5053 N N . GLU A 1 675 ? -15.760 4.804 -1.185 1.00 61.28 675 GLU A N 1
ATOM 5054 C CA . GLU A 1 675 ? -14.727 4.442 -2.159 1.00 61.28 675 GLU A CA 1
ATOM 5055 C C . GLU A 1 675 ? -13.627 5.510 -2.279 1.00 61.28 675 GLU A C 1
ATOM 5057 O O . GLU A 1 675 ? -13.870 6.711 -2.168 1.00 61.28 675 GLU A O 1
ATOM 5062 N N . GLY A 1 676 ? -12.392 5.070 -2.538 1.00 65.25 676 GLY A N 1
ATOM 5063 C CA . GLY A 1 676 ? -11.254 5.950 -2.834 1.00 65.25 676 GLY A CA 1
ATOM 5064 C C . GLY A 1 676 ? -10.325 6.275 -1.656 1.00 65.25 676 GLY A C 1
ATOM 5065 O O . GLY A 1 676 ? -9.273 6.877 -1.891 1.00 65.25 676 GLY A O 1
ATOM 5066 N N . ARG A 1 677 ? -10.643 5.859 -0.422 1.00 71.94 677 ARG A N 1
ATOM 5067 C CA . ARG A 1 677 ? -9.692 5.826 0.711 1.00 71.94 677 ARG A CA 1
ATOM 5068 C C . ARG A 1 677 ? -9.027 4.450 0.804 1.00 71.94 677 ARG A C 1
ATOM 5070 O O . ARG A 1 677 ? -9.681 3.448 0.536 1.00 71.94 677 ARG A O 1
ATOM 5077 N N . SER A 1 678 ? -7.760 4.411 1.219 1.00 78.25 678 SER A N 1
ATOM 5078 C CA . SER A 1 678 ? -7.035 3.154 1.439 1.00 78.25 678 SER A CA 1
ATOM 5079 C C . SER A 1 678 ? -7.529 2.495 2.730 1.00 78.25 678 SER A C 1
ATOM 5081 O O . SER A 1 678 ? -7.188 2.934 3.827 1.00 78.25 678 SER A O 1
ATOM 5083 N N . LEU A 1 679 ? -8.409 1.506 2.581 1.00 85.62 679 LEU A N 1
ATOM 5084 C CA . LEU A 1 679 ? -9.143 0.823 3.653 1.00 85.62 679 LEU A CA 1
ATOM 5085 C C . LEU A 1 679 ? -9.188 -0.683 3.366 1.00 85.62 679 LEU A C 1
ATOM 5087 O O . LEU A 1 679 ? -9.124 -1.095 2.204 1.00 85.62 679 LEU A O 1
ATOM 5091 N N . PHE A 1 680 ? -9.318 -1.513 4.398 1.00 87.88 680 PHE A N 1
ATOM 5092 C CA . PHE A 1 680 ? -9.357 -2.969 4.233 1.00 87.88 680 PHE A CA 1
ATOM 5093 C C . PHE A 1 680 ? -10.748 -3.508 3.827 1.00 87.88 680 PHE A C 1
ATOM 5095 O O . PHE A 1 680 ? -11.785 -2.907 4.089 1.00 87.88 680 PHE A O 1
ATOM 5102 N N . ARG A 1 681 ? -10.785 -4.682 3.198 1.00 91.19 681 ARG A N 1
ATOM 5103 C CA . ARG A 1 681 ? -11.978 -5.510 2.986 1.00 91.19 681 ARG A CA 1
ATOM 5104 C C . ARG A 1 681 ? -11.612 -6.958 3.276 1.00 91.19 681 ARG A C 1
ATOM 5106 O O . ARG A 1 681 ? -10.604 -7.432 2.752 1.00 91.19 681 ARG A O 1
ATOM 5113 N N . GLY A 1 682 ? -12.418 -7.653 4.064 1.00 93.44 682 GLY A N 1
ATOM 5114 C CA . GLY A 1 682 ? -12.034 -8.969 4.549 1.00 93.44 682 GLY A CA 1
ATOM 5115 C C . GLY A 1 682 ? -12.944 -9.521 5.636 1.00 93.44 682 GLY A C 1
ATOM 5116 O O . GLY A 1 682 ? -14.099 -9.108 5.754 1.00 93.44 682 GLY A O 1
ATOM 5117 N N . ARG A 1 683 ? -12.408 -10.467 6.408 1.00 95.88 683 ARG A N 1
ATOM 5118 C CA . ARG A 1 683 ? -13.089 -11.175 7.497 1.00 95.88 683 ARG A CA 1
ATOM 5119 C C . ARG A 1 683 ? -12.171 -11.327 8.703 1.00 95.88 683 ARG A C 1
ATOM 5121 O O . ARG A 1 683 ? -10.951 -11.396 8.566 1.00 95.88 683 ARG A O 1
ATOM 5128 N N . ALA A 1 684 ? -12.771 -11.398 9.881 1.00 96.31 684 ALA A N 1
ATOM 5129 C CA . ALA A 1 684 ? -12.103 -11.701 11.135 1.00 96.31 684 ALA A CA 1
ATOM 5130 C C . ALA A 1 684 ? -12.822 -12.842 11.856 1.00 96.31 684 ALA A C 1
ATOM 5132 O O . ALA A 1 684 ? -14.051 -12.907 11.849 1.00 96.31 684 ALA A O 1
ATOM 5133 N N . TRP A 1 685 ? -12.046 -13.705 12.504 1.00 96.94 685 TRP A N 1
ATOM 5134 C CA . TRP A 1 685 ? -12.527 -14.791 13.347 1.00 96.94 685 TRP A CA 1
ATOM 5135 C C . TRP A 1 685 ? -12.271 -14.397 14.799 1.00 96.94 685 TRP A C 1
ATOM 5137 O O . TRP A 1 685 ? -11.123 -14.355 15.245 1.00 96.94 685 TRP A O 1
ATOM 5147 N N . ILE A 1 686 ? -13.351 -14.072 15.506 1.00 95.75 686 ILE A N 1
ATOM 5148 C CA . ILE A 1 686 ? -13.352 -13.608 16.897 1.00 95.75 686 ILE A CA 1
ATOM 5149 C C . ILE A 1 686 ? -13.834 -14.760 17.776 1.00 95.75 686 ILE A C 1
ATOM 5151 O O . ILE A 1 686 ? -14.902 -15.313 17.519 1.00 95.75 686 ILE A O 1
ATOM 5155 N N . ASP A 1 687 ? -13.074 -15.129 18.805 1.00 94.75 687 ASP A N 1
ATOM 5156 C CA . ASP A 1 687 ? -13.408 -16.251 19.685 1.00 94.75 687 ASP A CA 1
ATOM 5157 C C . ASP A 1 687 ? -14.800 -16.098 20.317 1.00 94.75 687 ASP A C 1
ATOM 5159 O O . ASP A 1 687 ? -15.127 -15.049 20.873 1.00 94.75 687 ASP A O 1
ATOM 5163 N N . ALA A 1 688 ? -15.627 -17.145 20.269 1.00 91.50 688 ALA A N 1
ATOM 5164 C CA . ALA A 1 688 ? -17.008 -17.054 20.735 1.00 91.50 688 ALA A CA 1
ATOM 5165 C C . ALA A 1 688 ? -17.158 -17.000 22.268 1.00 91.50 688 ALA A C 1
ATOM 5167 O O . ALA A 1 688 ? -18.247 -16.676 22.746 1.00 91.50 688 ALA A O 1
ATOM 5168 N N . SER A 1 689 ? -16.093 -17.303 23.023 1.00 89.25 689 SER A N 1
ATOM 5169 C CA . SER A 1 689 ? -16.073 -17.324 24.491 1.00 89.25 689 SER A CA 1
ATOM 5170 C C . SER A 1 689 ? -15.331 -16.130 25.103 1.00 89.25 689 SER A C 1
ATOM 5172 O O . SER A 1 689 ? -15.870 -15.476 25.995 1.00 89.25 689 SER A O 1
ATOM 5174 N N . SER A 1 690 ? -14.127 -15.806 24.619 1.00 89.06 690 SER A N 1
ATOM 5175 C CA . SER A 1 690 ? -13.290 -14.727 25.168 1.00 89.06 690 SER A CA 1
ATOM 5176 C C . SER A 1 690 ? -13.365 -13.415 24.381 1.00 89.06 690 SER A C 1
ATOM 5178 O O . SER A 1 690 ? -13.019 -12.360 24.916 1.00 89.06 690 SER A O 1
ATOM 5180 N N . PHE A 1 691 ? -13.878 -13.466 23.145 1.00 91.75 691 PHE A N 1
ATOM 5181 C CA . PHE A 1 691 ? -13.912 -12.367 22.172 1.00 91.75 691 PHE A CA 1
ATOM 5182 C C . PHE A 1 691 ? -12.526 -11.874 21.723 1.00 91.75 691 PHE A C 1
ATOM 5184 O O . PHE A 1 691 ? -12.391 -10.772 21.191 1.00 91.75 691 PHE A O 1
ATOM 5191 N N . ASP A 1 692 ? -11.490 -12.698 21.875 1.00 92.19 692 ASP A N 1
ATOM 5192 C CA . ASP A 1 692 ? -10.158 -12.413 21.342 1.00 92.19 692 ASP A CA 1
ATOM 5193 C C . ASP A 1 692 ? -10.077 -12.628 19.824 1.00 92.19 692 ASP A C 1
ATOM 5195 O O . ASP A 1 692 ? -10.909 -13.309 19.222 1.00 92.19 692 ASP A O 1
ATOM 5199 N N . MET A 1 693 ? -9.060 -12.044 19.185 1.00 94.56 693 MET A N 1
ATOM 5200 C CA . MET A 1 693 ? -8.799 -12.276 17.763 1.00 94.56 693 MET A CA 1
ATOM 5201 C C . MET A 1 693 ? -8.098 -13.622 17.569 1.00 94.56 693 MET A C 1
ATOM 5203 O O . MET A 1 693 ? -7.043 -13.840 18.157 1.00 94.56 693 MET A O 1
ATOM 5207 N N . LEU A 1 694 ? -8.637 -14.486 16.705 1.00 94.88 694 LEU A N 1
ATOM 5208 C CA . LEU A 1 694 ? -7.990 -15.739 16.296 1.00 94.88 694 LEU A CA 1
ATOM 5209 C C . LEU A 1 694 ? -7.318 -15.607 14.921 1.00 94.88 694 LEU A C 1
ATOM 5211 O O . LEU A 1 694 ? -6.207 -16.098 14.715 1.00 94.88 694 LEU A O 1
ATOM 5215 N N . ARG A 1 695 ? -7.985 -14.936 13.970 1.00 95.12 695 ARG A N 1
ATOM 5216 C CA . ARG A 1 695 ? -7.482 -14.706 12.605 1.00 95.12 695 ARG A CA 1
ATOM 5217 C C . ARG A 1 695 ? -8.092 -13.456 11.976 1.00 95.12 695 ARG A C 1
ATOM 5219 O O . ARG A 1 695 ? -9.258 -13.155 12.219 1.00 95.12 695 ARG A O 1
ATOM 5226 N N . VAL A 1 696 ? -7.343 -12.796 11.096 1.00 94.56 696 VAL A N 1
ATOM 5227 C CA . VAL A 1 696 ? -7.839 -11.783 10.151 1.00 94.56 696 VAL A CA 1
ATOM 5228 C C . VAL A 1 696 ? -7.382 -12.150 8.737 1.00 94.56 696 VAL A C 1
ATOM 5230 O O . VAL A 1 696 ? -6.225 -12.491 8.538 1.00 94.56 696 VAL A O 1
ATOM 5233 N N . ASP A 1 697 ? -8.280 -12.062 7.759 1.00 93.81 697 ASP A N 1
ATOM 5234 C CA . ASP A 1 697 ? -8.014 -12.127 6.313 1.00 93.81 697 ASP A CA 1
ATOM 5235 C C . ASP A 1 697 ? -8.424 -10.768 5.737 1.00 93.81 697 ASP A C 1
ATOM 5237 O O . ASP A 1 697 ? -9.605 -10.424 5.777 1.00 93.81 697 ASP A O 1
ATOM 5241 N N . ALA A 1 698 ? -7.465 -9.954 5.289 1.00 90.19 698 ALA A N 1
ATOM 5242 C CA . ALA A 1 698 ? -7.689 -8.562 4.905 1.00 90.19 698 ALA A CA 1
ATOM 5243 C C . ALA A 1 698 ? -7.006 -8.192 3.580 1.00 90.19 698 ALA A C 1
ATOM 5245 O O . ALA A 1 698 ? -5.783 -8.148 3.468 1.00 90.19 698 ALA A O 1
ATOM 5246 N N . SER A 1 699 ? -7.808 -7.817 2.584 1.00 87.81 699 SER A N 1
ATOM 5247 C CA . SER A 1 699 ? -7.354 -7.200 1.332 1.00 87.81 699 SER A CA 1
ATOM 5248 C C . SER A 1 699 ? -7.414 -5.673 1.426 1.00 87.81 699 SER A C 1
ATOM 5250 O O . SER A 1 699 ? -8.412 -5.114 1.877 1.00 87.81 699 SER A O 1
ATOM 5252 N N . GLN A 1 700 ? -6.365 -4.960 1.019 1.00 84.75 700 GLN A N 1
ATOM 5253 C CA . GLN A 1 700 ? -6.346 -3.497 1.046 1.00 84.75 700 GLN A CA 1
ATOM 5254 C C . GLN A 1 700 ? -6.870 -2.912 -0.270 1.00 84.75 700 GLN A C 1
ATOM 5256 O O . GLN A 1 700 ? -6.378 -3.216 -1.358 1.00 84.75 700 GLN A O 1
ATOM 5261 N N . THR A 1 701 ? -7.880 -2.052 -0.167 1.00 81.31 701 THR A N 1
ATOM 5262 C CA . THR A 1 701 ? -8.588 -1.457 -1.306 1.00 81.31 701 THR A CA 1
ATOM 5263 C C . THR A 1 701 ? -8.053 -0.066 -1.654 1.00 81.31 701 THR A C 1
ATOM 5265 O O . THR A 1 701 ? -7.439 0.595 -0.823 1.00 81.31 701 THR A O 1
ATOM 5268 N N . ALA A 1 702 ? -8.289 0.385 -2.893 1.00 71.56 702 ALA A N 1
ATOM 5269 C CA . ALA A 1 702 ? -7.951 1.730 -3.391 1.00 71.56 702 ALA A CA 1
ATOM 5270 C C . ALA A 1 702 ? -6.474 2.174 -3.221 1.00 71.56 702 ALA A C 1
ATOM 5272 O O . ALA A 1 702 ? -6.196 3.375 -3.176 1.00 71.56 702 ALA A O 1
ATOM 5273 N N . LEU A 1 703 ? -5.551 1.205 -3.175 1.00 69.38 703 LEU A N 1
ATOM 5274 C CA . LEU A 1 703 ? -4.107 1.387 -2.999 1.00 69.38 703 LEU A CA 1
ATOM 5275 C C . LEU A 1 703 ? -3.481 2.422 -3.945 1.00 69.38 703 LEU A C 1
ATOM 5277 O O . LEU A 1 703 ? -3.703 2.404 -5.160 1.00 69.38 703 LEU A O 1
ATOM 5281 N N . ARG A 1 704 ? -2.629 3.286 -3.387 1.00 59.25 704 ARG A N 1
ATOM 5282 C CA . ARG A 1 704 ? -1.920 4.350 -4.104 1.00 59.25 704 ARG A CA 1
ATOM 5283 C C . ARG A 1 704 ? -0.406 4.154 -4.039 1.00 59.25 704 ARG A C 1
ATOM 5285 O O . ARG A 1 704 ? 0.200 4.149 -2.971 1.00 59.25 704 ARG A O 1
ATOM 5292 N N . GLY A 1 705 ? 0.231 4.086 -5.207 1.00 60.81 705 GLY A N 1
ATOM 5293 C CA . GLY A 1 705 ? 1.686 4.002 -5.339 1.00 60.81 705 GLY A CA 1
ATOM 5294 C C . GLY A 1 705 ? 2.125 2.760 -6.106 1.00 60.81 705 GLY A C 1
ATOM 5295 O O . GLY A 1 705 ? 1.519 2.410 -7.114 1.00 60.81 705 GLY A O 1
ATOM 5296 N N . ALA A 1 706 ? 3.218 2.141 -5.656 1.00 61.91 706 ALA A N 1
ATOM 5297 C CA . ALA A 1 706 ? 3.846 1.022 -6.357 1.00 61.91 706 ALA A CA 1
ATOM 5298 C C . ALA A 1 706 ? 3.365 -0.362 -5.881 1.00 61.91 706 ALA A C 1
ATOM 5300 O O . ALA A 1 706 ? 3.420 -1.307 -6.656 1.00 61.91 706 ALA A O 1
ATOM 5301 N N . VAL A 1 707 ? 2.841 -0.505 -4.658 1.00 68.00 707 VAL A N 1
ATOM 5302 C CA . VAL A 1 707 ? 2.048 -1.693 -4.291 1.00 68.00 707 VAL A CA 1
ATOM 5303 C C . VAL A 1 707 ? 0.620 -1.453 -4.773 1.00 68.00 707 VAL A C 1
ATOM 5305 O O . VAL A 1 707 ? 0.016 -0.444 -4.417 1.00 68.00 707 VAL A O 1
ATOM 5308 N N . ILE A 1 708 ? 0.111 -2.349 -5.620 1.00 67.75 708 ILE A N 1
ATOM 5309 C CA . ILE A 1 708 ? -1.195 -2.211 -6.297 1.00 67.75 708 ILE A CA 1
ATOM 5310 C C . ILE A 1 708 ? -2.224 -3.262 -5.866 1.00 67.75 708 ILE A C 1
ATOM 5312 O O . ILE A 1 708 ? -3.409 -3.121 -6.149 1.00 67.75 708 ILE A O 1
ATOM 5316 N N . SER A 1 709 ? -1.763 -4.314 -5.193 1.00 76.62 709 SER A N 1
ATOM 5317 C CA . SER A 1 709 ? -2.573 -5.316 -4.505 1.00 76.62 709 SER A CA 1
ATOM 5318 C C . SER A 1 709 ? -1.819 -5.701 -3.238 1.00 76.62 709 SER A C 1
ATOM 5320 O O . SER A 1 709 ? -0.592 -5.833 -3.280 1.00 76.62 709 SER A O 1
ATOM 5322 N N . SER A 1 710 ? -2.535 -5.840 -2.127 1.00 84.00 710 SER A N 1
ATOM 5323 C CA . SER A 1 710 ? -2.011 -6.336 -0.856 1.00 84.00 710 SER A CA 1
ATOM 5324 C C . SER A 1 710 ? -3.132 -7.081 -0.145 1.00 84.00 710 SER A C 1
ATOM 5326 O O . SER A 1 710 ? -4.156 -6.479 0.171 1.00 84.00 710 SER A O 1
ATOM 5328 N N . GLN A 1 711 ? -2.937 -8.369 0.100 1.00 87.25 711 GLN A N 1
ATOM 5329 C CA . GLN A 1 711 ? -3.736 -9.188 1.003 1.00 87.25 711 GLN A CA 1
ATOM 5330 C C . GLN A 1 711 ? -2.838 -9.636 2.156 1.00 87.25 711 GLN A C 1
ATOM 5332 O O . GLN A 1 711 ? -1.653 -9.902 1.955 1.00 87.25 711 GLN A O 1
ATOM 5337 N N . GLN A 1 712 ? -3.385 -9.662 3.362 1.00 89.69 712 GLN A N 1
ATOM 5338 C CA . GLN A 1 712 ? -2.687 -10.015 4.587 1.00 89.69 712 GLN A CA 1
ATOM 5339 C C . GLN A 1 712 ? -3.564 -10.963 5.395 1.00 89.69 712 GLN A C 1
ATOM 5341 O O . GLN A 1 712 ? -4.726 -10.659 5.662 1.00 89.69 712 GLN A O 1
ATOM 5346 N N . GLU A 1 713 ? -2.995 -12.103 5.762 1.00 92.62 713 GLU A N 1
ATOM 5347 C CA . GLU A 1 713 ? -3.625 -13.111 6.600 1.00 92.62 713 GLU A CA 1
ATOM 5348 C C . GLU A 1 713 ? -2.833 -13.222 7.905 1.00 92.62 713 GLU A C 1
ATOM 5350 O O . GLU A 1 713 ? -1.707 -13.720 7.924 1.00 92.62 713 GLU A O 1
ATOM 5355 N N . ASP A 1 714 ? -3.408 -12.705 8.988 1.00 93.75 714 ASP A N 1
ATOM 5356 C CA . ASP A 1 714 ? -2.809 -12.686 10.320 1.00 93.75 714 ASP A CA 1
ATOM 5357 C C . ASP A 1 714 ? -3.449 -13.779 11.177 1.00 93.75 714 ASP A C 1
ATOM 5359 O O . ASP A 1 714 ? -4.665 -13.776 11.372 1.00 93.75 714 ASP A O 1
ATOM 5363 N N . GLU A 1 715 ? -2.645 -14.691 11.722 1.00 95.00 715 GLU A N 1
ATOM 5364 C CA . GLU A 1 715 ? -3.083 -15.710 12.678 1.00 95.00 715 GLU A CA 1
ATOM 5365 C C . GLU A 1 715 ? -2.479 -15.449 14.058 1.00 95.00 715 GLU A C 1
ATOM 5367 O O . GLU A 1 715 ? -1.275 -15.216 14.224 1.00 95.00 715 GLU A O 1
ATOM 5372 N N . PHE A 1 716 ? -3.349 -15.485 15.062 1.00 94.50 716 PHE A N 1
ATOM 5373 C CA . PHE A 1 716 ? -3.034 -15.184 16.449 1.00 94.50 716 PHE A CA 1
ATOM 5374 C C . PHE A 1 716 ? -2.907 -16.483 17.244 1.00 94.50 716 PHE A C 1
ATOM 5376 O O . PHE A 1 716 ? -3.574 -17.477 16.952 1.00 94.50 716 PHE A O 1
ATOM 5383 N N . VAL A 1 717 ? -2.033 -16.474 18.246 1.00 93.94 717 VAL A N 1
ATOM 5384 C CA . VAL A 1 717 ? -1.715 -17.623 19.098 1.00 93.94 717 VAL A CA 1
ATOM 5385 C C . VAL A 1 717 ? -1.881 -17.258 20.575 1.00 93.94 717 VAL A C 1
ATOM 5387 O O . VAL A 1 717 ? -1.630 -16.104 20.946 1.00 93.94 717 VAL A O 1
ATOM 5390 N N . PRO A 1 718 ? -2.291 -18.212 21.429 1.00 93.38 718 PRO A N 1
ATOM 5391 C CA . PRO A 1 718 ? -2.417 -17.984 22.860 1.00 93.38 718 PRO A CA 1
ATOM 5392 C C . PRO A 1 718 ? -1.033 -17.929 23.520 1.00 93.38 718 PRO A C 1
ATOM 5394 O O . PRO A 1 718 ? -0.239 -18.864 23.419 1.00 93.38 718 PRO A O 1
ATOM 5397 N N . VAL A 1 719 ? -0.760 -16.838 24.230 1.00 92.50 719 VAL A N 1
ATOM 5398 C CA . VAL A 1 719 ? 0.471 -16.590 24.989 1.00 92.50 719 VAL A CA 1
ATOM 5399 C C . VAL A 1 719 ? 0.105 -16.396 26.467 1.00 92.50 719 VAL A C 1
ATOM 5401 O O . VAL A 1 719 ? -0.751 -15.559 26.770 1.00 92.50 719 VAL A O 1
ATOM 5404 N N . PRO A 1 720 ? 0.710 -17.140 27.411 1.00 90.38 720 PRO A N 1
ATOM 5405 C CA . PRO A 1 720 ? 0.406 -16.994 28.832 1.00 90.38 720 PRO A CA 1
ATOM 5406 C C . PRO A 1 720 ? 0.874 -15.633 29.367 1.00 90.38 720 PRO A C 1
ATOM 5408 O O . PRO A 1 720 ? 1.960 -15.160 29.034 1.00 90.38 720 PRO A O 1
ATOM 5411 N N . ILE A 1 721 ? 0.061 -15.012 30.224 1.00 88.00 721 ILE A N 1
ATOM 5412 C CA . ILE A 1 721 ? 0.368 -13.738 30.891 1.00 88.00 721 ILE A CA 1
ATOM 5413 C C . ILE A 1 721 ? -0.001 -13.790 32.377 1.00 88.00 721 ILE A C 1
ATOM 5415 O O . ILE A 1 721 ? -0.812 -14.608 32.813 1.00 88.00 721 ILE A O 1
ATOM 5419 N N . ALA A 1 722 ? 0.554 -12.870 33.169 1.00 79.50 722 ALA A N 1
ATOM 5420 C CA . ALA A 1 722 ? 0.127 -12.678 34.551 1.00 79.50 722 ALA A CA 1
ATOM 5421 C C . ALA A 1 722 ? -1.380 -12.344 34.601 1.00 79.50 722 ALA A C 1
ATOM 5423 O O . ALA A 1 722 ? -1.813 -11.299 34.113 1.00 79.50 722 ALA A O 1
ATOM 5424 N N . GLY A 1 723 ? -2.175 -13.252 35.174 1.00 75.88 723 GLY A N 1
ATOM 5425 C CA . GLY A 1 723 ? -3.631 -13.116 35.262 1.00 75.88 723 GLY A CA 1
ATOM 5426 C C . GLY A 1 723 ? -4.416 -13.513 34.004 1.00 75.88 723 GLY A C 1
ATOM 5427 O O . GLY A 1 723 ? -5.552 -13.067 33.864 1.00 75.88 723 GLY A O 1
ATOM 5428 N N . GLY A 1 724 ? -3.863 -14.319 33.085 1.00 84.62 724 GLY A N 1
ATOM 5429 C CA . GLY A 1 724 ? -4.660 -14.893 31.994 1.00 84.62 724 GLY A CA 1
ATOM 5430 C C . GLY A 1 724 ? -3.872 -15.457 30.809 1.00 84.62 724 GLY A C 1
ATOM 5431 O O . GLY A 1 724 ? -2.734 -15.903 30.923 1.00 84.62 724 GLY A O 1
ATOM 5432 N N . THR A 1 725 ? -4.506 -15.428 29.641 1.00 89.50 725 THR A N 1
ATOM 5433 C CA . THR A 1 725 ? -3.901 -15.718 28.333 1.00 89.50 725 THR A CA 1
ATOM 5434 C C . THR A 1 725 ? -4.194 -14.542 27.413 1.00 89.50 725 THR A C 1
ATOM 5436 O O . THR A 1 725 ? -5.300 -14.010 27.438 1.00 89.50 725 THR A O 1
ATOM 5439 N N . ALA A 1 726 ? -3.209 -14.136 26.620 1.00 89.56 726 ALA A N 1
ATOM 5440 C CA . ALA A 1 726 ? -3.331 -13.096 25.612 1.00 89.56 726 ALA A CA 1
ATOM 5441 C C . ALA A 1 726 ? -3.195 -13.698 24.215 1.00 89.56 726 ALA A C 1
ATOM 5443 O O . ALA A 1 726 ? -2.357 -14.568 23.995 1.00 89.56 726 ALA A O 1
ATOM 5444 N N . TRP A 1 727 ? -3.962 -13.197 23.256 1.00 91.94 727 TRP A N 1
ATOM 5445 C CA . TRP A 1 727 ? -3.854 -13.598 21.859 1.00 91.94 727 TRP A CA 1
ATOM 5446 C C . TRP A 1 727 ? -2.966 -12.608 21.115 1.00 91.94 727 TRP A C 1
ATOM 5448 O O . TRP A 1 727 ? -3.322 -11.444 20.902 1.00 91.94 727 TRP A O 1
ATOM 5458 N N . LEU A 1 728 ? -1.763 -13.061 20.767 1.00 91.56 728 LEU A N 1
ATOM 5459 C CA . LEU A 1 728 ? -0.734 -12.268 20.097 1.00 91.56 728 LEU A CA 1
ATOM 5460 C C . LEU A 1 728 ? -0.485 -12.807 18.690 1.00 91.56 728 LEU A C 1
ATOM 5462 O O . LEU A 1 728 ? -0.726 -13.977 18.415 1.00 91.56 728 LEU A O 1
ATOM 5466 N N . LEU A 1 729 ? -0.002 -11.952 17.788 1.00 92.38 729 LEU A N 1
ATOM 5467 C CA . LEU A 1 729 ? 0.310 -12.345 16.414 1.00 92.38 729 LEU A CA 1
ATOM 5468 C C . LEU A 1 729 ? 1.359 -13.472 16.416 1.00 92.38 729 LEU A C 1
ATOM 5470 O O . LEU A 1 729 ? 2.476 -13.264 16.889 1.00 92.38 729 LEU A O 1
ATOM 5474 N N . GLY A 1 730 ? 1.006 -14.647 15.895 1.00 90.94 730 GLY A N 1
ATOM 5475 C CA . GLY A 1 730 ? 1.920 -15.783 15.736 1.00 90.94 730 GLY A CA 1
ATOM 5476 C C . GLY A 1 730 ? 2.452 -15.898 14.310 1.00 90.94 730 GLY A C 1
ATOM 5477 O O . GLY A 1 730 ? 3.640 -16.139 14.104 1.00 90.94 730 GLY A O 1
ATOM 5478 N N . ARG A 1 731 ? 1.598 -15.652 13.312 1.00 93.94 731 ARG A N 1
ATOM 5479 C CA . ARG A 1 731 ? 1.962 -15.650 11.890 1.00 93.94 731 ARG A CA 1
ATOM 5480 C C . ARG A 1 731 ? 1.289 -14.481 11.176 1.00 93.94 731 ARG A C 1
ATOM 5482 O O . ARG A 1 731 ? 0.133 -14.188 11.448 1.00 93.94 731 ARG A O 1
ATOM 5489 N N . SER A 1 732 ? 1.994 -13.843 10.246 1.00 90.50 732 SER A N 1
ATOM 5490 C CA . SER A 1 732 ? 1.407 -12.905 9.282 1.00 90.50 732 SER A CA 1
ATOM 5491 C C . SER A 1 732 ? 1.890 -13.261 7.885 1.00 90.50 732 SER A C 1
ATOM 5493 O O . SER A 1 732 ? 3.093 -13.289 7.618 1.00 90.50 732 SER A O 1
ATOM 5495 N N . GLU A 1 733 ? 0.954 -13.559 6.994 1.00 92.12 733 GLU A N 1
ATOM 5496 C CA . GLU A 1 733 ? 1.220 -13.983 5.629 1.00 92.12 733 GLU A CA 1
ATOM 5497 C C . GLU A 1 733 ? 0.690 -12.935 4.649 1.00 92.12 733 GLU A C 1
ATOM 5499 O O . GLU A 1 733 ? -0.510 -12.736 4.485 1.00 92.12 733 GLU A O 1
ATOM 5504 N N . THR A 1 734 ? 1.609 -12.196 4.029 1.00 86.81 734 THR A N 1
ATOM 5505 C CA . THR A 1 734 ? 1.300 -11.060 3.160 1.00 86.81 734 THR A CA 1
ATOM 5506 C C . THR A 1 734 ? 1.534 -11.419 1.691 1.00 86.81 734 THR A C 1
ATOM 5508 O O . THR A 1 734 ? 2.666 -11.680 1.281 1.00 86.81 734 THR A O 1
ATOM 5511 N N . HIS A 1 735 ? 0.479 -11.361 0.882 1.00 85.88 735 HIS A N 1
ATOM 5512 C CA . HIS A 1 735 ? 0.512 -11.499 -0.573 1.00 85.88 735 HIS A CA 1
ATOM 5513 C C . HIS A 1 735 ? 0.363 -10.121 -1.228 1.00 85.88 735 HIS A C 1
ATOM 5515 O O . HIS A 1 735 ? -0.695 -9.497 -1.171 1.00 85.88 735 HIS A O 1
ATOM 5521 N N . GLN A 1 736 ? 1.420 -9.628 -1.867 1.00 80.81 736 GLN A N 1
ATOM 5522 C CA . GLN A 1 736 ? 1.461 -8.318 -2.516 1.00 80.81 736 GLN A CA 1
ATOM 5523 C C . GLN A 1 736 ? 1.807 -8.419 -3.997 1.00 80.81 736 GLN A C 1
ATOM 5525 O O . GLN A 1 736 ? 2.516 -9.321 -4.439 1.00 80.81 736 GLN A O 1
ATOM 5530 N N . VAL A 1 737 ? 1.361 -7.428 -4.771 1.00 74.31 737 VAL A N 1
ATOM 5531 C CA . VAL A 1 737 ? 1.848 -7.212 -6.136 1.00 74.31 737 VAL A CA 1
ATOM 5532 C C . VAL A 1 737 ? 2.425 -5.811 -6.259 1.00 74.31 737 VAL A C 1
ATOM 5534 O O . VAL A 1 737 ? 1.728 -4.802 -6.115 1.00 74.31 737 VAL A O 1
ATOM 5537 N N . TYR A 1 738 ? 3.721 -5.774 -6.553 1.00 74.25 738 TYR A N 1
ATOM 5538 C CA . TYR A 1 738 ? 4.507 -4.575 -6.776 1.00 74.25 738 TYR A CA 1
ATOM 5539 C C . TYR A 1 738 ? 4.539 -4.230 -8.273 1.00 74.25 738 TYR A C 1
ATOM 5541 O O . TYR A 1 738 ? 5.120 -4.951 -9.084 1.00 74.25 738 TYR A O 1
ATOM 5549 N N . ALA A 1 739 ? 3.916 -3.115 -8.648 1.00 68.25 739 ALA A N 1
ATOM 5550 C CA . ALA A 1 739 ? 4.014 -2.505 -9.967 1.00 68.25 739 ALA A CA 1
ATOM 5551 C C . ALA A 1 739 ? 5.309 -1.682 -10.074 1.00 68.25 739 ALA A C 1
ATOM 5553 O O . ALA A 1 739 ? 5.377 -0.516 -9.675 1.00 68.25 739 ALA A O 1
ATOM 5554 N N . GLY A 1 740 ? 6.334 -2.325 -10.629 1.00 62.03 740 GLY A N 1
ATOM 5555 C CA . GLY A 1 740 ? 7.612 -1.719 -10.966 1.00 62.03 740 GLY A CA 1
ATOM 5556 C C . GLY A 1 740 ? 7.697 -1.252 -12.418 1.00 62.03 740 GLY A C 1
ATOM 5557 O O . GLY A 1 740 ? 6.724 -1.259 -13.175 1.00 62.03 740 GLY A O 1
ATOM 5558 N N . ALA A 1 741 ? 8.918 -0.924 -12.833 1.00 60.69 741 ALA A N 1
ATOM 5559 C CA . ALA A 1 741 ? 9.270 -0.567 -14.201 1.00 60.69 741 ALA A CA 1
ATOM 5560 C C . ALA A 1 741 ? 8.860 -1.648 -15.235 1.00 60.69 741 ALA A C 1
ATOM 5562 O O . ALA A 1 741 ? 9.562 -2.641 -15.434 1.00 60.69 741 ALA A O 1
ATOM 5563 N N . GLY A 1 742 ? 7.701 -1.462 -15.877 1.00 54.62 742 GLY A N 1
ATOM 5564 C CA . GLY A 1 742 ? 7.145 -2.338 -16.920 1.00 54.62 742 GLY A CA 1
ATOM 5565 C C . GLY A 1 742 ? 6.596 -3.689 -16.444 1.00 54.62 742 GLY A C 1
ATOM 5566 O O . GLY A 1 742 ? 6.095 -4.460 -17.260 1.00 54.62 742 GLY A O 1
ATOM 5567 N N . HIS A 1 743 ? 6.664 -3.984 -15.143 1.00 65.44 743 HIS A N 1
ATOM 5568 C CA . HIS A 1 743 ? 6.431 -5.322 -14.592 1.00 65.44 743 HIS A CA 1
ATOM 5569 C C . HIS A 1 743 ? 5.570 -5.287 -13.328 1.00 65.44 743 HIS A C 1
ATOM 5571 O O . HIS A 1 743 ? 5.596 -4.323 -12.565 1.00 65.44 743 HIS A O 1
ATOM 5577 N N . ARG A 1 744 ? 4.818 -6.366 -13.099 1.00 71.00 744 ARG A N 1
ATOM 5578 C CA . ARG A 1 744 ? 4.169 -6.666 -11.819 1.00 71.00 744 ARG A CA 1
ATOM 5579 C C . ARG A 1 744 ? 4.938 -7.821 -11.182 1.00 71.00 744 ARG A C 1
ATOM 5581 O O . ARG A 1 744 ? 4.863 -8.934 -11.683 1.00 71.00 744 ARG A O 1
ATOM 5588 N N . THR A 1 745 ? 5.699 -7.543 -10.128 1.00 70.31 745 THR A N 1
ATOM 5589 C CA . THR A 1 745 ? 6.385 -8.570 -9.336 1.00 70.31 745 THR A CA 1
ATOM 5590 C C . THR A 1 745 ? 5.444 -9.020 -8.217 1.00 70.31 745 THR A C 1
ATOM 5592 O O . THR A 1 745 ? 5.054 -8.174 -7.405 1.00 70.31 745 THR A O 1
ATOM 5595 N N . PRO A 1 746 ? 5.066 -10.309 -8.141 1.00 74.62 746 PRO A N 1
ATOM 5596 C CA . PRO A 1 746 ? 4.455 -10.852 -6.938 1.00 74.62 746 PRO A CA 1
ATOM 5597 C C . PRO A 1 746 ? 5.497 -10.892 -5.814 1.00 74.62 746 PRO A C 1
ATOM 5599 O O . PRO A 1 746 ? 6.668 -11.209 -6.042 1.00 74.62 746 PRO A O 1
ATOM 5602 N N . ILE A 1 747 ? 5.058 -10.547 -4.608 1.00 77.69 747 ILE A N 1
ATOM 5603 C CA . ILE A 1 747 ? 5.835 -10.587 -3.373 1.00 77.69 747 ILE A CA 1
ATOM 5604 C C . ILE A 1 747 ? 5.010 -11.359 -2.348 1.00 77.69 747 ILE A C 1
ATOM 5606 O O . ILE A 1 747 ? 3.884 -10.979 -2.035 1.00 77.69 747 ILE A O 1
ATOM 5610 N N . HIS A 1 748 ? 5.583 -12.429 -1.818 1.00 84.44 748 HIS A N 1
ATOM 5611 C CA . HIS A 1 748 ? 5.037 -13.218 -0.722 1.00 84.44 748 HIS A CA 1
ATOM 5612 C C . HIS A 1 748 ? 5.941 -13.029 0.493 1.00 84.44 748 HIS A C 1
ATOM 5614 O O . HIS A 1 748 ? 7.157 -13.201 0.399 1.00 84.44 748 HIS A O 1
ATOM 5620 N N . ARG A 1 749 ? 5.366 -12.611 1.620 1.00 84.31 749 ARG A N 1
ATOM 5621 C CA . ARG A 1 749 ? 6.085 -12.369 2.873 1.00 84.31 749 ARG A CA 1
ATOM 5622 C C . ARG A 1 749 ? 5.436 -13.174 3.987 1.00 84.31 749 ARG A C 1
ATOM 5624 O O . ARG A 1 749 ? 4.298 -12.891 4.344 1.00 84.31 749 ARG A O 1
ATOM 5631 N N . VAL A 1 750 ? 6.172 -14.113 4.567 1.00 86.88 750 VAL A N 1
ATOM 5632 C CA . VAL A 1 750 ? 5.739 -14.894 5.729 1.00 86.88 750 VAL A CA 1
ATOM 5633 C C . VAL A 1 750 ? 6.542 -14.453 6.944 1.00 86.88 750 VAL A C 1
ATOM 5635 O O . VAL A 1 750 ? 7.735 -14.730 7.045 1.00 86.88 750 VAL A O 1
ATOM 5638 N N . LEU A 1 751 ? 5.879 -13.777 7.874 1.00 84.06 751 LEU A N 1
ATOM 5639 C CA . LEU A 1 751 ? 6.361 -13.516 9.224 1.00 84.06 751 LEU A CA 1
ATOM 5640 C C . LEU A 1 751 ? 5.879 -14.650 10.136 1.00 84.06 751 LEU A C 1
ATOM 5642 O O . LEU A 1 751 ? 4.682 -14.917 10.190 1.00 84.06 751 LEU A O 1
ATOM 5646 N N . THR A 1 752 ? 6.790 -15.289 10.868 1.00 90.56 752 THR A N 1
ATOM 5647 C CA . THR A 1 752 ? 6.467 -16.258 11.928 1.00 90.56 752 THR A CA 1
ATOM 5648 C C . THR A 1 752 ? 7.164 -15.833 13.217 1.00 90.56 752 THR A C 1
ATOM 5650 O O . THR A 1 752 ? 8.390 -15.765 13.259 1.00 90.56 752 THR A O 1
ATOM 5653 N N . LEU A 1 753 ? 6.392 -15.532 14.261 1.00 87.88 753 LEU A N 1
ATOM 5654 C CA . LEU A 1 753 ? 6.880 -15.177 15.593 1.00 87.88 753 LEU A CA 1
ATOM 5655 C C . LEU A 1 753 ? 6.870 -16.425 16.476 1.00 87.88 753 LEU A C 1
ATOM 5657 O O . LEU A 1 753 ? 5.822 -17.012 16.731 1.00 87.88 753 LEU A O 1
ATOM 5661 N N . THR A 1 754 ? 8.059 -16.846 16.900 1.00 89.38 754 THR A N 1
ATOM 5662 C CA . THR A 1 754 ? 8.305 -18.122 17.589 1.00 89.38 754 THR A CA 1
ATOM 5663 C C . THR A 1 754 ? 8.410 -17.978 19.103 1.00 89.38 754 THR A C 1
ATOM 5665 O O . THR A 1 754 ? 8.327 -18.979 19.807 1.00 89.38 754 THR A O 1
ATOM 5668 N N . ALA A 1 755 ? 8.616 -16.760 19.608 1.00 89.50 755 ALA A N 1
ATOM 5669 C CA . ALA A 1 755 ? 8.602 -16.466 21.035 1.00 89.50 755 ALA A CA 1
ATOM 5670 C C . ALA A 1 755 ? 8.072 -15.053 21.312 1.00 89.50 755 ALA A C 1
ATOM 5672 O O . ALA A 1 755 ? 8.339 -14.105 20.564 1.00 89.50 755 ALA A O 1
ATOM 5673 N N . HIS A 1 756 ? 7.363 -14.924 22.433 1.00 92.56 756 HIS A N 1
ATOM 5674 C CA . HIS A 1 756 ? 6.715 -13.701 22.893 1.00 92.56 756 HIS A CA 1
ATOM 5675 C C . HIS A 1 756 ? 7.044 -13.496 24.373 1.00 92.56 756 HIS A C 1
ATOM 5677 O O . HIS A 1 756 ? 6.702 -14.326 25.211 1.00 92.56 756 HIS A O 1
ATOM 5683 N N . GLU A 1 757 ? 7.691 -12.381 24.698 1.00 91.44 757 GLU A N 1
ATOM 5684 C CA . GLU A 1 757 ? 7.980 -11.931 26.061 1.00 91.44 757 GLU A CA 1
ATOM 5685 C C . GLU A 1 757 ? 7.051 -10.741 26.381 1.00 91.44 757 GLU A C 1
ATOM 5687 O O . GLU A 1 757 ? 7.374 -9.603 26.020 1.00 91.44 757 GLU A O 1
ATOM 5692 N N . PRO A 1 758 ? 5.870 -10.958 26.990 1.00 89.00 758 PRO A N 1
ATOM 5693 C CA . PRO A 1 758 ? 5.000 -9.883 27.459 1.00 89.00 758 PRO A CA 1
ATOM 5694 C C . PRO A 1 758 ? 5.492 -9.329 28.807 1.00 89.00 758 PRO A C 1
ATOM 5696 O O . PRO A 1 758 ? 5.721 -10.076 29.753 1.00 89.00 758 PRO A O 1
ATOM 5699 N N . ASN A 1 759 ? 5.624 -8.005 28.904 1.00 88.62 759 ASN A N 1
ATOM 5700 C CA . ASN A 1 759 ? 6.135 -7.262 30.065 1.00 88.62 759 ASN A CA 1
ATOM 5701 C C . ASN A 1 759 ? 7.469 -7.783 30.661 1.00 88.62 759 ASN A C 1
ATOM 5703 O O . ASN A 1 759 ? 7.541 -7.976 31.879 1.00 88.62 759 ASN A O 1
ATOM 5707 N N . PRO A 1 760 ? 8.538 -8.010 29.870 1.00 88.12 760 PRO A N 1
ATOM 5708 C CA . PRO A 1 760 ? 9.805 -8.470 30.427 1.00 88.12 760 PRO A CA 1
ATOM 5709 C C . PRO A 1 760 ? 10.361 -7.394 31.381 1.00 88.12 760 PRO A C 1
ATOM 5711 O O . PRO A 1 760 ? 10.391 -6.215 31.011 1.00 88.12 760 PRO A O 1
ATOM 5714 N N . PRO A 1 761 ? 10.783 -7.748 32.609 1.00 86.69 761 PRO A N 1
ATOM 5715 C CA . PRO A 1 761 ? 11.130 -6.768 33.647 1.00 86.69 761 PRO A CA 1
ATOM 5716 C C . PRO A 1 761 ? 12.357 -5.922 33.278 1.00 86.69 761 PRO A C 1
ATOM 5718 O O . PRO A 1 761 ? 12.504 -4.789 33.724 1.00 86.69 761 PRO A O 1
ATOM 5721 N N . ASP A 1 762 ? 13.212 -6.454 32.410 1.00 88.31 762 ASP A N 1
ATOM 5722 C CA . ASP A 1 762 ? 14.397 -5.827 31.841 1.00 88.31 762 ASP A CA 1
ATOM 5723 C C . ASP A 1 762 ? 14.139 -5.196 30.453 1.00 88.31 762 ASP A C 1
ATOM 5725 O O . ASP A 1 762 ? 15.094 -4.867 29.749 1.00 88.31 762 ASP A O 1
ATOM 5729 N N . PHE A 1 763 ? 12.875 -4.973 30.049 1.00 85.12 763 PHE A N 1
ATOM 5730 C CA . PHE A 1 763 ? 12.497 -4.409 28.738 1.00 85.12 763 PHE A CA 1
ATOM 5731 C C . PHE A 1 763 ? 13.312 -3.169 28.349 1.00 85.12 763 PHE A C 1
ATOM 5733 O O . PHE A 1 763 ? 13.841 -3.107 27.242 1.00 85.12 763 PHE A O 1
ATOM 5740 N N . ALA A 1 764 ? 13.449 -2.197 29.258 1.00 79.88 764 ALA A N 1
ATOM 5741 C CA . ALA A 1 764 ? 14.191 -0.963 28.999 1.00 79.88 764 ALA A CA 1
ATOM 5742 C C . ALA A 1 764 ? 15.694 -1.222 28.774 1.00 79.88 764 ALA A C 1
ATOM 5744 O O . ALA A 1 764 ? 16.286 -0.664 27.852 1.00 79.88 764 ALA A O 1
ATOM 5745 N N . ALA A 1 765 ? 16.296 -2.128 29.552 1.00 82.81 765 ALA A N 1
ATOM 5746 C CA . ALA A 1 765 ? 17.691 -2.528 29.377 1.00 82.81 765 ALA A CA 1
ATOM 5747 C C . ALA A 1 765 ? 17.899 -3.315 28.070 1.00 82.81 765 ALA A C 1
ATOM 5749 O O . ALA A 1 765 ? 18.881 -3.089 27.366 1.00 82.81 765 ALA A O 1
ATOM 5750 N N . ARG A 1 766 ? 16.950 -4.183 27.688 1.00 82.50 766 ARG A N 1
ATOM 5751 C CA . ARG A 1 766 ? 16.950 -4.888 26.392 1.00 82.50 766 ARG A CA 1
ATOM 5752 C C . ARG A 1 766 ? 16.773 -3.933 25.214 1.00 82.50 766 ARG A C 1
ATOM 5754 O O . ARG A 1 766 ? 17.396 -4.146 24.176 1.00 82.50 766 ARG A O 1
ATOM 5761 N N . LEU A 1 767 ? 15.950 -2.896 25.362 1.00 80.25 767 LEU A N 1
ATOM 5762 C CA . LEU A 1 767 ? 15.734 -1.858 24.356 1.00 80.25 767 LEU A CA 1
ATOM 5763 C C . LEU A 1 767 ? 17.016 -1.045 24.124 1.00 80.25 767 LEU A C 1
ATOM 5765 O O . LEU A 1 767 ? 17.477 -0.953 22.987 1.00 80.25 767 LEU A O 1
ATOM 5769 N N . GLU A 1 768 ? 17.653 -0.568 25.194 1.00 76.69 768 GLU A N 1
ATOM 5770 C CA . GLU A 1 768 ? 18.930 0.152 25.118 1.00 76.69 768 GLU A CA 1
ATOM 5771 C C . GLU A 1 768 ? 20.084 -0.724 24.614 1.00 76.69 768 GLU A C 1
ATOM 5773 O O . GLU A 1 768 ? 20.829 -0.315 23.721 1.00 76.69 768 GLU A O 1
ATOM 5778 N N . ALA A 1 769 ? 20.198 -1.970 25.083 1.00 79.44 769 ALA A N 1
ATOM 5779 C CA . ALA A 1 769 ? 21.171 -2.924 24.549 1.00 79.44 769 ALA A CA 1
ATOM 5780 C C . ALA A 1 769 ? 20.942 -3.189 23.049 1.00 79.44 769 ALA A C 1
ATOM 5782 O O . ALA A 1 769 ? 21.898 -3.312 22.280 1.00 79.44 769 ALA A O 1
ATOM 5783 N N . ALA A 1 770 ? 19.685 -3.214 22.596 1.00 75.62 770 ALA A N 1
ATOM 5784 C CA . ALA A 1 770 ? 19.355 -3.322 21.182 1.00 75.62 770 ALA A CA 1
ATOM 5785 C C . ALA A 1 770 ? 19.722 -2.041 20.401 1.00 75.62 770 ALA A C 1
ATOM 5787 O O . ALA A 1 770 ? 20.254 -2.153 19.294 1.00 75.62 770 ALA A O 1
ATOM 5788 N N . HIS A 1 771 ? 19.541 -0.837 20.960 1.00 72.25 771 HIS A N 1
ATOM 5789 C CA . HIS A 1 771 ? 20.029 0.411 20.352 1.00 72.25 771 HIS A CA 1
ATOM 5790 C C . HIS A 1 771 ? 21.556 0.422 20.205 1.00 72.25 771 HIS A C 1
ATOM 5792 O O . HIS A 1 771 ? 22.082 0.720 19.122 1.00 72.25 771 HIS A O 1
ATOM 5798 N N . ALA A 1 772 ? 22.258 0.024 21.267 1.00 71.94 772 ALA A N 1
ATOM 5799 C CA . ALA A 1 772 ? 23.707 -0.111 21.305 1.00 71.94 772 ALA A CA 1
ATOM 5800 C C . ALA A 1 772 ? 24.227 -1.215 20.367 1.00 71.94 772 ALA A C 1
ATOM 5802 O O . ALA A 1 772 ? 25.327 -1.079 19.831 1.00 71.94 772 ALA A O 1
ATOM 5803 N N . SER A 1 773 ? 23.443 -2.267 20.090 1.00 71.06 773 SER A N 1
ATOM 5804 C CA . SER A 1 773 ? 23.804 -3.348 19.157 1.00 71.06 773 SER A CA 1
ATOM 5805 C C . SER A 1 773 ? 24.144 -2.839 17.748 1.00 71.06 773 SER A C 1
ATOM 5807 O O . SER A 1 773 ? 23.815 -1.709 17.370 1.00 71.06 773 SER A O 1
ATOM 5809 N N . ALA A 1 774 ? 24.800 -3.671 16.935 1.00 65.25 774 ALA A N 1
ATOM 5810 C CA . ALA A 1 774 ? 25.096 -3.360 15.532 1.00 65.25 774 ALA A CA 1
ATOM 5811 C C . ALA A 1 774 ? 23.904 -3.589 14.577 1.00 65.25 774 ALA A C 1
ATOM 5813 O O . ALA A 1 774 ? 23.980 -3.204 13.412 1.00 65.25 774 ALA A O 1
ATOM 5814 N N . SER A 1 775 ? 22.811 -4.192 15.052 1.00 67.19 775 SER A N 1
ATOM 5815 C CA . SER A 1 775 ? 21.741 -4.733 14.210 1.00 67.19 775 SER A CA 1
ATOM 5816 C C . SER A 1 775 ? 21.020 -3.685 13.358 1.00 67.19 775 SER A C 1
ATOM 5818 O O . SER A 1 775 ? 20.908 -2.504 13.718 1.00 67.19 775 SER A O 1
ATOM 5820 N N . VAL A 1 776 ? 20.482 -4.136 12.225 1.00 65.25 776 VAL A N 1
ATOM 5821 C CA . VAL A 1 776 ? 19.469 -3.393 11.466 1.00 65.25 776 VAL A CA 1
ATOM 5822 C C . VAL A 1 776 ? 18.168 -3.420 12.266 1.00 65.25 776 VAL A C 1
ATOM 5824 O O . VAL A 1 776 ? 17.828 -4.438 12.860 1.00 65.25 776 VAL A O 1
ATOM 5827 N N . MET A 1 777 ? 17.458 -2.296 12.315 1.00 70.50 777 MET A N 1
ATOM 5828 C CA . MET A 1 777 ? 16.245 -2.153 13.121 1.00 70.50 777 MET A CA 1
ATOM 5829 C C . MET A 1 777 ? 15.171 -1.414 12.335 1.00 70.50 777 MET A C 1
ATOM 5831 O O . MET A 1 777 ? 15.486 -0.557 11.502 1.00 70.50 777 MET A O 1
ATOM 5835 N N . LEU A 1 778 ? 13.916 -1.744 12.628 1.00 70.69 778 LEU A N 1
ATOM 5836 C CA . LEU A 1 778 ? 12.728 -1.191 11.996 1.00 70.69 778 LEU A CA 1
ATOM 5837 C C . LEU A 1 778 ? 11.785 -0.628 13.061 1.00 70.69 778 LEU A C 1
ATOM 5839 O O . LEU A 1 778 ? 11.602 -1.238 14.107 1.00 70.69 778 LEU A O 1
ATOM 5843 N N . GLN A 1 779 ? 11.169 0.507 12.755 1.00 72.44 779 GLN A N 1
ATOM 5844 C CA . GLN A 1 779 ? 10.134 1.161 13.551 1.00 72.44 779 GLN A CA 1
ATOM 5845 C C . GLN A 1 779 ? 8.896 1.342 12.673 1.00 72.44 779 GLN A C 1
ATOM 5847 O O . GLN A 1 779 ? 9.012 1.774 11.522 1.00 72.44 779 GLN A O 1
ATOM 5852 N N . GLU A 1 780 ? 7.715 0.997 13.179 1.00 66.81 780 GLU A N 1
ATOM 5853 C CA . GLU A 1 780 ? 6.462 1.261 12.472 1.00 66.81 780 GLU A CA 1
ATOM 5854 C C . GLU A 1 780 ? 6.140 2.762 12.527 1.00 66.81 780 GLU A C 1
ATOM 5856 O O . GLU A 1 780 ? 6.306 3.401 13.562 1.00 66.81 780 GLU A O 1
ATOM 5861 N N . THR A 1 781 ? 5.668 3.349 11.426 1.00 61.28 781 THR A N 1
ATOM 5862 C CA . THR A 1 781 ? 5.260 4.766 11.386 1.00 61.28 781 THR A CA 1
ATOM 5863 C C . THR A 1 781 ? 3.878 4.918 10.745 1.00 61.28 781 THR A C 1
ATOM 5865 O O . THR A 1 781 ? 3.386 3.970 10.119 1.00 61.28 781 THR A O 1
ATOM 5868 N N . PRO A 1 782 ? 3.241 6.105 10.796 1.00 54.25 782 PRO A N 1
ATOM 5869 C CA . PRO A 1 782 ? 2.008 6.386 10.054 1.00 54.25 782 PRO A CA 1
ATOM 5870 C C . PRO A 1 782 ? 2.090 6.173 8.529 1.00 54.25 782 PRO A C 1
ATOM 5872 O O . PRO A 1 782 ? 1.073 6.238 7.851 1.00 54.25 782 PRO A O 1
ATOM 5875 N N . ALA A 1 783 ? 3.277 5.901 7.972 1.00 48.66 783 ALA A N 1
ATOM 5876 C CA . ALA A 1 783 ? 3.487 5.615 6.555 1.00 48.66 783 ALA A CA 1
ATOM 5877 C C . ALA A 1 783 ? 4.250 4.288 6.298 1.00 48.66 783 ALA A C 1
ATOM 5879 O O . ALA A 1 783 ? 4.983 4.187 5.306 1.00 48.66 783 ALA A O 1
ATOM 5880 N N . GLY A 1 784 ? 4.111 3.291 7.183 1.00 60.59 784 GLY A N 1
ATOM 5881 C CA . GLY A 1 784 ? 4.758 1.964 7.101 1.00 60.59 784 GLY A CA 1
ATOM 5882 C C . GLY A 1 784 ? 6.106 1.890 7.832 1.00 60.59 784 GLY A C 1
ATOM 5883 O O . GLY A 1 784 ? 6.529 2.881 8.435 1.00 60.59 784 GLY A O 1
ATOM 5884 N N . PHE A 1 785 ? 6.807 0.753 7.781 1.00 65.38 785 PHE A N 1
ATOM 5885 C CA . PHE A 1 785 ? 8.068 0.586 8.525 1.00 65.38 785 PHE A CA 1
ATOM 5886 C C . PHE A 1 785 ? 9.203 1.508 8.032 1.00 65.38 785 PHE A C 1
ATOM 5888 O O . PHE A 1 785 ? 9.271 1.890 6.857 1.00 65.38 785 PHE A O 1
ATOM 5895 N N . ARG A 1 786 ? 10.112 1.893 8.937 1.00 67.88 786 ARG A N 1
ATOM 5896 C CA . ARG A 1 786 ? 11.282 2.757 8.687 1.00 67.88 786 ARG A CA 1
ATOM 5897 C C . ARG A 1 786 ? 12.534 2.221 9.370 1.00 67.88 786 ARG A C 1
ATOM 5899 O O . ARG A 1 786 ? 12.464 1.721 10.484 1.00 67.88 786 ARG A O 1
ATOM 5906 N N . TYR A 1 787 ? 13.681 2.363 8.710 1.00 68.81 787 TYR A N 1
ATOM 5907 C CA . TYR A 1 787 ? 14.977 1.938 9.245 1.00 68.81 787 TYR A CA 1
ATOM 5908 C C . TYR A 1 787 ? 15.496 2.892 10.311 1.00 68.81 787 TYR A C 1
ATOM 5910 O O . TYR A 1 787 ? 15.590 4.087 10.042 1.00 68.81 787 TYR A O 1
ATOM 5918 N N . LEU A 1 788 ? 15.941 2.367 11.451 1.00 66.69 788 LEU A N 1
ATOM 5919 C CA . LEU A 1 788 ? 16.682 3.163 12.428 1.00 66.69 788 LEU A CA 1
ATOM 5920 C C . LEU A 1 788 ? 18.165 3.279 12.061 1.00 66.69 788 LEU A C 1
ATOM 5922 O O . LEU A 1 788 ? 18.807 2.285 11.712 1.00 66.69 788 LEU A O 1
ATOM 5926 N N . LYS A 1 789 ? 18.745 4.463 12.258 1.00 64.75 789 LYS A N 1
ATOM 5927 C CA . LYS A 1 789 ? 20.186 4.721 12.186 1.00 64.75 789 LYS A CA 1
ATOM 5928 C C . LYS A 1 789 ? 20.706 5.259 13.520 1.00 64.75 789 LYS A C 1
ATOM 5930 O O . LYS A 1 789 ? 20.101 6.160 14.084 1.00 64.75 789 LYS A O 1
ATOM 5935 N N . ARG A 1 790 ? 21.862 4.767 13.981 1.00 64.81 790 ARG A N 1
ATOM 5936 C CA . ARG A 1 790 ? 22.648 5.411 15.050 1.00 64.81 790 ARG A CA 1
ATOM 5937 C C . ARG A 1 790 ? 23.034 6.844 14.667 1.00 64.81 790 ARG A C 1
ATOM 5939 O O . ARG A 1 790 ? 23.513 7.077 13.550 1.00 64.81 790 ARG A O 1
ATOM 5946 N N . THR A 1 791 ? 22.923 7.773 15.605 1.00 60.03 791 THR A N 1
ATOM 5947 C CA . THR A 1 791 ? 23.583 9.077 15.513 1.00 60.03 791 THR A CA 1
ATOM 5948 C C . THR A 1 791 ? 25.107 8.924 15.647 1.00 60.03 791 THR A C 1
ATOM 5950 O O . THR A 1 791 ? 25.630 7.934 16.163 1.00 60.03 791 THR A O 1
ATOM 5953 N N . ARG A 1 792 ? 25.840 9.911 15.132 1.00 52.22 792 ARG A N 1
ATOM 5954 C CA . ARG A 1 792 ? 27.214 10.240 15.528 1.00 52.22 792 ARG A CA 1
ATOM 5955 C C . ARG A 1 792 ? 27.273 11.759 15.557 1.00 52.22 792 ARG A C 1
ATOM 5957 O O . ARG A 1 792 ? 26.853 12.377 14.582 1.00 52.22 792 ARG A O 1
ATOM 5964 N N . SER A 1 793 ? 27.757 12.327 16.655 1.00 40.69 793 SER A N 1
ATOM 5965 C CA . SER A 1 793 ? 28.022 13.761 16.749 1.00 40.69 793 SER A CA 1
ATOM 5966 C C . SER A 1 793 ? 29.183 14.118 15.818 1.00 40.69 793 SER A C 1
ATOM 5968 O O . SER A 1 793 ? 30.239 13.482 15.867 1.00 40.69 793 SER A O 1
ATOM 5970 N N . GLU A 1 794 ? 28.982 15.086 14.927 1.00 35.41 794 GLU A N 1
ATOM 5971 C CA . GLU A 1 794 ? 29.985 15.515 13.946 1.00 35.41 794 GLU A CA 1
ATOM 5972 C C . GLU A 1 794 ? 30.886 16.601 14.558 1.00 35.41 794 GLU A C 1
ATOM 5974 O O . GLU A 1 794 ? 30.815 17.774 14.205 1.00 35.41 794 GLU A O 1
ATOM 5979 N N . GLY A 1 795 ? 31.714 16.200 15.530 1.00 45.94 795 GLY A N 1
ATOM 5980 C CA . GLY A 1 795 ? 32.670 17.101 16.186 1.00 45.94 795 GLY A CA 1
ATOM 5981 C C . GLY A 1 795 ? 33.283 16.612 17.502 1.00 45.94 795 GLY A C 1
ATOM 5982 O O . GLY A 1 795 ? 34.270 17.193 17.952 1.00 45.94 795 GLY A O 1
ATOM 5983 N N . ASP A 1 796 ? 32.742 15.560 18.125 1.00 35.91 796 ASP A N 1
ATOM 5984 C CA . ASP A 1 796 ? 33.166 15.173 19.473 1.00 35.91 796 ASP A CA 1
ATOM 5985 C C . ASP A 1 796 ? 34.556 14.521 19.556 1.00 35.91 796 ASP A C 1
ATOM 5987 O O . ASP A 1 796 ? 34.912 13.594 18.821 1.00 35.91 796 ASP A O 1
ATOM 5991 N N . ARG A 1 797 ? 35.320 14.996 20.547 1.00 39.16 797 ARG A N 1
ATOM 5992 C CA . ARG A 1 797 ? 36.500 14.324 21.114 1.00 39.16 797 ARG A CA 1
ATOM 5993 C C . ARG A 1 797 ? 36.079 12.986 21.754 1.00 39.16 797 ARG A C 1
ATOM 5995 O O . ARG A 1 797 ? 34.894 12.806 22.029 1.00 39.16 797 ARG A O 1
ATOM 6002 N N . PRO A 1 798 ? 37.006 12.044 22.035 1.00 40.78 798 PRO A N 1
ATOM 6003 C CA . PRO A 1 798 ? 36.674 10.852 22.819 1.00 40.78 798 PRO A CA 1
ATOM 6004 C C . PRO A 1 798 ? 35.973 11.254 24.123 1.00 40.78 798 PRO A C 1
ATOM 6006 O O . PRO A 1 798 ? 36.537 11.983 24.938 1.00 40.78 798 PRO A O 1
ATOM 6009 N N . ALA A 1 799 ? 34.720 10.824 24.269 1.00 40.41 799 ALA A N 1
ATOM 6010 C CA . ALA A 1 799 ? 33.856 11.253 25.357 1.00 40.41 799 ALA A CA 1
ATOM 6011 C C . ALA A 1 799 ? 34.336 10.701 26.707 1.00 40.41 799 ALA A C 1
ATOM 6013 O O . ALA A 1 799 ? 34.817 9.569 26.794 1.00 40.41 799 ALA A O 1
ATOM 6014 N N . SER A 1 800 ? 34.165 11.496 27.764 1.00 39.94 800 SER A N 1
ATOM 6015 C CA . SER A 1 800 ? 34.450 11.078 29.138 1.00 39.94 800 SER A CA 1
ATOM 6016 C C . SER A 1 800 ? 33.640 9.829 29.528 1.00 39.94 800 SER A C 1
ATOM 6018 O O . SER A 1 800 ? 32.506 9.670 29.057 1.00 39.94 800 SER A O 1
ATOM 6020 N N . PRO A 1 801 ? 34.157 8.966 30.426 1.00 35.97 801 PRO A N 1
ATOM 6021 C CA . PRO A 1 801 ? 33.389 7.844 30.960 1.00 35.97 801 PRO A CA 1
ATOM 6022 C C . PRO A 1 801 ? 32.085 8.346 31.600 1.00 35.97 801 PRO A C 1
ATOM 6024 O O . PRO A 1 801 ? 32.129 9.144 32.533 1.00 35.97 801 PRO A O 1
ATOM 6027 N N . GLY A 1 802 ? 30.937 7.906 31.075 1.00 43.62 802 GLY A N 1
ATOM 6028 C CA . GLY A 1 802 ? 29.604 8.338 31.525 1.00 43.62 802 GLY A CA 1
ATOM 6029 C C . GLY A 1 802 ? 28.735 9.046 30.473 1.00 43.62 802 GLY A C 1
ATOM 6030 O O . GLY A 1 802 ? 27.579 9.339 30.762 1.00 43.62 802 GLY A O 1
ATOM 6031 N N . ALA A 1 803 ? 29.234 9.303 29.258 1.00 41.50 803 ALA A N 1
ATOM 6032 C CA . ALA A 1 803 ? 28.391 9.801 28.165 1.00 41.50 803 ALA A CA 1
ATOM 6033 C C . ALA A 1 803 ? 27.318 8.771 27.736 1.00 41.50 803 ALA A C 1
ATOM 6035 O O . ALA A 1 803 ? 27.576 7.568 27.705 1.00 41.50 803 ALA A O 1
ATOM 6036 N N . ALA A 1 804 ? 26.117 9.256 27.403 1.00 46.66 804 ALA A N 1
ATOM 6037 C CA . ALA A 1 804 ? 24.938 8.427 27.132 1.00 46.66 804 ALA A CA 1
ATOM 6038 C C . ALA A 1 804 ? 25.042 7.564 25.854 1.00 46.66 804 ALA A C 1
ATOM 6040 O O . ALA A 1 804 ? 25.798 7.870 24.928 1.00 46.66 804 ALA A O 1
ATOM 6041 N N . SER A 1 805 ? 24.232 6.497 25.799 1.00 42.00 805 SER A N 1
ATOM 6042 C CA . SER A 1 805 ? 24.134 5.555 24.674 1.00 42.00 805 SER A CA 1
ATOM 6043 C C . SER A 1 805 ? 23.950 6.248 23.309 1.00 42.00 805 SER A C 1
ATOM 6045 O O . SER A 1 805 ? 23.224 7.241 23.212 1.00 42.00 805 SER A O 1
ATOM 6047 N N . PRO A 1 806 ? 24.521 5.709 22.211 1.00 49.78 806 PRO A N 1
ATOM 6048 C CA . PRO A 1 806 ? 24.351 6.271 20.873 1.00 49.78 806 PRO A CA 1
ATOM 6049 C C . PRO A 1 806 ? 22.913 6.082 20.364 1.00 49.78 806 PRO A C 1
ATOM 6051 O O . PRO A 1 806 ? 22.561 5.028 19.825 1.00 49.78 806 PRO A O 1
ATOM 6054 N N . ALA A 1 807 ? 22.098 7.127 20.523 1.00 58.91 807 ALA A N 1
ATOM 6055 C CA . ALA A 1 807 ? 20.688 7.157 20.146 1.00 58.91 807 ALA A CA 1
ATOM 6056 C C . ALA A 1 807 ? 20.435 6.727 18.689 1.00 58.91 807 ALA A C 1
ATOM 6058 O O . ALA A 1 807 ? 21.261 6.930 17.789 1.00 58.91 807 ALA A O 1
ATOM 6059 N N . ARG A 1 808 ? 19.259 6.143 18.442 1.00 61.34 808 ARG A N 1
ATOM 6060 C CA . ARG A 1 808 ? 18.831 5.664 17.123 1.00 61.34 808 ARG A CA 1
ATOM 6061 C C . ARG A 1 808 ? 17.596 6.410 16.614 1.00 61.34 808 ARG A C 1
ATOM 6063 O O . ARG A 1 808 ? 16.679 6.694 17.367 1.00 61.34 808 ARG A O 1
ATOM 6070 N N . VAL A 1 809 ? 17.598 6.693 15.314 1.00 59.62 809 VAL A N 1
ATOM 6071 C CA . VAL A 1 809 ? 16.701 7.628 14.618 1.00 59.62 809 VAL A CA 1
ATOM 6072 C C . VAL A 1 809 ? 16.065 6.957 13.401 1.00 59.62 809 VAL A C 1
ATOM 6074 O O . VAL A 1 809 ? 16.793 6.440 12.550 1.00 59.62 809 VAL A O 1
ATOM 6077 N N . ALA A 1 810 ? 14.735 6.982 13.269 1.00 53.31 810 ALA A N 1
ATOM 6078 C CA . ALA A 1 810 ? 14.070 6.499 12.058 1.00 53.31 810 ALA A CA 1
ATOM 6079 C C . ALA A 1 810 ? 14.346 7.396 10.846 1.00 53.31 810 ALA A C 1
ATOM 6081 O O . ALA A 1 810 ? 14.129 8.605 10.841 1.00 53.31 810 ALA A O 1
ATOM 6082 N N . ALA A 1 811 ? 14.788 6.759 9.771 1.00 57.25 811 ALA A N 1
ATOM 6083 C CA . ALA A 1 811 ? 15.202 7.406 8.547 1.00 57.25 811 ALA A CA 1
ATOM 6084 C C . ALA A 1 811 ? 14.122 7.373 7.455 1.00 57.25 811 ALA A C 1
ATOM 6086 O O . ALA A 1 811 ? 13.350 6.419 7.330 1.00 57.25 811 ALA A O 1
ATOM 6087 N N . GLY A 1 812 ? 14.111 8.409 6.610 1.00 51.19 812 GLY A N 1
ATOM 6088 C CA . GLY A 1 812 ? 13.116 8.591 5.553 1.00 51.19 812 GLY A CA 1
ATOM 6089 C C . GLY A 1 812 ? 13.078 7.468 4.504 1.00 51.19 812 GLY A C 1
ATOM 6090 O O . GLY A 1 812 ? 14.046 6.725 4.300 1.00 51.19 812 GLY A O 1
ATOM 6091 N N . LYS A 1 813 ? 11.935 7.360 3.806 1.00 51.72 813 LYS A N 1
ATOM 6092 C CA . LYS A 1 813 ? 11.700 6.354 2.757 1.00 51.72 813 LYS A CA 1
ATOM 6093 C C . LYS A 1 813 ? 12.759 6.480 1.659 1.00 51.72 813 LYS A C 1
ATOM 6095 O O . LYS A 1 813 ? 12.882 7.525 1.023 1.00 51.72 813 LYS A O 1
ATOM 6100 N N . ALA A 1 814 ? 13.499 5.400 1.417 1.00 50.66 814 ALA A N 1
ATOM 6101 C CA . ALA A 1 814 ? 14.529 5.357 0.388 1.00 50.66 814 ALA A CA 1
ATOM 6102 C C . ALA A 1 814 ? 13.891 5.430 -1.012 1.00 50.66 814 ALA A C 1
ATOM 6104 O O . ALA A 1 814 ? 13.484 4.417 -1.571 1.00 50.66 814 ALA A O 1
ATOM 6105 N N . GLN A 1 815 ? 13.807 6.635 -1.591 1.00 55.31 815 GLN A N 1
ATOM 6106 C CA . GLN A 1 815 ? 13.407 6.815 -2.995 1.00 55.31 815 GLN A CA 1
ATOM 6107 C C . GLN A 1 815 ? 14.427 6.216 -3.976 1.00 55.31 815 GLN A C 1
ATOM 6109 O O . GLN A 1 815 ? 14.087 5.948 -5.124 1.00 55.31 815 GLN A O 1
ATOM 6114 N N . ARG A 1 816 ? 15.666 6.001 -3.515 1.00 62.34 816 ARG A N 1
ATOM 6115 C CA . ARG A 1 816 ? 16.753 5.353 -4.249 1.00 62.34 816 ARG A CA 1
ATOM 6116 C C . ARG A 1 816 ? 17.363 4.250 -3.404 1.00 62.34 816 ARG A C 1
ATOM 6118 O O . ARG A 1 816 ? 17.729 4.498 -2.256 1.00 62.34 816 ARG A O 1
ATOM 6125 N N . VAL A 1 817 ? 17.529 3.076 -3.994 1.00 58.84 817 VAL A N 1
ATOM 6126 C CA . VAL A 1 817 ? 18.252 1.942 -3.420 1.00 58.84 817 VAL A CA 1
ATOM 6127 C C . VAL A 1 817 ? 19.468 1.665 -4.298 1.00 58.84 817 VAL A C 1
ATOM 6129 O O . VAL A 1 817 ? 19.376 1.613 -5.524 1.00 58.84 817 VAL A O 1
ATOM 6132 N N . ARG A 1 818 ? 20.624 1.521 -3.650 1.00 64.94 818 ARG A N 1
ATOM 6133 C CA . ARG A 1 818 ? 21.875 1.067 -4.258 1.00 64.94 818 ARG A CA 1
ATOM 6134 C C . ARG A 1 818 ? 22.335 -0.149 -3.478 1.00 64.94 818 ARG A C 1
ATOM 6136 O O . ARG A 1 818 ? 22.534 -0.036 -2.270 1.00 64.94 818 ARG A O 1
ATOM 6143 N N . THR A 1 819 ? 22.508 -1.279 -4.146 1.00 60.88 819 THR A N 1
ATOM 6144 C CA . THR A 1 819 ? 23.075 -2.486 -3.535 1.00 60.88 819 THR A CA 1
ATOM 6145 C C . THR A 1 819 ? 24.209 -3.022 -4.390 1.00 60.88 819 THR A C 1
ATOM 6147 O O . THR A 1 819 ? 24.225 -2.853 -5.608 1.00 60.88 819 THR A O 1
ATOM 6150 N N . ILE A 1 820 ? 25.171 -3.659 -3.732 1.00 62.84 820 ILE A N 1
ATOM 6151 C CA . ILE A 1 820 ? 26.103 -4.572 -4.383 1.00 62.84 820 ILE A CA 1
ATOM 6152 C C . ILE A 1 820 ? 25.499 -5.965 -4.210 1.00 62.84 820 ILE A C 1
ATOM 6154 O O . ILE A 1 820 ? 25.064 -6.302 -3.108 1.00 62.84 820 ILE A O 1
ATOM 6158 N N . ALA A 1 821 ? 25.445 -6.750 -5.279 1.00 64.50 821 ALA A N 1
ATOM 6159 C CA . ALA A 1 821 ? 25.049 -8.151 -5.227 1.00 64.50 821 ALA A CA 1
ATOM 6160 C C . ALA A 1 821 ? 26.114 -8.999 -5.918 1.00 64.50 821 ALA A C 1
ATOM 6162 O O . ALA A 1 821 ? 26.586 -8.654 -7.003 1.00 64.50 821 ALA A O 1
ATOM 6163 N N . ALA A 1 822 ? 26.480 -10.105 -5.284 1.00 68.75 822 ALA A N 1
ATOM 6164 C CA . ALA A 1 822 ? 27.366 -11.110 -5.842 1.00 68.75 822 ALA A CA 1
ATOM 6165 C C . ALA A 1 822 ? 26.792 -12.500 -5.565 1.00 68.75 822 ALA A C 1
ATOM 6167 O O . ALA A 1 822 ? 26.032 -12.682 -4.613 1.00 68.75 822 ALA A O 1
ATOM 6168 N N . GLY A 1 823 ? 27.133 -13.460 -6.412 1.00 69.38 823 GLY A N 1
ATOM 6169 C CA . GLY A 1 823 ? 26.605 -14.814 -6.355 1.00 69.38 823 GLY A CA 1
ATOM 6170 C C . GLY A 1 823 ? 27.046 -15.621 -7.565 1.00 69.38 823 GLY A C 1
ATOM 6171 O O . GLY A 1 823 ? 27.966 -15.231 -8.284 1.00 69.38 823 GLY A O 1
ATOM 6172 N N . VAL A 1 824 ? 26.380 -16.749 -7.793 1.00 67.44 824 VAL A N 1
ATOM 6173 C CA . VAL A 1 824 ? 26.670 -17.648 -8.910 1.00 67.44 824 VAL A CA 1
ATOM 6174 C C . VAL A 1 824 ? 25.353 -18.082 -9.546 1.00 67.44 824 VAL A C 1
ATOM 6176 O O . VAL A 1 824 ? 24.440 -18.511 -8.844 1.00 67.44 824 VAL A O 1
ATOM 6179 N N . LEU A 1 825 ? 25.239 -17.943 -10.866 1.00 64.50 825 LEU A N 1
ATOM 6180 C CA . LEU A 1 825 ? 24.089 -18.389 -11.647 1.00 64.50 825 LEU A CA 1
ATOM 6181 C C . LEU A 1 825 ? 24.347 -19.807 -12.171 1.00 64.50 825 LEU A C 1
ATOM 6183 O O . LEU A 1 825 ? 25.338 -20.039 -12.859 1.00 64.50 825 LEU A O 1
ATOM 6187 N N . VAL A 1 826 ? 23.437 -20.735 -11.880 1.00 66.31 826 VAL A N 1
ATOM 6188 C CA . VAL A 1 826 ? 23.416 -22.084 -12.463 1.00 66.31 826 VAL A CA 1
ATOM 6189 C C . VAL A 1 826 ? 22.187 -22.184 -13.360 1.00 66.31 826 VAL A C 1
ATOM 6191 O O . VAL A 1 826 ? 21.069 -21.954 -12.903 1.00 66.31 826 VAL A O 1
ATOM 6194 N N . ASP A 1 827 ? 22.396 -22.508 -14.632 1.00 59.91 827 ASP A N 1
ATOM 6195 C CA . ASP A 1 827 ? 21.354 -22.682 -15.647 1.00 59.91 827 ASP A CA 1
ATOM 6196 C C . ASP A 1 827 ? 21.701 -23.944 -16.460 1.00 59.91 827 ASP A C 1
ATOM 6198 O O . ASP A 1 827 ? 22.851 -24.074 -16.880 1.00 59.91 827 ASP A O 1
ATOM 6202 N N . PRO A 1 828 ? 20.764 -24.882 -16.696 1.00 54.38 828 PRO A N 1
ATOM 6203 C CA . PRO A 1 828 ? 21.050 -26.148 -17.382 1.00 54.38 828 PRO A CA 1
ATOM 6204 C C . PRO A 1 828 ? 21.480 -25.999 -18.855 1.00 54.38 828 PRO A C 1
ATOM 6206 O O . PRO A 1 828 ? 21.877 -26.983 -19.474 1.00 54.38 828 PRO A O 1
ATOM 6209 N N . ASN A 1 829 ? 21.413 -24.795 -19.432 1.00 52.91 829 ASN A N 1
ATOM 6210 C CA . ASN A 1 829 ? 21.916 -24.478 -20.773 1.00 52.91 829 ASN A CA 1
ATOM 6211 C C . ASN A 1 829 ? 23.366 -23.947 -20.764 1.00 52.91 829 ASN A C 1
ATOM 6213 O O . ASN A 1 829 ? 23.890 -23.581 -21.822 1.00 52.91 829 ASN A O 1
ATOM 6217 N N . ILE A 1 830 ? 23.996 -23.854 -19.588 1.00 59.66 830 ILE A N 1
ATOM 6218 C CA . ILE A 1 830 ? 25.329 -23.285 -19.374 1.00 59.66 830 ILE A CA 1
ATOM 6219 C C . ILE A 1 830 ? 26.195 -24.331 -18.665 1.00 59.66 830 ILE A C 1
ATOM 6221 O O . ILE A 1 830 ? 25.871 -24.796 -17.578 1.00 59.66 830 ILE A O 1
ATOM 6225 N N . ASP A 1 831 ? 27.316 -24.693 -19.289 1.00 55.62 831 ASP A N 1
ATOM 6226 C CA . ASP A 1 831 ? 28.143 -25.847 -18.896 1.00 55.62 831 ASP A CA 1
ATOM 6227 C C . ASP A 1 831 ? 28.879 -25.693 -17.553 1.00 55.62 831 ASP A C 1
ATOM 6229 O O . ASP A 1 831 ? 29.498 -26.639 -17.069 1.00 55.62 831 ASP A O 1
ATOM 6233 N N . HIS A 1 832 ? 28.848 -24.501 -16.959 1.00 64.44 832 HIS A N 1
ATOM 6234 C CA . HIS A 1 832 ? 29.492 -24.192 -15.690 1.00 64.44 832 HIS A CA 1
ATOM 6235 C C . HIS A 1 832 ? 28.717 -23.102 -14.925 1.00 64.44 832 HIS A C 1
ATOM 6237 O O . HIS A 1 832 ? 28.053 -22.266 -15.545 1.00 64.44 832 HIS A O 1
ATOM 6243 N N . PRO A 1 833 ? 28.812 -23.061 -13.583 1.00 67.69 833 PRO A N 1
ATOM 6244 C CA . PRO A 1 833 ? 28.230 -21.985 -12.784 1.00 67.69 833 PRO A CA 1
ATOM 6245 C C . PRO A 1 833 ? 28.878 -20.628 -13.114 1.00 67.69 833 PRO A C 1
ATOM 6247 O O . PRO A 1 833 ? 30.097 -20.494 -13.030 1.00 67.69 833 PRO A O 1
ATOM 6250 N N . LEU A 1 834 ? 28.082 -19.609 -13.455 1.00 68.94 834 LEU A N 1
ATOM 6251 C CA . LEU A 1 834 ? 28.566 -18.265 -13.801 1.00 68.94 834 LEU A CA 1
ATOM 6252 C C . LEU A 1 834 ? 28.648 -17.360 -12.560 1.00 68.94 834 LEU A C 1
ATOM 6254 O O . LEU A 1 834 ? 27.600 -16.915 -12.074 1.00 68.94 834 LEU A O 1
ATOM 6258 N N . PRO A 1 835 ? 29.844 -17.026 -12.039 1.00 69.56 835 PRO A N 1
ATOM 6259 C CA . PRO A 1 835 ? 29.971 -16.052 -10.963 1.00 69.56 835 PRO A CA 1
ATOM 6260 C C . PRO A 1 835 ? 29.625 -14.642 -11.459 1.00 69.56 835 PRO A C 1
ATOM 6262 O O . PRO A 1 835 ? 30.074 -14.201 -12.518 1.00 69.56 835 PRO A O 1
ATOM 6265 N N . PHE A 1 836 ? 28.863 -13.898 -10.661 1.00 71.06 836 PHE A N 1
ATOM 6266 C CA . PHE A 1 836 ? 28.586 -12.484 -10.893 1.00 71.06 836 PHE A CA 1
ATOM 6267 C C . PHE A 1 836 ? 28.905 -11.657 -9.647 1.00 71.06 836 PHE A C 1
ATOM 6269 O O . PHE A 1 836 ? 28.707 -12.094 -8.516 1.00 71.06 836 PHE A O 1
ATOM 6276 N N . ALA A 1 837 ? 29.360 -10.426 -9.865 1.00 74.00 837 ALA A N 1
ATOM 6277 C CA . ALA A 1 837 ? 29.484 -9.389 -8.848 1.00 74.00 837 ALA A CA 1
ATOM 6278 C C . ALA A 1 837 ? 29.117 -8.054 -9.500 1.00 74.00 837 ALA A C 1
ATOM 6280 O O . ALA A 1 837 ? 29.625 -7.737 -10.578 1.00 74.00 837 ALA A O 1
ATOM 6281 N N . GLY A 1 838 ? 28.192 -7.304 -8.900 1.00 70.88 838 GLY A N 1
ATOM 6282 C CA . GLY A 1 838 ? 27.527 -6.206 -9.593 1.00 70.88 838 GLY A CA 1
ATOM 6283 C C . GLY A 1 838 ? 26.837 -5.170 -8.725 1.00 70.88 838 GLY A C 1
ATOM 6284 O O . GLY A 1 838 ? 26.635 -5.351 -7.526 1.00 70.88 838 GLY A O 1
ATOM 6285 N N . LEU A 1 839 ? 26.462 -4.074 -9.378 1.00 71.56 839 LEU A N 1
ATOM 6286 C CA . LEU A 1 839 ? 25.763 -2.928 -8.814 1.00 71.56 839 LEU A CA 1
ATOM 6287 C C . LEU A 1 839 ? 24.303 -2.928 -9.272 1.00 71.56 839 LEU A C 1
ATOM 6289 O O . LEU A 1 839 ? 24.023 -2.953 -10.471 1.00 71.56 839 LEU A O 1
ATOM 6293 N N . SER A 1 840 ? 23.388 -2.833 -8.311 1.00 67.88 840 SER A N 1
ATOM 6294 C CA . SER A 1 840 ? 21.972 -2.545 -8.532 1.00 67.88 840 SER A CA 1
ATOM 6295 C C . SER A 1 840 ? 21.667 -1.080 -8.216 1.00 67.88 840 SER A C 1
ATOM 6297 O O . SER A 1 840 ? 22.140 -0.536 -7.213 1.00 67.88 840 SER A O 1
ATOM 6299 N N . TYR A 1 841 ? 20.857 -0.445 -9.057 1.00 72.31 841 TYR A N 1
ATOM 6300 C CA . TYR A 1 841 ? 20.356 0.916 -8.916 1.00 72.31 841 TYR A CA 1
ATOM 6301 C C . TYR A 1 841 ? 18.850 0.945 -9.185 1.00 72.31 841 TYR A C 1
ATOM 6303 O O . TYR A 1 841 ? 18.404 0.783 -10.320 1.00 72.31 841 TYR A O 1
ATOM 6311 N N . LEU A 1 842 ? 18.070 1.204 -8.140 1.00 68.75 842 LEU A N 1
ATOM 6312 C CA . LEU A 1 842 ? 16.616 1.316 -8.196 1.00 68.75 842 LEU A CA 1
ATOM 6313 C C . LEU A 1 842 ? 16.212 2.723 -7.740 1.00 68.75 842 LEU A C 1
ATOM 6315 O O . LEU A 1 842 ? 16.609 3.160 -6.662 1.00 68.75 842 LEU A O 1
ATOM 6319 N N . ASP A 1 843 ? 15.449 3.443 -8.558 1.00 67.62 843 ASP A N 1
ATOM 6320 C CA . ASP A 1 843 ? 14.998 4.819 -8.320 1.00 67.62 843 ASP A CA 1
ATOM 6321 C C . ASP A 1 843 ? 13.500 4.923 -8.611 1.00 67.62 843 ASP A C 1
ATOM 6323 O O . ASP A 1 843 ? 13.059 4.683 -9.736 1.00 67.62 843 ASP A O 1
ATOM 6327 N N . PHE A 1 844 ? 12.715 5.258 -7.589 1.00 64.62 844 PHE A N 1
ATOM 6328 C CA . PHE A 1 844 ? 11.255 5.322 -7.672 1.00 64.62 844 PHE A CA 1
ATOM 6329 C C . PHE A 1 844 ? 10.727 6.707 -8.097 1.00 64.62 844 PHE A C 1
ATOM 6331 O O . PHE A 1 844 ? 9.532 6.839 -8.351 1.00 64.62 844 PHE A O 1
ATOM 6338 N N . ASP A 1 845 ? 11.590 7.730 -8.165 1.00 66.12 845 ASP A N 1
ATOM 6339 C CA . ASP A 1 845 ? 11.265 9.070 -8.682 1.00 66.12 845 ASP A CA 1
ATOM 6340 C C . ASP A 1 845 ? 12.471 9.658 -9.443 1.00 66.12 845 ASP A C 1
ATOM 6342 O O . ASP A 1 845 ? 13.082 10.679 -9.085 1.00 66.12 845 ASP A O 1
ATOM 6346 N N . PHE A 1 846 ? 12.842 8.967 -10.521 1.00 69.94 846 PHE A N 1
ATOM 6347 C CA . PHE A 1 846 ? 13.982 9.314 -11.354 1.00 69.94 846 PHE A CA 1
ATOM 6348 C C . PHE A 1 846 ? 13.824 10.739 -11.902 1.00 69.94 846 PHE A C 1
ATOM 6350 O O . PHE A 1 846 ? 12.807 11.101 -12.499 1.00 69.94 846 PHE A O 1
ATOM 6357 N N . LEU A 1 847 ? 14.831 11.583 -11.655 1.00 69.12 847 LEU A N 1
ATOM 6358 C CA . LEU A 1 847 ? 14.842 13.014 -12.001 1.00 69.12 847 LEU A CA 1
ATOM 6359 C C . LEU A 1 847 ? 13.628 13.835 -11.489 1.00 69.12 847 LEU A C 1
ATOM 6361 O O . LEU A 1 847 ? 13.327 14.886 -12.058 1.00 69.12 847 LEU A O 1
ATOM 6365 N N . ARG A 1 848 ? 12.940 13.408 -10.413 1.00 63.91 848 ARG A N 1
ATOM 6366 C CA . ARG A 1 848 ? 11.724 14.068 -9.877 1.00 63.91 848 ARG A CA 1
ATOM 6367 C C . ARG A 1 848 ? 10.588 14.182 -10.909 1.00 63.91 848 ARG A C 1
ATOM 6369 O O . ARG A 1 848 ? 9.870 15.192 -10.989 1.00 63.91 848 ARG A O 1
ATOM 6376 N N . SER A 1 849 ? 10.481 13.172 -11.770 1.00 61.38 849 SER A N 1
ATOM 6377 C CA . SER A 1 849 ? 9.544 13.109 -12.899 1.00 61.38 849 SER A CA 1
ATOM 6378 C C . SER A 1 849 ? 8.329 12.208 -12.651 1.00 61.38 849 SER A C 1
ATOM 6380 O O . SER A 1 849 ? 7.383 12.252 -13.434 1.00 61.38 849 SER A O 1
ATOM 6382 N N . GLY A 1 850 ? 8.343 11.404 -11.584 1.00 64.44 850 GLY A N 1
ATOM 6383 C CA . GLY A 1 850 ? 7.433 10.281 -11.366 1.00 64.44 850 GLY A CA 1
ATOM 6384 C C . GLY A 1 850 ? 7.815 9.007 -12.131 1.00 64.44 850 GLY A C 1
ATOM 6385 O O . GLY A 1 850 ? 7.151 7.989 -11.956 1.00 64.44 850 GLY A O 1
ATOM 6386 N N . ALA A 1 851 ? 8.852 9.033 -12.976 1.00 69.19 851 ALA A N 1
ATOM 6387 C CA . ALA A 1 851 ? 9.348 7.837 -13.649 1.00 69.19 851 ALA A CA 1
ATOM 6388 C C . ALA A 1 851 ? 10.134 6.933 -12.687 1.00 69.19 851 ALA A C 1
ATOM 6390 O O . ALA A 1 851 ? 10.889 7.412 -11.842 1.00 69.19 851 ALA A O 1
ATOM 6391 N N . GLN A 1 852 ? 9.998 5.622 -12.866 1.00 74.69 852 GLN A N 1
ATOM 6392 C CA . GLN A 1 852 ? 10.774 4.609 -12.156 1.00 74.69 852 GLN A CA 1
ATOM 6393 C C . GLN A 1 852 ? 11.893 4.074 -13.053 1.00 74.69 852 GLN A C 1
ATOM 6395 O O . GLN A 1 852 ? 11.678 3.879 -14.252 1.00 74.69 852 GLN A O 1
ATOM 6400 N N . VAL A 1 853 ? 13.055 3.774 -12.472 1.00 72.19 853 VAL A N 1
ATOM 6401 C CA . VAL A 1 853 ? 14.185 3.106 -13.138 1.00 72.19 853 VAL A CA 1
ATOM 6402 C C . VAL A 1 853 ? 14.721 1.995 -12.238 1.00 72.19 853 VAL A C 1
ATOM 6404 O O . VAL A 1 853 ? 14.951 2.217 -11.055 1.00 72.19 853 VAL A O 1
ATOM 6407 N N . ASN A 1 854 ? 14.952 0.816 -12.808 1.00 75.12 854 ASN A N 1
ATOM 6408 C CA . ASN A 1 854 ? 15.683 -0.292 -12.200 1.00 75.12 854 ASN A CA 1
ATOM 6409 C C . ASN A 1 854 ? 16.832 -0.677 -13.139 1.00 75.12 854 ASN A C 1
ATOM 6411 O O . ASN A 1 854 ? 16.591 -0.917 -14.318 1.00 75.12 854 ASN A O 1
ATOM 6415 N N . ALA A 1 855 ? 18.065 -0.734 -12.659 1.00 72.75 855 ALA A N 1
ATOM 6416 C CA . ALA A 1 855 ? 19.223 -1.128 -13.450 1.00 72.75 855 ALA A CA 1
ATOM 6417 C C . ALA A 1 855 ? 20.137 -2.026 -12.620 1.00 72.75 855 ALA A C 1
ATOM 6419 O O . ALA A 1 855 ? 20.454 -1.696 -11.482 1.00 72.75 855 ALA A O 1
ATOM 6420 N N . PHE A 1 856 ? 20.599 -3.127 -13.200 1.00 75.12 856 PHE A N 1
ATOM 6421 C CA . PHE A 1 856 ? 21.593 -4.005 -12.600 1.00 75.12 856 PHE A CA 1
ATOM 6422 C C . PHE A 1 856 ? 22.717 -4.274 -13.599 1.00 75.12 856 PHE A C 1
ATOM 6424 O O . PHE A 1 856 ? 22.463 -4.532 -14.774 1.00 75.12 856 PHE A O 1
ATOM 6431 N N . PHE A 1 857 ? 23.960 -4.230 -13.134 1.00 75.25 857 PHE A N 1
ATOM 6432 C CA . PHE A 1 857 ? 25.139 -4.549 -13.932 1.00 75.25 857 PHE A CA 1
ATOM 6433 C C . PHE A 1 857 ? 26.122 -5.341 -13.073 1.00 75.25 857 PHE A C 1
ATOM 6435 O O . PHE A 1 857 ? 26.657 -4.796 -12.106 1.00 75.25 857 PHE A O 1
ATOM 6442 N N . GLY A 1 858 ? 26.362 -6.609 -13.409 1.00 68.12 858 GLY A N 1
ATOM 6443 C CA . GLY A 1 858 ? 27.241 -7.492 -12.650 1.00 68.12 858 GLY A CA 1
ATOM 6444 C C . GLY A 1 858 ? 27.956 -8.522 -13.508 1.00 68.12 858 GLY A C 1
ATOM 6445 O O . GLY A 1 858 ? 27.356 -9.507 -13.930 1.00 68.12 858 GLY A O 1
ATOM 6446 N N . GLY A 1 859 ? 29.255 -8.302 -13.729 1.00 70.00 859 GLY A N 1
ATOM 6447 C CA . GLY A 1 859 ? 30.113 -9.166 -14.540 1.00 70.00 859 GLY A CA 1
ATOM 6448 C C . GLY A 1 859 ? 29.497 -9.486 -15.904 1.00 70.00 859 GLY A C 1
ATOM 6449 O O . GLY A 1 859 ? 29.308 -8.606 -16.741 1.00 70.00 859 GLY A O 1
ATOM 6450 N N . ALA A 1 860 ? 29.159 -10.759 -16.097 1.00 66.06 860 ALA A N 1
ATOM 6451 C CA . ALA A 1 860 ? 28.548 -11.296 -17.306 1.00 66.06 860 ALA A CA 1
ATOM 6452 C C . ALA A 1 860 ? 27.079 -10.896 -17.549 1.00 66.06 860 ALA A C 1
ATOM 6454 O O . ALA A 1 860 ? 2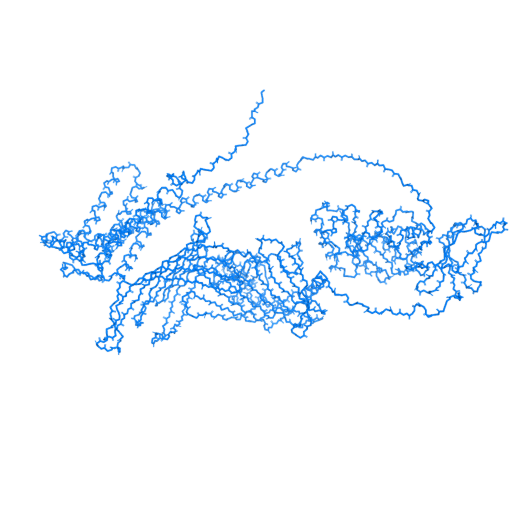6.555 -11.208 -18.613 1.00 66.06 860 ALA A O 1
ATOM 6455 N N . PHE A 1 861 ? 26.391 -10.255 -16.603 1.00 69.56 861 PHE A N 1
ATOM 6456 C CA . PHE A 1 861 ? 24.940 -10.043 -16.634 1.00 69.56 861 PHE A CA 1
ATOM 6457 C C . PHE A 1 861 ? 24.613 -8.548 -16.522 1.00 69.56 861 PHE A C 1
ATOM 6459 O O . PHE A 1 861 ? 25.095 -7.872 -15.611 1.00 69.56 861 PHE A O 1
ATOM 6466 N N . ALA A 1 862 ? 23.730 -8.024 -17.379 1.00 72.31 862 ALA A N 1
ATOM 6467 C CA . ALA A 1 862 ? 23.122 -6.711 -17.150 1.00 72.31 862 ALA A CA 1
ATOM 6468 C C . ALA A 1 862 ? 21.628 -6.673 -17.476 1.00 72.31 862 ALA A C 1
ATOM 6470 O O . ALA A 1 862 ? 21.148 -7.323 -18.405 1.00 72.31 862 ALA A O 1
ATOM 6471 N N . GLN A 1 863 ? 20.910 -5.842 -16.727 1.00 76.75 863 GLN A N 1
ATOM 6472 C CA . GLN A 1 863 ? 19.488 -5.579 -16.866 1.00 76.75 863 GLN A CA 1
ATOM 6473 C C . GLN A 1 863 ? 19.209 -4.078 -16.724 1.00 76.75 863 GLN A C 1
ATOM 6475 O O . GLN A 1 863 ? 19.819 -3.383 -15.915 1.00 76.75 863 GLN A O 1
ATOM 6480 N N . LEU A 1 864 ? 18.232 -3.584 -17.475 1.00 76.56 864 LEU A N 1
ATOM 6481 C CA . LEU A 1 864 ? 17.662 -2.249 -17.333 1.00 76.56 864 LEU A CA 1
ATOM 6482 C C . LEU A 1 864 ? 16.140 -2.358 -17.435 1.00 76.56 864 LEU A C 1
ATOM 6484 O O . LEU A 1 864 ? 15.633 -3.129 -18.237 1.00 76.56 864 LEU A O 1
ATOM 6488 N N . ALA A 1 865 ? 15.399 -1.564 -16.679 1.00 75.88 865 ALA A N 1
ATOM 6489 C CA . ALA A 1 865 ? 13.974 -1.356 -16.864 1.00 75.88 865 ALA A CA 1
ATOM 6490 C C . ALA A 1 865 ? 13.596 0.072 -16.466 1.00 75.88 865 ALA A C 1
ATOM 6492 O O . ALA A 1 865 ? 14.149 0.634 -15.521 1.00 75.88 865 ALA A O 1
ATOM 6493 N N . PHE A 1 866 ? 12.630 0.659 -17.164 1.00 79.75 866 PHE A N 1
ATOM 6494 C CA . PHE A 1 866 ? 12.045 1.948 -16.807 1.00 79.75 866 PHE A CA 1
ATOM 6495 C C . PHE A 1 866 ? 10.528 1.950 -17.016 1.00 79.75 866 PHE A C 1
ATOM 6497 O O . PHE A 1 866 ? 10.002 1.194 -17.836 1.00 79.75 866 PHE A O 1
ATOM 6504 N N . ALA A 1 867 ? 9.820 2.820 -16.295 1.00 78.81 867 ALA A N 1
ATOM 6505 C CA . ALA A 1 867 ? 8.436 3.165 -16.608 1.00 78.81 867 ALA A CA 1
ATOM 6506 C C . ALA A 1 867 ? 8.110 4.626 -16.285 1.00 78.81 867 ALA A C 1
ATOM 6508 O O . ALA A 1 867 ? 8.580 5.179 -15.294 1.00 78.81 867 ALA A O 1
ATOM 6509 N N . VAL A 1 868 ? 7.252 5.226 -17.105 1.00 80.88 868 VAL A N 1
ATOM 6510 C CA . VAL A 1 868 ? 6.673 6.559 -16.935 1.00 80.88 868 VAL A CA 1
ATOM 6511 C C . VAL A 1 868 ? 5.168 6.370 -16.692 1.00 80.88 868 VAL A C 1
ATOM 6513 O O . VAL A 1 868 ? 4.449 6.036 -17.635 1.00 80.88 868 VAL A O 1
ATOM 6516 N N . PRO A 1 869 ? 4.661 6.552 -15.456 1.00 67.50 869 PRO A N 1
ATOM 6517 C CA . PRO A 1 869 ? 3.308 6.129 -15.072 1.00 67.50 869 PRO A CA 1
ATOM 6518 C C . PRO A 1 869 ? 2.174 7.025 -15.597 1.00 67.50 869 PRO A C 1
ATOM 6520 O O . PRO A 1 869 ? 1.005 6.698 -15.396 1.00 67.50 869 PRO A O 1
ATOM 6523 N N . SER A 1 870 ? 2.492 8.142 -16.262 1.00 74.44 870 SER A N 1
ATOM 6524 C CA . SER A 1 870 ? 1.538 8.890 -17.092 1.00 74.44 870 SER A CA 1
ATOM 6525 C C . SER A 1 870 ? 2.256 9.671 -18.196 1.00 74.44 870 SER A C 1
ATOM 6527 O O . SER A 1 870 ? 3.147 10.478 -17.930 1.00 74.44 870 SER A O 1
ATOM 6529 N N . LEU A 1 871 ? 1.846 9.471 -19.447 1.00 72.44 871 LEU A N 1
ATOM 6530 C CA . LEU A 1 871 ? 2.265 10.287 -20.584 1.00 72.44 871 LEU A CA 1
ATOM 6531 C C . LEU A 1 871 ? 1.344 11.505 -20.698 1.00 72.44 871 LEU A C 1
ATOM 6533 O O . LEU A 1 871 ? 0.136 11.365 -20.889 1.00 72.44 871 LEU A O 1
ATOM 6537 N N . GLY A 1 872 ? 1.895 12.713 -20.547 1.00 65.44 872 GLY A N 1
ATOM 6538 C CA . GLY A 1 872 ? 1.147 13.971 -20.703 1.00 65.44 872 GLY A CA 1
ATOM 6539 C C . GLY A 1 872 ? -0.021 14.175 -19.723 1.00 65.44 872 GLY A C 1
ATOM 6540 O O . GLY A 1 872 ? -0.883 15.011 -19.978 1.00 65.44 872 GLY A O 1
ATOM 6541 N N . GLY A 1 873 ? -0.077 13.416 -18.621 1.00 63.28 873 GLY A N 1
ATOM 6542 C CA . GLY A 1 873 ? -1.217 13.399 -17.693 1.00 63.28 873 GLY A CA 1
ATOM 6543 C C . GLY A 1 873 ? -2.395 12.516 -18.131 1.00 63.28 873 GLY A C 1
ATOM 6544 O O . GLY A 1 873 ? -3.467 12.599 -17.536 1.00 63.28 873 GLY A O 1
ATOM 6545 N N . THR A 1 874 ? -2.219 11.676 -19.155 1.00 75.06 874 THR A N 1
ATOM 6546 C CA . THR A 1 874 ? -3.174 10.615 -19.520 1.00 75.06 874 THR A CA 1
ATOM 6547 C C . THR A 1 874 ? -2.983 9.366 -18.644 1.00 75.06 874 THR A C 1
ATOM 6549 O O . THR A 1 874 ? -2.018 9.269 -17.888 1.00 75.06 874 THR A O 1
ATOM 6552 N N . ARG A 1 875 ? -3.883 8.376 -18.761 1.00 73.81 875 ARG A N 1
ATOM 6553 C CA . ARG A 1 875 ? -3.702 7.047 -18.139 1.00 73.81 875 ARG A CA 1
ATOM 6554 C C . ARG A 1 875 ? -2.671 6.166 -18.865 1.00 73.81 875 ARG A C 1
ATOM 6556 O O . ARG A 1 875 ? -2.313 5.123 -18.327 1.00 73.81 875 ARG A O 1
ATOM 6563 N N . LEU A 1 876 ? -2.219 6.560 -20.058 1.00 80.12 876 LEU A N 1
ATOM 6564 C CA . LEU A 1 876 ? -1.268 5.800 -20.863 1.00 80.12 876 LEU A CA 1
ATOM 6565 C C . LEU A 1 876 ? 0.129 5.879 -20.238 1.00 80.12 876 LEU A C 1
ATOM 6567 O O . LEU A 1 876 ? 0.608 6.965 -19.903 1.00 80.12 876 LEU A O 1
ATOM 6571 N N . GLN A 1 877 ? 0.782 4.732 -20.104 1.00 84.31 877 GLN A N 1
ATOM 6572 C CA . GLN A 1 877 ? 2.120 4.592 -19.536 1.00 84.31 877 GLN A CA 1
ATOM 6573 C C . GLN A 1 877 ? 3.107 4.187 -20.633 1.00 84.31 877 GLN A C 1
ATOM 6575 O O . GLN A 1 877 ? 2.736 3.477 -21.567 1.00 84.31 877 GLN A O 1
ATOM 6580 N N . LEU A 1 878 ? 4.361 4.620 -20.507 1.00 82.88 878 LEU A N 1
ATOM 6581 C CA . LEU A 1 878 ? 5.485 4.123 -21.308 1.00 82.88 878 LEU A CA 1
ATOM 6582 C C . LEU A 1 878 ? 6.344 3.232 -20.418 1.00 82.88 878 LEU A C 1
ATOM 6584 O O . LEU A 1 878 ? 6.673 3.638 -19.305 1.00 82.88 878 LEU A O 1
ATOM 6588 N N . HIS A 1 879 ? 6.773 2.078 -20.908 1.00 83.19 879 HIS A N 1
ATOM 6589 C CA . HIS A 1 879 ? 7.763 1.241 -20.236 1.00 83.19 879 HIS A CA 1
ATOM 6590 C C . HIS A 1 879 ? 8.802 0.715 -21.217 1.00 83.19 879 HIS A C 1
ATOM 6592 O O . HIS A 1 879 ? 8.604 0.701 -22.430 1.00 83.19 879 HIS A O 1
ATOM 6598 N N . GLY A 1 880 ? 9.915 0.239 -20.680 1.00 79.94 880 GLY A N 1
ATOM 6599 C CA . GLY A 1 880 ? 10.866 -0.558 -21.435 1.00 79.94 880 GLY A CA 1
ATOM 6600 C C . GLY A 1 880 ? 11.745 -1.381 -20.512 1.00 79.94 880 GLY A C 1
ATOM 6601 O O . GLY A 1 880 ? 11.907 -1.042 -19.340 1.00 79.94 880 GLY A O 1
ATOM 6602 N N . ALA A 1 881 ? 12.290 -2.475 -21.031 1.00 81.56 881 ALA A N 1
ATOM 6603 C CA . ALA A 1 881 ? 13.192 -3.353 -20.306 1.00 81.56 881 ALA A CA 1
ATOM 6604 C C . ALA A 1 881 ? 14.217 -3.991 -21.246 1.00 81.56 881 ALA A C 1
ATOM 6606 O O . ALA A 1 881 ? 13.863 -4.503 -22.303 1.00 81.56 881 ALA A O 1
ATOM 6607 N N . GLY A 1 882 ? 15.485 -3.963 -20.849 1.00 75.25 882 GLY A N 1
ATOM 6608 C CA . GLY A 1 882 ? 16.606 -4.602 -21.519 1.00 75.25 882 GLY A CA 1
ATOM 6609 C C . GLY A 1 882 ? 17.277 -5.641 -20.627 1.00 75.25 882 GLY A C 1
ATOM 6610 O O . GLY A 1 882 ? 17.323 -5.489 -19.408 1.00 75.25 882 GLY A O 1
ATOM 6611 N N . PHE A 1 883 ? 17.819 -6.680 -21.247 1.00 76.56 883 PHE A N 1
ATOM 6612 C CA . PHE A 1 883 ? 18.599 -7.738 -20.620 1.00 76.56 883 PHE A CA 1
ATOM 6613 C C . PHE A 1 883 ? 19.701 -8.201 -21.582 1.00 76.56 883 PHE A C 1
ATOM 6615 O O . PHE A 1 883 ? 19.453 -8.304 -22.784 1.00 76.56 883 PHE A O 1
ATOM 6622 N N . ALA A 1 884 ? 20.899 -8.491 -21.078 1.00 70.62 884 ALA A N 1
ATOM 6623 C CA . ALA A 1 884 ? 21.988 -9.049 -21.874 1.00 70.62 884 ALA A CA 1
ATOM 6624 C C . ALA A 1 884 ? 22.944 -9.915 -21.042 1.00 70.62 884 ALA A C 1
ATOM 6626 O O . ALA A 1 884 ? 23.274 -9.574 -19.902 1.00 70.62 884 ALA A O 1
ATOM 6627 N N . ILE A 1 885 ? 23.432 -10.992 -21.667 1.00 66.44 885 ILE A N 1
ATOM 6628 C CA . ILE A 1 885 ? 24.554 -11.808 -21.184 1.00 66.44 885 ILE A CA 1
ATOM 6629 C C . ILE A 1 885 ? 25.799 -11.505 -22.030 1.00 66.44 885 ILE A C 1
ATOM 6631 O O . ILE A 1 885 ? 25.742 -11.513 -23.262 1.00 66.44 885 ILE A O 1
ATOM 6635 N N . TYR A 1 886 ? 26.922 -11.242 -21.365 1.00 58.19 886 TYR A N 1
ATOM 6636 C CA . TYR A 1 886 ? 28.179 -10.782 -21.961 1.00 58.19 886 TYR A CA 1
ATOM 6637 C C . TYR A 1 886 ? 29.303 -11.825 -21.955 1.00 58.19 886 TYR A C 1
ATOM 6639 O O . TYR A 1 886 ? 30.228 -11.667 -22.753 1.00 58.19 886 TYR A O 1
ATOM 6647 N N . ASP A 1 887 ? 29.215 -12.862 -21.111 1.00 57.69 887 ASP A N 1
ATOM 6648 C CA . ASP A 1 887 ? 30.272 -13.869 -20.896 1.00 57.69 887 ASP A CA 1
ATOM 6649 C C . ASP A 1 887 ? 30.822 -14.500 -22.188 1.00 57.69 887 ASP A C 1
ATOM 6651 O O . ASP A 1 887 ? 30.128 -14.577 -23.201 1.00 57.69 887 ASP A O 1
ATOM 6655 N N . GLU A 1 888 ? 32.082 -14.936 -22.153 1.00 48.16 888 GLU A N 1
ATOM 6656 C CA . GLU A 1 888 ? 32.839 -15.392 -23.313 1.00 48.16 888 GLU A CA 1
ATOM 6657 C C . GLU A 1 888 ? 32.377 -16.741 -23.898 1.00 48.16 888 GLU A C 1
ATOM 6659 O O . GLU A 1 888 ? 32.327 -16.869 -25.135 1.00 48.16 888 GLU A O 1
ATOM 6664 N N . ASP A 1 889 ? 31.973 -17.700 -23.059 1.00 50.94 889 ASP A N 1
ATOM 6665 C CA . ASP A 1 889 ? 31.850 -19.115 -23.448 1.00 50.94 889 ASP A CA 1
ATOM 6666 C C . ASP A 1 889 ? 30.422 -19.686 -23.421 1.00 50.94 889 ASP A C 1
ATOM 6668 O O . ASP A 1 889 ? 30.198 -20.812 -23.872 1.00 50.94 889 ASP A O 1
ATOM 6672 N N . VAL A 1 890 ? 29.415 -18.903 -23.018 1.00 53.09 890 VAL A N 1
ATOM 6673 C CA . VAL A 1 890 ? 28.007 -19.331 -23.121 1.00 53.09 890 VAL A CA 1
ATOM 6674 C C . VAL A 1 890 ? 27.618 -19.625 -24.580 1.00 53.09 890 VAL A C 1
ATOM 6676 O O . VAL A 1 890 ? 27.688 -18.755 -25.455 1.00 53.09 890 VAL A O 1
ATOM 6679 N N . ARG A 1 891 ? 27.132 -20.855 -24.826 1.00 56.16 891 ARG A N 1
ATOM 6680 C CA . ARG A 1 891 ? 26.767 -21.411 -26.151 1.00 56.16 891 ARG A CA 1
ATOM 6681 C C . ARG A 1 891 ? 25.806 -20.527 -26.965 1.00 56.16 891 ARG A C 1
ATOM 6683 O O . ARG A 1 891 ? 25.830 -20.547 -28.197 1.00 56.16 891 ARG A O 1
ATOM 6690 N N . GLN A 1 892 ? 24.964 -19.749 -26.284 1.00 59.19 892 GLN A N 1
ATOM 6691 C CA . GLN A 1 892 ? 24.130 -18.691 -26.857 1.00 59.19 892 GLN A CA 1
ATOM 6692 C C . GLN A 1 892 ? 24.215 -17.443 -25.972 1.00 59.19 892 GLN A C 1
ATOM 6694 O O . GLN A 1 892 ? 23.915 -17.528 -24.786 1.00 59.19 892 GLN A O 1
ATOM 6699 N N . ARG A 1 893 ? 24.543 -16.270 -26.531 1.00 61.12 893 ARG A N 1
ATOM 6700 C CA . ARG A 1 893 ? 24.453 -14.989 -25.798 1.00 61.12 893 ARG A CA 1
ATOM 6701 C C . ARG A 1 893 ? 23.168 -14.246 -26.201 1.00 61.12 893 ARG A C 1
ATOM 6703 O O . ARG A 1 893 ? 23.166 -13.623 -27.270 1.00 61.12 893 ARG A O 1
ATOM 6710 N N . PRO A 1 894 ? 22.068 -14.324 -25.424 1.00 65.31 894 PRO A N 1
ATOM 6711 C CA . PRO A 1 894 ? 20.871 -13.532 -25.667 1.00 65.31 894 PRO A CA 1
ATOM 6712 C C . PRO A 1 894 ? 21.047 -12.099 -25.148 1.00 65.31 894 PRO A C 1
ATOM 6714 O O . PRO A 1 894 ? 21.338 -11.869 -23.974 1.00 65.31 894 PRO A O 1
ATOM 6717 N N . ALA A 1 895 ? 20.780 -11.132 -26.018 1.00 70.69 895 ALA A N 1
ATOM 6718 C CA . ALA A 1 895 ? 20.408 -9.776 -25.644 1.00 70.69 895 ALA A CA 1
ATOM 6719 C C . ALA A 1 895 ? 18.951 -9.543 -26.062 1.00 70.69 895 ALA A C 1
ATOM 6721 O O . ALA A 1 895 ? 18.549 -9.918 -27.165 1.00 70.69 895 ALA A O 1
ATOM 6722 N N . ARG A 1 896 ? 18.143 -8.939 -25.192 1.00 75.06 896 ARG A N 1
ATOM 6723 C CA . ARG A 1 896 ? 16.748 -8.571 -25.465 1.00 75.06 896 ARG A CA 1
ATOM 6724 C C . ARG A 1 896 ? 16.480 -7.157 -24.975 1.00 75.06 896 ARG A C 1
ATOM 6726 O O . ARG A 1 896 ? 16.953 -6.774 -23.912 1.00 75.06 896 ARG A O 1
ATOM 6733 N N . PHE A 1 897 ? 15.694 -6.399 -25.722 1.00 82.00 897 PHE A N 1
ATOM 6734 C CA . PHE A 1 897 ? 15.191 -5.089 -25.339 1.00 82.00 897 PHE A CA 1
ATOM 6735 C C . PHE A 1 897 ? 13.744 -4.949 -25.804 1.00 82.00 897 PHE A C 1
ATOM 6737 O O . PHE A 1 897 ? 13.455 -5.137 -26.980 1.00 82.00 897 PHE A O 1
ATOM 6744 N N . ALA A 1 898 ? 12.842 -4.610 -24.895 1.00 80.31 898 ALA A N 1
ATOM 6745 C CA . ALA A 1 898 ? 11.460 -4.274 -25.189 1.00 80.31 898 ALA A CA 1
ATOM 6746 C C . ALA A 1 898 ? 11.211 -2.806 -24.838 1.00 80.31 898 ALA A C 1
ATOM 6748 O O . ALA A 1 898 ? 11.663 -2.330 -23.795 1.00 80.31 898 ALA A O 1
ATOM 6749 N N . ILE A 1 899 ? 10.453 -2.103 -25.673 1.00 86.06 899 ILE A N 1
ATOM 6750 C CA . ILE A 1 899 ? 9.866 -0.800 -25.345 1.00 86.06 899 ILE A CA 1
ATOM 6751 C C . ILE A 1 899 ? 8.393 -0.825 -25.738 1.00 86.06 899 ILE A C 1
ATOM 6753 O O . ILE A 1 899 ? 8.045 -1.329 -26.804 1.00 86.06 899 ILE A O 1
ATOM 6757 N N . GLY A 1 900 ? 7.520 -0.328 -24.870 1.00 86.62 900 GLY A N 1
ATOM 6758 C CA . GLY A 1 900 ? 6.088 -0.513 -25.034 1.00 86.62 900 GLY A CA 1
ATOM 6759 C C . GLY A 1 900 ? 5.237 0.527 -24.328 1.00 86.62 900 GLY A C 1
ATOM 6760 O O . GLY A 1 900 ? 5.702 1.327 -23.515 1.00 86.62 900 GLY A O 1
ATOM 6761 N N . LEU A 1 901 ? 3.958 0.496 -24.675 1.00 88.75 901 LEU A N 1
ATOM 6762 C CA . LEU A 1 901 ? 2.901 1.282 -24.066 1.00 88.75 901 LEU A CA 1
ATOM 6763 C C . LEU A 1 901 ? 1.995 0.371 -23.240 1.00 88.75 901 LEU A C 1
ATOM 6765 O O . LEU A 1 901 ? 1.777 -0.795 -23.577 1.00 88.75 901 LEU A O 1
ATOM 6769 N N . LEU A 1 902 ? 1.440 0.920 -22.166 1.00 85.75 902 LEU A N 1
ATOM 6770 C CA . LEU A 1 902 ? 0.526 0.215 -21.277 1.00 85.75 902 LEU A CA 1
ATOM 6771 C C . LEU A 1 902 ? -0.669 1.109 -20.952 1.00 85.75 902 LEU A C 1
ATOM 6773 O O . LEU A 1 902 ? -0.515 2.227 -20.464 1.00 85.75 902 LEU A O 1
ATOM 6777 N N . GLN A 1 903 ? -1.869 0.600 -21.220 1.00 87.38 903 GLN A N 1
ATOM 6778 C CA . GLN A 1 903 ? -3.132 1.302 -21.034 1.00 87.38 903 GLN A CA 1
ATOM 6779 C C . GLN A 1 903 ? -3.998 0.566 -19.997 1.00 87.38 903 GLN A C 1
ATOM 6781 O O . GLN A 1 903 ? -4.507 -0.522 -20.279 1.00 87.38 903 GLN A O 1
ATOM 6786 N N . PRO A 1 904 ? -4.221 1.144 -18.803 1.00 81.56 904 PRO A N 1
ATOM 6787 C CA . PRO A 1 904 ? -5.231 0.661 -17.867 1.00 81.56 904 PRO A CA 1
ATOM 6788 C C . PRO A 1 904 ? -6.631 0.821 -18.475 1.00 81.56 904 PRO A C 1
ATOM 6790 O O . PRO A 1 904 ? -7.013 1.925 -18.874 1.00 81.56 904 PRO A O 1
ATOM 6793 N N . LEU A 1 905 ? -7.393 -0.271 -18.537 1.00 83.94 905 LEU A N 1
ATOM 6794 C CA . LEU A 1 905 ? -8.771 -0.292 -19.043 1.00 83.94 905 LEU A CA 1
ATOM 6795 C C . LEU A 1 905 ? -9.788 -0.190 -17.895 1.00 83.94 905 LEU A C 1
ATOM 6797 O O . LEU A 1 905 ? -10.846 0.411 -18.050 1.00 83.94 905 LEU A O 1
ATOM 6801 N N . GLY A 1 906 ? -9.434 -0.702 -16.715 1.00 72.75 906 GLY A N 1
ATOM 6802 C CA . GLY A 1 906 ? -10.217 -0.592 -15.485 1.00 72.75 906 GLY A CA 1
ATOM 6803 C C . GLY A 1 906 ? -9.362 -0.905 -14.250 1.00 72.75 906 GLY A C 1
ATOM 6804 O O . GLY A 1 906 ? -8.137 -0.941 -14.364 1.00 72.75 906 GLY A O 1
ATOM 6805 N N . PRO A 1 907 ? -9.971 -1.159 -13.076 1.00 62.00 907 PRO A N 1
ATOM 6806 C CA . PRO A 1 907 ? -9.226 -1.576 -11.884 1.00 62.00 907 PRO A CA 1
ATOM 6807 C C . PRO A 1 907 ? -8.591 -2.970 -12.047 1.00 62.00 907 PRO A C 1
ATOM 6809 O O . PRO A 1 907 ? -7.476 -3.192 -11.585 1.00 62.00 907 PRO A O 1
ATOM 6812 N N . ARG A 1 908 ? -9.276 -3.886 -12.748 1.00 74.38 908 ARG A N 1
ATOM 6813 C CA . ARG A 1 908 ? -8.835 -5.276 -12.981 1.00 74.38 908 ARG A CA 1
ATOM 6814 C C . ARG A 1 908 ? -7.984 -5.453 -14.244 1.00 74.38 908 ARG A C 1
ATOM 6816 O O . ARG A 1 908 ? -7.045 -6.241 -14.234 1.00 74.38 908 ARG A O 1
ATOM 6823 N N . TRP A 1 909 ? -8.307 -4.727 -15.319 1.00 83.00 909 TRP A N 1
ATOM 6824 C CA . TRP A 1 909 ? -7.807 -4.989 -16.679 1.00 83.00 909 TRP A CA 1
ATOM 6825 C C . TRP A 1 909 ? -6.817 -3.933 -17.190 1.00 83.00 909 TRP A C 1
ATOM 6827 O O . TRP A 1 909 ? -7.057 -2.727 -17.060 1.00 83.00 909 TRP A O 1
ATOM 6837 N N . ARG A 1 910 ? -5.751 -4.378 -17.867 1.00 85.69 910 ARG A N 1
ATOM 6838 C CA . ARG A 1 910 ? -4.815 -3.531 -18.628 1.00 85.69 910 ARG A CA 1
ATOM 6839 C C . ARG A 1 910 ? -4.450 -4.156 -19.976 1.00 85.69 910 ARG A C 1
ATOM 6841 O O . ARG A 1 910 ? -4.323 -5.371 -20.071 1.00 85.69 910 ARG A O 1
ATOM 6848 N N . ALA A 1 911 ? -4.236 -3.320 -20.986 1.00 90.44 911 ALA A N 1
ATOM 6849 C CA . ALA A 1 911 ? -3.629 -3.712 -22.254 1.00 90.44 911 ALA A CA 1
ATOM 6850 C C . ALA A 1 911 ? -2.160 -3.259 -22.305 1.00 90.44 911 ALA A C 1
ATOM 6852 O O . ALA A 1 911 ? -1.824 -2.182 -21.803 1.00 90.44 911 ALA A O 1
ATOM 6853 N N . ARG A 1 912 ? -1.298 -4.062 -22.929 1.00 89.44 912 ARG A N 1
ATOM 6854 C CA . ARG A 1 912 ? 0.125 -3.794 -23.175 1.00 89.44 912 ARG A CA 1
ATOM 6855 C C . ARG A 1 912 ? 0.421 -3.979 -24.663 1.00 89.44 912 ARG A C 1
ATOM 6857 O O . ARG A 1 912 ? -0.097 -4.910 -25.277 1.00 89.44 912 ARG A O 1
ATOM 6864 N N . ALA A 1 913 ? 1.241 -3.105 -25.233 1.00 91.12 913 ALA A N 1
ATOM 6865 C CA . ALA A 1 913 ? 1.718 -3.207 -26.607 1.00 91.12 913 ALA A CA 1
ATOM 6866 C C . ALA A 1 913 ? 3.214 -2.887 -26.648 1.00 91.12 913 ALA A C 1
ATOM 6868 O O . ALA A 1 913 ? 3.617 -1.775 -26.309 1.00 91.12 913 ALA A O 1
ATOM 6869 N N . ASP A 1 914 ? 4.030 -3.856 -27.047 1.00 86.88 914 ASP A N 1
ATOM 6870 C CA . ASP A 1 914 ? 5.488 -3.795 -27.012 1.00 86.88 914 ASP A CA 1
ATOM 6871 C C . ASP A 1 914 ? 6.083 -3.979 -28.403 1.00 86.88 914 ASP A C 1
ATOM 6873 O O . ASP A 1 914 ? 5.615 -4.802 -29.189 1.00 86.88 914 ASP A O 1
ATOM 6877 N N . TYR A 1 915 ? 7.183 -3.282 -28.658 1.00 88.94 915 TYR A N 1
ATOM 6878 C CA . TYR A 1 915 ? 8.144 -3.640 -29.687 1.00 88.94 915 TYR A CA 1
ATOM 6879 C C . TYR A 1 915 ? 9.329 -4.340 -29.013 1.00 88.94 915 TYR A C 1
ATOM 6881 O O . TYR A 1 915 ? 10.066 -3.727 -28.235 1.00 88.94 915 TYR A O 1
ATOM 6889 N N . GLU A 1 916 ? 9.482 -5.638 -29.277 1.00 84.75 916 GLU A N 1
ATOM 6890 C CA . GLU A 1 916 ? 10.567 -6.475 -28.767 1.00 84.75 916 GLU A CA 1
ATOM 6891 C C . GLU A 1 916 ? 11.692 -6.577 -29.813 1.00 84.75 916 GLU A C 1
ATOM 6893 O O . GLU A 1 916 ? 11.458 -6.855 -30.989 1.00 84.75 916 GLU A O 1
ATOM 6898 N N . LEU A 1 917 ? 12.935 -6.387 -29.373 1.00 83.25 917 LEU A N 1
ATOM 6899 C CA . LEU A 1 917 ? 14.166 -6.499 -30.148 1.00 83.25 917 LEU A CA 1
ATOM 6900 C C . LEU A 1 917 ? 15.097 -7.492 -29.448 1.00 83.25 917 LEU A C 1
ATOM 6902 O O . LEU A 1 917 ? 15.639 -7.211 -28.383 1.00 83.25 917 LEU A O 1
ATOM 6906 N N . SER A 1 918 ? 15.287 -8.661 -30.045 1.00 77.94 918 SER A N 1
ATOM 6907 C CA . SER A 1 918 ? 16.170 -9.721 -29.557 1.00 77.94 918 SER A CA 1
ATOM 6908 C C . SER A 1 918 ? 17.348 -9.935 -30.504 1.00 77.94 918 SER A C 1
ATOM 6910 O O . SER A 1 918 ? 17.218 -9.825 -31.721 1.00 77.94 918 SER A O 1
ATOM 6912 N N . TYR A 1 919 ? 18.494 -10.309 -29.953 1.00 75.31 919 TYR A N 1
ATOM 6913 C CA . TYR A 1 919 ? 19.668 -10.749 -30.694 1.00 75.31 919 TYR A CA 1
ATOM 6914 C C . TYR A 1 919 ? 20.302 -11.928 -29.958 1.00 75.31 919 TYR A C 1
ATOM 6916 O O . TYR A 1 919 ? 20.622 -11.816 -28.776 1.00 75.31 919 TYR A O 1
ATOM 6924 N N . THR A 1 920 ? 20.493 -13.046 -30.656 1.00 71.12 920 THR A N 1
ATOM 6925 C CA . THR A 1 920 ? 21.220 -14.203 -30.121 1.00 71.12 920 THR A CA 1
ATOM 6926 C C . THR A 1 920 ? 22.526 -14.358 -30.882 1.00 71.12 920 THR A C 1
ATOM 6928 O O . THR A 1 920 ? 22.514 -14.584 -32.095 1.00 71.12 920 THR A O 1
ATOM 6931 N N . ARG A 1 921 ? 23.654 -14.266 -30.169 1.00 69.75 921 ARG A N 1
ATOM 6932 C CA . ARG A 1 921 ? 24.960 -14.659 -30.706 1.00 69.75 921 ARG A CA 1
ATOM 6933 C C . ARG A 1 921 ? 25.151 -16.162 -30.521 1.00 69.75 921 ARG A C 1
ATOM 6935 O O . ARG A 1 921 ? 25.085 -16.640 -29.392 1.00 69.75 921 ARG A O 1
ATOM 6942 N N . TYR A 1 922 ? 25.436 -16.868 -31.608 1.00 71.00 922 TYR A N 1
ATOM 6943 C CA . TYR A 1 922 ? 25.861 -18.269 -31.608 1.00 71.00 922 TYR A CA 1
ATOM 6944 C C . TYR A 1 922 ? 27.376 -18.352 -31.859 1.00 71.00 922 TYR A C 1
ATOM 6946 O O . TYR A 1 922 ? 27.945 -17.511 -32.561 1.00 71.00 922 TYR A O 1
ATOM 6954 N N . ARG A 1 923 ? 28.031 -19.373 -31.300 1.00 67.56 923 ARG A N 1
ATOM 6955 C CA . ARG A 1 923 ? 29.458 -19.690 -31.489 1.00 67.56 923 ARG A CA 1
ATOM 6956 C C . ARG A 1 923 ? 29.597 -21.215 -31.586 1.00 67.56 923 ARG A C 1
ATOM 6958 O O . ARG A 1 923 ? 28.824 -21.927 -30.950 1.00 67.56 923 ARG A O 1
ATOM 6965 N N . ARG A 1 924 ? 30.560 -21.729 -32.359 1.00 69.25 924 ARG A N 1
ATOM 6966 C CA . ARG A 1 924 ? 30.941 -23.151 -32.268 1.00 69.25 924 ARG A CA 1
ATOM 6967 C C . ARG A 1 924 ? 31.633 -23.371 -30.914 1.00 69.25 924 ARG A C 1
ATOM 6969 O O . ARG A 1 924 ? 32.508 -22.583 -30.560 1.00 69.25 924 ARG A O 1
ATOM 6976 N N . ALA A 1 925 ? 31.225 -24.395 -30.168 1.00 65.88 925 ALA A N 1
ATOM 6977 C CA . ALA 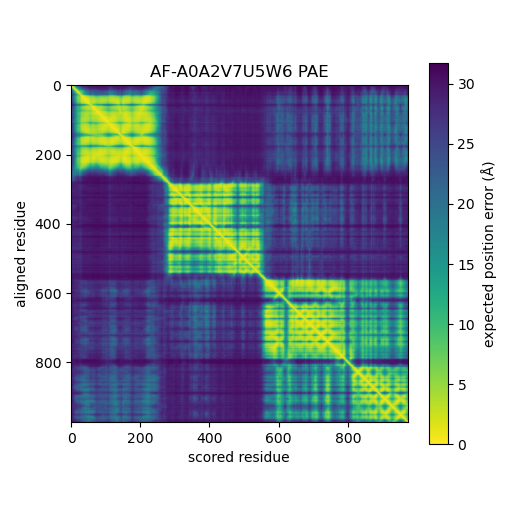A 1 925 ? 31.875 -24.785 -28.915 1.00 65.88 925 ALA A CA 1
ATOM 6978 C C . ALA A 1 925 ? 33.188 -25.542 -29.190 1.00 65.88 925 ALA A C 1
ATOM 6980 O O . ALA A 1 925 ? 33.321 -26.164 -30.242 1.00 65.88 925 ALA A O 1
ATOM 6981 N N . GLY A 1 926 ? 34.144 -25.525 -28.255 1.00 66.44 926 GLY A N 1
ATOM 6982 C CA . GLY A 1 926 ? 35.478 -26.117 -28.463 1.00 66.44 926 GLY A CA 1
ATOM 6983 C C . GLY A 1 926 ? 35.495 -27.634 -28.709 1.00 66.44 926 GLY A C 1
ATOM 6984 O O . GLY A 1 926 ? 36.433 -28.140 -29.311 1.00 66.44 926 GLY A O 1
ATOM 6985 N N . PHE A 1 927 ? 34.445 -28.340 -28.282 1.00 67.94 927 PHE A N 1
ATOM 6986 C CA . PHE A 1 927 ? 34.235 -29.782 -28.471 1.00 67.94 927 PHE A CA 1
ATOM 6987 C C . PHE A 1 927 ? 33.265 -30.118 -29.622 1.00 67.94 927 PHE A C 1
ATOM 6989 O O . PHE A 1 927 ? 32.954 -31.287 -29.836 1.00 67.94 927 PHE A O 1
ATOM 6996 N N . ALA A 1 928 ? 32.722 -29.118 -30.326 1.00 68.06 928 ALA A N 1
ATOM 6997 C CA . ALA A 1 928 ? 31.814 -29.355 -31.446 1.00 68.06 928 ALA A CA 1
ATOM 6998 C C . ALA A 1 928 ? 32.603 -29.661 -32.727 1.00 68.06 928 ALA A C 1
ATOM 7000 O O . ALA A 1 928 ? 33.636 -29.041 -32.986 1.00 68.06 928 ALA A O 1
ATOM 7001 N N . ASP A 1 929 ? 32.082 -30.592 -33.528 1.00 75.88 929 ASP A N 1
ATOM 7002 C CA . ASP A 1 929 ? 32.758 -31.136 -34.707 1.00 75.88 929 ASP A CA 1
ATOM 7003 C C . ASP A 1 929 ? 33.274 -30.040 -35.680 1.00 75.88 929 ASP A C 1
ATOM 7005 O O . ASP A 1 929 ? 32.582 -29.036 -35.906 1.00 75.88 929 ASP A O 1
ATOM 7009 N N . PRO A 1 930 ? 34.472 -30.196 -36.284 1.00 77.00 930 PRO A N 1
ATOM 7010 C CA . PRO A 1 930 ? 35.003 -29.265 -37.279 1.00 77.00 930 PRO A CA 1
ATOM 7011 C C . PRO A 1 930 ? 34.094 -28.995 -38.493 1.00 77.00 930 PRO A C 1
ATOM 7013 O O . PRO A 1 930 ? 34.211 -27.916 -39.085 1.00 77.00 930 PRO A O 1
ATOM 7016 N N . ALA A 1 931 ? 33.176 -29.900 -38.840 1.00 77.31 931 ALA A N 1
ATOM 7017 C CA . ALA A 1 931 ? 32.129 -29.691 -39.837 1.00 77.31 931 ALA A CA 1
ATOM 7018 C C . ALA A 1 931 ? 30.961 -28.849 -39.291 1.00 77.31 931 ALA A C 1
ATOM 7020 O O . ALA A 1 931 ? 30.584 -27.868 -39.932 1.00 77.31 931 ALA A O 1
ATOM 7021 N N . PHE A 1 932 ? 30.465 -29.148 -38.080 1.00 74.44 932 PHE A N 1
ATOM 7022 C CA . PHE A 1 932 ? 29.217 -28.605 -37.515 1.00 74.44 932 PHE A CA 1
ATOM 7023 C C . PHE A 1 932 ? 29.071 -27.087 -37.690 1.00 74.44 932 PHE A C 1
ATOM 7025 O O . PHE A 1 932 ? 29.795 -26.297 -37.064 1.00 74.44 932 PHE A O 1
ATOM 7032 N N . VAL A 1 933 ? 28.126 -26.657 -38.529 1.00 73.00 933 VAL A N 1
ATOM 7033 C CA . VAL A 1 933 ? 27.894 -25.231 -38.800 1.00 73.00 933 VAL A CA 1
ATOM 7034 C C . VAL A 1 933 ? 26.987 -24.628 -37.713 1.00 73.00 933 VAL A C 1
ATOM 7036 O O . VAL A 1 933 ? 25.797 -24.956 -37.664 1.00 73.00 933 VAL A O 1
ATOM 7039 N N . PRO A 1 934 ? 27.488 -23.723 -36.841 1.00 70.19 934 PRO A N 1
ATOM 7040 C CA . PRO A 1 934 ? 26.643 -23.063 -35.850 1.00 70.19 934 PRO A CA 1
ATOM 7041 C C . PRO A 1 934 ? 25.633 -22.123 -36.540 1.00 70.19 934 PRO A C 1
ATOM 7043 O O . PRO A 1 934 ? 25.965 -21.525 -37.569 1.00 70.19 934 PRO A O 1
ATOM 7046 N N . PRO A 1 935 ? 24.425 -21.923 -35.976 1.00 70.31 935 PRO A N 1
ATOM 7047 C CA . PRO A 1 935 ? 23.422 -21.045 -36.573 1.00 70.31 935 PRO A CA 1
ATOM 7048 C C . PRO A 1 935 ? 23.935 -19.612 -36.766 1.00 70.31 935 PRO A C 1
ATOM 7050 O O . PRO A 1 935 ? 24.734 -19.103 -35.977 1.00 70.31 935 PRO A O 1
ATOM 7053 N N . ALA A 1 936 ? 23.431 -18.911 -37.783 1.00 71.00 936 ALA A N 1
ATOM 7054 C CA . ALA A 1 936 ? 23.763 -17.501 -37.962 1.00 71.00 936 ALA A CA 1
ATOM 7055 C C . ALA A 1 936 ? 23.316 -16.677 -36.740 1.00 71.00 936 ALA A C 1
ATOM 7057 O O . ALA A 1 936 ? 22.152 -16.727 -36.330 1.00 71.00 936 ALA A O 1
ATOM 7058 N N . SER A 1 937 ? 24.225 -15.870 -36.186 1.00 72.56 937 SER A N 1
ATOM 7059 C CA . SER A 1 937 ? 23.880 -14.880 -35.157 1.00 72.56 937 SER A CA 1
ATOM 7060 C C . SER A 1 937 ? 22.930 -13.853 -35.765 1.00 72.56 937 SER A C 1
ATOM 7062 O O . SER A 1 937 ? 23.325 -13.098 -36.651 1.00 72.56 937 SER A O 1
ATOM 7064 N N . THR A 1 938 ? 21.661 -13.878 -35.352 1.00 67.50 938 THR A N 1
ATOM 7065 C CA . THR A 1 938 ? 20.582 -13.212 -36.095 1.00 67.50 938 THR A CA 1
ATOM 7066 C C . THR A 1 938 ? 19.692 -12.386 -35.170 1.00 67.50 938 THR A C 1
ATOM 7068 O O . THR A 1 938 ? 19.227 -12.908 -34.151 1.00 67.50 938 THR A O 1
ATOM 7071 N N . PRO A 1 939 ? 19.394 -11.121 -35.518 1.00 72.94 939 PRO A N 1
ATOM 7072 C CA . PRO A 1 939 ? 18.388 -10.346 -34.816 1.00 72.94 939 PRO A CA 1
ATOM 7073 C C . PRO A 1 939 ? 16.966 -10.811 -35.159 1.00 72.94 939 PRO A C 1
ATOM 7075 O O . PRO A 1 939 ? 16.641 -11.173 -36.296 1.00 72.94 939 PRO A O 1
ATOM 7078 N N . VAL A 1 940 ? 16.108 -10.754 -34.148 1.00 77.19 940 VAL A N 1
ATOM 7079 C CA . VAL A 1 940 ? 14.669 -10.999 -34.216 1.00 77.19 940 VAL A CA 1
ATOM 7080 C C . VAL A 1 940 ? 13.982 -9.768 -33.642 1.00 77.19 940 VAL A C 1
ATOM 7082 O O . VAL A 1 940 ? 14.240 -9.403 -32.499 1.00 77.19 940 VAL A O 1
ATOM 7085 N N . HIS A 1 941 ? 13.116 -9.127 -34.417 1.00 85.00 941 HIS A N 1
ATOM 7086 C CA . HIS A 1 941 ? 12.288 -8.012 -33.952 1.00 85.00 941 HIS A CA 1
ATOM 7087 C C . HIS A 1 941 ? 10.810 -8.350 -34.114 1.00 85.00 941 HIS A C 1
ATOM 7089 O O . HIS A 1 941 ? 10.445 -9.088 -35.028 1.00 85.00 941 HIS A O 1
ATOM 7095 N N . GLY A 1 942 ? 9.955 -7.852 -33.229 1.00 86.31 942 GLY A N 1
ATOM 7096 C CA . GLY A 1 942 ? 8.542 -8.201 -33.242 1.00 86.31 942 GLY A CA 1
ATOM 7097 C C . GLY A 1 942 ? 7.665 -7.246 -32.456 1.00 86.31 942 GLY A C 1
ATOM 7098 O O . GLY A 1 942 ? 8.143 -6.441 -31.661 1.00 86.31 942 GLY A O 1
ATOM 7099 N N . VAL A 1 943 ? 6.362 -7.366 -32.684 1.00 88.69 943 VAL A N 1
ATOM 7100 C CA . VAL A 1 943 ? 5.331 -6.707 -31.883 1.00 88.69 943 VAL A CA 1
ATOM 7101 C C . VAL A 1 943 ? 4.685 -7.753 -30.990 1.00 88.69 943 VAL A C 1
ATOM 7103 O O . VAL A 1 943 ? 4.304 -8.825 -31.464 1.00 88.69 943 VAL A O 1
ATOM 7106 N N . ARG A 1 944 ? 4.531 -7.426 -29.708 1.00 88.50 944 ARG A N 1
ATOM 7107 C CA . ARG A 1 944 ? 3.760 -8.211 -28.747 1.00 88.50 944 ARG A CA 1
ATOM 7108 C C . ARG A 1 944 ? 2.590 -7.387 -28.239 1.00 88.50 944 ARG A C 1
ATOM 7110 O O . ARG A 1 944 ? 2.751 -6.225 -27.885 1.00 88.50 944 ARG A O 1
ATOM 7117 N N . LEU A 1 945 ? 1.417 -7.999 -28.195 1.00 92.38 945 LEU A N 1
ATOM 7118 C CA . LEU A 1 945 ? 0.215 -7.440 -27.589 1.00 92.38 945 LEU A CA 1
ATOM 7119 C C . LEU A 1 945 ? -0.178 -8.336 -26.417 1.00 92.38 945 LEU A C 1
ATOM 7121 O O . LEU A 1 945 ? -0.128 -9.560 -26.537 1.00 92.38 945 LEU A O 1
ATOM 7125 N N . ALA A 1 946 ? -0.577 -7.751 -25.293 1.00 88.19 946 ALA A N 1
ATOM 7126 C CA . ALA A 1 946 ? -1.099 -8.498 -24.155 1.00 88.19 946 ALA A CA 1
ATOM 7127 C C . ALA A 1 946 ? -2.327 -7.811 -23.553 1.00 88.19 946 ALA A C 1
ATOM 7129 O O . ALA A 1 946 ? -2.385 -6.586 -23.447 1.00 88.19 946 ALA A O 1
ATOM 7130 N N . LEU A 1 947 ? -3.292 -8.618 -23.128 1.00 92.12 947 LEU A N 1
ATOM 7131 C CA . LEU A 1 947 ? -4.403 -8.227 -22.276 1.00 92.12 947 LEU A CA 1
ATOM 7132 C C . LEU A 1 947 ? -4.246 -8.974 -20.952 1.00 92.12 947 LEU A C 1
ATOM 7134 O O . LEU A 1 947 ? -4.172 -10.201 -20.923 1.00 92.12 947 LEU A O 1
ATOM 7138 N N . GLU A 1 948 ? -4.176 -8.229 -19.857 1.00 84.94 948 GLU A N 1
ATOM 7139 C CA . GLU A 1 948 ? -3.893 -8.768 -18.531 1.00 84.94 948 GLU A CA 1
ATOM 7140 C C . GLU A 1 948 ? -5.006 -8.400 -17.547 1.00 84.94 948 GLU A C 1
ATOM 7142 O O . GLU A 1 948 ? -5.415 -7.236 -17.463 1.00 84.94 948 GLU A O 1
ATOM 7147 N N . ALA A 1 949 ? -5.449 -9.389 -16.772 1.00 81.88 949 ALA A N 1
ATOM 7148 C CA . ALA A 1 949 ? -6.382 -9.247 -15.662 1.00 81.88 949 ALA A CA 1
ATOM 7149 C C . ALA A 1 949 ? -5.683 -9.539 -14.330 1.00 81.88 949 ALA A C 1
ATOM 7151 O O . ALA A 1 949 ? -4.784 -10.381 -14.259 1.00 81.88 949 ALA A O 1
ATOM 7152 N N . GLN A 1 950 ? -6.128 -8.886 -13.257 1.00 69.06 950 GLN A N 1
ATOM 7153 C CA . GLN A 1 950 ? -5.740 -9.235 -11.893 1.00 69.06 950 GLN A CA 1
ATOM 7154 C C . GLN A 1 950 ? -6.923 -9.100 -10.926 1.00 69.06 950 GLN A C 1
ATOM 7156 O O . GLN A 1 950 ? -7.669 -8.123 -10.989 1.00 69.06 950 GLN A O 1
ATOM 7161 N N . GLU A 1 951 ? -7.046 -10.065 -10.014 1.00 69.81 951 GLU A N 1
ATOM 7162 C CA . GLU A 1 951 ? -8.060 -10.137 -8.962 1.00 69.81 951 GLU A CA 1
ATOM 7163 C C . GLU A 1 951 ? -7.392 -10.616 -7.659 1.00 69.81 951 GLU A C 1
ATOM 7165 O O . GLU A 1 951 ? -7.039 -11.787 -7.524 1.00 69.81 951 GLU A O 1
ATOM 7170 N N . GLY A 1 952 ? -7.155 -9.704 -6.710 1.00 62.41 952 GLY A N 1
ATOM 7171 C CA . GLY A 1 952 ? -6.429 -10.016 -5.471 1.00 62.41 952 GLY A CA 1
ATOM 7172 C C . GLY A 1 952 ? -5.012 -10.563 -5.747 1.00 62.41 952 GLY A C 1
ATOM 7173 O O . GLY A 1 952 ? -4.196 -9.817 -6.317 1.00 62.41 952 GLY A O 1
ATOM 7174 N N . PRO A 1 953 ? -4.701 -11.820 -5.358 1.00 53.50 953 PRO A N 1
ATOM 7175 C CA . PRO A 1 953 ? -3.431 -12.482 -5.662 1.00 53.50 953 PRO A CA 1
ATOM 7176 C C . PRO A 1 953 ? -3.383 -13.102 -7.072 1.00 53.50 953 PRO A C 1
ATOM 7178 O O . PRO A 1 953 ? -2.296 -13.338 -7.598 1.00 53.50 953 PRO A O 1
ATOM 7181 N N . TRP A 1 954 ? -4.530 -13.355 -7.710 1.00 65.44 954 TRP A N 1
ATOM 7182 C CA . TRP A 1 954 ? -4.605 -14.039 -9.002 1.00 65.44 954 TRP A CA 1
ATOM 7183 C C . TRP A 1 954 ? -4.332 -13.083 -10.161 1.00 65.44 954 TRP A C 1
ATOM 7185 O O . TRP A 1 954 ? -4.836 -11.958 -10.187 1.00 65.44 954 TRP A O 1
ATOM 7195 N N . SER A 1 955 ? -3.589 -13.548 -11.166 1.00 70.56 955 SER A N 1
ATOM 7196 C CA . SER A 1 955 ? -3.395 -12.825 -12.426 1.00 70.56 955 SER A CA 1
ATOM 7197 C C . SER A 1 955 ? -3.541 -13.756 -13.624 1.00 70.56 955 SER A C 1
ATOM 7199 O O . SER A 1 955 ? -3.181 -14.929 -13.556 1.00 70.56 955 SER A O 1
ATOM 7201 N N . ALA A 1 956 ? -4.072 -13.222 -14.720 1.00 78.94 956 ALA A N 1
ATOM 7202 C CA . ALA A 1 956 ? -4.207 -13.917 -15.992 1.00 78.94 956 ALA A CA 1
ATOM 7203 C C . ALA A 1 956 ? -3.690 -13.014 -17.114 1.00 78.94 956 ALA A C 1
ATOM 7205 O O . ALA A 1 956 ? -3.925 -11.804 -17.100 1.00 78.94 956 ALA A O 1
ATOM 7206 N N . SER A 1 957 ? -3.001 -13.593 -18.098 1.00 81.25 957 SER A N 1
ATOM 7207 C CA . SER A 1 957 ? -2.536 -12.859 -19.277 1.00 81.25 957 SER A CA 1
ATOM 7208 C C . SER A 1 957 ? -2.840 -13.635 -20.551 1.00 81.25 957 SER A C 1
ATOM 7210 O O . SER A 1 957 ? -2.449 -14.792 -20.694 1.00 81.25 957 SER A O 1
ATOM 7212 N N . LEU A 1 958 ? -3.532 -12.978 -21.477 1.00 89.62 958 LEU A N 1
ATOM 7213 C CA . LEU A 1 958 ? -3.659 -13.404 -22.862 1.00 89.62 958 LEU A CA 1
ATOM 7214 C C . LEU A 1 958 ? -2.677 -12.563 -23.674 1.00 89.62 958 LEU A C 1
ATOM 7216 O O . LEU A 1 958 ? -2.711 -11.337 -23.592 1.00 89.62 958 LEU A O 1
ATOM 7220 N N . TRP A 1 959 ? -1.801 -13.192 -24.451 1.00 89.12 959 TRP A N 1
ATOM 7221 C CA . TRP A 1 959 ? -0.844 -12.472 -25.285 1.00 89.12 959 TRP A CA 1
ATOM 7222 C C . TRP A 1 959 ? -0.774 -13.050 -26.695 1.00 89.12 959 TRP A C 1
ATOM 7224 O O . TRP A 1 959 ? -0.962 -14.242 -26.917 1.00 89.12 959 TRP A O 1
ATOM 7234 N N . TRP A 1 960 ? -0.476 -12.168 -27.639 1.00 94.56 960 TRP A N 1
ATOM 7235 C CA . TRP A 1 960 ? -0.210 -12.462 -29.038 1.00 94.56 960 TRP A CA 1
ATOM 7236 C C . TRP A 1 960 ? 1.125 -11.823 -29.414 1.00 94.56 960 TRP A C 1
ATOM 7238 O O . TRP A 1 960 ? 1.485 -10.768 -28.887 1.00 94.56 960 TRP A O 1
ATOM 7248 N N . GLY A 1 961 ? 1.875 -12.444 -30.319 1.00 89.50 961 GLY A N 1
ATOM 7249 C CA . GLY A 1 961 ? 3.132 -11.888 -30.798 1.00 89.50 961 GLY A CA 1
ATOM 7250 C C . GLY A 1 961 ? 3.412 -12.275 -32.240 1.00 89.50 961 GLY A C 1
ATOM 7251 O O . GLY A 1 961 ? 3.238 -13.431 -32.619 1.00 89.50 961 GLY A O 1
ATOM 7252 N N . ALA A 1 962 ? 3.890 -11.311 -33.020 1.00 87.69 962 ALA A N 1
ATOM 7253 C CA . ALA A 1 962 ? 4.420 -11.528 -34.358 1.00 87.69 962 ALA A CA 1
ATOM 7254 C C . ALA A 1 962 ? 5.866 -11.034 -34.406 1.00 87.69 962 ALA A C 1
ATOM 7256 O O . ALA A 1 962 ? 6.139 -9.862 -34.141 1.00 87.69 962 ALA A O 1
ATOM 7257 N N . ALA A 1 963 ? 6.792 -11.927 -34.751 1.00 82.50 963 ALA A N 1
ATOM 7258 C CA . ALA A 1 963 ? 8.217 -11.635 -34.823 1.00 82.50 963 ALA A CA 1
ATOM 7259 C C . ALA A 1 963 ? 8.784 -11.997 -36.199 1.00 82.50 963 ALA A C 1
ATOM 7261 O O . ALA A 1 963 ? 8.526 -13.075 -36.731 1.00 82.50 963 ALA A O 1
ATOM 7262 N N . ARG A 1 964 ? 9.596 -11.100 -36.757 1.00 77.94 964 ARG A N 1
ATOM 7263 C CA . ARG A 1 964 ? 10.356 -11.295 -37.992 1.00 77.94 964 ARG A CA 1
ATOM 7264 C C . ARG A 1 964 ? 11.816 -11.568 -37.627 1.00 77.94 964 ARG A C 1
ATOM 7266 O O . ARG A 1 964 ? 12.398 -10.897 -36.775 1.00 77.94 964 ARG A O 1
ATOM 7273 N N . ARG A 1 965 ? 12.432 -12.555 -38.275 1.00 69.19 965 ARG A N 1
ATOM 7274 C CA . ARG A 1 965 ? 13.878 -12.812 -38.199 1.00 69.19 965 ARG A CA 1
ATOM 7275 C C . ARG A 1 965 ? 14.514 -12.353 -39.510 1.00 69.19 965 ARG A C 1
ATOM 7277 O O . ARG A 1 965 ? 13.965 -12.634 -40.570 1.00 69.19 965 ARG A O 1
ATOM 7284 N N . GLN A 1 966 ? 15.655 -11.662 -39.456 1.00 64.31 966 GLN A N 1
ATOM 7285 C CA . GLN A 1 966 ? 16.259 -11.097 -40.674 1.00 64.31 966 GLN A CA 1
ATOM 7286 C C . GLN A 1 966 ? 16.812 -12.147 -41.654 1.00 64.31 966 GLN A C 1
ATOM 7288 O O . GLN A 1 966 ? 16.866 -11.879 -42.851 1.00 64.31 966 GLN A O 1
ATOM 7293 N N . ARG A 1 967 ? 17.238 -13.326 -41.175 1.00 66.00 967 ARG A N 1
ATOM 7294 C CA . ARG A 1 967 ? 17.743 -14.440 -42.003 1.00 66.00 967 ARG A CA 1
ATOM 7295 C C . ARG A 1 967 ? 17.367 -15.794 -41.403 1.00 66.00 967 ARG A C 1
ATOM 7297 O O . ARG A 1 967 ? 17.308 -15.929 -40.184 1.00 66.00 967 ARG A O 1
ATOM 7304 N N . TRP A 1 968 ? 17.165 -16.797 -42.254 1.00 59.97 968 TRP A N 1
ATOM 7305 C CA . TRP A 1 968 ? 16.959 -18.188 -41.838 1.00 59.97 968 TRP A CA 1
ATOM 7306 C C . TRP A 1 968 ? 17.763 -19.146 -42.736 1.00 59.97 968 TRP A C 1
ATOM 7308 O O . TRP A 1 968 ? 17.205 -19.726 -43.664 1.00 59.97 968 TRP A O 1
ATOM 7318 N N . PRO A 1 969 ? 19.086 -19.273 -42.529 1.00 61.16 969 PRO A N 1
ATOM 7319 C CA . PRO A 1 969 ? 19.853 -20.351 -43.142 1.00 61.16 969 PRO A CA 1
ATOM 7320 C C . PRO A 1 969 ? 19.531 -21.692 -42.463 1.00 61.16 969 PRO A C 1
ATOM 7322 O O . PRO A 1 969 ? 19.227 -21.728 -41.267 1.00 61.16 969 PRO A O 1
ATOM 7325 N N . GLU A 1 970 ? 19.649 -22.790 -43.211 1.00 59.94 970 GLU A N 1
ATOM 7326 C CA . GLU A 1 970 ? 19.748 -24.127 -42.615 1.00 59.94 970 GLU A CA 1
ATOM 7327 C C . GLU A 1 970 ? 21.000 -24.225 -41.723 1.00 59.94 970 GLU A C 1
ATOM 7329 O O . GLU A 1 970 ? 22.005 -23.549 -41.951 1.00 59.94 970 GLU A O 1
ATOM 7334 N N . TRP A 1 971 ? 20.925 -25.060 -40.689 1.00 61.19 971 TRP A N 1
ATOM 7335 C CA . TRP A 1 971 ? 21.996 -25.333 -39.729 1.00 61.19 971 TRP A CA 1
ATOM 7336 C C . TRP A 1 971 ? 21.854 -26.779 -39.236 1.00 61.19 971 TRP A C 1
ATOM 7338 O O . TRP A 1 971 ? 20.764 -27.343 -39.319 1.00 61.19 971 TRP A O 1
ATOM 7348 N N . GLY A 1 972 ? 22.935 -27.381 -38.731 1.00 52.88 972 GLY A N 1
ATOM 7349 C CA . GLY A 1 972 ? 22.933 -28.803 -38.355 1.00 52.88 972 GLY A CA 1
ATOM 7350 C C . GLY A 1 972 ? 23.222 -29.769 -39.512 1.00 52.88 972 GLY A C 1
ATOM 7351 O O . GLY A 1 972 ? 22.742 -30.900 -39.495 1.00 52.88 972 GLY A O 1
ATOM 7352 N N . ARG A 1 973 ? 24.008 -29.318 -40.496 1.00 50.25 973 ARG A N 1
ATOM 7353 C CA . ARG A 1 973 ? 24.880 -30.178 -41.309 1.00 50.25 973 ARG A CA 1
ATOM 7354 C C . ARG A 1 973 ? 26.333 -29.933 -40.879 1.00 50.25 973 ARG A C 1
ATOM 7356 O O . ARG A 1 973 ? 26.582 -28.850 -40.285 1.00 50.25 973 ARG A O 1
#

pLDDT: mean 73.67, std 16.87, range [25.7, 96.94]